Protein AF-A0A2U3L5K0-F1 (afdb_monomer)

Radius of gyration: 28.14 Å; Cα contacts (8 Å, |Δi|>4): 1855; chains: 1; bounding box: 77×83×99 Å

Mean predicted aligned error: 9.64 Å

Nearest PDB structures (foldseek):
  7seu-assembly1_A  TM=8.040E-01  e=1.348E-17  Escherichia coli
  7seu-assembly4_D  TM=8.124E-01  e=4.191E-17  Escherichia coli
  1l0q-assembly4_D  TM=7.519E-01  e=3.762E-17  Methanosarcina mazei S-6
  3bws-assembly1_A  TM=6.580E-01  e=1.130E-15  Leptospira interrogans
  8kbx-assembly1_A  TM=6.065E-01  e=3.906E-07  Homo sapiens

Foldseek 3Di:
DDPPPPVVVVVVPPDPPQPLPFDQLQHPPAFALDDLAWTQALQSFIFGAPFDKFWFAFFFQAWDAFPVNQWIWTFHFFDVWGWIWIWGQDPNDTDIDIDTFDADDPPDPDDDPDPQHHFFHAWDALHQQWIWTFSFQQQKIWIGGSVPRHTPDIAHPCDPPADRWGWAYWDAPSVQQWIWTQGQQQQKIWIARNVVSDTLAMDHAFHRWHEWDAAPVRQKIKIWHLALFLWDFFVPDDLVVLQARFALAFQAAPPDPCQAAFDWDAHNVGITTAGHRHASQDLSHRWMFIWGCNPSNDIDTPGTGHDDDGPDPQFLFHQGFAEWDDPNQWIWTHRQQQQKIFIAGNPPRHTPDIEHNDDPVQNVDHFQGWHYWYADNVQCWIWTQRQRLQWTWIARPVVSYTLATARHAHGWHYWDDDDQKIKIKHNQASHLGAQFDDPPDPDSQLSNSGIIIIRIDGNDDSVCRVVRRVVSCSSRSVDRDPDRDDDDPPPDWDDDDDDDFDDDPCCACVVVVVNVSNPCQAQWHWDDDDPDPDDPDDTDTRHHRPVVVVVVVVVDPDDDDDRDSDRHQQQRLCVVQVFGFHPCSSSLQRNLQNPSQAADPPGPRSSSQQSLRSFHAQFSSRAHRCGTNLSVCVVQVFDDAAQARRRRGRSWDQDPPSPDQSITHRMNGHHHNSHSVRYDSRAYYPRPNDDLVSNLVSVVVVCCCVVVVVVHPHGTDDDDDDDDDDDDDDDDDDDDDDDDDPPPPPPCVVSVVSNVNDDDDDDDDDDDDDDD

Solvent-accessible surface area (backbone atoms only — not comparable to full-atom values): 41748 Å² total; per-residue (Å²): 140,79,91,75,71,67,70,69,65,63,67,75,71,75,78,78,71,70,74,64,46,64,45,49,60,43,58,93,50,70,42,28,50,69,63,100,60,40,18,30,30,60,41,20,29,45,37,53,40,50,59,51,76,43,82,40,39,13,33,21,50,14,70,37,63,26,87,85,64,48,35,40,37,33,19,6,21,10,32,86,42,15,20,36,28,33,34,34,61,53,100,90,42,78,46,78,48,72,46,69,40,53,80,78,67,91,85,62,89,67,84,68,98,69,86,51,51,47,26,22,41,8,39,36,58,75,40,82,62,32,32,40,34,16,24,14,54,81,8,24,35,39,31,24,23,71,79,83,58,48,76,74,51,75,45,75,54,59,52,95,94,40,55,80,24,23,23,26,23,38,40,64,39,64,91,78,37,37,38,37,37,31,25,25,14,58,20,26,43,36,25,28,34,65,85,79,70,39,77,47,24,64,36,79,60,31,26,42,36,50,26,52,34,61,44,92,85,50,38,35,38,38,33,23,5,27,20,38,61,75,56,47,69,36,81,82,42,41,75,98,42,22,81,40,41,9,25,63,55,66,83,35,22,43,84,39,71,44,30,34,72,22,45,80,45,66,29,74,80,40,78,41,72,37,69,36,63,45,69,66,74,44,52,43,19,17,10,38,33,36,28,42,35,74,46,45,58,63,42,39,81,75,46,55,38,63,42,63,58,61,67,53,102,82,11,62,12,26,12,24,24,45,16,40,31,59,82,75,64,39,34,40,33,20,10,26,38,63,22,30,32,32,31,27,31,62,85,76,68,42,80,75,52,70,32,69,62,59,54,88,97,43,69,90,63,78,54,40,25,29,24,16,37,29,66,42,73,96,78,40,29,37,39,31,12,18,24,60,52,22,21,37,35,37,25,35,66,87,77,58,40,67,70,39,30,36,35,25,31,35,36,20,33,28,45,49,75,56,94,62,36,35,38,35,28,6,23,40,13,55,50,68,43,60,87,68,72,66,93,87,66,92,73,86,60,58,60,75,60,43,29,9,22,38,31,40,31,65,65,77,54,83,87,49,26,64,64,32,24,53,50,32,38,49,25,62,14,74,48,69,43,94,59,80,76,79,78,76,66,88,82,72,50,67,84,87,88,81,89,76,80,98,64,58,68,46,32,44,48,12,49,81,75,73,40,50,90,36,10,62,39,11,65,62,11,72,49,65,65,71,96,67,73,94,65,89,62,70,71,43,68,64,39,61,68,35,58,71,59,52,52,48,46,73,74,46,94,69,82,81,90,76,64,44,90,42,76,53,66,44,48,36,45,27,47,75,36,62,22,72,73,44,72,64,55,53,56,44,42,22,18,15,72,49,74,44,34,63,51,53,74,89,68,90,19,49,40,24,57,62,30,33,37,76,45,40,36,70,44,64,43,50,24,29,35,82,32,36,47,52,49,50,28,56,78,67,66,30,52,67,77,39,77,45,78,69,66,43,49,40,63,56,41,50,59,78,87,34,70,52,26,22,33,20,33,37,39,51,62,54,33,48,28,62,48,48,76,32,40,54,75,58,36,40,35,84,29,79,71,56,58,65,63,55,43,52,50,37,50,50,52,50,48,42,50,40,42,68,71,58,62,44,80,65,48,35,67,75,80,88,78,90,73,91,78,80,88,78,89,80,92,77,88,90,76,94,72,85,79,80,73,78,77,84,70,71,64,68,70,65,67,64,53,73,66,70,82,68,88,83,81,84,76,93,70,96,74,90,79,83,91,130

Structure (mmCIF, N/CA/C/O backbone):
data_AF-A0A2U3L5K0-F1
#
_entry.id   AF-A0A2U3L5K0-F1
#
loop_
_atom_site.group_PDB
_atom_site.id
_atom_site.type_symbol
_atom_site.label_atom_id
_atom_site.label_alt_id
_atom_site.label_comp_id
_atom_site.label_asym_id
_atom_site.label_entity_id
_atom_site.label_seq_id
_atom_site.pdbx_PDB_ins_code
_atom_site.Cartn_x
_atom_site.Cartn_y
_atom_site.Cartn_z
_atom_site.occupancy
_atom_site.B_iso_or_equiv
_atom_site.auth_seq_id
_atom_site.auth_comp_id
_atom_site.auth_asym_id
_atom_site.auth_atom_id
_atom_site.pdbx_PDB_model_num
ATOM 1 N N . MET A 1 1 ? -30.710 -46.732 -30.922 1.00 39.41 1 MET A N 1
ATOM 2 C CA . MET A 1 1 ? -29.610 -45.984 -31.571 1.00 39.41 1 MET A CA 1
ATOM 3 C C . MET A 1 1 ? -29.667 -44.565 -31.038 1.00 39.41 1 MET A C 1
ATOM 5 O O . MET A 1 1 ? -30.737 -43.975 -31.054 1.00 39.41 1 MET A O 1
ATOM 9 N N . SER A 1 2 ? -28.597 -44.149 -30.367 1.00 30.22 2 SER A N 1
ATOM 10 C CA . SER A 1 2 ? -28.625 -43.297 -29.176 1.00 30.22 2 SER A CA 1
ATOM 11 C C . SER A 1 2 ? -28.452 -41.799 -29.433 1.00 30.22 2 SER A C 1
ATOM 13 O O . SER A 1 2 ? -27.699 -41.348 -30.290 1.00 30.22 2 SER A O 1
ATOM 15 N N . THR A 1 3 ? -29.125 -41.051 -28.569 1.00 30.50 3 THR A N 1
ATOM 16 C CA . THR A 1 3 ? -29.189 -39.603 -28.328 1.00 30.50 3 THR A CA 1
ATOM 17 C C . THR A 1 3 ? -27.881 -38.972 -27.812 1.00 30.50 3 THR A C 1
ATOM 19 O O . THR A 1 3 ? -27.909 -37.996 -27.069 1.00 30.50 3 THR A O 1
ATOM 22 N N . SER A 1 4 ? -26.711 -39.478 -28.212 1.00 33.47 4 SER A N 1
ATOM 23 C CA . SER A 1 4 ? -25.411 -39.062 -27.644 1.00 33.47 4 SER A CA 1
ATOM 24 C C . SER A 1 4 ? -24.610 -38.063 -28.495 1.00 33.47 4 SER A C 1
ATOM 26 O O . SER A 1 4 ? -23.487 -37.735 -28.131 1.00 33.47 4 SER A O 1
ATOM 28 N N . ALA A 1 5 ? -25.157 -37.549 -29.602 1.00 33.00 5 ALA A N 1
ATOM 29 C CA . ALA A 1 5 ? -24.416 -36.669 -30.520 1.00 33.00 5 ALA A CA 1
ATOM 30 C C . ALA A 1 5 ? -24.792 -35.173 -30.443 1.00 33.00 5 ALA A C 1
ATOM 32 O O . ALA A 1 5 ? -24.083 -34.344 -31.004 1.00 33.00 5 ALA A O 1
ATOM 33 N N . ILE A 1 6 ? -25.869 -34.803 -29.737 1.00 31.88 6 ILE A N 1
ATOM 34 C CA . ILE A 1 6 ? -26.368 -33.410 -29.714 1.00 31.88 6 ILE A CA 1
ATOM 35 C C . ILE A 1 6 ? -25.856 -32.622 -28.491 1.00 31.88 6 ILE A C 1
ATOM 37 O O . ILE A 1 6 ? -25.701 -31.406 -28.567 1.00 31.88 6 ILE A O 1
ATOM 41 N N . SER A 1 7 ? -25.447 -33.290 -27.406 1.00 29.75 7 SER A N 1
ATOM 42 C CA . SER A 1 7 ? -24.838 -32.613 -26.246 1.00 29.75 7 SER A CA 1
ATOM 43 C C . SER A 1 7 ? -23.362 -32.236 -26.440 1.00 29.75 7 SER A C 1
ATOM 45 O O . SER A 1 7 ? -22.866 -31.380 -25.720 1.00 29.75 7 SER A O 1
ATOM 47 N N . ALA A 1 8 ? -22.662 -32.803 -27.428 1.00 28.89 8 ALA A N 1
ATOM 48 C CA . ALA A 1 8 ? -21.242 -32.511 -27.667 1.00 28.89 8 ALA A CA 1
ATOM 49 C C . ALA A 1 8 ? -20.995 -31.264 -28.542 1.00 28.89 8 ALA A C 1
ATOM 51 O O . ALA A 1 8 ? -19.879 -30.753 -28.576 1.00 28.89 8 ALA A O 1
ATOM 52 N N . VAL A 1 9 ? -22.023 -30.746 -29.224 1.00 30.98 9 VAL A N 1
ATOM 53 C CA . VAL A 1 9 ? -21.904 -29.561 -30.100 1.00 30.98 9 VAL A CA 1
ATOM 54 C C . VAL A 1 9 ? -22.360 -28.272 -29.397 1.00 30.98 9 VAL A C 1
ATOM 56 O O . VAL A 1 9 ? -21.944 -27.184 -29.781 1.00 30.98 9 VAL A O 1
ATOM 59 N N . ILE A 1 10 ? -23.119 -28.373 -28.300 1.00 31.16 10 ILE A N 1
ATOM 60 C CA . ILE A 1 10 ? -23.531 -27.209 -27.492 1.00 31.16 10 ILE A CA 1
ATOM 61 C C . ILE A 1 10 ? -22.460 -26.827 -26.448 1.00 31.16 10 ILE A C 1
ATOM 63 O O . ILE A 1 10 ? -22.378 -25.671 -26.044 1.00 31.16 10 ILE A O 1
ATOM 67 N N . SER A 1 11 ? -21.548 -27.737 -26.088 1.00 29.78 11 SER A N 1
ATOM 68 C CA . SER A 1 11 ? -20.437 -27.450 -25.161 1.00 29.78 11 SER A CA 1
ATOM 69 C C . SER A 1 11 ? -19.183 -26.849 -25.815 1.00 29.78 11 SER A C 1
ATOM 71 O O . SER A 1 11 ? -18.240 -26.528 -25.100 1.00 29.78 11 SER A O 1
ATOM 73 N N . LEU A 1 12 ? -19.159 -26.654 -27.142 1.00 30.23 12 LEU A N 1
ATOM 74 C CA . LEU A 1 12 ? -18.047 -25.988 -27.845 1.00 30.23 12 LEU A CA 1
ATOM 75 C C . LEU A 1 12 ? -18.344 -24.528 -28.246 1.00 30.23 12 LEU A C 1
ATOM 77 O O . LEU A 1 12 ? -17.508 -23.884 -28.871 1.00 30.23 12 LEU A O 1
ATOM 81 N N . LEU A 1 13 ? -19.518 -24.001 -27.878 1.00 31.05 13 LEU A N 1
ATOM 82 C CA . LEU A 1 13 ? -19.928 -22.607 -28.119 1.00 31.05 13 LEU A CA 1
ATOM 83 C C . LEU A 1 13 ? -19.890 -21.728 -26.856 1.00 31.05 13 LEU A C 1
ATOM 85 O O . LEU A 1 13 ? -20.224 -20.549 -26.917 1.00 31.05 13 LEU A O 1
ATOM 89 N N . ALA A 1 14 ? -19.433 -22.264 -25.724 1.00 36.34 14 ALA A N 1
ATOM 90 C CA . ALA A 1 14 ? -19.275 -21.532 -24.472 1.00 36.34 14 ALA A CA 1
ATOM 91 C C . ALA A 1 14 ? -17.785 -21.380 -24.126 1.00 36.34 14 ALA A C 1
ATOM 93 O O . ALA A 1 14 ? -17.246 -22.220 -23.417 1.00 36.34 14 ALA A O 1
ATOM 94 N N . ALA A 1 15 ? -17.129 -20.352 -24.684 1.00 33.59 15 ALA A N 1
ATOM 95 C CA . ALA A 1 15 ? -15.933 -19.675 -24.132 1.00 33.59 15 ALA A CA 1
ATOM 96 C C . ALA A 1 15 ? -15.285 -18.672 -25.114 1.00 33.59 15 ALA A C 1
ATOM 98 O O . ALA A 1 15 ? -14.100 -18.372 -25.005 1.00 33.59 15 ALA A O 1
ATOM 99 N N . VAL A 1 16 ? -16.039 -18.086 -26.048 1.00 35.50 16 VAL A N 1
ATOM 100 C CA . VAL A 1 16 ? -15.745 -16.697 -26.420 1.00 35.50 16 VAL A CA 1
ATOM 101 C C . VAL A 1 16 ? -16.709 -15.867 -25.594 1.00 35.50 16 VAL A C 1
ATOM 103 O O . VAL A 1 16 ? -17.734 -15.403 -26.083 1.00 35.50 16 VAL A O 1
ATOM 106 N N . ALA A 1 17 ? -16.424 -15.752 -24.295 1.00 35.72 17 ALA A N 1
ATOM 107 C CA . ALA A 1 17 ? -16.860 -14.560 -23.599 1.00 35.72 17 ALA A CA 1
ATOM 108 C C . ALA A 1 17 ? -16.158 -13.430 -24.350 1.00 35.72 17 ALA A C 1
ATOM 110 O O . ALA A 1 17 ? -14.959 -13.214 -24.181 1.00 35.72 17 ALA A O 1
ATOM 111 N N . LEU A 1 18 ? -16.878 -12.813 -25.291 1.00 38.94 18 LEU A N 1
ATOM 112 C CA . LEU A 1 18 ? -16.584 -11.458 -25.711 1.00 38.94 18 LEU A CA 1
ATOM 113 C C . LEU A 1 18 ? -16.379 -10.725 -24.391 1.00 38.94 18 LEU A C 1
ATOM 115 O O . LEU A 1 18 ? -17.314 -10.662 -23.590 1.00 38.94 18 LEU A O 1
ATOM 119 N N . ALA A 1 19 ? -15.148 -10.301 -24.102 1.00 40.53 19 ALA A N 1
ATOM 120 C CA . ALA A 1 19 ? -14.956 -9.285 -23.092 1.00 40.53 19 ALA A CA 1
ATOM 121 C C . ALA A 1 19 ? -15.949 -8.196 -23.492 1.00 40.53 19 ALA A C 1
ATOM 123 O O . ALA A 1 19 ? -15.857 -7.674 -24.601 1.00 40.53 19 ALA A O 1
ATOM 124 N N . ALA A 1 20 ? -16.992 -7.986 -22.689 1.00 48.22 20 ALA A N 1
ATOM 125 C CA . ALA A 1 20 ? -17.811 -6.812 -22.882 1.00 48.22 20 ALA A CA 1
ATOM 126 C C . ALA A 1 20 ? -16.814 -5.659 -22.820 1.00 48.22 20 ALA A C 1
ATOM 128 O O . ALA A 1 20 ? -16.116 -5.516 -21.817 1.00 48.22 20 ALA A O 1
ATOM 129 N N . ASP A 1 21 ? -16.640 -4.934 -23.918 1.00 68.31 21 ASP A N 1
ATOM 130 C CA . ASP A 1 21 ? -15.754 -3.785 -23.906 1.00 68.31 21 ASP A CA 1
ATOM 131 C C . ASP A 1 21 ? -16.383 -2.807 -22.917 1.00 68.31 21 ASP A C 1
ATOM 133 O O . ASP A 1 21 ? -17.529 -2.410 -23.075 1.00 68.31 21 ASP A O 1
ATOM 137 N N . TYR A 1 22 ? -15.725 -2.520 -21.801 1.00 78.75 22 TYR A N 1
ATOM 138 C CA . TYR A 1 22 ? -16.232 -1.546 -20.841 1.00 78.75 22 TYR A CA 1
ATOM 139 C C . TYR A 1 22 ? -15.726 -0.174 -21.266 1.00 78.75 22 TYR A C 1
ATOM 141 O O . TYR A 1 22 ? -14.561 -0.016 -21.630 1.00 78.75 22 TYR A O 1
ATOM 149 N N . THR A 1 23 ? -16.594 0.832 -21.232 1.00 79.94 23 THR A N 1
ATOM 150 C CA . THR A 1 23 ? -16.212 2.210 -21.563 1.00 79.94 23 THR A CA 1
ATOM 151 C C . THR A 1 23 ? -16.135 3.051 -20.307 1.00 79.94 23 THR A C 1
ATOM 153 O O . THR A 1 23 ? -17.023 2.980 -19.454 1.00 79.94 23 THR A O 1
ATOM 156 N N . ALA A 1 24 ? -15.123 3.913 -20.233 1.00 88.06 24 ALA A N 1
ATOM 157 C CA . ALA A 1 24 ? -15.047 4.911 -19.183 1.00 88.06 24 ALA A CA 1
ATOM 158 C C . ALA A 1 24 ? -16.321 5.787 -19.188 1.00 88.06 24 ALA A C 1
ATOM 160 O O . ALA A 1 24 ? -16.687 6.333 -20.235 1.00 88.06 24 ALA A O 1
ATOM 161 N N . PRO A 1 25 ? -17.005 5.958 -18.044 1.00 91.56 25 PRO A N 1
ATOM 162 C CA . PRO A 1 25 ? -18.286 6.668 -17.979 1.00 91.56 25 PRO A CA 1
ATOM 163 C C . PRO A 1 25 ? -18.169 8.175 -18.258 1.00 91.56 25 PRO A C 1
ATOM 165 O O . PRO A 1 25 ? -19.164 8.852 -18.534 1.00 91.56 25 PRO A O 1
ATOM 168 N N . ALA A 1 26 ? -16.957 8.730 -18.215 1.00 90.19 26 ALA A N 1
ATOM 169 C CA . ALA A 1 26 ? -16.690 10.083 -18.675 1.00 90.19 26 ALA A CA 1
ATOM 170 C C . ALA A 1 26 ? -16.844 10.252 -20.195 1.00 90.19 26 ALA A C 1
ATOM 172 O O . ALA A 1 26 ? -17.158 11.361 -20.634 1.00 90.19 26 ALA A O 1
ATOM 173 N N . GLY A 1 27 ? -16.663 9.191 -20.993 1.00 87.25 27 GLY A N 1
ATOM 174 C CA . GLY A 1 27 ? -16.441 9.328 -22.433 1.00 87.25 27 GLY A CA 1
ATOM 175 C C . GLY A 1 27 ? -15.284 10.297 -22.697 1.00 87.25 27 GLY A C 1
ATOM 176 O O . GLY A 1 27 ? -14.335 10.357 -21.926 1.00 87.25 27 GLY A O 1
ATOM 177 N N . SER A 1 28 ? -15.384 11.145 -23.716 1.00 84.31 28 SER A N 1
ATOM 178 C CA . SER A 1 28 ? -14.338 12.129 -24.044 1.00 84.31 28 SER A CA 1
ATOM 179 C C . SER A 1 28 ? -14.227 13.316 -23.070 1.00 84.31 28 SER A C 1
ATOM 181 O O . SER A 1 28 ? -13.552 14.297 -23.380 1.00 84.31 28 SER A O 1
ATOM 183 N N . ARG A 1 29 ? -14.934 13.303 -21.930 1.00 86.69 29 ARG A N 1
ATOM 184 C CA . ARG A 1 29 ? -14.818 14.373 -20.931 1.00 86.69 29 ARG A CA 1
ATOM 185 C C . ARG A 1 29 ? -13.475 14.240 -20.197 1.00 86.69 29 ARG A C 1
ATOM 187 O O . ARG A 1 29 ? -13.183 13.149 -19.706 1.00 86.69 29 ARG A O 1
ATOM 194 N N . PRO A 1 30 ? -12.684 15.321 -20.083 1.00 82.94 30 PRO A N 1
ATOM 195 C CA . PRO A 1 30 ? -11.404 15.274 -19.388 1.00 82.94 30 PRO A CA 1
ATOM 196 C C . PRO A 1 30 ? -11.597 15.091 -17.878 1.00 82.94 30 PRO A C 1
ATOM 198 O O . PRO A 1 30 ? -12.690 15.294 -17.342 1.00 82.94 30 PRO A O 1
ATOM 201 N N . ALA A 1 31 ? -10.505 14.759 -17.185 1.00 86.56 31 ALA A N 1
ATOM 202 C CA . ALA A 1 31 ? -10.474 14.789 -15.730 1.00 86.56 31 ALA A CA 1
ATOM 203 C C . ALA A 1 31 ? -10.898 16.174 -15.220 1.00 86.56 31 ALA A C 1
ATOM 205 O O . ALA A 1 31 ? -10.397 17.204 -15.675 1.00 86.56 31 ALA A O 1
ATOM 206 N N . ASP A 1 32 ? -11.811 16.194 -14.255 1.00 86.06 32 ASP A N 1
ATOM 207 C CA . ASP A 1 32 ? -12.402 17.419 -13.730 1.00 86.06 32 ASP A CA 1
ATOM 208 C C . ASP A 1 32 ? -12.777 17.229 -12.261 1.00 86.06 32 ASP A C 1
ATOM 210 O O . ASP A 1 32 ? -13.380 16.230 -11.866 1.00 86.06 32 ASP A O 1
ATOM 214 N N . ARG A 1 33 ? -12.450 18.217 -11.429 1.00 80.94 33 ARG A N 1
ATOM 215 C CA . ARG A 1 33 ? -12.886 18.215 -10.029 1.00 80.94 33 ARG A CA 1
ATOM 216 C C . ARG A 1 33 ? -14.326 18.702 -9.865 1.00 80.94 33 ARG A C 1
ATOM 218 O O . ARG A 1 33 ? -14.859 18.509 -8.775 1.00 80.94 33 ARG A O 1
ATOM 225 N N . GLY A 1 34 ? -14.964 19.209 -10.922 1.00 67.19 34 GLY A N 1
ATOM 226 C CA . GLY A 1 34 ? -16.409 19.406 -11.026 1.00 67.19 34 GLY A CA 1
ATOM 227 C C . GLY A 1 34 ? -17.023 20.273 -9.918 1.00 67.19 34 GLY A C 1
ATOM 228 O O . GLY A 1 34 ? -16.385 21.175 -9.374 1.00 67.19 34 GLY A O 1
ATOM 229 N N . SER A 1 35 ? -18.292 19.990 -9.589 1.00 66.50 35 SER A N 1
ATOM 230 C CA . SER A 1 35 ? -19.094 20.658 -8.543 1.00 66.50 35 SER A CA 1
ATOM 231 C C . SER A 1 35 ? -18.688 20.207 -7.127 1.00 66.50 35 SER A C 1
ATOM 233 O O . SER A 1 35 ? -17.612 19.662 -6.938 1.00 66.50 35 SER A O 1
ATOM 235 N N . ALA A 1 36 ? -19.491 20.400 -6.075 1.00 66.88 36 ALA A N 1
ATOM 236 C CA . ALA A 1 36 ? -19.181 19.836 -4.750 1.00 66.88 36 ALA A CA 1
ATOM 237 C C . ALA A 1 36 ? -19.405 18.306 -4.656 1.00 66.88 36 ALA A C 1
ATOM 239 O O . ALA A 1 36 ? -18.914 17.681 -3.717 1.00 66.88 36 ALA A O 1
ATOM 240 N N . THR A 1 37 ? -20.134 17.709 -5.607 1.00 75.75 37 THR A N 1
ATOM 241 C CA . THR A 1 37 ? -20.727 16.364 -5.467 1.00 75.75 37 THR A CA 1
ATOM 242 C C . THR A 1 37 ? -20.266 15.340 -6.503 1.00 75.75 37 THR A C 1
ATOM 244 O O . THR A 1 37 ? -20.511 14.155 -6.306 1.00 75.75 37 THR A O 1
ATOM 247 N N . GLU A 1 38 ? -19.618 15.763 -7.590 1.00 90.06 38 GLU A N 1
ATOM 248 C CA . GLU A 1 38 ? -19.175 14.880 -8.679 1.00 90.06 38 GLU A CA 1
ATOM 249 C C . GLU A 1 38 ? -17.786 15.282 -9.184 1.00 90.06 38 GLU A C 1
ATOM 251 O O . GLU A 1 38 ? -17.504 16.471 -9.345 1.00 90.06 38 GLU A O 1
ATOM 256 N N . SER A 1 39 ? -16.914 14.303 -9.426 1.00 92.81 39 SER A N 1
ATOM 257 C CA . SER A 1 39 ? -15.616 14.504 -10.084 1.00 92.81 39 SER A CA 1
ATOM 258 C C . SER A 1 39 ? -15.329 13.398 -11.094 1.00 92.81 39 SER A C 1
ATOM 260 O O . SER A 1 39 ? -15.742 12.257 -10.898 1.00 92.81 39 SER A O 1
ATOM 262 N N . ILE A 1 40 ? -14.589 13.741 -12.145 1.00 92.44 40 ILE A N 1
ATOM 263 C CA . ILE A 1 40 ? -14.077 12.824 -13.162 1.00 92.44 40 ILE A CA 1
ATOM 264 C C . ILE A 1 40 ? -12.597 12.575 -12.876 1.00 92.44 40 ILE A C 1
ATOM 266 O O . ILE A 1 40 ? -11.796 13.510 -12.815 1.00 92.44 40 ILE A O 1
ATOM 270 N N . LEU A 1 41 ? -12.245 11.307 -12.691 1.00 91.69 41 LEU A N 1
ATOM 271 C CA . LEU A 1 41 ? -10.877 10.868 -12.442 1.00 91.69 41 LEU A CA 1
ATOM 272 C C . LEU A 1 41 ? -10.065 10.786 -13.747 1.00 91.69 41 LEU A C 1
ATOM 274 O O . LEU A 1 41 ? -10.657 10.652 -14.818 1.00 91.69 41 LEU A O 1
ATOM 278 N N . PRO A 1 42 ? -8.719 10.783 -13.679 1.00 86.50 42 PRO A N 1
ATOM 279 C CA . PRO A 1 42 ? -7.856 10.570 -14.848 1.00 86.50 42 PRO A CA 1
ATOM 280 C C . PRO A 1 42 ? -8.133 9.264 -15.609 1.00 86.50 42 PRO A C 1
ATOM 282 O O . PRO A 1 42 ? -7.984 9.220 -16.826 1.00 86.50 42 PRO A O 1
ATOM 285 N N . GLY A 1 43 ? -8.622 8.224 -14.922 1.00 87.44 43 GLY A N 1
ATOM 286 C CA . GLY A 1 43 ? -9.089 6.980 -15.539 1.00 87.44 43 GLY A CA 1
ATOM 287 C C . GLY A 1 43 ? -10.465 7.066 -16.226 1.00 87.44 43 GLY A C 1
ATOM 288 O O . GLY A 1 43 ? -11.016 6.045 -16.624 1.00 87.44 43 GLY A O 1
ATOM 289 N N . GLY A 1 44 ? -11.087 8.250 -16.289 1.00 90.06 44 GLY A N 1
ATOM 290 C CA . GLY A 1 44 ? -12.426 8.467 -16.853 1.00 90.06 44 GLY A CA 1
ATOM 291 C C . GLY A 1 44 ? -13.582 7.926 -15.997 1.00 90.06 44 GLY A C 1
ATOM 292 O O . GLY A 1 44 ? -14.747 8.010 -16.392 1.00 90.06 44 GLY A O 1
ATOM 293 N N . ARG A 1 45 ? -13.281 7.387 -14.810 1.00 93.19 45 ARG A N 1
ATOM 294 C CA . ARG A 1 45 ? -14.262 7.004 -13.785 1.00 93.19 45 ARG A CA 1
ATOM 295 C C . ARG A 1 45 ? -14.864 8.237 -13.114 1.00 93.19 45 ARG A C 1
ATOM 297 O O . ARG A 1 45 ? -14.222 9.282 -13.023 1.00 93.19 45 ARG A O 1
ATOM 304 N N . ILE A 1 46 ? -16.086 8.101 -12.611 1.00 94.75 46 ILE A N 1
ATOM 305 C CA . ILE A 1 46 ? -16.813 9.166 -11.914 1.00 94.75 46 ILE A CA 1
ATOM 306 C C . ILE A 1 46 ? -16.824 8.871 -10.412 1.00 94.75 46 ILE A C 1
ATOM 308 O O . ILE A 1 46 ? -17.004 7.733 -9.992 1.00 94.75 46 ILE A O 1
ATOM 312 N N . VAL A 1 47 ? -16.652 9.899 -9.587 1.00 95.00 47 VAL A N 1
ATOM 313 C CA . VAL A 1 47 ? -16.702 9.804 -8.124 1.00 95.00 47 VAL A CA 1
ATOM 314 C C . VAL A 1 47 ? -17.829 10.687 -7.595 1.00 95.00 47 VAL A C 1
ATOM 316 O O . VAL A 1 47 ? -17.784 11.909 -7.744 1.00 95.00 47 VAL A O 1
ATOM 319 N N . THR A 1 48 ? -18.830 10.062 -6.963 1.00 95.69 48 THR A N 1
ATOM 320 C CA . THR A 1 48 ? -19.997 10.717 -6.334 1.00 95.69 48 THR A CA 1
ATOM 321 C C . THR A 1 48 ? -20.185 10.230 -4.889 1.00 95.69 48 THR A C 1
ATOM 323 O O . THR A 1 48 ? -21.118 9.485 -4.589 1.00 95.69 48 THR A O 1
ATOM 326 N N . PRO A 1 49 ? -19.271 10.594 -3.973 1.00 95.62 49 PRO A N 1
ATOM 327 C CA . PRO A 1 49 ? -19.225 10.025 -2.632 1.00 95.62 49 PRO A CA 1
ATOM 328 C C . PRO A 1 49 ? -20.480 10.381 -1.830 1.00 95.62 49 PRO A C 1
ATOM 330 O O . PRO A 1 49 ? -20.951 11.521 -1.865 1.00 95.62 49 PRO A O 1
ATOM 333 N N . LEU A 1 50 ? -21.009 9.418 -1.073 1.00 96.50 50 LEU A N 1
ATOM 334 C CA . LEU A 1 50 ? -22.199 9.635 -0.257 1.00 96.50 50 LEU A CA 1
ATOM 335 C C . LEU A 1 50 ? -21.900 10.543 0.950 1.00 96.50 50 LEU A C 1
ATOM 337 O O . LEU A 1 50 ? -20.882 10.407 1.632 1.00 96.50 50 LEU A O 1
ATOM 341 N N . GLY A 1 51 ? -22.837 11.445 1.243 1.00 94.75 51 GLY A N 1
ATOM 342 C CA . GLY A 1 51 ? -22.797 12.320 2.412 1.00 94.75 51 GLY A CA 1
ATOM 343 C C . GLY A 1 51 ? -21.791 13.462 2.315 1.00 94.75 51 GLY A C 1
ATOM 344 O O . GLY A 1 51 ? -21.335 13.845 1.236 1.00 94.75 51 GLY A O 1
ATOM 345 N N . GLN A 1 52 ? -21.471 14.047 3.466 1.00 94.25 52 GLN A N 1
ATOM 346 C CA . GLN A 1 52 ? -20.623 15.230 3.531 1.00 94.25 52 GLN A CA 1
ATOM 347 C C . GLN A 1 52 ? -19.149 14.854 3.379 1.00 94.25 52 GLN A C 1
ATOM 349 O O . GLN A 1 52 ? -18.681 13.888 3.975 1.00 94.25 52 GLN A O 1
ATOM 354 N N . GLN A 1 53 ? -18.416 15.639 2.591 1.00 93.81 53 GLN A N 1
ATOM 355 C CA . GLN A 1 53 ? -16.999 15.419 2.317 1.00 93.81 53 GLN A CA 1
ATOM 356 C C . GLN A 1 53 ? -16.154 16.495 2.998 1.00 93.81 53 GLN A C 1
ATOM 358 O O . GLN A 1 53 ? -16.394 17.687 2.804 1.00 93.81 53 GLN A O 1
ATOM 363 N N . TYR A 1 54 ? -15.130 16.083 3.741 1.00 94.69 54 TYR A N 1
ATOM 364 C CA . TYR A 1 54 ? -14.162 16.977 4.378 1.00 94.69 54 TYR A CA 1
ATOM 365 C C . TYR A 1 54 ? -12.776 16.734 3.802 1.00 94.69 54 TYR A C 1
ATOM 367 O O . TYR A 1 54 ? -12.301 15.603 3.785 1.00 94.69 54 TYR A O 1
ATOM 375 N N . VAL A 1 55 ? -12.115 17.788 3.332 1.00 93.12 55 VAL A N 1
ATOM 376 C CA . VAL A 1 55 ? -10.786 17.688 2.717 1.00 93.12 55 VAL A CA 1
ATOM 377 C C . VAL A 1 55 ? -9.718 17.418 3.779 1.00 93.12 55 VAL A C 1
ATOM 379 O O . VAL A 1 55 ? -9.643 18.116 4.792 1.00 93.12 55 VAL A O 1
ATOM 382 N N . THR A 1 56 ? -8.845 16.447 3.520 1.00 94.56 56 THR A N 1
ATOM 383 C CA . THR A 1 56 ? -7.714 16.099 4.393 1.00 94.56 56 THR A CA 1
ATOM 384 C C . THR A 1 56 ? -6.378 16.536 3.786 1.00 94.56 56 THR A C 1
ATOM 386 O O . THR A 1 56 ? -6.314 17.152 2.717 1.00 94.56 56 THR A O 1
ATOM 389 N N . GLY A 1 57 ? -5.273 16.242 4.476 1.00 92.38 57 GLY A N 1
ATOM 390 C CA . GLY A 1 57 ? -3.963 16.154 3.828 1.00 92.38 57 GLY A CA 1
ATOM 391 C C . GLY A 1 57 ? -3.919 15.014 2.794 1.00 92.38 57 GLY A C 1
ATOM 392 O O . GLY A 1 57 ? -4.900 14.276 2.648 1.00 92.38 57 GLY A O 1
ATOM 393 N N . PRO A 1 58 ? -2.824 14.883 2.037 1.00 90.81 58 PRO A N 1
ATOM 394 C CA . PRO A 1 58 ? -2.654 13.797 1.075 1.00 90.81 58 PRO A CA 1
ATOM 395 C C . PRO A 1 58 ? -2.457 12.439 1.775 1.00 90.81 58 PRO A C 1
ATOM 397 O O . PRO A 1 58 ? -1.935 12.377 2.891 1.00 90.81 58 PRO A O 1
ATOM 400 N N . GLY A 1 59 ? -2.931 11.367 1.134 1.00 91.81 59 GLY A N 1
ATOM 401 C CA . GLY A 1 59 ? -2.733 9.989 1.586 1.00 91.81 59 GLY A CA 1
ATOM 402 C C . GLY A 1 59 ? -3.301 9.637 2.972 1.00 91.81 59 GLY A C 1
ATOM 403 O O . GLY A 1 59 ? -2.564 9.049 3.766 1.00 91.81 59 GLY A O 1
ATOM 404 N N . PRO A 1 60 ? -4.556 9.980 3.341 1.00 95.75 60 PRO A N 1
ATOM 405 C CA . PRO A 1 60 ? -5.147 9.487 4.581 1.00 95.75 60 PRO A CA 1
ATOM 406 C C . PRO A 1 60 ? -5.330 7.960 4.559 1.00 95.75 60 PRO A C 1
ATOM 408 O O . PRO A 1 60 ? -6.089 7.425 3.751 1.00 95.75 60 PRO A O 1
ATOM 411 N N . PHE A 1 61 ? -4.666 7.267 5.484 1.00 96.00 61 PHE A N 1
ATOM 412 C CA . PHE A 1 61 ? -4.826 5.819 5.713 1.00 96.00 61 PHE A CA 1
ATOM 413 C C . PHE A 1 61 ? -5.339 5.494 7.120 1.00 96.00 61 PHE A C 1
ATOM 415 O O . PHE A 1 61 ? -6.009 4.482 7.325 1.00 96.00 61 PHE A O 1
ATOM 422 N N . GLY A 1 62 ? -5.035 6.355 8.094 1.00 96.69 62 GLY A N 1
ATOM 423 C CA . GLY A 1 62 ? -5.540 6.229 9.456 1.00 96.69 62 GLY A CA 1
ATOM 424 C C . GLY A 1 62 ? -6.883 6.914 9.636 1.00 96.69 62 GLY A C 1
ATOM 425 O O . GLY A 1 62 ? -7.121 7.974 9.058 1.00 96.69 62 GLY A O 1
ATOM 426 N N . LEU A 1 63 ? -7.730 6.337 10.485 1.00 98.31 63 LEU A N 1
ATOM 427 C CA . LEU A 1 63 ? -8.999 6.908 10.923 1.00 98.31 63 LEU A CA 1
ATOM 428 C C . LEU A 1 63 ? -9.284 6.445 12.352 1.00 98.31 63 LEU A C 1
ATOM 430 O O . LEU A 1 63 ? -9.249 5.246 12.625 1.00 98.31 63 LEU A O 1
ATOM 434 N N . ALA A 1 64 ? -9.587 7.382 13.245 1.00 98.19 64 ALA A N 1
ATOM 435 C CA . ALA A 1 64 ? -10.037 7.091 14.600 1.00 98.19 64 ALA A CA 1
ATOM 436 C C . ALA A 1 64 ? -11.138 8.065 15.029 1.00 98.19 64 ALA A C 1
ATOM 438 O O . ALA A 1 64 ? -11.150 9.227 14.623 1.00 98.19 64 ALA A O 1
ATOM 439 N N . ILE A 1 65 ? -12.045 7.589 15.879 1.00 98.12 65 ILE A N 1
ATOM 440 C CA . ILE A 1 65 ? -13.130 8.380 16.467 1.00 98.12 65 ILE A CA 1
ATOM 441 C C . ILE A 1 65 ? -12.898 8.433 17.975 1.00 98.12 65 ILE A C 1
ATOM 443 O O . ILE A 1 65 ? -12.528 7.422 18.581 1.00 98.12 65 ILE A O 1
ATOM 447 N N . SER A 1 66 ? -13.084 9.601 18.586 1.00 97.62 66 SER A N 1
ATOM 448 C CA . SER A 1 66 ? -12.931 9.732 20.032 1.00 97.62 66 SER A CA 1
ATOM 449 C C . SER A 1 66 ? -14.067 9.034 20.789 1.00 97.62 66 SER A C 1
ATOM 451 O O . SER A 1 66 ? -15.147 8.825 20.233 1.00 97.62 66 SER A O 1
ATOM 453 N N . PRO A 1 67 ? -13.878 8.671 22.071 1.00 95.69 67 PRO A N 1
ATOM 454 C CA . PRO A 1 67 ? -14.900 7.957 22.838 1.00 95.69 67 PRO A CA 1
ATOM 455 C C . PRO A 1 67 ? -16.254 8.680 22.921 1.00 95.69 67 PRO A C 1
ATOM 457 O O . PRO A 1 67 ? -17.292 8.021 22.974 1.00 95.69 67 PRO A O 1
ATOM 460 N N . SER A 1 68 ? -16.256 10.016 22.919 1.00 94.88 68 SER A N 1
ATOM 461 C CA . SER A 1 68 ? -17.486 10.821 22.912 1.00 94.88 68 SER A CA 1
ATOM 462 C C . SER A 1 68 ? -18.147 10.945 21.537 1.00 94.88 68 SER A C 1
ATOM 464 O O . SER A 1 68 ? -19.268 11.438 21.448 1.00 94.88 68 SER A O 1
ATOM 466 N N . GLY A 1 69 ? -17.452 10.562 20.462 1.00 94.81 69 GLY A N 1
ATOM 467 C CA . GLY A 1 69 ? -17.894 10.788 19.089 1.00 94.81 69 GLY A CA 1
ATOM 468 C C . GLY A 1 69 ? -17.818 12.245 18.625 1.00 94.81 69 GLY A C 1
ATOM 469 O O . GLY A 1 69 ? -18.299 12.549 17.535 1.00 94.81 69 GLY A O 1
ATOM 470 N N . ASN A 1 70 ? -17.232 13.152 19.417 1.00 94.50 70 ASN A N 1
ATOM 471 C CA . ASN A 1 70 ? -17.116 14.571 19.061 1.00 94.50 70 ASN A CA 1
ATOM 472 C C . ASN A 1 70 ? -15.884 14.890 18.208 1.00 94.50 70 ASN A C 1
ATOM 474 O O . ASN A 1 70 ? -15.828 15.971 17.617 1.00 94.50 70 ASN A O 1
ATOM 478 N N . LEU A 1 71 ? -14.910 13.978 18.143 1.00 97.62 71 LEU A N 1
ATOM 479 C CA . LEU A 1 71 ? -13.730 14.113 17.297 1.00 97.62 71 LEU A CA 1
ATOM 480 C C . LEU A 1 71 ? -13.589 12.915 16.360 1.00 97.62 71 LEU A C 1
ATOM 482 O O . LEU A 1 71 ? -13.727 11.764 16.776 1.00 97.62 71 LEU A O 1
ATOM 486 N N . VAL A 1 72 ? -13.234 13.199 15.110 1.00 98.25 72 VAL A N 1
ATOM 487 C CA . VAL A 1 72 ? -12.803 12.209 14.118 1.00 98.25 72 VAL A CA 1
ATOM 488 C C . VAL A 1 72 ? -11.463 12.662 13.571 1.00 98.25 72 VAL A C 1
ATOM 490 O O . VAL A 1 72 ? -11.325 13.813 13.165 1.00 98.25 72 VAL A O 1
ATOM 493 N N . VAL A 1 73 ? -10.462 11.787 13.579 1.00 98.62 73 VAL A N 1
ATOM 494 C CA . VAL A 1 73 ? -9.108 12.129 13.135 1.00 98.62 73 VAL A CA 1
ATOM 495 C C . VAL A 1 73 ? -8.661 11.197 12.026 1.00 98.62 73 VAL A C 1
ATOM 497 O O . VAL A 1 73 ? -8.772 9.982 12.174 1.00 98.62 73 VAL A O 1
ATOM 500 N N . SER A 1 74 ? -8.134 11.770 10.941 1.00 98.31 74 SER A N 1
ATOM 501 C CA . SER A 1 74 ? -7.422 11.032 9.896 1.00 98.31 74 SER A CA 1
ATOM 502 C C . SER A 1 74 ? -5.916 11.242 9.988 1.00 98.31 74 SER A C 1
ATOM 504 O O . SER A 1 74 ? -5.459 12.331 10.346 1.00 98.31 74 SER A O 1
ATOM 506 N N . ALA A 1 75 ? -5.152 10.216 9.617 1.00 98.00 75 ALA A N 1
ATOM 507 C CA . ALA A 1 75 ? -3.696 10.266 9.551 1.00 98.00 75 ALA A CA 1
ATOM 508 C C . ALA A 1 75 ? -3.228 10.309 8.098 1.00 98.00 75 ALA A C 1
ATOM 510 O O . ALA A 1 75 ? -3.439 9.345 7.360 1.00 98.00 75 ALA A O 1
ATOM 511 N N . ASN A 1 76 ? -2.637 11.436 7.701 1.00 96.12 76 ASN A N 1
ATOM 512 C CA . ASN A 1 76 ? -2.319 11.776 6.318 1.00 96.12 76 ASN A CA 1
ATOM 513 C C . ASN A 1 76 ? -0.824 11.534 6.066 1.00 96.12 76 ASN A C 1
ATOM 515 O O . ASN A 1 76 ? 0.017 12.284 6.571 1.00 96.12 76 ASN A O 1
ATOM 519 N N . GLY A 1 77 ? -0.515 10.486 5.302 1.00 92.31 77 GLY A N 1
ATOM 520 C CA . GLY A 1 77 ? 0.834 9.952 5.113 1.00 92.31 77 GLY A CA 1
ATOM 521 C C . GLY A 1 77 ? 1.682 10.632 4.040 1.00 92.31 77 GLY A C 1
ATOM 522 O O . GLY A 1 77 ? 2.699 10.067 3.665 1.00 92.31 77 GLY A O 1
ATOM 523 N N . GLY A 1 78 ? 1.286 11.803 3.530 1.00 86.50 78 GLY A N 1
ATOM 524 C CA . GLY A 1 78 ? 2.063 12.533 2.521 1.00 86.50 78 GLY A CA 1
ATOM 525 C C . GLY A 1 78 ? 1.591 12.297 1.076 1.00 86.50 78 GLY A C 1
ATOM 526 O O . GLY A 1 78 ? 0.501 11.757 0.872 1.00 86.50 78 GLY A O 1
ATOM 527 N N . PRO A 1 79 ? 2.349 12.771 0.068 1.00 83.38 79 PRO A N 1
ATOM 528 C CA . PRO A 1 79 ? 3.682 13.371 0.199 1.00 83.38 79 PRO A CA 1
ATOM 529 C C . PRO A 1 79 ? 3.660 14.834 0.679 1.00 83.38 79 PRO A C 1
ATOM 531 O O . PRO A 1 79 ? 2.626 15.504 0.645 1.00 83.38 79 PRO A O 1
ATOM 534 N N . ASP A 1 80 ? 4.811 15.325 1.153 1.00 75.00 80 ASP A N 1
ATOM 535 C CA . ASP A 1 80 ? 5.158 16.740 1.423 1.00 75.00 80 ASP A CA 1
ATOM 536 C C . ASP A 1 80 ? 4.314 17.534 2.438 1.00 75.00 80 ASP A C 1
ATOM 538 O O . ASP A 1 80 ? 4.619 18.705 2.726 1.00 75.00 80 ASP A O 1
ATOM 542 N N . ARG A 1 81 ? 3.245 16.929 2.965 1.00 86.62 81 ARG A N 1
ATOM 543 C CA . ARG A 1 81 ? 2.337 17.506 3.963 1.00 86.62 81 ARG A CA 1
ATOM 544 C C . ARG A 1 81 ? 1.775 16.437 4.907 1.00 86.62 81 ARG A C 1
ATOM 546 O O . ARG A 1 81 ? 0.557 16.242 5.002 1.00 86.62 81 ARG A O 1
ATOM 553 N N . TYR A 1 82 ? 2.670 15.773 5.630 1.00 92.75 82 TYR A N 1
ATOM 554 C CA . TYR A 1 82 ? 2.311 14.864 6.717 1.00 92.75 82 TYR A CA 1
ATOM 555 C C . TYR A 1 82 ? 1.502 15.600 7.776 1.00 92.75 82 TYR A C 1
ATOM 557 O O . TYR A 1 82 ? 1.853 16.704 8.201 1.00 92.75 82 TYR A O 1
ATOM 565 N N . SER A 1 83 ? 0.355 15.044 8.146 1.00 95.50 83 SER A N 1
ATOM 566 C CA . SER A 1 83 ? -0.574 15.758 9.016 1.00 95.50 83 SER A CA 1
ATOM 567 C C . SER A 1 83 ? -1.621 14.853 9.645 1.00 95.50 83 SER A C 1
ATOM 569 O O . SER A 1 83 ? -1.901 13.756 9.171 1.00 95.50 83 SER A O 1
ATOM 571 N N . LEU A 1 84 ? -2.258 15.368 10.690 1.00 98.00 84 LEU A N 1
ATOM 572 C CA . LEU A 1 84 ? -3.509 14.852 11.225 1.00 98.00 84 LEU A CA 1
ATOM 573 C C . LEU A 1 84 ? -4.639 15.795 10.822 1.00 98.00 84 LEU A C 1
ATOM 575 O O . LEU A 1 84 ? -4.574 16.985 11.137 1.00 98.00 84 LEU A O 1
ATOM 579 N N . THR A 1 85 ? -5.678 15.295 10.153 1.00 97.88 85 THR A N 1
ATOM 580 C CA . THR A 1 85 ? -6.915 16.077 9.972 1.00 97.88 85 THR A CA 1
ATOM 581 C C . THR A 1 85 ? -7.835 15.785 11.137 1.00 97.88 85 THR A C 1
ATOM 583 O O . THR A 1 85 ? -8.179 14.633 11.352 1.00 97.88 85 THR A O 1
ATOM 586 N N . VAL A 1 86 ? -8.254 16.812 11.866 1.00 98.06 86 VAL A N 1
ATOM 587 C CA . VAL A 1 86 ? -9.172 16.705 12.999 1.00 98.06 86 VAL A CA 1
ATOM 588 C C . VAL A 1 86 ? -10.503 17.319 12.593 1.00 98.06 86 VAL A C 1
ATOM 590 O O . VAL A 1 86 ? -10.580 18.527 12.361 1.00 98.06 86 VAL A O 1
ATOM 593 N N . LEU A 1 87 ? -11.544 16.495 12.518 1.00 97.62 87 LEU A N 1
ATOM 594 C CA . LEU A 1 87 ? -12.926 16.948 12.491 1.00 97.62 87 LEU A CA 1
ATOM 595 C C . LEU A 1 87 ? -13.422 17.058 13.925 1.00 97.62 87 LEU A C 1
ATOM 597 O O . LEU A 1 87 ? -13.330 16.099 14.691 1.00 97.62 87 LEU A O 1
ATOM 601 N N . ARG A 1 88 ? -13.968 18.215 14.277 1.00 95.00 88 ARG A N 1
ATOM 602 C CA . ARG A 1 88 ? -14.601 18.470 15.565 1.00 95.00 88 ARG A CA 1
ATOM 603 C C . ARG A 1 88 ? -16.057 18.828 15.361 1.00 95.00 88 ARG A C 1
ATOM 605 O O . ARG A 1 88 ? -16.377 19.639 14.496 1.00 95.00 88 ARG A O 1
ATOM 612 N N . LYS A 1 89 ? -16.925 18.256 16.185 1.00 91.19 89 LYS A N 1
ATOM 613 C CA . LYS A 1 89 ? -18.332 18.631 16.221 1.00 91.19 89 LYS A CA 1
ATOM 614 C C . LYS A 1 89 ? -18.517 19.904 17.051 1.00 91.19 89 LYS A C 1
ATOM 616 O O . LYS A 1 89 ? -18.276 19.905 18.254 1.00 91.19 89 LYS A O 1
ATOM 621 N N . GLU A 1 90 ? -18.960 20.979 16.412 1.00 88.31 90 GLU A N 1
ATOM 622 C CA . GLU A 1 90 ? -19.238 22.287 17.008 1.00 88.31 90 GLU A CA 1
ATOM 623 C C . GLU A 1 90 ? -20.674 22.693 16.660 1.00 88.31 90 GLU A C 1
ATOM 625 O O . GLU A 1 90 ? -21.042 22.747 15.490 1.00 88.31 90 GLU A O 1
ATOM 630 N N . GLN A 1 91 ? -21.520 22.930 17.671 1.00 84.88 91 GLN A N 1
ATOM 631 C CA . GLN A 1 91 ? -22.927 23.342 17.484 1.00 84.88 91 GLN A CA 1
ATOM 632 C C . GLN A 1 91 ? -23.728 22.452 16.502 1.00 84.88 91 GLN A C 1
ATOM 634 O O . GLN A 1 91 ? -24.636 22.910 15.819 1.00 84.88 91 GLN A O 1
ATOM 639 N N . GLY A 1 92 ? -23.394 21.159 16.425 1.00 80.62 92 GLY A N 1
ATOM 640 C CA . GLY A 1 92 ? -24.049 20.196 15.532 1.00 80.62 92 GLY A CA 1
ATOM 641 C C . GLY A 1 92 ? -23.441 20.081 14.128 1.00 80.62 92 GLY A C 1
ATOM 642 O O . GLY A 1 92 ? -23.787 19.136 13.422 1.00 80.62 92 GLY A O 1
ATOM 643 N N . ALA A 1 93 ? -22.503 20.953 13.752 1.00 86.50 93 ALA A N 1
ATOM 644 C CA . ALA A 1 93 ? -21.761 20.897 12.493 1.00 86.50 93 ALA A CA 1
ATOM 645 C C . ALA A 1 93 ? -20.324 20.393 12.701 1.00 86.50 93 ALA A C 1
ATOM 647 O O . ALA A 1 93 ? -19.784 20.449 13.803 1.00 86.50 93 ALA A O 1
ATOM 648 N N . TRP A 1 94 ? -19.693 19.895 11.640 1.00 92.06 94 TRP A N 1
ATOM 649 C CA . TRP A 1 94 ? -18.291 19.474 11.674 1.00 92.06 94 TRP A CA 1
ATOM 650 C C . TRP A 1 94 ? -17.373 20.587 11.172 1.00 92.06 94 TRP A C 1
ATOM 652 O O . TRP A 1 94 ? -17.517 21.051 10.041 1.00 92.06 94 TRP A O 1
ATOM 662 N N . ALA A 1 95 ? -16.393 20.959 11.991 1.00 92.19 95 ALA A N 1
ATOM 663 C CA . ALA A 1 95 ? -15.289 21.836 11.630 1.00 92.19 95 ALA A CA 1
ATOM 664 C C . ALA A 1 95 ? -14.016 21.007 11.416 1.00 92.19 95 ALA A C 1
ATOM 666 O O . ALA A 1 95 ? -13.672 20.168 12.248 1.00 92.19 95 ALA A O 1
ATOM 667 N N . ALA A 1 96 ? -13.306 21.239 10.310 1.00 92.56 96 ALA A N 1
ATOM 668 C CA . ALA A 1 96 ? -12.065 20.541 9.984 1.00 92.56 96 ALA A CA 1
ATOM 669 C C . ALA A 1 96 ? -10.848 21.445 10.220 1.00 92.56 96 ALA A C 1
ATOM 671 O O . ALA A 1 96 ? -10.797 22.562 9.708 1.00 92.56 96 ALA A O 1
ATOM 672 N N . ARG A 1 97 ? -9.828 20.941 10.920 1.00 94.38 97 ARG A N 1
ATOM 673 C CA . ARG A 1 97 ? -8.493 21.562 10.977 1.00 94.38 97 ARG A CA 1
ATOM 674 C C . ARG A 1 97 ? -7.406 20.533 10.715 1.00 94.38 97 ARG A C 1
ATOM 676 O O . ARG A 1 97 ? -7.633 19.339 10.880 1.00 94.38 97 ARG A O 1
ATOM 683 N N . GLN A 1 98 ? -6.207 20.988 10.370 1.00 94.50 98 GLN A N 1
ATOM 684 C CA . GLN A 1 98 ? -5.052 20.105 10.217 1.00 94.50 98 GLN A CA 1
ATOM 685 C C . GLN A 1 98 ? -3.938 20.476 11.193 1.00 94.50 98 GLN A C 1
ATOM 687 O O . GLN A 1 98 ? -3.605 21.650 11.335 1.00 94.50 98 GLN A O 1
ATOM 692 N N . ILE A 1 99 ? -3.360 19.465 11.838 1.00 95.31 99 ILE A N 1
ATOM 693 C CA . ILE A 1 99 ? -2.100 19.559 12.578 1.00 95.31 99 ILE A CA 1
ATOM 694 C C . ILE A 1 99 ? -1.022 19.045 11.626 1.00 95.31 99 ILE A C 1
ATOM 696 O O . ILE A 1 99 ? -1.047 17.872 11.262 1.00 95.31 99 ILE A O 1
ATOM 700 N N . VAL A 1 100 ? -0.129 19.917 11.169 1.00 93.75 100 VAL A N 1
ATOM 701 C CA . VAL A 1 100 ? 0.863 19.593 10.132 1.00 93.75 100 VAL A CA 1
ATOM 702 C C . VAL A 1 100 ? 2.218 19.348 10.784 1.00 93.75 100 VAL A C 1
ATOM 704 O O . VAL A 1 100 ? 2.649 20.163 11.599 1.00 93.75 100 VAL A O 1
ATOM 707 N N . ALA A 1 101 ? 2.875 18.248 10.420 1.00 91.50 101 ALA A N 1
ATOM 708 C CA . ALA A 1 101 ? 4.240 17.978 10.846 1.00 91.50 101 ALA A CA 1
ATOM 709 C C . ALA A 1 101 ? 5.206 18.949 10.133 1.00 91.50 101 ALA A C 1
ATOM 711 O O . ALA A 1 101 ? 5.078 19.155 8.917 1.00 91.50 101 ALA A O 1
ATOM 712 N N . PRO A 1 102 ? 6.141 19.585 10.857 1.00 86.75 102 PRO A N 1
ATOM 713 C CA . PRO A 1 102 ? 7.184 20.405 10.255 1.00 86.75 102 PRO A CA 1
ATOM 714 C C . PRO A 1 102 ? 7.970 19.665 9.167 1.00 86.75 102 PRO A C 1
ATOM 716 O O . PRO A 1 102 ? 8.334 18.500 9.313 1.00 86.75 102 PRO A O 1
ATOM 719 N N . ARG A 1 103 ? 8.290 20.364 8.073 1.00 79.00 103 ARG A N 1
ATOM 720 C CA . ARG A 1 103 ? 9.223 19.834 7.070 1.00 79.00 103 ARG A CA 1
ATOM 721 C C . ARG A 1 103 ? 10.632 19.814 7.646 1.00 79.00 103 ARG A C 1
ATOM 723 O O . ARG A 1 103 ? 11.067 20.816 8.211 1.00 79.00 103 ARG A O 1
ATOM 730 N N . ARG A 1 104 ? 11.352 18.720 7.403 1.00 72.50 104 ARG A N 1
ATOM 731 C CA . ARG A 1 104 ? 12.761 18.579 7.768 1.00 72.50 104 ARG A CA 1
ATOM 732 C C . ARG A 1 104 ? 13.600 19.678 7.115 1.00 72.50 104 ARG A C 1
ATOM 734 O O . ARG A 1 104 ? 13.539 19.877 5.893 1.00 72.50 104 ARG A O 1
ATOM 741 N N . ARG A 1 105 ? 14.383 20.411 7.908 1.00 67.12 105 ARG A N 1
ATOM 742 C CA . ARG A 1 105 ? 15.295 21.436 7.382 1.00 67.12 105 ARG A CA 1
ATOM 743 C C . ARG A 1 105 ? 16.546 20.755 6.814 1.00 67.12 105 ARG A C 1
ATOM 745 O O . ARG A 1 105 ? 17.410 20.310 7.556 1.00 67.12 105 ARG A O 1
ATOM 752 N N . ARG A 1 106 ? 16.653 20.672 5.481 1.00 57.78 106 ARG A N 1
ATOM 753 C CA . ARG A 1 106 ? 17.761 19.970 4.791 1.00 57.78 106 ARG A CA 1
ATOM 754 C C . ARG A 1 106 ? 19.157 20.575 5.022 1.00 57.78 106 ARG A C 1
ATOM 756 O O . ARG A 1 106 ? 20.130 19.843 4.914 1.00 57.78 106 ARG A O 1
ATOM 763 N N . ASP A 1 107 ? 19.241 21.859 5.377 1.00 53.59 107 ASP A N 1
ATOM 764 C CA . ASP A 1 107 ? 20.509 22.604 5.476 1.00 53.59 107 ASP A CA 1
ATOM 765 C C . ASP A 1 107 ? 20.790 23.174 6.885 1.00 53.59 107 ASP A C 1
ATOM 767 O O . ASP A 1 107 ? 21.723 23.961 7.057 1.00 53.59 107 ASP A O 1
ATOM 771 N N . SER A 1 108 ? 19.986 22.845 7.908 1.00 53.81 108 SER A N 1
ATOM 772 C CA . SER A 1 108 ? 20.207 23.384 9.258 1.00 53.81 108 SER A CA 1
ATOM 773 C C . SER A 1 108 ? 21.136 22.497 10.080 1.00 53.81 108 SER A C 1
ATOM 775 O O . SER A 1 108 ? 20.871 21.317 10.282 1.00 53.81 108 SER A O 1
ATOM 777 N N . ILE A 1 109 ? 22.195 23.108 10.607 1.00 58.00 109 ILE A N 1
ATOM 778 C CA . ILE A 1 109 ? 23.143 22.490 11.548 1.00 58.00 109 ILE A CA 1
ATOM 779 C C . ILE A 1 109 ? 22.606 22.584 12.993 1.00 58.00 109 ILE A C 1
ATOM 781 O O . ILE A 1 109 ? 23.079 21.893 13.892 1.00 58.00 109 ILE A O 1
ATOM 785 N N . GLU A 1 110 ? 21.607 23.441 13.225 1.00 60.31 110 GLU A N 1
ATOM 786 C CA . GLU A 1 110 ? 20.973 23.596 14.531 1.00 60.31 110 GLU A CA 1
ATOM 787 C C . GLU A 1 110 ? 20.037 22.415 14.838 1.00 60.31 110 GLU A C 1
ATOM 789 O O . GLU A 1 110 ? 19.226 22.051 13.980 1.00 60.31 110 GLU A O 1
ATOM 794 N N . PRO A 1 111 ? 20.113 21.825 16.047 1.00 57.72 111 PRO A N 1
ATOM 795 C CA . PRO A 1 111 ? 19.190 20.783 16.477 1.00 57.72 111 PRO A CA 1
ATOM 796 C C . PRO A 1 111 ? 17.750 21.302 16.486 1.00 57.72 111 PRO A C 1
ATOM 798 O O . PRO A 1 111 ? 17.471 22.363 17.045 1.00 57.72 111 PRO A O 1
ATOM 801 N N . GLU A 1 112 ? 16.824 20.551 15.896 1.00 66.75 112 GLU A N 1
ATOM 802 C CA . GLU A 1 112 ? 15.403 20.889 15.957 1.00 66.75 112 GLU A CA 1
ATOM 803 C C . GLU A 1 112 ? 14.826 20.582 17.355 1.00 66.75 112 GLU A C 1
ATOM 805 O O . GLU A 1 112 ? 15.132 19.549 17.950 1.00 66.75 112 GLU A O 1
ATOM 810 N N . GLU A 1 113 ? 13.971 21.466 17.890 1.00 63.22 113 GLU A N 1
ATOM 811 C CA . GLU A 1 113 ? 13.319 21.268 19.203 1.00 63.22 113 GLU A CA 1
ATOM 812 C C . GLU A 1 113 ? 12.330 20.081 19.215 1.00 63.22 113 GLU A C 1
ATOM 814 O O . GLU A 1 113 ? 12.064 19.478 20.260 1.00 63.22 113 GLU A O 1
ATOM 819 N N . ASP A 1 114 ? 11.757 19.752 18.055 1.00 75.25 114 ASP A N 1
ATOM 820 C CA . ASP A 1 114 ? 10.874 18.607 17.832 1.00 75.25 114 ASP A CA 1
ATOM 821 C C . ASP A 1 114 ? 11.072 18.082 16.406 1.00 75.25 114 ASP A C 1
ATOM 823 O O . ASP A 1 114 ? 10.610 18.688 15.446 1.00 75.25 114 ASP A O 1
ATOM 827 N N . ASP A 1 115 ? 11.719 16.929 16.283 1.00 78.00 115 ASP A N 1
ATOM 828 C CA . ASP A 1 115 ? 12.034 16.201 15.043 1.00 78.00 115 ASP A CA 1
ATOM 829 C C . ASP A 1 115 ? 10.815 15.443 14.472 1.00 78.00 115 ASP A C 1
ATOM 831 O O . ASP A 1 115 ? 10.908 14.309 13.996 1.00 78.00 115 ASP A O 1
ATOM 835 N N . TRP A 1 116 ? 9.618 16.024 14.592 1.00 90.44 116 TRP A N 1
ATOM 836 C CA . TRP A 1 116 ? 8.397 15.430 14.058 1.00 90.44 116 TRP A CA 1
ATOM 837 C C . TRP A 1 116 ? 8.228 15.773 12.586 1.00 90.44 116 TRP A C 1
ATOM 839 O O . TRP A 1 116 ? 7.864 16.898 12.250 1.00 90.44 116 TRP A O 1
ATOM 849 N N . HIS A 1 117 ? 8.420 14.786 11.718 1.00 90.38 117 HIS A N 1
ATOM 850 C CA . HIS A 1 117 ? 8.367 15.005 10.269 1.00 90.38 117 HIS A CA 1
ATOM 851 C C . HIS A 1 117 ? 7.288 14.205 9.554 1.00 90.38 117 HIS A C 1
ATOM 853 O O . HIS A 1 117 ? 6.837 14.608 8.483 1.00 90.38 117 HIS A O 1
ATOM 859 N N . SER A 1 118 ? 6.808 13.129 10.172 1.00 93.31 118 SER A N 1
ATOM 860 C CA . SER A 1 118 ? 5.909 12.182 9.530 1.00 93.31 118 SER A CA 1
ATOM 861 C C . SER A 1 118 ? 4.781 11.698 10.428 1.00 93.31 118 SER A C 1
ATOM 863 O O . SER A 1 118 ? 4.789 11.802 11.657 1.00 93.31 118 SER A O 1
ATOM 865 N N . VAL A 1 119 ? 3.746 11.209 9.758 1.00 95.06 119 VAL A N 1
ATOM 866 C CA . VAL A 1 119 ? 2.607 10.514 10.341 1.00 95.06 119 VAL A CA 1
ATOM 867 C C . VAL A 1 119 ? 2.319 9.322 9.438 1.00 95.06 119 VAL A C 1
ATOM 869 O O . VAL A 1 119 ? 2.360 9.462 8.216 1.00 95.06 119 VAL A O 1
ATOM 872 N N . PHE A 1 120 ? 1.985 8.175 10.021 1.00 95.81 120 PHE A N 1
ATOM 873 C CA . PHE A 1 120 ? 1.510 7.006 9.276 1.00 95.81 120 PHE A CA 1
ATOM 874 C C . PHE A 1 120 ? 0.093 6.601 9.715 1.00 95.81 120 PHE A C 1
ATOM 876 O O . PHE A 1 120 ? -0.591 7.364 10.384 1.00 95.81 120 PHE A O 1
ATOM 883 N N . MET A 1 121 ? -0.410 5.425 9.331 1.00 95.69 121 MET A N 1
ATOM 884 C CA . MET A 1 121 ? -1.836 5.084 9.480 1.00 95.69 121 MET A CA 1
ATOM 885 C C . MET A 1 121 ? -2.340 4.885 10.921 1.00 95.69 121 MET A C 1
ATOM 887 O O . MET A 1 121 ? -3.544 4.898 11.164 1.00 95.69 121 MET A O 1
ATOM 891 N N . GLY A 1 122 ? -1.445 4.677 11.880 1.00 98.06 122 GLY A N 1
ATOM 892 C CA . GLY A 1 122 ? -1.820 4.295 13.230 1.00 98.06 122 GLY A CA 1
ATOM 893 C C . GLY A 1 122 ? -2.390 5.431 14.082 1.00 98.06 122 GLY A C 1
ATOM 894 O O . GLY A 1 122 ? -1.689 6.405 14.350 1.00 98.06 122 GLY A O 1
ATOM 895 N N . LEU A 1 123 ? -3.629 5.279 14.568 1.00 98.62 123 LEU A N 1
ATOM 896 C CA . LEU A 1 123 ? -4.307 6.238 15.452 1.00 98.62 123 LE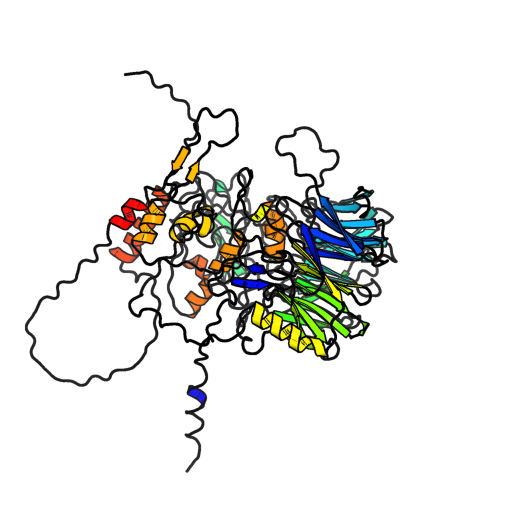U A CA 1
ATOM 897 C C . LEU A 1 123 ? -5.102 5.537 16.558 1.00 98.62 123 LEU A C 1
ATOM 899 O O . LEU A 1 123 ? -5.857 4.609 16.283 1.00 98.62 123 LEU A O 1
ATOM 903 N N . ALA A 1 124 ? -5.016 6.033 17.793 1.00 98.31 124 ALA A N 1
ATOM 904 C CA . ALA A 1 124 ? -5.873 5.573 18.886 1.00 98.31 124 ALA A CA 1
ATOM 905 C C . ALA A 1 124 ? -6.134 6.674 19.923 1.00 98.31 124 ALA A C 1
ATOM 907 O O . ALA A 1 124 ? -5.203 7.300 20.421 1.00 98.31 124 ALA A O 1
ATOM 908 N N . PHE A 1 125 ? -7.394 6.893 20.297 1.00 98.38 125 PHE A N 1
ATOM 909 C CA . PHE A 1 125 ? -7.753 7.833 21.364 1.00 98.38 125 PHE A CA 1
ATOM 910 C C . PHE A 1 125 ? -7.732 7.152 22.734 1.00 98.38 125 PHE A C 1
ATOM 912 O O . PHE A 1 125 ? -8.401 6.136 22.910 1.00 98.38 125 PHE A O 1
ATOM 919 N N . ALA A 1 126 ? -7.066 7.739 23.731 1.00 96.75 126 ALA A N 1
ATOM 920 C CA . ALA A 1 126 ? -7.311 7.388 25.136 1.00 96.75 126 ALA A CA 1
ATOM 921 C C . ALA A 1 126 ? -8.523 8.144 25.706 1.00 96.75 126 ALA A C 1
ATOM 923 O O . ALA A 1 126 ? -9.317 7.565 26.451 1.00 96.75 126 ALA A O 1
ATOM 924 N N . GLY A 1 127 ? -8.697 9.399 25.290 1.00 95.50 127 GLY A N 1
ATOM 925 C CA . GLY A 1 127 ? -9.797 10.300 25.637 1.00 95.50 127 GLY A CA 1
ATOM 926 C C . GLY A 1 127 ? -9.876 11.447 24.625 1.00 95.50 127 GLY A C 1
ATOM 927 O O . GLY A 1 127 ? -9.068 11.503 23.705 1.00 95.50 127 GLY A O 1
ATOM 928 N N . ASP A 1 128 ? -10.825 12.369 24.776 1.00 94.69 128 ASP A N 1
ATOM 929 C CA . ASP A 1 128 ? -11.020 13.483 23.825 1.00 94.69 128 ASP A CA 1
ATOM 930 C C . ASP A 1 128 ? -9.868 14.511 23.806 1.00 94.69 128 ASP A C 1
ATOM 932 O O . ASP A 1 128 ? -9.800 15.363 22.920 1.00 94.69 128 ASP A O 1
ATOM 936 N N . ASP A 1 129 ? -8.966 14.448 24.781 1.00 95.81 129 ASP A N 1
ATOM 937 C CA . ASP A 1 129 ? -7.783 15.296 24.927 1.00 95.81 129 ASP A CA 1
ATOM 938 C C . ASP A 1 129 ? -6.473 14.517 24.702 1.00 95.81 129 ASP A C 1
ATOM 940 O O . ASP A 1 129 ? -5.387 15.065 24.883 1.00 95.81 129 ASP A O 1
ATOM 944 N N . GLU A 1 130 ? -6.530 13.225 24.361 1.00 97.75 130 GLU A N 1
ATOM 945 C CA . GLU A 1 130 ? -5.340 12.385 24.214 1.00 97.75 130 GLU A CA 1
ATOM 946 C C . GLU A 1 130 ? -5.452 11.412 23.039 1.00 97.75 130 GLU A C 1
ATOM 948 O O . GLU A 1 130 ? -6.201 10.430 23.075 1.00 97.75 130 GLU A O 1
ATOM 953 N N . LEU A 1 131 ? -4.635 11.672 22.019 1.00 98.62 131 LEU A N 1
ATOM 954 C CA . LEU A 1 131 ? -4.494 10.871 20.812 1.00 98.62 131 LEU A CA 1
ATOM 955 C C . LEU A 1 131 ? -3.069 10.318 20.709 1.00 98.62 131 LEU A C 1
ATOM 957 O O . LEU A 1 131 ? -2.095 11.068 20.787 1.00 98.62 131 LEU A O 1
ATOM 961 N N . TYR A 1 132 ? -2.970 9.014 20.476 1.00 98.75 132 TYR A N 1
ATOM 962 C CA . TYR A 1 132 ? -1.758 8.319 20.058 1.00 98.75 132 TYR A CA 1
ATOM 963 C C . TYR A 1 132 ? -1.735 8.296 18.532 1.00 98.75 132 TYR A C 1
ATOM 965 O O . TYR A 1 132 ? -2.703 7.847 17.915 1.00 98.75 132 TYR A O 1
ATOM 973 N N . ALA A 1 133 ? -0.651 8.774 17.932 1.00 98.69 133 ALA A N 1
ATOM 974 C CA . ALA A 1 133 ? -0.459 8.824 16.492 1.00 98.69 133 ALA A CA 1
ATOM 975 C C . ALA A 1 133 ? 0.894 8.226 16.114 1.00 98.69 133 ALA A C 1
ATOM 977 O O . ALA A 1 133 ? 1.924 8.569 16.694 1.00 98.69 133 ALA A O 1
ATOM 978 N N . SER A 1 134 ? 0.884 7.320 15.145 1.00 98.50 134 SER A N 1
ATOM 979 C CA . SER A 1 134 ? 2.104 6.751 14.596 1.00 98.50 134 SER A CA 1
ATOM 980 C C . SER A 1 134 ? 2.887 7.814 13.831 1.00 98.50 134 SER A C 1
ATOM 982 O O . SER A 1 134 ? 2.321 8.480 12.963 1.00 98.50 134 SER A O 1
ATOM 984 N N . GLU A 1 135 ? 4.178 7.959 14.129 1.00 97.38 135 GLU A N 1
ATOM 985 C CA . GLU A 1 135 ? 5.066 8.838 13.366 1.00 97.38 135 GLU A CA 1
ATOM 986 C C . GLU A 1 135 ? 5.653 8.160 12.114 1.00 97.38 135 GLU A C 1
ATOM 988 O O . GLU A 1 135 ? 6.141 8.857 11.240 1.00 97.38 135 GLU A O 1
ATOM 993 N N . GLY A 1 136 ? 5.583 6.833 11.961 1.00 96.56 136 GLY A N 1
ATOM 994 C CA . GLY A 1 136 ? 6.173 6.145 10.810 1.00 96.56 136 GLY A CA 1
ATOM 995 C C . GLY A 1 136 ? 7.697 6.058 10.908 1.00 96.56 136 GLY A C 1
ATOM 996 O O . GLY A 1 136 ? 8.216 5.264 11.696 1.00 96.56 136 GLY A O 1
ATOM 997 N N . GLU A 1 137 ? 8.406 6.862 10.111 1.00 95.25 137 GLU A N 1
ATOM 998 C CA . GLU A 1 137 ? 9.846 6.742 9.822 1.00 95.25 137 GLU A CA 1
ATOM 999 C C . GLU A 1 137 ? 10.751 6.823 11.058 1.00 95.25 137 GLU A C 1
ATOM 1001 O O . GLU A 1 137 ? 11.764 6.122 11.134 1.00 95.25 137 GLU A O 1
ATOM 1006 N N . SER A 1 138 ? 10.365 7.635 12.048 1.00 95.56 138 SER A N 1
ATOM 1007 C CA . SER A 1 138 ? 11.107 7.793 13.306 1.00 95.56 138 SER A CA 1
ATOM 1008 C C . SER A 1 138 ? 11.021 6.559 14.215 1.00 95.56 138 SER A C 1
ATOM 1010 O O . SER A 1 138 ? 11.762 6.449 15.195 1.00 95.56 138 SER A O 1
ATOM 1012 N N . GLY A 1 139 ? 10.093 5.637 13.935 1.00 97.06 139 GLY A N 1
ATOM 1013 C CA . GLY A 1 139 ? 9.811 4.490 14.791 1.00 97.06 139 GLY A CA 1
ATOM 1014 C C . GLY A 1 139 ? 9.162 4.876 16.119 1.00 97.06 139 GLY A C 1
ATOM 1015 O O . GLY A 1 139 ? 9.265 4.125 17.088 1.00 97.06 139 GLY A O 1
ATOM 1016 N N . ARG A 1 140 ? 8.527 6.052 16.212 1.00 97.88 140 ARG A N 1
ATOM 1017 C CA . ARG A 1 140 ? 7.883 6.536 17.442 1.00 97.88 140 ARG A CA 1
ATOM 1018 C C . ARG A 1 140 ? 6.365 6.569 17.330 1.00 97.88 140 ARG A C 1
ATOM 1020 O O . ARG A 1 140 ? 5.788 6.612 16.245 1.00 97.88 140 ARG A O 1
ATOM 1027 N N . VAL A 1 141 ? 5.712 6.588 18.485 1.00 98.62 141 VAL A N 1
ATOM 1028 C CA . VAL A 1 141 ? 4.309 6.978 18.631 1.00 98.62 141 VAL A CA 1
ATOM 1029 C C . VAL A 1 141 ? 4.260 8.300 19.378 1.00 98.62 141 VAL A C 1
ATOM 1031 O O . VAL A 1 141 ? 4.762 8.414 20.499 1.00 98.62 141 VAL A O 1
ATOM 1034 N N . ARG A 1 142 ? 3.643 9.300 18.762 1.00 97.69 142 ARG A N 1
ATOM 1035 C CA . ARG A 1 142 ? 3.382 10.602 19.362 1.00 97.69 142 ARG A CA 1
ATOM 1036 C C . ARG A 1 142 ? 2.109 10.556 20.180 1.00 97.69 142 ARG A C 1
ATOM 1038 O O . ARG A 1 142 ? 1.089 10.064 19.711 1.00 97.69 142 ARG A O 1
ATOM 1045 N N . VAL A 1 143 ? 2.150 11.130 21.373 1.00 98.19 143 VAL A N 1
ATOM 1046 C CA . VAL A 1 143 ? 0.964 11.389 22.186 1.00 98.19 143 VAL A CA 1
ATOM 1047 C C . VAL A 1 143 ? 0.732 12.886 22.204 1.00 98.19 143 VAL A C 1
ATOM 1049 O O . VAL A 1 143 ? 1.625 13.650 22.577 1.00 98.19 143 VAL A O 1
ATOM 1052 N N . LEU A 1 144 ? -0.451 13.317 21.784 1.00 97.81 144 LEU A N 1
ATOM 1053 C CA . LEU A 1 144 ? -0.793 14.731 21.664 1.00 97.81 144 LEU A CA 1
ATOM 1054 C C . LEU A 1 144 ? -2.240 14.999 22.055 1.00 97.81 144 LEU A C 1
ATOM 1056 O O . LEU A 1 144 ? -3.070 14.090 22.087 1.00 97.81 144 LEU A O 1
ATOM 1060 N N . ASP A 1 145 ? -2.537 16.262 22.337 1.00 97.50 145 ASP A N 1
ATOM 1061 C CA . ASP A 1 145 ? -3.912 16.736 22.418 1.00 97.50 145 ASP A CA 1
ATOM 1062 C C . ASP A 1 145 ? -4.446 17.021 21.000 1.00 97.50 145 ASP A C 1
ATOM 1064 O O . ASP A 1 145 ? -3.952 17.931 20.328 1.00 97.50 145 ASP A O 1
ATOM 1068 N N . PRO A 1 146 ? -5.459 16.280 20.515 1.00 96.31 146 PRO A N 1
ATOM 1069 C CA . PRO A 1 146 ? -6.006 16.446 19.171 1.00 96.31 146 PRO A CA 1
ATOM 1070 C C . PRO A 1 146 ? -6.771 17.762 18.996 1.00 96.31 146 PRO A C 1
ATOM 1072 O O . PRO A 1 146 ? -7.153 18.097 17.877 1.00 96.31 146 PRO A O 1
ATOM 1075 N N . GLN A 1 147 ? -6.991 18.543 20.054 1.00 92.19 147 GLN A N 1
ATOM 1076 C CA . GLN A 1 147 ? -7.691 19.825 20.014 1.00 92.19 147 GLN A CA 1
ATOM 1077 C C . GLN A 1 147 ? -6.758 21.016 19.820 1.00 92.19 147 GLN A C 1
ATOM 1079 O O . GLN A 1 147 ? -7.058 21.881 18.996 1.00 92.19 147 GLN A O 1
ATOM 1084 N N . SER A 1 148 ? -5.630 21.038 20.527 1.00 93.56 148 SER A N 1
ATOM 1085 C CA . SER A 1 148 ? -4.587 22.061 20.380 1.00 93.56 148 SER A CA 1
ATOM 1086 C C . SER A 1 148 ? -3.504 21.653 19.374 1.00 93.56 148 SER A C 1
ATOM 1088 O O . SER A 1 148 ? -2.984 22.484 18.637 1.00 93.56 148 SER A O 1
ATOM 1090 N N . GLY A 1 149 ? -3.223 20.354 19.250 1.00 93.56 149 GLY A N 1
ATOM 1091 C CA . GLY A 1 149 ? -2.043 19.813 18.569 1.00 93.56 149 GLY A CA 1
ATOM 1092 C C . GLY A 1 149 ? -0.796 19.768 19.456 1.00 93.56 149 GLY A C 1
ATOM 1093 O O . GLY A 1 149 ? 0.268 19.387 18.976 1.00 93.56 149 GLY A O 1
ATOM 1094 N N . ALA A 1 150 ? -0.909 20.136 20.737 1.00 94.81 150 ALA A N 1
ATOM 1095 C CA . ALA A 1 150 ? 0.219 20.148 21.656 1.00 94.81 150 ALA A CA 1
ATOM 1096 C C . ALA A 1 150 ? 0.749 18.728 21.907 1.00 94.81 150 ALA A C 1
ATOM 1098 O O . ALA A 1 150 ? 0.001 17.824 22.293 1.00 94.81 150 ALA A O 1
ATOM 1099 N N . LYS A 1 151 ? 2.061 18.546 21.718 1.00 95.94 151 LYS A N 1
ATOM 1100 C CA . LYS A 1 151 ? 2.778 17.319 22.079 1.00 95.94 151 LYS A CA 1
ATOM 1101 C C . LYS A 1 151 ? 2.702 17.117 23.592 1.00 95.94 151 LYS A C 1
ATOM 1103 O O . LYS A 1 151 ? 3.142 17.974 24.351 1.00 95.94 151 LYS A O 1
ATOM 1108 N N . LYS A 1 152 ? 2.197 15.961 24.027 1.00 95.94 152 LYS A N 1
ATOM 1109 C CA . LYS A 1 152 ? 2.249 15.519 25.427 1.00 95.94 152 LYS A CA 1
ATOM 1110 C C . LYS A 1 152 ? 3.558 14.774 25.703 1.00 95.94 152 LYS A C 1
ATOM 1112 O O . LYS A 1 152 ? 4.247 15.089 26.666 1.00 95.94 152 LYS A O 1
ATOM 1117 N N . HIS A 1 153 ? 3.886 13.769 24.887 1.00 95.81 153 HIS A N 1
ATOM 1118 C CA . HIS A 1 153 ? 5.142 13.003 24.937 1.00 95.81 153 HIS A CA 1
ATOM 1119 C C . HIS A 1 153 ? 5.277 12.089 23.704 1.00 95.81 153 HIS A C 1
ATOM 1121 O O . HIS A 1 153 ? 4.375 12.036 22.869 1.00 95.81 153 HIS A O 1
ATOM 1127 N N . THR A 1 154 ? 6.385 11.353 23.594 1.00 96.62 154 THR A N 1
ATOM 1128 C CA . THR A 1 154 ? 6.613 10.332 22.559 1.00 96.62 154 THR A CA 1
ATOM 1129 C C . THR A 1 154 ? 6.987 8.988 23.189 1.00 96.62 154 THR A C 1
ATOM 1131 O O . THR A 1 154 ? 7.469 8.921 24.321 1.00 96.62 154 THR A O 1
ATOM 1134 N N . LEU A 1 155 ? 6.731 7.903 22.460 1.00 97.62 155 LEU A N 1
ATOM 1135 C CA . LEU A 1 155 ? 7.071 6.528 22.825 1.00 97.62 155 LEU A CA 1
ATOM 1136 C C . LEU A 1 155 ? 7.921 5.931 21.699 1.00 97.62 155 LEU A C 1
ATOM 1138 O O . LEU A 1 155 ? 7.429 5.780 20.584 1.00 97.62 155 LEU A O 1
ATOM 1142 N N . SER A 1 156 ? 9.186 5.608 21.969 1.00 97.38 156 SER A N 1
ATOM 1143 C CA . SER A 1 156 ? 10.094 5.034 20.965 1.00 97.38 156 SER A CA 1
ATOM 1144 C C . SER A 1 156 ? 9.963 3.514 20.880 1.00 97.38 156 SER A C 1
ATOM 1146 O O . SER A 1 156 ? 9.902 2.838 21.909 1.00 97.38 156 SER A O 1
ATOM 1148 N N . LEU A 1 157 ? 9.958 2.965 19.664 1.00 98.50 157 LEU A N 1
ATOM 1149 C CA . LEU A 1 157 ? 10.104 1.526 19.428 1.00 98.50 157 LEU A CA 1
ATOM 1150 C C . LEU A 1 157 ? 11.581 1.104 19.322 1.00 98.50 157 LEU A C 1
ATOM 1152 O O . LEU A 1 157 ? 11.887 -0.066 19.558 1.00 98.50 157 LEU A O 1
ATOM 1156 N N . ASN A 1 158 ? 12.487 2.047 19.034 1.00 97.19 158 ASN A N 1
ATOM 1157 C CA . ASN A 1 158 ? 13.932 1.821 18.911 1.00 97.19 158 ASN A CA 1
ATOM 1158 C C . ASN A 1 158 ? 14.582 1.673 20.292 1.00 97.19 158 ASN A C 1
ATOM 1160 O O . ASN A 1 158 ? 15.119 2.624 20.861 1.00 97.19 158 ASN A O 1
ATOM 1164 N N . GLN A 1 159 ? 14.390 0.507 20.900 1.00 95.19 159 GLN A N 1
ATOM 1165 C CA . GLN A 1 159 ? 14.913 0.140 22.210 1.00 95.19 159 GLN A CA 1
ATOM 1166 C C . GLN A 1 159 ? 14.833 -1.379 22.405 1.00 95.19 159 GLN A C 1
ATOM 1168 O O . GLN A 1 159 ? 14.064 -2.081 21.743 1.00 95.19 159 GLN A O 1
ATOM 1173 N N . GLY A 1 160 ? 15.631 -1.900 23.342 1.00 90.44 160 GLY A N 1
ATOM 1174 C CA . GLY A 1 160 ? 15.687 -3.337 23.625 1.00 90.44 160 GLY A CA 1
ATOM 1175 C C . GLY A 1 160 ? 16.374 -4.154 22.526 1.00 90.44 160 GLY A C 1
ATOM 1176 O O . GLY A 1 160 ? 15.968 -5.286 22.287 1.00 90.44 160 GLY A O 1
ATOM 1177 N N . GLY A 1 161 ? 17.382 -3.578 21.857 1.00 94.44 161 GLY A N 1
ATOM 1178 C CA . GLY A 1 161 ? 18.140 -4.228 20.777 1.00 94.44 161 GLY A CA 1
ATOM 1179 C C . GLY A 1 161 ? 17.481 -4.151 19.397 1.00 94.44 161 GLY A C 1
ATOM 1180 O O . GLY A 1 161 ? 17.909 -4.850 18.485 1.00 94.44 161 GLY A O 1
ATOM 1181 N N . PHE A 1 162 ? 16.439 -3.332 19.257 1.00 97.62 162 PHE A N 1
ATOM 1182 C CA . PHE A 1 162 ? 15.789 -3.047 17.984 1.00 97.62 162 PHE A CA 1
ATOM 1183 C C . PHE A 1 162 ? 16.024 -1.594 17.609 1.00 97.62 162 PHE A C 1
ATOM 1185 O O . PHE A 1 162 ? 15.796 -0.714 18.438 1.00 97.62 162 PHE A O 1
ATOM 1192 N N . ASP A 1 163 ? 16.390 -1.381 16.353 1.00 97.31 163 ASP A N 1
ATOM 1193 C CA . ASP A 1 163 ? 16.601 -0.081 15.727 1.00 97.31 163 ASP A CA 1
ATOM 1194 C C . ASP A 1 163 ? 15.824 -0.036 14.401 1.00 97.31 163 ASP A C 1
ATOM 1196 O O . ASP A 1 163 ? 15.096 -0.977 14.068 1.00 97.31 163 ASP A O 1
ATOM 1200 N N . ASP A 1 164 ? 15.923 1.073 13.664 1.00 97.38 164 ASP A N 1
ATOM 1201 C CA . ASP A 1 164 ? 15.279 1.271 12.356 1.00 97.38 164 ASP A CA 1
ATOM 1202 C C . ASP A 1 164 ? 13.769 0.976 12.312 1.00 97.38 164 ASP A C 1
ATOM 1204 O O . ASP A 1 164 ? 13.206 0.712 11.246 1.00 97.38 164 ASP A O 1
ATOM 1208 N N . SER A 1 165 ? 13.084 1.046 13.454 1.00 98.25 165 SER A N 1
ATOM 1209 C CA . SER A 1 165 ? 11.656 0.744 13.553 1.00 98.25 165 SER A CA 1
ATOM 1210 C C . SER A 1 165 ? 10.840 1.661 12.642 1.00 98.25 165 SER A C 1
ATOM 1212 O O . SER A 1 165 ? 11.196 2.820 12.429 1.00 98.25 165 SER A O 1
ATOM 1214 N N . TYR A 1 166 ? 9.718 1.148 12.141 1.00 98.38 166 TYR A N 1
ATOM 1215 C CA . TYR A 1 166 ? 8.727 1.936 11.409 1.00 98.38 166 TYR A CA 1
ATOM 1216 C C . TYR A 1 166 ? 7.374 1.722 12.074 1.00 98.38 166 TYR A C 1
ATOM 1218 O O . TYR A 1 166 ? 6.794 0.636 11.969 1.00 98.38 166 TYR A O 1
ATOM 1226 N N . SER A 1 167 ? 6.890 2.723 12.809 1.00 98.56 167 SER A N 1
ATOM 1227 C CA . SER A 1 167 ? 5.627 2.596 13.532 1.00 98.56 167 SER A CA 1
ATOM 1228 C C . SER A 1 167 ? 4.456 2.532 12.540 1.00 98.56 167 SER A C 1
ATOM 1230 O O . SER A 1 167 ? 4.248 3.395 11.690 1.00 98.56 167 SER A O 1
ATOM 1232 N N . GLY A 1 168 ? 3.699 1.444 12.614 1.00 98.12 168 GLY A N 1
ATOM 1233 C CA . GLY A 1 168 ? 2.593 1.102 11.729 1.00 98.12 168 GLY A CA 1
ATOM 1234 C C . GLY A 1 168 ? 1.238 1.508 12.302 1.00 98.12 168 GLY A C 1
ATOM 1235 O O . GLY A 1 168 ? 1.061 2.617 12.808 1.00 98.12 168 GLY A O 1
ATOM 1236 N N . ASP A 1 169 ? 0.276 0.592 12.215 1.00 98.56 169 ASP A N 1
ATOM 1237 C CA . ASP A 1 169 ? -1.037 0.732 12.842 1.00 98.56 169 ASP A CA 1
ATOM 1238 C C . ASP A 1 169 ? -0.983 0.497 14.367 1.00 98.56 169 ASP A C 1
ATOM 1240 O O . ASP A 1 169 ? -0.052 -0.132 14.889 1.00 98.56 169 ASP A O 1
ATOM 1244 N N . LEU A 1 170 ? -1.975 1.021 15.096 1.00 98.50 170 LEU A N 1
ATOM 1245 C CA . LEU A 1 170 ? -2.037 0.976 16.564 1.00 98.50 170 LEU A CA 1
ATOM 1246 C C . LEU A 1 170 ? -3.379 0.415 17.032 1.00 98.50 170 LEU A C 1
ATOM 1248 O O . LEU A 1 170 ? -4.416 0.723 16.452 1.00 98.50 170 LEU A O 1
ATOM 1252 N N . ALA A 1 171 ? -3.385 -0.281 18.167 1.00 98.44 171 ALA A N 1
ATOM 1253 C CA . ALA A 1 171 ? -4.613 -0.560 18.904 1.00 98.44 171 ALA A CA 1
ATOM 1254 C C . ALA A 1 171 ? -4.437 -0.296 20.402 1.00 98.44 171 ALA A C 1
ATOM 1256 O O . ALA A 1 171 ? -3.397 -0.605 20.985 1.00 98.44 171 ALA A O 1
ATOM 1257 N N . LEU A 1 172 ? -5.461 0.270 21.043 1.00 98.44 172 LEU A N 1
ATOM 1258 C CA . LEU A 1 172 ? -5.412 0.672 22.448 1.00 98.44 172 LEU A CA 1
ATOM 1259 C C . LEU A 1 172 ? -6.490 -0.040 23.264 1.00 98.44 172 LEU A C 1
ATOM 1261 O O . LEU A 1 172 ? -7.685 0.203 23.097 1.00 98.44 172 LEU A O 1
ATOM 1265 N N . ASP A 1 173 ? -6.056 -0.838 24.234 1.00 97.75 173 ASP A N 1
ATOM 1266 C CA . ASP A 1 173 ? -6.896 -1.258 25.349 1.00 97.75 173 ASP A CA 1
ATOM 1267 C C . ASP A 1 173 ? -6.907 -0.132 26.392 1.00 97.75 173 ASP A C 1
ATOM 1269 O O . ASP A 1 173 ? -6.033 -0.027 27.264 1.00 97.75 173 ASP A O 1
ATOM 1273 N N . ARG A 1 174 ? -7.905 0.748 26.268 1.00 94.94 174 ARG A N 1
ATOM 1274 C CA . ARG A 1 174 ? -8.082 1.917 27.144 1.00 94.94 174 ARG A CA 1
ATOM 1275 C C . ARG A 1 174 ? -8.314 1.517 28.598 1.00 94.94 174 ARG A C 1
ATOM 1277 O O . ARG A 1 174 ? -7.815 2.190 29.495 1.00 94.94 174 ARG A O 1
ATOM 1284 N N . ALA A 1 175 ? -9.038 0.422 28.835 1.00 94.19 175 ALA A N 1
ATOM 1285 C CA . ALA A 1 175 ? -9.396 -0.019 30.179 1.00 94.19 175 ALA A CA 1
ATOM 1286 C C . ALA A 1 175 ? -8.156 -0.446 30.976 1.00 94.19 175 ALA A C 1
ATOM 1288 O O . ALA A 1 175 ? -8.021 -0.107 32.152 1.00 94.19 175 ALA A O 1
ATOM 1289 N N . ARG A 1 176 ? -7.216 -1.147 30.328 1.00 95.31 176 ARG A N 1
ATOM 1290 C CA . ARG A 1 176 ? -5.961 -1.578 30.965 1.00 95.31 176 ARG A CA 1
ATOM 1291 C C . ARG A 1 176 ? -4.809 -0.591 30.790 1.00 95.31 176 ARG A C 1
ATOM 1293 O O . ARG A 1 176 ? -3.773 -0.774 31.428 1.00 95.31 176 ARG A O 1
ATOM 1300 N N . GLY A 1 177 ? -4.956 0.432 29.947 1.00 96.44 177 GLY A N 1
ATOM 1301 C CA . GLY A 1 177 ? -3.864 1.338 29.585 1.00 96.44 177 GLY A CA 1
ATOM 1302 C C . GLY A 1 177 ? -2.735 0.591 28.872 1.00 96.44 177 GLY A C 1
ATOM 1303 O O . GLY A 1 177 ? -1.582 0.621 29.318 1.00 96.44 177 GLY A O 1
ATOM 1304 N N . ARG A 1 178 ? -3.086 -0.173 27.829 1.00 98.19 178 ARG A N 1
ATOM 1305 C CA . ARG A 1 178 ? -2.142 -0.964 27.024 1.00 98.19 178 ARG A CA 1
ATOM 1306 C C . ARG A 1 178 ? -2.246 -0.566 25.564 1.00 98.19 178 ARG A C 1
ATOM 1308 O O . ARG A 1 178 ? -3.280 -0.784 24.940 1.00 98.19 178 ARG A O 1
ATOM 1315 N N . LEU A 1 179 ? -1.170 0.005 25.041 1.00 98.81 179 LEU A N 1
ATOM 1316 C CA . LEU A 1 179 ? -1.036 0.317 23.627 1.00 98.81 179 LEU A CA 1
ATOM 1317 C C . LEU A 1 179 ? -0.278 -0.816 22.939 1.00 98.81 179 LEU A C 1
ATOM 1319 O O . LEU A 1 179 ? 0.774 -1.237 23.419 1.00 98.81 179 LEU A O 1
ATOM 1323 N N . TYR A 1 180 ? -0.798 -1.275 21.811 1.00 98.88 180 TYR A N 1
ATOM 1324 C CA . TYR A 1 180 ? -0.156 -2.242 20.938 1.00 98.88 180 TYR A CA 1
ATOM 1325 C C . TYR A 1 180 ? 0.199 -1.556 19.628 1.00 98.88 180 TYR A C 1
ATOM 1327 O O . TYR A 1 180 ? -0.656 -0.938 18.996 1.00 98.88 180 TYR A O 1
ATOM 1335 N N . VAL A 1 181 ? 1.468 -1.647 19.252 1.00 98.88 181 VAL A N 1
ATOM 1336 C CA . VAL A 1 181 ? 2.028 -0.968 18.085 1.00 98.88 181 VAL A CA 1
ATOM 1337 C C . VAL A 1 181 ? 2.589 -2.011 17.139 1.00 98.88 181 VAL A C 1
ATOM 1339 O O . VAL A 1 181 ? 3.375 -2.867 17.554 1.00 98.88 181 VAL A O 1
ATOM 1342 N N . VAL A 1 182 ? 2.187 -1.940 15.874 1.00 98.75 182 VAL A N 1
ATOM 1343 C CA . VAL A 1 182 ? 2.809 -2.716 14.804 1.00 98.75 182 VAL A CA 1
ATOM 1344 C C . VAL A 1 182 ? 4.112 -2.031 14.405 1.00 98.75 182 VAL A C 1
ATOM 1346 O O . VAL A 1 182 ? 4.105 -0.862 14.037 1.00 98.75 182 VAL A O 1
ATOM 1349 N N . ASP A 1 183 ? 5.233 -2.739 14.471 1.00 98.69 183 ASP A N 1
ATOM 1350 C CA . ASP A 1 183 ? 6.512 -2.287 13.922 1.00 98.69 183 ASP A CA 1
ATOM 1351 C C . ASP A 1 183 ? 6.727 -2.973 12.569 1.00 98.69 183 ASP A C 1
ATOM 1353 O O . ASP A 1 183 ? 7.062 -4.163 12.505 1.00 98.69 183 ASP A O 1
ATOM 1357 N N . GLN A 1 184 ? 6.477 -2.230 11.485 1.00 97.75 184 GLN A N 1
ATOM 1358 C CA . GLN A 1 184 ? 6.502 -2.776 10.124 1.00 97.75 184 GLN A CA 1
ATOM 1359 C C . GLN A 1 184 ? 7.907 -3.175 9.683 1.00 97.75 184 GLN A C 1
ATOM 1361 O O . GLN A 1 184 ? 8.052 -4.105 8.896 1.00 97.75 184 GLN A O 1
ATOM 1366 N N . ALA A 1 185 ? 8.937 -2.478 10.169 1.00 98.25 185 ALA A N 1
ATOM 1367 C CA . ALA A 1 185 ? 10.315 -2.713 9.755 1.00 98.25 185 ALA A CA 1
ATOM 1368 C C . ALA A 1 185 ? 10.917 -3.935 10.465 1.00 98.25 185 ALA A C 1
ATOM 1370 O O . ALA A 1 185 ? 11.584 -4.750 9.830 1.00 98.25 185 ALA A O 1
ATOM 1371 N N . ASN A 1 186 ? 10.631 -4.110 11.760 1.00 98.56 186 ASN A N 1
ATOM 1372 C CA . ASN A 1 186 ? 11.157 -5.228 12.557 1.00 98.56 186 ASN A CA 1
ATOM 1373 C C . ASN A 1 186 ? 10.243 -6.466 12.612 1.00 98.56 186 ASN A C 1
ATOM 1375 O O . ASN A 1 186 ? 10.550 -7.421 13.327 1.00 98.56 186 ASN A O 1
ATOM 1379 N N . PHE A 1 187 ? 9.116 -6.461 11.891 1.00 98.50 187 PHE A N 1
ATOM 1380 C CA . PHE A 1 187 ? 8.143 -7.563 11.842 1.00 98.50 187 PHE A CA 1
ATOM 1381 C C . PHE A 1 187 ? 7.682 -8.007 13.234 1.00 98.50 187 PHE A C 1
ATOM 1383 O O . PHE A 1 187 ? 7.742 -9.188 13.586 1.00 98.50 187 PHE A O 1
ATOM 1390 N N . ARG A 1 188 ? 7.251 -7.055 14.069 1.00 98.69 188 ARG A N 1
ATOM 1391 C CA . ARG A 1 188 ? 6.873 -7.346 15.459 1.00 98.69 188 ARG A CA 1
ATOM 1392 C C . ARG A 1 188 ? 5.676 -6.544 15.953 1.00 98.69 188 ARG A C 1
ATOM 1394 O O . ARG A 1 188 ? 5.385 -5.452 15.475 1.00 98.69 188 ARG A O 1
ATOM 1401 N N . LEU A 1 189 ? 5.028 -7.092 16.974 1.00 98.88 189 LEU A N 1
ATOM 1402 C CA . LEU A 1 189 ? 4.095 -6.400 17.849 1.00 98.88 189 LEU A CA 1
ATOM 1403 C C . LEU A 1 189 ? 4.853 -5.876 19.068 1.00 98.88 189 LEU A C 1
ATOM 1405 O O . LEU A 1 189 ? 5.607 -6.626 19.691 1.00 98.88 189 LEU A O 1
ATOM 1409 N N . VAL A 1 190 ? 4.610 -4.626 19.453 1.00 98.88 190 VAL A N 1
ATOM 1410 C CA . VAL A 1 190 ? 5.171 -4.017 20.665 1.00 98.88 190 VAL A CA 1
ATOM 1411 C C . VAL A 1 190 ? 4.039 -3.630 21.611 1.00 98.88 190 VAL A C 1
ATOM 1413 O O . VAL A 1 190 ? 3.147 -2.874 21.238 1.00 98.88 190 VAL A O 1
ATOM 1416 N N . ALA A 1 191 ? 4.072 -4.141 22.842 1.00 98.69 191 ALA A N 1
ATOM 1417 C CA . ALA A 1 191 ? 3.107 -3.818 23.889 1.00 98.69 191 ALA A CA 1
ATOM 1418 C C . ALA A 1 191 ? 3.692 -2.773 24.848 1.00 98.69 191 ALA A C 1
ATOM 1420 O O . ALA A 1 191 ? 4.786 -2.957 25.384 1.00 98.69 191 ALA A O 1
ATOM 1421 N N . ILE A 1 192 ? 2.959 -1.690 25.099 1.00 98.75 192 ILE A N 1
ATOM 1422 C CA . ILE A 1 192 ? 3.410 -0.531 25.876 1.00 98.75 192 ILE A CA 1
ATOM 1423 C C . ILE A 1 192 ? 2.410 -0.233 26.997 1.00 98.75 192 ILE A C 1
ATOM 1425 O O . ILE A 1 192 ? 1.197 -0.204 26.787 1.00 98.75 192 ILE A O 1
ATOM 1429 N N . ASP A 1 193 ? 2.921 0.015 28.204 1.00 98.06 193 ASP A N 1
ATOM 1430 C CA . ASP A 1 193 ? 2.129 0.577 29.301 1.00 98.06 193 ASP A CA 1
ATOM 1431 C C . ASP A 1 193 ? 2.013 2.090 29.104 1.00 98.06 193 ASP A C 1
ATOM 1433 O O . ASP A 1 193 ? 3.021 2.795 29.158 1.00 98.06 193 ASP A O 1
ATOM 1437 N N . THR A 1 194 ? 0.800 2.598 28.888 1.00 96.94 194 THR A N 1
ATOM 1438 C CA . THR A 1 194 ? 0.599 4.022 28.581 1.00 96.94 194 THR A CA 1
ATOM 1439 C C . THR A 1 194 ? 0.834 4.934 29.784 1.00 96.94 194 THR A C 1
ATOM 1441 O O . THR A 1 194 ? 1.256 6.076 29.624 1.00 96.94 194 THR A O 1
ATOM 1444 N N . LYS A 1 195 ? 0.637 4.431 31.010 1.00 94.38 195 LYS A N 1
ATOM 1445 C CA . LYS A 1 195 ? 0.845 5.206 32.242 1.00 94.38 195 LYS A CA 1
ATOM 1446 C C . LYS A 1 195 ? 2.323 5.288 32.601 1.00 94.38 195 LYS A C 1
ATOM 1448 O O . LYS A 1 195 ? 2.826 6.356 32.930 1.00 94.38 195 LYS A O 1
ATOM 1453 N N . LYS A 1 196 ? 3.020 4.150 32.534 1.00 96.25 196 LYS A N 1
ATOM 1454 C CA . LYS A 1 196 ? 4.455 4.031 32.834 1.00 96.25 196 LYS A CA 1
ATOM 1455 C C . LYS A 1 196 ? 5.347 4.400 31.649 1.00 96.25 196 LYS A C 1
ATOM 1457 O O . LYS A 1 196 ? 6.553 4.502 31.840 1.00 96.25 196 LYS A O 1
ATOM 1462 N N . ARG A 1 197 ? 4.769 4.569 30.453 1.00 96.19 197 ARG A N 1
ATOM 1463 C CA . ARG A 1 197 ? 5.438 4.973 29.203 1.00 96.19 197 ARG A CA 1
ATOM 1464 C C . ARG A 1 197 ? 6.631 4.088 28.850 1.00 96.19 197 ARG A C 1
ATOM 1466 O O . ARG A 1 197 ? 7.683 4.567 28.443 1.00 96.19 197 ARG A O 1
ATOM 1473 N N . ARG A 1 198 ? 6.472 2.778 29.036 1.00 96.19 198 ARG A N 1
ATOM 1474 C CA . ARG A 1 198 ? 7.535 1.798 28.789 1.00 96.19 198 ARG A CA 1
ATOM 1475 C C . ARG A 1 198 ? 7.010 0.592 28.036 1.00 96.19 198 ARG A C 1
ATOM 1477 O O . ARG A 1 198 ? 5.876 0.162 28.266 1.00 96.19 198 ARG A O 1
ATOM 1484 N N . ILE A 1 199 ? 7.866 0.021 27.197 1.00 98.25 199 ILE A N 1
ATOM 1485 C CA . ILE A 1 199 ? 7.612 -1.282 26.589 1.00 98.25 199 ILE A CA 1
ATOM 1486 C C . ILE A 1 199 ? 7.489 -2.324 27.704 1.00 98.25 199 ILE A C 1
ATOM 1488 O O . ILE A 1 199 ? 8.297 -2.377 28.632 1.00 98.25 199 ILE A O 1
ATOM 1492 N N . LEU A 1 200 ? 6.432 -3.124 27.623 1.00 97.94 200 LEU A N 1
ATOM 1493 C CA . LEU A 1 200 ? 6.190 -4.277 28.481 1.00 97.94 200 LEU A CA 1
ATOM 1494 C C . LEU A 1 200 ? 6.776 -5.541 27.860 1.00 97.94 200 LEU A C 1
ATOM 1496 O O . LEU A 1 200 ? 7.384 -6.338 28.567 1.00 97.94 200 LEU A O 1
ATOM 1500 N N . GLY A 1 201 ? 6.589 -5.708 26.553 1.00 97.81 201 GLY A N 1
ATOM 1501 C CA . GLY A 1 201 ? 7.035 -6.870 25.805 1.00 97.81 201 GLY A CA 1
ATOM 1502 C C . GLY A 1 201 ? 6.957 -6.626 24.303 1.00 97.81 201 GLY A C 1
ATOM 1503 O O . GLY A 1 201 ? 6.325 -5.675 23.838 1.00 97.81 201 GLY A O 1
ATOM 1504 N N . SER A 1 202 ? 7.608 -7.499 23.546 1.00 98.06 202 SER A N 1
ATOM 1505 C CA . SER A 1 202 ? 7.530 -7.522 22.089 1.00 98.06 202 SER A CA 1
ATOM 1506 C C . SER A 1 202 ? 7.462 -8.962 21.592 1.00 98.06 202 SER A C 1
ATOM 1508 O O . SER A 1 202 ? 7.887 -9.879 22.296 1.00 98.06 202 SER A O 1
ATOM 1510 N N . LEU A 1 203 ? 6.892 -9.162 20.407 1.00 98.62 203 LEU A N 1
ATOM 1511 C CA . LEU A 1 203 ? 6.714 -10.477 19.796 1.00 98.62 203 LEU A CA 1
ATOM 1512 C C . LEU A 1 203 ? 6.893 -10.373 18.285 1.00 98.62 203 LEU A C 1
ATOM 1514 O O . LEU A 1 203 ? 6.238 -9.548 17.653 1.00 98.62 203 LEU A O 1
ATOM 1518 N N . ARG A 1 204 ? 7.729 -11.236 17.705 1.00 98.31 204 ARG A N 1
ATOM 1519 C CA . ARG A 1 204 ? 7.849 -11.371 16.248 1.00 98.31 204 ARG A CA 1
ATOM 1520 C C . ARG A 1 204 ? 6.537 -11.885 15.640 1.00 98.31 204 ARG A C 1
ATOM 1522 O O . ARG A 1 204 ? 5.917 -12.797 16.182 1.00 98.31 204 ARG A O 1
ATOM 1529 N N . LEU A 1 205 ? 6.135 -11.291 14.525 1.00 98.62 205 LEU A N 1
ATOM 1530 C CA . LEU A 1 205 ? 4.925 -11.608 13.767 1.00 98.62 205 LEU A CA 1
ATOM 1531 C C . LEU A 1 205 ? 5.281 -12.318 12.448 1.00 98.62 205 LEU A C 1
ATOM 1533 O O . LEU A 1 205 ? 6.376 -12.861 12.300 1.00 98.62 205 LEU A O 1
ATOM 1537 N N . GLY A 1 206 ? 4.341 -12.318 11.498 1.00 98.25 206 GLY A N 1
ATOM 1538 C CA . GLY A 1 206 ? 4.632 -12.614 10.100 1.00 98.25 206 GLY A CA 1
ATOM 1539 C C . GLY A 1 206 ? 5.309 -11.435 9.391 1.00 98.25 206 GLY A C 1
ATOM 1540 O O . GLY A 1 206 ? 5.770 -10.477 10.014 1.00 98.25 206 GLY A O 1
ATOM 1541 N N . ARG A 1 207 ? 5.391 -11.519 8.063 1.00 97.56 207 ARG A N 1
ATOM 1542 C CA . ARG A 1 207 ? 6.166 -10.588 7.228 1.00 97.56 207 ARG A CA 1
ATOM 1543 C C . ARG A 1 207 ? 5.360 -9.330 6.890 1.00 97.56 207 ARG A C 1
ATOM 1545 O O . ARG A 1 207 ? 4.201 -9.438 6.502 1.00 97.56 207 ARG A O 1
ATOM 1552 N N . LEU A 1 208 ? 5.980 -8.150 7.001 1.00 96.69 208 LEU A N 1
ATOM 1553 C CA . LEU A 1 208 ? 5.345 -6.832 6.793 1.00 96.69 208 LEU A CA 1
ATOM 1554 C C . LEU A 1 208 ? 3.973 -6.727 7.489 1.00 96.69 208 LEU A C 1
ATOM 1556 O O . LEU A 1 208 ? 2.934 -6.679 6.817 1.00 96.69 208 LEU A O 1
ATOM 1560 N N . PRO A 1 209 ? 3.941 -6.740 8.832 1.00 98.38 209 PRO A N 1
ATOM 1561 C CA . PRO A 1 209 ? 2.693 -6.573 9.557 1.00 98.38 209 PRO A CA 1
ATOM 1562 C C . PRO A 1 209 ? 2.080 -5.205 9.221 1.00 98.38 209 PRO A C 1
ATOM 1564 O O . PRO A 1 209 ? 2.796 -4.209 9.115 1.00 98.38 209 PRO A O 1
ATOM 1567 N N . PHE A 1 210 ? 0.765 -5.146 9.026 1.00 98.06 210 PHE A N 1
ATOM 1568 C CA . PHE A 1 210 ? 0.099 -3.988 8.430 1.00 98.06 210 PHE A CA 1
ATOM 1569 C C . PHE A 1 210 ? -0.993 -3.403 9.328 1.00 98.06 210 PHE A C 1
ATOM 1571 O O . PHE A 1 210 ? -0.794 -2.314 9.864 1.00 98.06 210 PHE A O 1
ATOM 1578 N N . ALA A 1 211 ? -2.100 -4.124 9.538 1.00 98.50 211 ALA A N 1
ATOM 1579 C CA . ALA A 1 211 ? -3.247 -3.663 10.327 1.00 98.50 211 ALA A CA 1
ATOM 1580 C C . ALA A 1 211 ? -3.427 -4.484 11.611 1.00 98.50 211 ALA A C 1
ATOM 1582 O O . ALA A 1 211 ? -3.095 -5.670 11.638 1.00 98.50 211 ALA A O 1
ATOM 1583 N N . ILE A 1 212 ? -3.985 -3.871 12.661 1.00 98.81 212 ILE A N 1
ATOM 1584 C CA . ILE A 1 212 ? -4.221 -4.518 13.961 1.00 98.81 212 ILE A CA 1
ATOM 1585 C C . ILE A 1 212 ? -5.643 -4.284 14.485 1.00 98.81 212 ILE A C 1
ATOM 1587 O O . ILE A 1 212 ? -6.160 -3.172 14.442 1.00 98.81 212 ILE A O 1
ATOM 1591 N N . ALA A 1 213 ? -6.246 -5.323 15.066 1.00 98.50 213 ALA A N 1
ATOM 1592 C CA . ALA A 1 213 ? -7.468 -5.234 15.865 1.00 98.50 213 ALA A CA 1
ATOM 1593 C C . ALA A 1 213 ? -7.319 -6.006 17.185 1.00 98.50 213 ALA A C 1
ATOM 1595 O O . ALA A 1 213 ? -6.571 -6.980 17.267 1.00 98.50 213 ALA A O 1
ATOM 1596 N N . LEU A 1 214 ? -8.049 -5.596 18.223 1.00 98.44 214 LEU A N 1
ATOM 1597 C CA . LEU A 1 214 ? -8.113 -6.315 19.501 1.00 98.44 214 LEU A CA 1
ATOM 1598 C C . LEU A 1 214 ? -9.433 -7.069 19.621 1.00 98.44 214 LEU A C 1
ATOM 1600 O O . LEU A 1 214 ? -10.460 -6.595 19.141 1.00 98.44 214 LEU A O 1
ATOM 1604 N N . SER A 1 215 ? -9.426 -8.206 20.319 1.00 97.50 215 SER A N 1
ATOM 1605 C CA . SER A 1 215 ? -10.669 -8.809 20.807 1.00 97.50 215 SER A CA 1
ATOM 1606 C C . SER A 1 215 ? -11.392 -7.855 21.763 1.00 97.50 215 SER A C 1
ATOM 1608 O O . SER A 1 215 ? -10.764 -7.025 22.422 1.00 97.50 215 SER A O 1
ATOM 1610 N N . ALA A 1 216 ? -12.715 -7.990 21.886 1.00 93.31 216 ALA A N 1
ATOM 1611 C CA . ALA A 1 216 ? -13.526 -7.119 22.744 1.00 93.31 216 ALA A CA 1
ATOM 1612 C C . ALA A 1 216 ? -13.080 -7.129 24.220 1.00 93.31 216 ALA A C 1
ATOM 1614 O O . ALA A 1 216 ? -13.151 -6.114 24.908 1.00 93.31 216 ALA A O 1
ATOM 1615 N N . ASP A 1 217 ? -12.572 -8.266 24.702 1.00 93.94 217 ASP A N 1
ATOM 1616 C CA . ASP A 1 217 ? -12.008 -8.405 26.045 1.00 93.94 217 ASP A CA 1
ATOM 1617 C C . ASP A 1 217 ? -10.550 -7.918 26.153 1.00 93.94 217 ASP A C 1
ATOM 1619 O O . ASP A 1 217 ? -9.966 -7.978 27.235 1.00 93.94 217 ASP A O 1
ATOM 1623 N N . GLY A 1 218 ? -9.931 -7.468 25.060 1.00 95.31 218 GLY A N 1
ATOM 1624 C CA . GLY A 1 218 ? -8.546 -7.004 24.974 1.00 95.31 218 GLY A CA 1
ATOM 1625 C C . GLY A 1 218 ? -7.487 -8.065 25.293 1.00 95.31 218 GLY A C 1
ATOM 1626 O O . GLY A 1 218 ? -6.358 -7.699 25.610 1.00 95.31 218 GLY A O 1
ATOM 1627 N N . ARG A 1 219 ? -7.839 -9.359 25.295 1.00 96.25 219 ARG A N 1
ATOM 1628 C CA . ARG A 1 219 ? -6.903 -10.461 25.589 1.00 96.25 219 ARG A CA 1
ATOM 1629 C C . ARG A 1 219 ? -6.221 -11.027 24.352 1.00 96.25 219 ARG A C 1
ATOM 1631 O O . ARG A 1 219 ? -5.205 -11.699 24.502 1.00 96.25 219 ARG A O 1
ATOM 1638 N N . LYS A 1 220 ? -6.741 -10.754 23.156 1.00 98.19 220 LYS A N 1
ATOM 1639 C CA . LYS A 1 220 ? -6.115 -11.114 21.885 1.00 98.19 220 LYS A CA 1
ATOM 1640 C C . LYS A 1 220 ? -5.876 -9.885 21.018 1.00 98.19 220 LYS A C 1
ATOM 1642 O O . LYS A 1 220 ? -6.686 -8.958 21.007 1.00 98.19 220 LYS A O 1
ATOM 1647 N N . ALA A 1 221 ? -4.785 -9.923 20.266 1.00 98.75 221 ALA A N 1
ATOM 1648 C CA . ALA A 1 221 ? -4.508 -9.030 19.155 1.00 98.75 221 ALA A CA 1
ATOM 1649 C C . ALA A 1 221 ? -4.455 -9.838 17.853 1.00 98.75 221 ALA A C 1
ATOM 1651 O O . ALA A 1 221 ? -3.911 -10.941 17.810 1.00 98.75 221 ALA A O 1
ATOM 1652 N N . TYR A 1 222 ? -5.025 -9.273 16.800 1.00 98.88 222 TYR A N 1
ATOM 1653 C CA . TYR A 1 222 ? -5.117 -9.841 15.464 1.00 98.88 222 TYR A CA 1
ATOM 1654 C C . TYR A 1 222 ? -4.367 -8.911 14.524 1.00 98.88 222 TYR A C 1
ATOM 1656 O O . TYR A 1 222 ? -4.753 -7.750 14.407 1.00 98.88 222 TYR A O 1
ATOM 1664 N N . VAL A 1 223 ? -3.286 -9.386 13.905 1.00 98.94 223 VAL A N 1
ATOM 1665 C CA . VAL A 1 223 ? -2.422 -8.556 13.050 1.00 98.94 223 VAL A CA 1
ATOM 1666 C C . VAL A 1 223 ? -2.319 -9.164 11.662 1.00 98.94 223 VAL A C 1
ATOM 1668 O O . VAL A 1 223 ? -1.948 -10.330 11.533 1.00 98.94 223 VAL A O 1
ATOM 1671 N N . THR A 1 224 ? -2.635 -8.395 10.623 1.00 98.88 224 THR A N 1
ATOM 1672 C CA . THR A 1 224 ? -2.451 -8.846 9.238 1.00 98.88 224 THR A CA 1
ATOM 1673 C C . THR A 1 224 ? -1.000 -8.676 8.805 1.00 98.88 224 THR A C 1
ATOM 1675 O O . THR A 1 224 ? -0.352 -7.701 9.173 1.00 98.88 224 THR A O 1
ATOM 1678 N N . ASN A 1 225 ? -0.489 -9.614 8.013 1.00 98.50 225 ASN A N 1
ATOM 1679 C CA . ASN A 1 225 ? 0.866 -9.630 7.472 1.00 98.50 225 ASN A CA 1
ATOM 1680 C C . ASN A 1 225 ? 0.771 -9.654 5.940 1.00 98.50 225 ASN A C 1
ATOM 1682 O O . ASN A 1 225 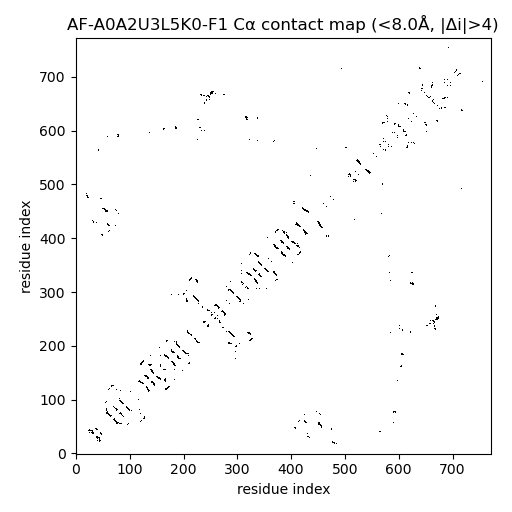? 0.282 -10.636 5.376 1.00 98.50 225 ASN A O 1
ATOM 1686 N N . ILE A 1 226 ? 1.201 -8.578 5.271 1.00 96.56 226 ILE A N 1
ATOM 1687 C CA . ILE A 1 226 ? 1.107 -8.446 3.804 1.00 96.56 226 ILE A CA 1
ATOM 1688 C C . ILE A 1 226 ? 2.261 -9.140 3.083 1.00 96.56 226 ILE A C 1
ATOM 1690 O O . ILE A 1 226 ? 2.095 -9.582 1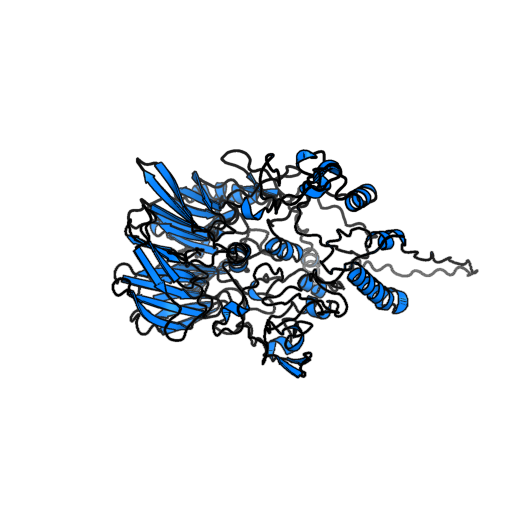.949 1.00 96.56 226 ILE A O 1
ATOM 1694 N N . GLY A 1 227 ? 3.420 -9.254 3.725 1.00 95.69 227 GLY A N 1
ATOM 1695 C CA . GLY A 1 227 ? 4.648 -9.667 3.061 1.00 95.69 227 GLY A CA 1
ATOM 1696 C C . GLY A 1 227 ? 4.611 -11.117 2.610 1.00 95.69 227 GLY A C 1
ATOM 1697 O O . GLY A 1 227 ? 4.165 -11.998 3.351 1.00 95.69 227 GLY A O 1
ATOM 1698 N N . MET A 1 228 ? 5.130 -11.357 1.404 1.00 95.62 228 MET A N 1
ATOM 1699 C CA . MET A 1 228 ? 5.375 -12.709 0.920 1.00 95.62 228 MET A CA 1
ATOM 1700 C C . MET A 1 228 ? 6.736 -13.204 1.402 1.00 95.62 228 MET A C 1
ATOM 1702 O O . MET A 1 228 ? 6.845 -14.328 1.891 1.00 95.62 228 MET A O 1
ATOM 1706 N N . PHE A 1 229 ? 7.765 -12.354 1.332 1.00 96.75 229 PHE A N 1
ATOM 1707 C CA . PHE A 1 229 ? 9.146 -12.710 1.657 1.00 96.75 229 PHE A CA 1
ATOM 1708 C C . PHE A 1 229 ? 9.769 -11.838 2.746 1.00 96.75 229 PHE A C 1
ATOM 1710 O O . PHE A 1 229 ? 9.287 -10.764 3.093 1.00 96.75 229 PHE A O 1
ATOM 1717 N N . GLU A 1 230 ? 10.848 -12.360 3.321 1.00 97.00 230 GLU A N 1
ATOM 1718 C CA . GLU A 1 230 ? 11.766 -11.618 4.176 1.00 97.00 230 GLU A CA 1
ATOM 1719 C C . GLU A 1 230 ? 13.091 -11.504 3.427 1.00 97.00 230 GLU A C 1
ATOM 1721 O O . GLU A 1 230 ? 13.890 -12.445 3.408 1.00 97.00 230 GLU A O 1
ATOM 1726 N N . TYR A 1 231 ? 13.272 -10.378 2.739 1.00 96.94 231 TYR A N 1
ATOM 1727 C CA . TYR A 1 231 ? 14.451 -10.126 1.919 1.00 96.94 231 TYR A CA 1
ATOM 1728 C C . TYR A 1 231 ? 15.711 -9.988 2.770 1.00 96.94 231 TYR A C 1
ATOM 1730 O O . TYR A 1 231 ? 15.666 -9.706 3.969 1.00 96.94 231 TYR A O 1
ATOM 1738 N N . ARG A 1 232 ? 16.857 -10.209 2.132 1.00 97.38 232 ARG A N 1
ATOM 1739 C CA . ARG A 1 232 ? 18.175 -10.180 2.759 1.00 97.38 232 ARG A CA 1
ATOM 1740 C C . ARG A 1 232 ? 19.131 -9.346 1.925 1.00 97.38 232 ARG A C 1
ATOM 1742 O O . ARG A 1 232 ? 19.078 -9.360 0.694 1.00 97.38 232 ARG A O 1
ATOM 1749 N N . ALA A 1 233 ? 20.034 -8.660 2.614 1.00 97.19 233 ALA A N 1
ATOM 1750 C CA . ALA A 1 233 ? 21.200 -8.068 1.985 1.00 97.19 233 ALA A CA 1
ATOM 1751 C C . ALA A 1 233 ? 22.084 -9.172 1.390 1.00 97.19 233 ALA A C 1
ATOM 1753 O O . ALA A 1 233 ? 22.120 -10.300 1.901 1.00 97.19 233 ALA A O 1
ATOM 1754 N N . LEU A 1 234 ? 22.812 -8.850 0.326 1.00 97.50 234 LEU A N 1
ATOM 1755 C CA . LEU A 1 234 ? 23.841 -9.753 -0.173 1.00 97.50 234 LEU A CA 1
ATOM 1756 C C . LEU A 1 234 ? 24.975 -9.854 0.857 1.00 97.50 234 LEU A C 1
ATOM 1758 O O . LEU A 1 234 ? 25.336 -8.843 1.471 1.00 97.50 234 LEU A O 1
ATOM 1762 N N . PRO A 1 235 ? 25.571 -11.042 1.053 1.00 97.12 235 PRO A N 1
ATOM 1763 C CA . PRO A 1 235 ? 26.746 -11.174 1.905 1.00 97.12 235 PRO A CA 1
ATOM 1764 C C . PRO A 1 235 ? 27.859 -10.206 1.477 1.00 97.12 235 PRO A C 1
ATOM 1766 O O . PRO A 1 235 ? 28.319 -10.247 0.340 1.00 97.12 235 PRO A O 1
ATOM 1769 N N . GLY A 1 236 ? 28.285 -9.330 2.393 1.00 95.69 236 GLY A N 1
ATOM 1770 C CA . GLY A 1 236 ? 29.338 -8.341 2.138 1.00 95.69 236 GLY A CA 1
ATOM 1771 C C . GLY A 1 236 ? 28.908 -7.098 1.347 1.00 95.69 236 GLY A C 1
ATOM 1772 O O . GLY A 1 236 ? 29.774 -6.298 0.998 1.00 95.69 236 GLY A O 1
ATOM 1773 N N . ALA A 1 237 ? 27.613 -6.911 1.069 1.00 96.56 237 ALA A N 1
ATOM 1774 C CA . ALA A 1 237 ? 27.132 -5.699 0.411 1.00 96.56 237 ALA A CA 1
ATOM 1775 C C . ALA A 1 237 ? 27.348 -4.443 1.264 1.00 96.56 237 ALA A C 1
ATOM 1777 O O . ALA A 1 237 ? 27.032 -4.417 2.455 1.00 96.56 237 ALA A O 1
ATOM 1778 N N . VAL A 1 238 ? 27.828 -3.387 0.610 1.00 95.75 238 VAL A N 1
ATOM 1779 C CA . VAL A 1 238 ? 27.988 -2.040 1.166 1.00 95.75 238 VAL A CA 1
ATOM 1780 C C . VAL A 1 238 ? 27.437 -1.062 0.136 1.00 95.75 238 VAL A C 1
ATOM 1782 O O . VAL A 1 238 ? 27.934 -1.025 -0.991 1.00 95.75 238 VAL A O 1
ATOM 1785 N N . GLN A 1 239 ? 26.412 -0.293 0.505 1.00 92.69 239 GLN A N 1
ATOM 1786 C CA . GLN A 1 239 ? 25.652 0.544 -0.430 1.00 92.69 239 GLN A CA 1
ATOM 1787 C C . GLN A 1 239 ? 26.541 1.603 -1.100 1.00 92.69 239 GLN A C 1
ATOM 1789 O O . GLN A 1 239 ? 26.574 1.709 -2.322 1.00 92.69 239 GLN A O 1
ATOM 1794 N N . GLU A 1 240 ? 27.399 2.274 -0.333 1.00 93.81 240 GLU A N 1
ATOM 1795 C CA . GLU A 1 240 ? 28.350 3.273 -0.840 1.00 93.81 240 GLU A CA 1
ATOM 1796 C C . GLU A 1 240 ? 29.430 2.670 -1.755 1.00 93.81 240 GLU A C 1
ATOM 1798 O O . GLU A 1 240 ? 30.142 3.388 -2.457 1.00 93.81 240 GLU A O 1
ATOM 1803 N N . GLN A 1 241 ? 29.574 1.342 -1.748 1.00 95.69 241 GLN A N 1
ATOM 1804 C CA . GLN A 1 241 ? 30.504 0.583 -2.581 1.00 95.69 241 GLN A CA 1
ATOM 1805 C C . GLN A 1 241 ? 29.754 -0.401 -3.488 1.00 95.69 241 GLN A C 1
ATOM 1807 O O . GLN A 1 241 ? 30.284 -1.465 -3.824 1.00 95.69 241 GLN A O 1
ATOM 1812 N N . ALA A 1 242 ? 28.521 -0.083 -3.896 1.00 95.50 242 ALA A N 1
ATOM 1813 C CA . ALA A 1 242 ? 27.690 -0.986 -4.691 1.00 95.50 242 ALA A CA 1
ATOM 1814 C C . ALA A 1 242 ? 28.322 -1.357 -6.045 1.00 95.50 242 ALA A C 1
ATOM 1816 O O . ALA A 1 242 ? 28.114 -2.465 -6.534 1.00 95.50 242 ALA A O 1
ATOM 1817 N N . LEU A 1 243 ? 29.180 -0.502 -6.616 1.00 95.75 243 LEU A N 1
ATOM 1818 C CA . LEU A 1 243 ? 30.000 -0.849 -7.785 1.00 95.75 243 LEU A CA 1
ATOM 1819 C C . LEU A 1 243 ? 30.875 -2.090 -7.563 1.00 95.75 243 LEU A C 1
ATOM 1821 O O . LEU A 1 243 ? 31.042 -2.886 -8.487 1.00 95.75 243 LEU A O 1
ATOM 1825 N N . ALA A 1 244 ? 31.439 -2.221 -6.361 1.00 96.56 244 ALA A N 1
ATOM 1826 C CA . ALA A 1 244 ? 32.346 -3.296 -5.980 1.00 96.56 244 ALA A CA 1
ATOM 1827 C C . ALA A 1 244 ? 31.590 -4.518 -5.433 1.00 96.56 244 ALA A C 1
ATOM 1829 O O . ALA A 1 244 ? 31.896 -5.657 -5.784 1.00 96.56 244 ALA A O 1
ATOM 1830 N N . THR A 1 245 ? 30.595 -4.269 -4.578 1.00 96.94 245 THR A N 1
ATOM 1831 C CA . THR A 1 245 ? 29.940 -5.291 -3.745 1.00 96.94 245 THR A CA 1
ATOM 1832 C C . THR A 1 245 ? 28.547 -5.701 -4.225 1.00 96.94 245 THR A C 1
ATOM 1834 O O . THR A 1 245 ? 28.052 -6.754 -3.832 1.00 96.94 245 THR A O 1
ATOM 1837 N N . GLY A 1 246 ? 27.901 -4.887 -5.061 1.00 97.12 246 GLY A N 1
ATOM 1838 C CA . GLY A 1 246 ? 26.567 -5.145 -5.590 1.00 97.12 246 GLY A CA 1
ATOM 1839 C C . GLY A 1 246 ? 26.590 -5.966 -6.878 1.00 97.12 246 GLY A C 1
ATOM 1840 O O . GLY A 1 246 ? 27.590 -6.034 -7.598 1.00 97.12 246 GLY A O 1
ATOM 1841 N N . LEU A 1 247 ? 25.453 -6.580 -7.196 1.00 97.12 247 LEU A N 1
ATOM 1842 C CA . LEU A 1 247 ? 25.274 -7.314 -8.446 1.00 97.12 247 LEU A CA 1
ATOM 1843 C C . LEU A 1 247 ? 24.937 -6.353 -9.589 1.00 97.12 247 LEU A C 1
ATOM 1845 O O . LEU A 1 247 ? 24.111 -5.465 -9.394 1.00 97.12 247 LEU A O 1
ATOM 1849 N N . PRO A 1 248 ? 25.477 -6.544 -10.804 1.00 94.62 248 PRO A N 1
ATOM 1850 C CA . PRO A 1 248 ? 25.101 -5.737 -11.968 1.00 94.62 248 PRO A CA 1
ATOM 1851 C C . PRO A 1 248 ? 23.689 -6.052 -12.493 1.00 94.62 248 PRO A C 1
ATOM 1853 O O . PRO A 1 248 ? 23.175 -5.339 -13.350 1.00 94.62 248 PRO A O 1
ATOM 1856 N N . PHE A 1 249 ? 23.078 -7.141 -12.027 1.00 95.38 249 PHE A N 1
ATOM 1857 C CA . PHE A 1 249 ? 21.742 -7.599 -12.398 1.00 95.38 249 PHE A CA 1
ATOM 1858 C C . PHE A 1 249 ? 21.133 -8.343 -11.193 1.00 95.38 249 PHE A C 1
ATOM 1860 O O . PHE A 1 249 ? 21.902 -8.987 -10.474 1.00 95.38 249 PHE A O 1
ATOM 1867 N N . PRO A 1 250 ? 19.806 -8.316 -10.954 1.00 95.31 250 PRO A N 1
ATOM 1868 C CA . PRO A 1 250 ? 19.166 -9.069 -9.884 1.00 95.31 250 PRO A CA 1
ATOM 1869 C C . PRO A 1 250 ? 19.582 -10.533 -9.917 1.00 95.31 250 PRO A C 1
ATOM 1871 O O . PRO A 1 250 ? 19.865 -11.101 -10.977 1.00 95.31 250 PRO A O 1
ATOM 1874 N N . ALA A 1 251 ? 19.643 -11.158 -8.747 1.00 96.94 251 ALA A N 1
ATOM 1875 C CA . ALA A 1 251 ? 20.186 -12.501 -8.656 1.00 96.94 251 ALA A CA 1
ATOM 1876 C C . ALA A 1 251 ? 19.352 -13.502 -9.463 1.00 96.94 251 ALA A C 1
ATOM 1878 O O . ALA A 1 251 ? 19.925 -14.322 -10.168 1.00 96.94 251 ALA A O 1
ATOM 1879 N N . PHE A 1 252 ? 18.025 -13.410 -9.435 1.00 97.56 252 PHE A N 1
ATOM 1880 C CA . PHE A 1 252 ? 17.138 -14.392 -10.058 1.00 97.56 252 PHE A CA 1
ATOM 1881 C C . PHE A 1 252 ? 15.774 -13.794 -10.420 1.00 97.56 252 PHE A C 1
ATOM 1883 O O . PHE A 1 252 ? 15.376 -12.738 -9.922 1.00 97.56 252 PHE A O 1
ATOM 1890 N N . GLY A 1 253 ? 15.054 -14.509 -11.284 1.00 96.38 253 GLY A N 1
ATOM 1891 C CA . GLY A 1 253 ? 13.634 -14.303 -11.541 1.00 96.38 253 GLY A CA 1
ATOM 1892 C C . GLY A 1 253 ? 12.764 -15.074 -10.546 1.00 96.38 253 GLY A C 1
ATOM 1893 O O . GLY A 1 253 ? 13.124 -16.180 -10.153 1.00 96.38 253 GLY A O 1
ATOM 1894 N N . PHE A 1 254 ? 11.627 -14.525 -10.132 1.00 95.88 254 PHE A N 1
ATOM 1895 C CA . PHE A 1 254 ? 10.633 -15.183 -9.288 1.00 95.88 254 PHE A CA 1
ATOM 1896 C C . PHE A 1 254 ? 9.348 -15.483 -10.085 1.00 95.88 254 PHE A C 1
ATOM 1898 O O . PHE A 1 254 ? 8.817 -14.577 -10.732 1.00 95.88 254 PHE A O 1
ATOM 1905 N N . PRO A 1 255 ? 8.813 -16.716 -10.024 1.00 95.75 255 PRO A N 1
ATOM 1906 C CA . PRO A 1 255 ? 9.381 -17.894 -9.367 1.00 95.75 255 PRO A CA 1
ATOM 1907 C C . PRO A 1 255 ? 10.459 -18.584 -10.222 1.00 95.75 255 PRO A C 1
ATOM 1909 O O . PRO A 1 255 ? 10.291 -18.787 -11.418 1.00 95.75 255 PRO A O 1
ATOM 1912 N N . SER A 1 256 ? 11.533 -19.035 -9.582 1.00 96.75 256 SER A N 1
ATOM 1913 C CA . SER A 1 256 ? 12.520 -19.972 -10.144 1.00 96.75 256 SER A CA 1
ATOM 1914 C C . SER A 1 256 ? 13.132 -20.850 -9.050 1.00 96.75 256 SER A C 1
ATOM 1916 O O . SER A 1 256 ? 13.033 -20.531 -7.860 1.00 96.75 256 SER A O 1
ATOM 1918 N N . GLU A 1 257 ? 13.793 -21.944 -9.432 1.00 97.62 257 GLU A N 1
ATOM 1919 C CA . GLU A 1 257 ? 14.549 -22.782 -8.490 1.00 97.62 257 GLU A CA 1
ATOM 1920 C C . GLU A 1 257 ? 15.621 -21.966 -7.752 1.00 97.62 257 GLU A C 1
ATOM 1922 O O . GLU A 1 257 ? 15.735 -22.050 -6.530 1.00 97.62 257 GLU A O 1
ATOM 1927 N N . GLU A 1 258 ? 16.327 -21.097 -8.478 1.00 98.31 258 GLU A N 1
ATOM 1928 C CA . GLU A 1 258 ? 17.320 -20.178 -7.920 1.00 98.31 258 GLU A CA 1
ATOM 1929 C C . GLU A 1 258 ? 16.696 -19.175 -6.942 1.00 98.31 258 GLU A C 1
ATOM 1931 O O . GLU A 1 258 ? 17.248 -18.940 -5.871 1.00 98.31 258 GLU A O 1
ATOM 1936 N N . SER A 1 259 ? 15.510 -18.632 -7.238 1.00 98.06 259 SER A N 1
ATOM 1937 C CA . SER A 1 259 ? 14.818 -17.752 -6.285 1.00 98.06 259 SER A CA 1
ATOM 1938 C C . SER A 1 259 ? 14.415 -18.476 -5.003 1.00 98.06 259 SER A C 1
ATOM 1940 O O . SER A 1 259 ? 14.392 -17.864 -3.942 1.00 98.06 259 SER A O 1
ATOM 1942 N N . ARG A 1 260 ? 14.125 -19.781 -5.065 1.00 98.00 260 ARG A N 1
ATOM 1943 C CA . ARG A 1 260 ? 13.750 -20.577 -3.891 1.00 98.00 260 ARG A CA 1
ATOM 1944 C C . ARG A 1 260 ? 14.978 -20.933 -3.057 1.00 98.00 260 ARG A C 1
ATOM 1946 O O . ARG A 1 260 ? 14.954 -20.755 -1.841 1.00 98.00 260 ARG A O 1
ATOM 1953 N N . ASN A 1 261 ? 16.028 -21.424 -3.708 1.00 98.31 261 ASN A N 1
ATOM 1954 C CA . ASN A 1 261 ? 17.168 -22.069 -3.052 1.00 98.31 261 ASN A CA 1
ATOM 1955 C C . ASN A 1 261 ? 18.381 -21.143 -2.868 1.00 98.31 261 ASN A C 1
ATOM 1957 O O . ASN A 1 261 ? 19.264 -21.446 -2.069 1.00 98.31 261 ASN A O 1
ATOM 1961 N N . GLY A 1 262 ? 18.411 -20.006 -3.558 1.00 98.25 262 GLY A N 1
ATOM 1962 C CA . GLY A 1 262 ? 19.578 -19.138 -3.659 1.00 98.25 262 GLY A CA 1
ATOM 1963 C C . GLY A 1 262 ? 20.391 -19.434 -4.911 1.00 98.25 262 GLY A C 1
ATOM 1964 O O . GLY A 1 262 ? 20.156 -20.415 -5.619 1.00 98.25 262 GLY A O 1
ATOM 1965 N N . ALA A 1 263 ? 21.339 -18.549 -5.204 1.00 98.25 263 ALA A N 1
ATOM 1966 C CA . ALA A 1 263 ? 22.116 -18.628 -6.429 1.00 98.25 263 ALA A CA 1
ATOM 1967 C C . ALA A 1 263 ? 23.511 -18.035 -6.246 1.00 98.25 263 ALA A C 1
ATOM 1969 O O . ALA A 1 263 ? 23.670 -16.976 -5.639 1.00 98.25 263 ALA A O 1
ATOM 1970 N N . ARG A 1 264 ? 24.528 -18.682 -6.818 1.00 98.25 264 ARG A N 1
ATOM 1971 C CA . ARG A 1 264 ? 25.881 -18.122 -6.864 1.00 98.25 264 ARG A CA 1
ATOM 1972 C C . ARG A 1 264 ? 25.977 -17.102 -7.993 1.00 98.25 264 ARG A C 1
ATOM 1974 O O . ARG A 1 264 ? 25.556 -17.384 -9.120 1.00 98.25 264 ARG A O 1
ATOM 1981 N N . ARG A 1 265 ? 26.496 -15.914 -7.692 1.00 97.75 265 ARG A N 1
ATOM 1982 C CA . ARG A 1 265 ? 26.638 -14.791 -8.630 1.00 97.75 265 ARG A CA 1
ATOM 1983 C C . ARG A 1 265 ? 28.007 -14.142 -8.503 1.00 97.75 265 ARG A C 1
ATOM 1985 O O . ARG A 1 265 ? 28.723 -14.398 -7.546 1.00 97.75 265 ARG A O 1
ATOM 1992 N N . GLU A 1 266 ? 28.349 -13.305 -9.473 1.00 96.81 266 GLU A N 1
ATOM 1993 C CA . GLU A 1 266 ? 29.604 -12.555 -9.493 1.00 96.81 266 GLU A CA 1
ATOM 1994 C C . GLU A 1 266 ? 29.341 -11.077 -9.194 1.00 96.81 266 GLU A C 1
ATOM 1996 O O . GLU A 1 266 ? 28.479 -10.445 -9.812 1.00 96.81 266 GLU A O 1
ATOM 2001 N N . THR A 1 267 ? 30.109 -10.538 -8.253 1.00 96.94 267 THR A N 1
ATOM 2002 C CA . THR A 1 267 ? 30.287 -9.097 -8.029 1.00 96.94 267 THR A CA 1
ATOM 2003 C C . THR A 1 267 ? 31.648 -8.682 -8.588 1.00 96.94 267 THR A C 1
ATOM 2005 O O . THR A 1 267 ? 32.455 -9.533 -8.968 1.00 96.94 267 THR A O 1
ATOM 2008 N N . ALA A 1 268 ? 31.965 -7.387 -8.608 1.00 95.25 268 ALA A N 1
ATOM 2009 C CA . ALA A 1 268 ? 33.320 -6.962 -8.969 1.00 95.25 268 ALA A CA 1
ATOM 2010 C C . ALA A 1 268 ? 34.377 -7.397 -7.928 1.00 95.25 268 ALA A C 1
ATOM 2012 O O . ALA A 1 268 ? 35.542 -7.564 -8.284 1.00 95.25 268 ALA A O 1
ATOM 2013 N N . ASN A 1 269 ? 33.971 -7.654 -6.679 1.00 95.75 269 ASN A N 1
ATOM 2014 C CA . ASN A 1 269 ? 34.819 -8.233 -5.631 1.00 95.75 269 ASN A CA 1
ATOM 2015 C C . ASN A 1 269 ? 34.926 -9.770 -5.693 1.00 95.75 269 ASN A C 1
ATOM 2017 O O . ASN A 1 269 ? 35.650 -10.361 -4.890 1.00 95.75 269 ASN A O 1
ATOM 2021 N N . GLY A 1 270 ? 34.238 -10.415 -6.639 1.00 96.81 270 GLY A N 1
ATOM 2022 C CA . GLY A 1 270 ? 34.256 -11.861 -6.846 1.00 96.81 270 GLY A CA 1
ATOM 2023 C C . GLY A 1 270 ? 32.931 -12.553 -6.506 1.00 96.81 270 GLY A C 1
ATOM 2024 O O . GLY A 1 270 ? 31.889 -11.892 -6.377 1.00 96.81 270 GLY A O 1
ATOM 2025 N N . PRO A 1 271 ? 32.951 -13.891 -6.376 1.00 97.62 271 PRO A N 1
ATOM 2026 C CA . PRO A 1 271 ? 31.741 -14.684 -6.239 1.00 97.62 271 PRO A CA 1
ATOM 2027 C C . PRO A 1 271 ? 31.051 -14.462 -4.893 1.00 97.62 271 PRO A C 1
ATOM 2029 O O . PRO A 1 271 ? 31.695 -14.427 -3.846 1.00 97.62 271 PRO A O 1
ATOM 2032 N N . VAL A 1 272 ? 29.722 -14.411 -4.922 1.00 98.19 272 VAL A N 1
ATOM 2033 C CA . VAL A 1 272 ? 28.846 -14.303 -3.754 1.00 98.19 272 VAL A CA 1
ATOM 2034 C C . VAL A 1 272 ? 27.724 -15.338 -3.834 1.00 98.19 272 VAL A C 1
ATOM 2036 O O . VAL A 1 272 ? 27.122 -15.546 -4.891 1.00 98.19 272 VAL A O 1
ATOM 2039 N N . ASP A 1 273 ? 27.426 -15.983 -2.708 1.00 98.31 273 ASP A N 1
ATOM 2040 C CA . ASP A 1 273 ? 26.283 -16.887 -2.578 1.00 98.31 273 ASP A CA 1
ATOM 2041 C C . ASP A 1 273 ? 25.055 -16.085 -2.133 1.00 98.31 273 ASP A C 1
ATOM 2043 O O . ASP A 1 273 ? 24.906 -15.712 -0.967 1.00 98.31 273 ASP A O 1
ATOM 2047 N N . VAL A 1 274 ? 24.175 -15.777 -3.086 1.00 98.50 274 VAL A N 1
ATOM 2048 C CA . VAL A 1 274 ? 22.962 -15.000 -2.827 1.00 98.50 274 VAL A CA 1
ATOM 2049 C C . VAL A 1 274 ? 21.929 -15.886 -2.130 1.00 98.50 274 VAL A C 1
ATOM 2051 O O . VAL A 1 274 ? 21.586 -16.946 -2.664 1.00 98.50 274 VAL A O 1
ATOM 2054 N N . PRO A 1 275 ? 21.374 -15.469 -0.978 1.00 98.31 275 PRO A N 1
ATOM 2055 C CA . PRO A 1 275 ? 20.361 -16.253 -0.286 1.00 98.31 275 PRO A CA 1
ATOM 2056 C C . PRO A 1 275 ? 19.057 -16.332 -1.089 1.00 98.31 275 PRO A C 1
ATOM 2058 O O . PRO A 1 275 ? 18.571 -15.328 -1.614 1.00 98.31 275 PRO A O 1
ATOM 2061 N N . GLY A 1 276 ? 18.456 -17.522 -1.120 1.00 98.25 276 GLY A N 1
ATOM 2062 C CA . GLY A 1 276 ? 17.116 -17.723 -1.667 1.00 98.25 276 GLY A CA 1
ATOM 2063 C C . GLY A 1 276 ? 16.029 -17.059 -0.822 1.00 98.25 276 GLY A C 1
ATOM 2064 O O . GLY A 1 276 ? 16.209 -16.787 0.366 1.00 98.25 276 GLY A O 1
ATOM 2065 N N . LEU A 1 277 ? 14.880 -16.832 -1.448 1.00 98.00 277 LEU A N 1
ATOM 2066 C CA . LEU A 1 277 ? 13.654 -16.320 -0.836 1.00 98.00 277 LEU A CA 1
ATOM 2067 C C . LEU A 1 277 ? 12.917 -17.396 -0.018 1.00 98.00 277 LEU A C 1
ATOM 2069 O O . LEU A 1 277 ? 12.159 -17.075 0.900 1.00 98.00 277 LEU A O 1
ATOM 2073 N N . GLY A 1 278 ? 13.147 -18.675 -0.333 1.00 97.88 278 GLY A N 1
ATOM 2074 C CA . GLY A 1 278 ? 12.462 -19.812 0.276 1.00 97.88 278 GLY A CA 1
ATOM 2075 C C . GLY A 1 278 ? 11.071 -20.072 -0.309 1.00 97.88 278 GLY A C 1
ATOM 2076 O O . GLY A 1 278 ? 10.765 -19.713 -1.446 1.00 97.88 278 GLY A O 1
ATOM 2077 N N . ASP A 1 279 ? 10.228 -20.758 0.461 1.00 97.25 279 ASP A N 1
ATOM 2078 C CA . ASP A 1 279 ? 8.854 -21.059 0.057 1.00 97.25 279 ASP A CA 1
ATOM 2079 C C . ASP A 1 279 ? 7.947 -19.815 0.226 1.00 97.25 279 ASP A C 1
ATOM 2081 O O . ASP A 1 279 ? 7.850 -19.293 1.343 1.00 97.25 279 ASP A O 1
ATOM 2085 N N . PRO A 1 280 ? 7.253 -19.332 -0.830 1.00 96.56 280 PRO A N 1
ATOM 2086 C CA . PRO A 1 280 ? 6.291 -18.227 -0.714 1.00 96.56 280 PRO A CA 1
ATOM 2087 C C . PRO A 1 280 ? 5.084 -18.561 0.173 1.00 96.56 280 PRO A C 1
ATOM 2089 O O . PRO A 1 280 ? 4.322 -17.670 0.541 1.00 96.56 280 PRO A O 1
ATOM 2092 N N . ASN A 1 281 ? 4.880 -19.840 0.498 1.00 96.62 281 ASN A N 1
ATOM 2093 C CA . ASN A 1 281 ? 3.676 -20.354 1.135 1.00 96.62 281 ASN A CA 1
ATOM 2094 C C . ASN A 1 281 ? 3.842 -20.735 2.622 1.00 96.62 281 ASN A C 1
ATOM 2096 O O . ASN A 1 281 ? 2.974 -21.420 3.174 1.00 96.62 281 ASN A O 1
ATOM 2100 N N . VAL A 1 282 ? 4.914 -20.276 3.278 1.00 97.62 282 VAL A N 1
ATOM 2101 C CA . VAL A 1 282 ? 5.126 -20.459 4.728 1.00 97.62 282 VAL A CA 1
ATOM 2102 C C . VAL A 1 282 ? 4.042 -19.761 5.572 1.00 97.62 282 VAL A C 1
ATOM 2104 O O . VAL A 1 282 ? 3.436 -18.800 5.094 1.00 97.62 282 VAL A O 1
ATOM 2107 N N . PRO A 1 283 ? 3.782 -20.191 6.824 1.00 97.69 283 PRO A N 1
ATOM 2108 C CA . PRO A 1 283 ? 2.750 -19.591 7.678 1.00 97.69 283 PRO A CA 1
ATOM 2109 C C . PRO A 1 283 ? 2.882 -18.074 7.885 1.00 97.69 283 PRO A C 1
ATOM 2111 O O . PRO A 1 283 ? 1.877 -17.382 8.009 1.00 97.69 283 PRO A O 1
ATOM 2114 N N . GLU A 1 284 ? 4.102 -17.539 7.901 1.00 98.00 284 GLU A N 1
ATOM 2115 C CA . GLU A 1 284 ? 4.399 -16.114 8.079 1.00 98.00 284 GLU A CA 1
ATOM 2116 C C . GLU A 1 284 ? 3.983 -15.254 6.877 1.00 98.00 284 GLU A C 1
ATOM 2118 O O . GLU A 1 284 ? 3.837 -14.039 7.025 1.00 98.00 284 GLU A O 1
ATOM 2123 N N . SER A 1 285 ? 3.809 -15.876 5.708 1.00 97.62 285 SER A N 1
ATOM 2124 C CA . SER A 1 285 ? 3.499 -15.223 4.436 1.00 97.62 285 SER A CA 1
ATOM 2125 C C . SER A 1 285 ? 1.996 -15.031 4.269 1.00 97.62 285 SER A C 1
ATOM 2127 O O . SER A 1 285 ? 1.231 -15.993 4.410 1.00 97.62 285 SER A O 1
ATOM 2129 N N . ASN A 1 286 ? 1.588 -13.800 3.939 1.00 97.81 286 ASN A N 1
ATOM 2130 C CA . ASN A 1 286 ? 0.197 -13.434 3.657 1.00 97.81 286 ASN A CA 1
ATOM 2131 C C . ASN A 1 286 ? -0.789 -14.034 4.679 1.00 97.81 286 ASN A C 1
ATOM 2133 O O . ASN A 1 286 ? -1.592 -14.921 4.370 1.00 97.81 286 ASN A O 1
ATOM 2137 N N . SER A 1 287 ? -0.676 -13.595 5.931 1.00 98.50 287 SER A N 1
ATOM 2138 C CA . SER A 1 287 ? -1.317 -14.260 7.065 1.00 98.50 287 SER A CA 1
ATOM 2139 C C . SER A 1 287 ? -1.956 -13.303 8.059 1.00 98.50 287 SER A C 1
ATOM 2141 O O . SER A 1 287 ? -1.686 -12.105 8.088 1.00 98.50 287 SER A O 1
ATOM 2143 N N . LEU A 1 288 ? -2.779 -13.871 8.930 1.00 98.88 288 LEU A N 1
ATOM 2144 C CA . LEU A 1 288 ? -3.245 -13.284 10.169 1.00 98.88 288 LEU A CA 1
ATOM 2145 C C . LEU A 1 288 ? -2.454 -13.884 11.338 1.00 98.88 288 LEU A C 1
ATOM 2147 O O . LEU A 1 288 ? -2.561 -15.080 11.619 1.00 98.88 288 LEU A O 1
ATOM 2151 N N . ALA A 1 289 ? -1.712 -13.051 12.062 1.00 98.94 289 ALA A N 1
ATOM 2152 C CA . ALA A 1 289 ? -1.157 -13.404 13.360 1.00 98.94 289 ALA A CA 1
ATOM 2153 C C . ALA A 1 289 ? -2.222 -13.241 14.450 1.00 98.94 289 ALA A C 1
ATOM 2155 O O . ALA A 1 289 ? -2.755 -12.150 14.655 1.00 98.94 289 ALA A O 1
ATOM 2156 N N . VAL A 1 290 ? -2.500 -14.325 15.172 1.00 98.81 290 VAL A N 1
ATOM 2157 C CA . VAL A 1 290 ? -3.329 -14.324 16.380 1.00 98.81 290 VAL A CA 1
ATOM 2158 C C . VAL A 1 290 ? -2.402 -14.329 17.585 1.00 98.81 290 VAL A C 1
ATOM 2160 O O . VAL A 1 290 ? -1.629 -15.269 17.769 1.00 98.81 290 VAL A O 1
ATOM 2163 N N . VAL A 1 291 ? -2.465 -13.283 18.401 1.00 98.88 291 VAL A N 1
ATOM 2164 C CA . VAL A 1 291 ? -1.556 -13.066 19.527 1.00 98.88 291 VAL A CA 1
ATOM 2165 C C . VAL A 1 291 ? -2.340 -13.002 20.827 1.00 98.88 291 VAL A C 1
ATOM 2167 O O . VAL A 1 291 ? -3.235 -12.178 20.978 1.00 98.88 291 VAL A O 1
ATOM 2170 N N . ASP A 1 292 ? -1.960 -13.828 21.793 1.00 98.69 292 ASP A N 1
ATOM 2171 C CA . ASP A 1 292 ? -2.401 -13.724 23.179 1.00 98.69 292 ASP A CA 1
ATOM 2172 C C . ASP A 1 292 ? -1.640 -12.584 23.864 1.00 98.69 292 ASP A C 1
ATOM 2174 O O . ASP A 1 292 ? -0.413 -12.610 23.999 1.00 98.69 292 ASP A O 1
ATOM 2178 N N . VAL A 1 293 ? -2.392 -11.572 24.283 1.00 98.50 293 VAL A N 1
ATOM 2179 C CA . VAL A 1 293 ? -1.910 -10.383 24.991 1.00 98.50 293 VAL A CA 1
ATOM 2180 C C . VAL A 1 293 ? -2.526 -10.266 26.387 1.00 98.50 293 VAL A C 1
ATOM 2182 O O . VAL A 1 293 ? -2.469 -9.208 27.012 1.00 98.50 293 VAL A O 1
ATOM 2185 N N . SER A 1 294 ? -3.077 -11.360 26.927 1.00 97.75 294 SER A N 1
ATOM 2186 C CA . SER A 1 294 ? -3.579 -11.408 28.307 1.00 97.75 294 SER A CA 1
ATOM 2187 C C . SER A 1 294 ? -2.492 -11.061 29.335 1.00 97.75 294 SER A C 1
ATOM 2189 O O . SER A 1 294 ? -2.778 -10.429 30.355 1.00 97.75 294 SER A O 1
ATOM 2191 N N . ASN A 1 295 ? -1.235 -11.398 29.024 1.00 97.62 295 ASN A N 1
ATOM 2192 C CA . ASN A 1 295 ? -0.041 -10.877 29.679 1.00 97.62 295 ASN A CA 1
ATOM 2193 C C . ASN A 1 295 ? 0.790 -10.033 28.691 1.00 97.62 295 ASN A C 1
ATOM 2195 O O . ASN A 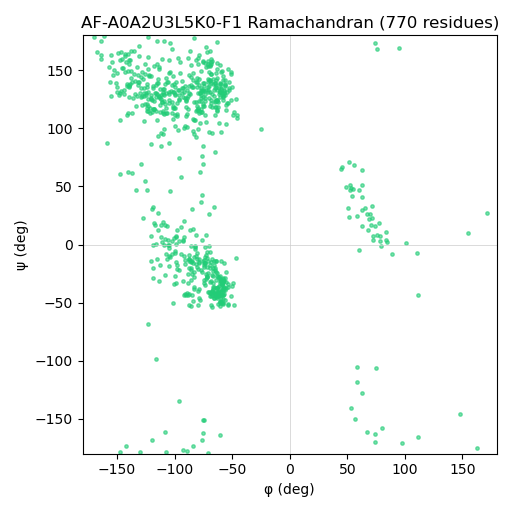1 295 ? 1.667 -10.571 28.014 1.00 97.62 295 ASN A O 1
ATOM 2199 N N . PRO A 1 296 ? 0.597 -8.702 28.646 1.00 96.62 296 PRO A N 1
ATOM 2200 C CA . PRO A 1 296 ? 1.300 -7.833 27.700 1.00 96.62 296 PRO A CA 1
ATOM 2201 C C . PRO A 1 296 ? 2.824 -7.775 27.895 1.00 96.62 296 PRO A C 1
ATOM 2203 O O . PRO A 1 296 ? 3.528 -7.280 27.024 1.00 96.62 296 PRO A O 1
ATOM 2206 N N . ALA A 1 297 ? 3.352 -8.253 29.029 1.00 97.62 297 ALA A N 1
ATOM 2207 C CA . ALA A 1 297 ? 4.797 -8.355 29.243 1.00 97.62 297 ALA A CA 1
ATOM 2208 C C . ALA A 1 297 ? 5.417 -9.604 28.594 1.00 97.62 297 ALA A C 1
ATOM 2210 O O . ALA A 1 297 ? 6.632 -9.688 28.437 1.00 97.62 297 ALA A O 1
ATOM 2211 N N . LYS A 1 298 ? 4.589 -10.589 28.236 1.00 97.75 298 LYS A N 1
ATOM 2212 C CA . LYS A 1 298 ? 4.983 -11.827 27.555 1.00 97.75 298 LYS A CA 1
ATOM 2213 C C . LYS A 1 298 ? 3.929 -12.188 26.498 1.00 97.75 298 LYS A C 1
ATOM 2215 O O . LYS A 1 298 ? 3.271 -13.220 26.645 1.00 97.75 298 LYS A O 1
ATOM 2220 N N . PRO A 1 299 ? 3.722 -11.331 25.479 1.00 98.19 299 PRO A N 1
ATOM 2221 C CA . PRO A 1 299 ? 2.809 -11.642 24.385 1.00 98.19 299 PRO A CA 1
ATOM 2222 C C . PRO A 1 299 ? 3.215 -12.962 23.723 1.00 98.19 299 PRO A C 1
ATOM 2224 O O . PRO A 1 299 ? 4.406 -13.242 23.571 1.00 98.19 299 PRO A O 1
ATOM 2227 N N . ARG A 1 300 ? 2.236 -13.781 23.337 1.00 98.62 300 ARG A N 1
ATOM 2228 C CA . ARG A 1 300 ? 2.473 -15.120 22.784 1.00 98.62 300 ARG A CA 1
ATOM 2229 C C . ARG A 1 300 ? 1.735 -15.292 21.465 1.00 98.62 300 ARG A C 1
ATOM 2231 O O . ARG A 1 300 ? 0.528 -15.084 21.399 1.00 98.62 300 ARG A O 1
ATOM 2238 N N . LEU A 1 301 ? 2.451 -15.717 20.430 1.00 98.69 301 LEU A N 1
ATOM 2239 C CA . LEU A 1 301 ? 1.849 -16.079 19.150 1.00 98.69 301 LEU A CA 1
ATOM 2240 C C . LEU A 1 301 ? 1.037 -17.371 19.327 1.00 98.69 301 LEU A C 1
ATOM 2242 O O . LEU A 1 301 ? 1.583 -18.397 19.730 1.00 98.69 301 LEU A O 1
ATOM 2246 N N . GLU A 1 302 ? -0.268 -17.316 19.070 1.00 98.44 302 GLU A N 1
ATOM 2247 C CA . GLU A 1 302 ? -1.149 -18.486 19.109 1.00 98.44 302 GLU A CA 1
ATOM 2248 C C . GLU A 1 302 ? -1.221 -19.192 17.760 1.00 98.44 302 GLU A C 1
ATOM 2250 O O . GLU A 1 302 ? -1.235 -20.420 17.712 1.00 98.44 302 GLU A O 1
ATOM 2255 N N . ALA A 1 303 ? -1.308 -18.420 16.677 1.00 98.50 303 ALA A N 1
ATOM 2256 C CA . ALA A 1 303 ? -1.429 -18.945 15.327 1.00 98.50 303 ALA A CA 1
ATOM 2257 C C . ALA A 1 303 ? -0.956 -17.928 14.285 1.00 98.50 303 ALA A C 1
ATOM 2259 O O . ALA A 1 303 ? -1.079 -16.717 14.476 1.00 98.50 303 ALA A O 1
ATOM 2260 N N . LEU A 1 304 ? -0.490 -18.454 13.155 1.00 98.69 304 LEU A N 1
ATOM 2261 C CA . LEU A 1 304 ? -0.378 -17.743 11.889 1.00 98.69 304 LEU A CA 1
ATOM 2262 C C . LEU A 1 304 ? -1.333 -18.420 10.910 1.00 98.69 304 LEU A C 1
ATOM 2264 O O . LEU A 1 304 ? -1.107 -19.555 10.488 1.00 98.69 304 LEU A O 1
ATOM 2268 N N . VAL A 1 305 ? -2.441 -17.751 10.612 1.00 98.62 305 VAL A N 1
ATOM 2269 C CA . VAL A 1 305 ? -3.489 -18.266 9.730 1.00 98.62 305 VAL A CA 1
ATOM 2270 C C . VAL A 1 305 ? -3.287 -17.638 8.366 1.00 98.62 305 VAL A C 1
ATOM 2272 O O . VAL A 1 305 ? -3.477 -16.438 8.218 1.00 98.62 305 VAL A O 1
ATOM 2275 N N . ARG A 1 306 ? -2.888 -18.415 7.361 1.00 97.62 306 ARG A N 1
ATOM 2276 C CA . ARG A 1 306 ? -2.771 -17.892 5.994 1.00 97.62 306 ARG A CA 1
ATOM 2277 C C . ARG A 1 306 ? -4.140 -17.492 5.455 1.00 97.62 306 ARG A C 1
ATOM 2279 O O . ARG A 1 306 ? -5.113 -18.209 5.677 1.00 97.62 306 ARG A O 1
ATOM 2286 N N . THR A 1 307 ? -4.214 -16.365 4.761 1.00 97.50 307 THR A N 1
ATOM 2287 C CA . THR A 1 307 ? -5.477 -15.798 4.272 1.00 97.50 307 THR A CA 1
ATOM 2288 C C . THR A 1 307 ? -5.441 -15.616 2.760 1.00 97.50 307 THR A C 1
ATOM 2290 O O . THR A 1 307 ? -4.379 -15.403 2.175 1.00 97.50 307 THR A O 1
ATOM 2293 N N . GLY A 1 308 ? -6.607 -15.699 2.119 1.00 95.56 308 GLY A N 1
ATOM 2294 C CA . GLY A 1 308 ? -6.722 -15.623 0.661 1.00 95.56 308 GLY A CA 1
ATOM 2295 C C . GLY A 1 308 ? -6.091 -16.812 -0.068 1.00 95.56 308 GLY A C 1
ATOM 2296 O O . GLY A 1 308 ? -5.892 -17.885 0.509 1.00 95.56 308 GLY A O 1
ATOM 2297 N N . LEU A 1 309 ? -5.820 -16.636 -1.362 1.00 95.00 309 LEU A N 1
ATOM 2298 C CA . LEU A 1 309 ? -5.276 -17.698 -2.204 1.00 95.00 309 LEU A CA 1
ATOM 2299 C C . LEU A 1 309 ? -3.757 -17.833 -2.010 1.00 95.00 309 LEU A C 1
ATOM 2301 O O . LEU A 1 309 ? -3.046 -16.825 -2.007 1.00 95.00 309 LEU A O 1
ATOM 2305 N N . PRO A 1 310 ? -3.228 -19.062 -1.882 1.00 94.19 310 PRO A N 1
ATOM 2306 C CA . PRO A 1 310 ? -1.790 -19.281 -1.861 1.00 94.19 310 PRO A CA 1
ATOM 2307 C C . PRO A 1 310 ? -1.176 -19.037 -3.245 1.00 94.19 310 PRO A C 1
ATOM 2309 O O . PRO A 1 310 ? -1.820 -19.254 -4.273 1.00 94.19 310 PRO A O 1
ATOM 2312 N N . PHE A 1 311 ? 0.104 -18.665 -3.269 1.00 95.50 311 PHE A N 1
ATOM 2313 C CA . PHE A 1 311 ? 0.880 -18.585 -4.504 1.00 95.50 311 PHE A CA 1
ATOM 2314 C C . PHE A 1 311 ? 0.961 -19.967 -5.181 1.00 95.50 311 PHE A C 1
ATOM 2316 O O . PHE A 1 311 ? 1.253 -20.965 -4.514 1.00 95.50 311 PHE A O 1
ATOM 2323 N N . GLY A 1 312 ? 0.742 -20.039 -6.495 1.00 92.75 312 GLY A N 1
ATOM 2324 C CA . GLY A 1 312 ? 0.766 -21.280 -7.272 1.00 92.75 312 GLY A CA 1
ATOM 2325 C C . GLY A 1 312 ? -0.201 -21.269 -8.458 1.00 92.75 312 GLY A C 1
ATOM 2326 O O . GLY A 1 312 ? -0.439 -20.234 -9.070 1.00 92.75 312 GLY A O 1
ATOM 2327 N N . SER A 1 313 ? -0.783 -22.428 -8.784 1.00 79.88 313 SER A N 1
ATOM 2328 C CA . SER A 1 313 ? -1.618 -22.639 -9.984 1.00 79.88 313 SER A CA 1
ATOM 2329 C C . SER A 1 313 ? -2.836 -21.713 -10.118 1.00 79.88 313 SER A C 1
ATOM 2331 O O . SER A 1 313 ? -3.386 -21.616 -11.212 1.00 79.88 313 SER A O 1
ATOM 2333 N N . GLY A 1 314 ? -3.249 -21.037 -9.040 1.00 83.50 314 GLY A N 1
ATOM 2334 C CA . GLY A 1 314 ? -4.350 -20.069 -9.033 1.00 83.50 314 GLY A CA 1
ATOM 2335 C C . GLY A 1 314 ? -3.968 -18.641 -8.632 1.00 83.50 314 GLY A C 1
ATOM 2336 O O . GLY A 1 314 ? -4.853 -17.799 -8.598 1.00 83.50 314 GLY A O 1
ATOM 2337 N N . SER A 1 315 ? -2.700 -18.355 -8.308 1.00 92.44 315 SER A N 1
ATOM 2338 C CA . SER A 1 315 ? -2.249 -16.997 -7.967 1.00 92.44 315 SER A CA 1
ATOM 2339 C C . SER A 1 315 ? -0.755 -16.819 -8.230 1.00 92.44 315 SER A C 1
ATOM 2341 O O . SER A 1 315 ? 0.066 -17.577 -7.713 1.00 92.44 315 SER A O 1
ATOM 2343 N N . PHE A 1 316 ? -0.390 -15.782 -8.979 1.00 91.88 316 PHE A N 1
ATOM 2344 C CA . PHE A 1 316 ? 1.000 -15.397 -9.236 1.00 91.88 316 PHE A CA 1
ATOM 2345 C C . PHE A 1 316 ? 1.544 -14.361 -8.242 1.00 91.88 316 PHE A C 1
ATOM 2347 O O . PHE A 1 316 ? 2.680 -13.919 -8.388 1.00 91.88 316 PHE A O 1
ATOM 2354 N N . GLY A 1 317 ? 0.766 -13.970 -7.237 1.00 91.06 317 GLY A N 1
ATOM 2355 C CA . GLY A 1 317 ? 1.196 -13.024 -6.214 1.00 91.06 317 GLY A CA 1
ATOM 2356 C C . GLY A 1 317 ? 0.573 -13.302 -4.853 1.00 91.06 317 GLY A C 1
ATOM 2357 O O . GLY A 1 317 ? -0.140 -14.295 -4.665 1.00 91.06 317 GLY A O 1
ATOM 2358 N N . GLY A 1 318 ? 0.900 -12.449 -3.884 1.00 92.38 318 GLY A N 1
ATOM 2359 C CA . GLY A 1 318 ? 0.392 -12.563 -2.517 1.00 92.38 318 GLY A CA 1
ATOM 2360 C C . GLY A 1 318 ? -1.077 -12.160 -2.427 1.00 92.38 318 GLY A C 1
ATOM 2361 O O . GLY A 1 318 ? -1.559 -11.387 -3.249 1.00 92.38 318 GLY A O 1
ATOM 2362 N N . SER A 1 319 ? -1.801 -12.639 -1.414 1.00 95.25 319 SER A N 1
ATOM 2363 C CA . SER A 1 319 ? -3.225 -12.305 -1.234 1.00 95.25 319 SER A CA 1
ATOM 2364 C C . SER A 1 319 ? -3.481 -10.877 -0.723 1.00 95.25 319 SER A C 1
ATOM 2366 O O . SER A 1 319 ? -4.617 -10.404 -0.753 1.00 95.25 319 SER A O 1
ATOM 2368 N N . SER A 1 320 ? -2.431 -10.172 -0.281 1.00 96.25 320 SER A N 1
ATOM 2369 C CA . SER A 1 320 ? -2.468 -8.831 0.324 1.00 96.25 320 SER A CA 1
ATOM 2370 C C . SER A 1 320 ? -3.466 -8.678 1.494 1.00 96.25 320 SER A C 1
ATOM 2372 O O . SER A 1 320 ? -4.473 -7.981 1.352 1.00 96.25 320 SER A O 1
ATOM 2374 N N . PRO A 1 321 ? -3.207 -9.285 2.671 1.00 97.94 321 PRO A N 1
ATOM 2375 C CA . PRO A 1 321 ? -4.034 -9.101 3.870 1.00 97.94 321 PRO A CA 1
ATOM 2376 C C . PRO A 1 321 ? -3.961 -7.675 4.446 1.00 97.94 321 PRO A C 1
ATOM 2378 O O . PRO A 1 321 ? -3.050 -7.343 5.206 1.00 97.94 321 PRO A O 1
ATOM 2381 N N . SER A 1 322 ? -4.908 -6.805 4.092 1.00 96.06 322 SER A N 1
ATOM 2382 C CA . SER A 1 322 ? -4.761 -5.349 4.283 1.00 96.06 322 SER A CA 1
ATOM 2383 C C . SER A 1 322 ? -5.602 -4.739 5.407 1.00 96.06 322 SER A C 1
ATOM 2385 O O . SER A 1 322 ? -5.347 -3.606 5.812 1.00 96.06 322 SER A O 1
ATOM 2387 N N . GLY A 1 323 ? -6.567 -5.470 5.954 1.00 97.88 323 GLY A N 1
ATOM 2388 C CA . GLY A 1 323 ? -7.399 -4.998 7.055 1.00 97.88 323 GLY A CA 1
ATOM 2389 C C . GLY A 1 323 ? -7.958 -6.138 7.884 1.00 97.88 323 GLY A C 1
ATOM 2390 O O . GLY A 1 323 ? -8.061 -7.277 7.428 1.00 97.88 323 GLY A O 1
ATOM 2391 N N . VAL A 1 324 ? -8.305 -5.815 9.127 1.00 98.75 324 VAL A N 1
ATOM 2392 C CA . VAL A 1 324 ? -8.834 -6.772 10.095 1.00 98.75 324 VAL A CA 1
ATOM 2393 C C . VAL A 1 324 ? -9.931 -6.138 10.941 1.00 98.75 324 VAL A C 1
ATOM 2395 O O . VAL A 1 324 ? -9.796 -5.007 11.400 1.00 98.75 324 VAL A O 1
ATOM 2398 N N . ALA A 1 325 ? -11.014 -6.879 11.157 1.00 98.44 325 ALA A N 1
ATOM 2399 C CA . ALA A 1 325 ? -12.091 -6.517 12.073 1.00 98.44 325 ALA A CA 1
ATOM 2400 C C . ALA A 1 325 ? -12.571 -7.749 12.844 1.00 98.44 325 ALA A C 1
ATOM 2402 O O . ALA A 1 325 ? -12.382 -8.883 12.405 1.00 98.44 325 ALA A O 1
ATOM 2403 N N . VAL A 1 326 ? -13.205 -7.527 13.993 1.00 97.62 326 VAL A N 1
ATOM 2404 C CA . VAL A 1 326 ? -13.746 -8.596 14.840 1.00 97.62 326 VAL A CA 1
ATOM 2405 C C . VAL A 1 326 ? -15.189 -8.298 15.224 1.00 97.62 326 VAL A C 1
ATOM 2407 O O . VAL A 1 326 ? -15.514 -7.156 15.544 1.00 97.62 326 VAL A O 1
ATOM 2410 N N . ASP A 1 327 ? -16.039 -9.324 15.225 1.00 94.25 327 ASP A N 1
ATOM 2411 C CA . ASP A 1 327 ? -17.422 -9.241 15.732 1.00 94.25 327 ASP A CA 1
ATOM 2412 C C . ASP A 1 327 ? -17.607 -9.926 17.101 1.00 94.25 327 ASP A C 1
ATOM 2414 O O . ASP A 1 327 ? -18.685 -9.873 17.689 1.00 94.25 327 ASP A O 1
ATOM 2418 N N . GLY A 1 328 ? -16.542 -10.547 17.621 1.00 90.56 328 GLY A N 1
ATOM 2419 C CA . GLY A 1 328 ? -16.523 -11.315 18.866 1.00 90.56 328 GLY A CA 1
ATOM 2420 C C . GLY A 1 328 ? -16.332 -12.815 18.640 1.00 90.56 328 GLY A C 1
ATOM 2421 O O . GLY A 1 328 ? -15.506 -13.426 19.318 1.00 90.56 328 GLY A O 1
ATOM 2422 N N . GLU A 1 329 ? -17.020 -13.399 17.659 1.00 94.00 329 GLU A N 1
ATOM 2423 C CA . GLU A 1 329 ? -16.909 -14.828 17.322 1.00 94.00 329 GLU A CA 1
ATOM 2424 C C . GLU A 1 329 ? -16.002 -15.087 16.118 1.00 94.00 329 GLU A C 1
ATOM 2426 O O . GLU A 1 329 ? -15.404 -16.162 15.996 1.00 94.00 329 GLU A O 1
ATOM 2431 N N . SER A 1 330 ? -15.906 -14.099 15.237 1.00 98.12 330 SER A N 1
ATOM 2432 C CA . SER A 1 330 ? -15.204 -14.149 13.969 1.00 98.12 330 SER A CA 1
ATOM 2433 C C . SER A 1 330 ? -14.195 -13.007 13.866 1.00 98.12 330 SER A C 1
ATOM 2435 O O . SER A 1 330 ? -14.405 -11.893 14.355 1.00 98.12 330 SER A O 1
ATOM 2437 N N . VAL A 1 331 ? -13.092 -13.301 13.188 1.00 98.75 331 VAL A N 1
ATOM 2438 C CA . VAL A 1 331 ? -12.097 -12.337 12.726 1.00 98.75 331 VAL A CA 1
ATOM 2439 C C . VAL A 1 331 ? -12.190 -12.289 11.208 1.00 98.75 331 VAL A C 1
ATOM 2441 O O . VAL A 1 331 ? -12.045 -13.313 10.543 1.00 98.75 331 VAL A O 1
ATOM 2444 N N . PHE A 1 332 ? -12.441 -11.108 10.665 1.00 98.88 332 PHE A N 1
ATOM 2445 C CA . PHE A 1 332 ? -12.546 -10.861 9.232 1.00 98.88 332 PHE A CA 1
ATOM 2446 C C . PHE A 1 332 ? -11.240 -10.260 8.737 1.00 98.88 332 PHE A C 1
ATOM 2448 O O . PHE A 1 332 ? -10.751 -9.306 9.340 1.00 98.88 332 PHE A O 1
ATOM 2455 N N . VAL A 1 333 ? -10.694 -10.802 7.650 1.00 98.94 333 VAL A N 1
ATOM 2456 C CA . VAL A 1 333 ? -9.449 -10.327 7.033 1.00 98.94 333 VAL A CA 1
ATOM 2457 C C . VAL A 1 333 ? -9.676 -10.082 5.551 1.00 98.94 333 VAL A C 1
ATOM 2459 O O . VAL A 1 333 ? -10.022 -11.012 4.826 1.00 98.94 333 VAL A O 1
ATOM 2462 N N . SER A 1 334 ? -9.480 -8.848 5.096 1.00 98.69 334 SER A N 1
ATOM 2463 C CA . SER A 1 334 ? -9.583 -8.484 3.680 1.00 98.69 334 SER A CA 1
ATOM 2464 C C . SER A 1 334 ? -8.344 -8.935 2.909 1.00 98.69 334 SER A C 1
ATOM 2466 O O . SER A 1 334 ? -7.221 -8.693 3.344 1.00 98.69 334 SER A O 1
ATOM 2468 N N . ASN A 1 335 ? -8.547 -9.564 1.751 1.00 98.06 335 ASN A N 1
ATOM 2469 C CA . ASN A 1 335 ? -7.487 -9.983 0.837 1.00 98.06 335 ASN A CA 1
ATOM 2470 C C . ASN A 1 335 ? -7.544 -9.110 -0.425 1.00 98.06 335 ASN A C 1
ATOM 2472 O O . ASN A 1 335 ? -8.317 -9.390 -1.348 1.00 98.06 335 ASN A O 1
ATOM 2476 N N . GLY A 1 336 ? -6.740 -8.047 -0.457 1.00 95.69 336 GLY A N 1
ATOM 2477 C CA . GLY A 1 336 ? -6.790 -7.014 -1.492 1.00 95.69 336 GLY A CA 1
ATOM 2478 C C . GLY A 1 336 ? -6.639 -7.548 -2.920 1.00 95.69 336 GLY A C 1
ATOM 2479 O O . GLY A 1 336 ? -7.323 -7.088 -3.824 1.00 95.69 336 GLY A O 1
ATOM 2480 N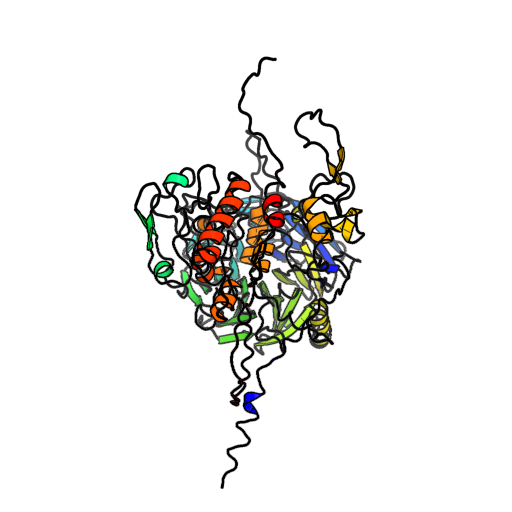 N . HIS A 1 337 ? -5.789 -8.552 -3.137 1.00 93.75 337 HIS A N 1
ATOM 2481 C CA . HIS A 1 337 ? -5.518 -9.073 -4.484 1.00 93.75 337 HIS A CA 1
ATOM 2482 C C . HIS A 1 337 ? -6.477 -10.173 -4.945 1.00 93.75 337 HIS A C 1
ATOM 2484 O O . HIS A 1 337 ? -6.467 -10.532 -6.122 1.00 93.75 337 HIS A O 1
ATOM 2490 N N . ASN A 1 338 ? -7.283 -10.727 -4.035 1.00 94.25 338 ASN A N 1
ATOM 2491 C CA . ASN A 1 338 ? -8.210 -11.818 -4.347 1.00 94.25 338 ASN A CA 1
ATOM 2492 C C . ASN A 1 338 ? -9.683 -11.384 -4.330 1.00 94.25 338 ASN A C 1
ATOM 2494 O O . ASN A 1 338 ? -10.548 -12.230 -4.562 1.00 94.25 338 ASN A O 1
ATOM 2498 N N . ASP A 1 339 ? -9.969 -10.108 -4.034 1.00 96.69 339 ASP A N 1
ATOM 2499 C CA . ASP A 1 339 ? -11.322 -9.550 -3.894 1.00 96.69 339 ASP A CA 1
ATOM 2500 C C . ASP A 1 339 ? -12.213 -10.402 -2.978 1.00 96.69 339 ASP A C 1
ATOM 2502 O O . ASP A 1 339 ? -13.327 -10.804 -3.325 1.00 96.69 339 ASP A O 1
ATOM 2506 N N . SER A 1 340 ? -11.680 -10.725 -1.796 1.00 97.75 340 SER A N 1
ATOM 2507 C CA . SER A 1 340 ? -12.340 -11.598 -0.826 1.00 97.75 340 SER A CA 1
ATOM 2508 C C . SER A 1 340 ? -12.043 -11.218 0.622 1.00 97.75 340 SER A C 1
ATOM 2510 O O . SER A 1 340 ? -11.109 -10.468 0.916 1.00 97.75 340 SER A O 1
ATOM 2512 N N . ILE A 1 341 ? -12.831 -11.776 1.541 1.00 98.88 341 ILE A N 1
ATOM 2513 C CA . ILE A 1 341 ? -12.670 -11.642 2.989 1.00 98.88 341 ILE A CA 1
ATOM 2514 C C . ILE A 1 341 ? -12.564 -13.040 3.597 1.00 98.88 341 ILE A C 1
ATOM 2516 O O . ILE A 1 341 ? -13.508 -13.826 3.533 1.00 98.88 341 ILE A O 1
ATOM 2520 N N . THR A 1 342 ? -11.427 -13.353 4.213 1.00 98.88 342 THR A N 1
ATOM 2521 C CA . THR A 1 342 ? -11.256 -14.590 4.988 1.00 98.88 342 THR A CA 1
ATOM 2522 C C . THR A 1 342 ? -11.933 -14.432 6.345 1.00 98.88 342 THR A C 1
ATOM 2524 O O . THR A 1 342 ? -11.673 -13.457 7.051 1.00 98.88 342 THR A O 1
ATOM 2527 N N . VAL A 1 343 ? -12.762 -15.398 6.739 1.00 98.81 343 VAL A N 1
ATOM 2528 C CA . VAL A 1 343 ? -13.436 -15.423 8.043 1.00 98.81 343 VAL A CA 1
ATOM 2529 C C . VAL A 1 343 ? -12.789 -16.490 8.917 1.00 98.81 343 VAL A C 1
ATOM 2531 O O . VAL A 1 343 ? -12.841 -17.678 8.600 1.00 98.81 343 VAL A O 1
ATOM 2534 N N . VAL A 1 344 ? -12.191 -16.083 10.032 1.00 98.81 344 VAL A N 1
ATOM 2535 C CA . VAL A 1 344 ? -11.510 -16.964 10.989 1.00 98.81 344 VAL A CA 1
ATOM 2536 C C . VAL A 1 344 ? -12.324 -17.053 12.275 1.00 98.81 344 VAL A C 1
ATOM 2538 O O . VAL A 1 344 ? -12.765 -16.045 12.811 1.00 98.81 344 VAL A O 1
ATOM 2541 N N . ASP A 1 345 ? -12.513 -18.259 12.797 1.00 98.31 345 ASP A N 1
ATOM 2542 C CA . ASP A 1 345 ? -13.119 -18.499 14.105 1.00 98.31 345 ASP A CA 1
ATOM 2543 C C . ASP A 1 345 ? -12.191 -17.991 15.221 1.00 98.31 345 ASP A C 1
ATOM 2545 O O . ASP A 1 345 ? -11.080 -18.498 15.386 1.00 98.31 345 ASP A O 1
ATOM 2549 N N . ALA A 1 346 ? -12.643 -17.022 16.020 1.00 97.00 346 ALA A N 1
ATOM 2550 C CA . ALA A 1 346 ? -11.820 -16.371 17.045 1.00 97.00 346 ALA A CA 1
ATOM 2551 C C . ALA A 1 346 ? -11.404 -17.306 18.203 1.00 97.00 346 ALA A C 1
ATOM 2553 O O . ALA A 1 346 ? -10.439 -17.037 18.931 1.00 97.00 346 ALA A O 1
ATOM 2554 N N . ARG A 1 347 ? -12.131 -18.416 18.397 1.00 95.81 347 ARG A N 1
ATOM 2555 C CA . ARG A 1 347 ? -11.888 -19.390 19.470 1.00 95.81 347 ARG A CA 1
ATOM 2556 C C . ARG A 1 347 ? -10.880 -20.457 19.053 1.00 95.81 347 ARG A C 1
ATOM 2558 O O . ARG A 1 347 ? -10.037 -20.845 19.855 1.00 95.81 347 ARG A O 1
ATOM 2565 N N . THR A 1 348 ? -10.991 -20.955 17.827 1.00 97.62 348 THR A N 1
ATOM 2566 C CA . THR A 1 348 ? -10.221 -22.095 17.307 1.00 97.62 348 THR A CA 1
ATOM 2567 C C . THR A 1 348 ? -9.097 -21.684 16.362 1.00 97.62 348 THR A C 1
ATOM 2569 O O . THR A 1 348 ? -8.265 -22.526 16.030 1.00 97.62 348 THR A O 1
ATOM 2572 N N . ASN A 1 349 ? -9.059 -20.416 15.938 1.00 97.69 349 ASN A N 1
ATOM 2573 C CA . ASN A 1 349 ? -8.114 -19.862 14.967 1.00 97.69 349 ASN A CA 1
ATOM 2574 C C . ASN A 1 349 ? -8.157 -20.580 13.601 1.00 97.69 349 ASN A C 1
ATOM 2576 O O . ASN A 1 349 ? -7.176 -20.576 12.860 1.00 97.69 349 ASN A O 1
ATOM 2580 N N . LYS A 1 350 ? -9.284 -21.219 13.258 1.00 98.19 350 LYS A N 1
ATOM 2581 C CA . LYS A 1 350 ? -9.484 -21.908 11.975 1.00 98.19 350 LYS A CA 1
ATOM 2582 C C . LYS A 1 350 ? -10.312 -21.056 11.025 1.00 98.19 350 LYS A C 1
ATOM 2584 O O . LYS A 1 350 ? -11.247 -20.385 11.452 1.00 98.19 350 LYS A O 1
ATOM 2589 N N . ILE A 1 351 ? -10.005 -21.129 9.733 1.00 98.56 351 ILE A N 1
ATOM 2590 C CA . ILE A 1 351 ? -10.833 -20.516 8.690 1.00 98.56 351 ILE A CA 1
ATOM 2591 C C . ILE A 1 351 ? -12.207 -21.200 8.701 1.00 98.56 351 ILE A C 1
ATOM 2593 O O . ILE A 1 351 ? -12.290 -22.423 8.593 1.00 98.56 351 ILE A O 1
ATOM 2597 N N . ARG A 1 352 ? -13.271 -20.406 8.858 1.00 97.44 352 ARG A N 1
ATOM 2598 C CA . ARG A 1 352 ? -14.672 -20.839 8.757 1.00 97.44 352 ARG A CA 1
ATOM 2599 C C . ARG A 1 352 ? -15.132 -20.837 7.304 1.00 97.44 352 ARG A C 1
ATOM 2601 O O . ARG A 1 352 ? -15.741 -21.799 6.854 1.00 97.44 352 ARG A O 1
ATOM 2608 N N . THR A 1 353 ? -14.868 -19.738 6.600 1.00 98.38 353 THR A N 1
ATOM 2609 C CA . THR A 1 353 ? -15.286 -19.518 5.213 1.00 98.38 353 THR A CA 1
ATOM 2610 C C . THR A 1 353 ? -14.502 -18.358 4.591 1.00 98.38 353 THR A C 1
ATOM 2612 O O . THR A 1 353 ? -13.757 -17.660 5.284 1.00 98.38 353 THR A O 1
ATOM 2615 N N . THR A 1 354 ? -14.719 -18.136 3.299 1.00 98.19 354 THR A N 1
ATOM 2616 C CA . THR A 1 354 ? -14.285 -16.952 2.560 1.00 98.19 354 THR A CA 1
ATOM 2617 C C . THR A 1 354 ? -15.503 -16.311 1.903 1.00 98.19 354 THR A C 1
ATOM 2619 O O . THR A 1 354 ? -16.336 -17.010 1.330 1.00 98.19 354 THR A O 1
ATOM 2622 N N . ILE A 1 355 ? -15.610 -14.988 1.999 1.00 98.50 355 ILE A N 1
ATOM 2623 C CA . ILE A 1 355 ? -16.654 -14.192 1.350 1.00 98.50 355 ILE A CA 1
ATOM 2624 C C . ILE A 1 355 ? -16.036 -13.543 0.117 1.00 98.50 355 ILE A C 1
ATOM 2626 O O . ILE A 1 355 ? -15.171 -12.679 0.255 1.00 98.50 355 ILE A O 1
ATOM 2630 N N . ASP A 1 356 ? -16.470 -13.943 -1.073 1.00 96.81 356 ASP A N 1
ATOM 2631 C CA . ASP A 1 356 ? -16.101 -13.250 -2.306 1.00 96.81 356 ASP A CA 1
ATOM 2632 C C . ASP A 1 356 ? -16.918 -11.956 -2.424 1.00 96.81 356 ASP A C 1
ATOM 2634 O O . ASP A 1 356 ? -18.139 -11.963 -2.254 1.00 96.81 356 ASP A O 1
ATOM 2638 N N . ILE A 1 357 ? -16.247 -10.845 -2.728 1.00 96.88 357 ILE A N 1
ATOM 2639 C CA . ILE A 1 357 ? -16.876 -9.525 -2.920 1.00 96.88 357 ILE A CA 1
ATOM 2640 C C . ILE A 1 357 ? -16.739 -9.044 -4.371 1.00 96.88 357 ILE A C 1
ATOM 2642 O O . ILE A 1 357 ? -16.688 -7.852 -4.652 1.00 96.88 357 ILE A O 1
ATOM 2646 N N . ARG A 1 358 ? -16.636 -9.999 -5.299 1.00 93.88 358 ARG A N 1
ATOM 2647 C CA . ARG A 1 358 ? -16.445 -9.760 -6.733 1.00 93.88 358 ARG A CA 1
ATOM 2648 C C . ARG A 1 358 ? -17.686 -9.137 -7.368 1.00 93.88 358 ARG A C 1
ATOM 2650 O O . ARG A 1 358 ? -18.810 -9.344 -6.913 1.00 93.88 358 ARG A O 1
ATOM 2657 N N . ILE A 1 359 ? -17.473 -8.434 -8.476 1.00 93.38 359 ILE A N 1
ATOM 2658 C CA . ILE A 1 359 ? -18.558 -7.862 -9.274 1.00 93.38 359 ILE A CA 1
ATOM 2659 C C . ILE A 1 359 ? -19.225 -8.962 -10.101 1.00 93.38 359 ILE A C 1
ATOM 2661 O O . ILE A 1 359 ? -18.553 -9.711 -10.811 1.00 93.38 359 ILE A O 1
ATOM 2665 N N . ALA A 1 360 ? -20.553 -9.040 -10.010 1.00 88.94 360 ALA A N 1
ATOM 2666 C CA . ALA A 1 360 ? -21.348 -10.021 -10.736 1.00 88.94 360 ALA A CA 1
ATOM 2667 C C . ALA A 1 360 ? -21.150 -9.890 -12.258 1.00 88.94 360 ALA A C 1
ATOM 2669 O O . ALA A 1 360 ? -21.256 -8.794 -12.811 1.00 88.94 360 ALA A O 1
ATOM 2670 N N . GLY A 1 361 ? -20.869 -11.006 -12.933 1.00 87.62 361 GLY A N 1
ATOM 2671 C CA . GLY A 1 361 ? -20.536 -11.060 -14.361 1.00 87.62 361 GLY A CA 1
ATOM 2672 C C . GLY A 1 361 ? -19.089 -10.678 -14.701 1.00 87.62 361 GLY A C 1
ATOM 2673 O O . GLY A 1 361 ? -18.712 -10.725 -15.871 1.00 87.62 361 GLY A O 1
ATOM 2674 N N . LEU A 1 362 ? -18.283 -10.304 -13.703 1.00 89.69 362 LEU A N 1
ATOM 2675 C CA . LEU A 1 362 ? -16.876 -9.914 -13.824 1.00 89.69 362 LEU A CA 1
ATOM 2676 C C . LEU A 1 362 ? -15.967 -10.701 -12.870 1.00 89.69 362 LEU A C 1
ATOM 2678 O O . LEU A 1 362 ? -14.864 -10.271 -12.542 1.00 89.69 362 LEU A O 1
ATOM 2682 N N . GLU A 1 363 ? -16.395 -11.882 -12.431 1.00 89.81 363 GLU A N 1
ATOM 2683 C CA . GLU A 1 363 ? -15.730 -12.664 -11.385 1.00 89.81 363 GLU A CA 1
ATOM 2684 C C . GLU A 1 363 ? -14.337 -13.173 -11.790 1.00 89.81 363 GLU A C 1
ATOM 2686 O O . GLU A 1 363 ? -13.534 -13.548 -10.930 1.00 89.81 363 GLU A O 1
ATOM 2691 N N . SER A 1 364 ? -14.029 -13.192 -13.090 1.00 86.94 364 SER A N 1
ATOM 2692 C CA . SER A 1 364 ? -12.696 -13.513 -13.612 1.00 86.94 364 SER A CA 1
ATOM 2693 C C . SER A 1 364 ? -11.708 -12.349 -13.522 1.00 86.94 364 SER A C 1
ATOM 2695 O O . SER A 1 364 ? -10.511 -12.565 -13.701 1.00 86.94 364 SER A O 1
ATOM 2697 N N . LEU A 1 365 ? -12.186 -11.126 -13.285 1.00 87.94 365 LEU A N 1
ATOM 2698 C CA . LEU A 1 365 ? -11.354 -9.937 -13.121 1.00 87.94 365 LEU A CA 1
ATOM 2699 C C . LEU A 1 365 ? -11.082 -9.674 -11.636 1.00 87.94 365 LEU A C 1
ATOM 2701 O O . LEU A 1 365 ? -11.810 -10.133 -10.752 1.00 87.94 365 LEU A O 1
ATOM 2705 N N . ARG A 1 366 ? -9.997 -8.949 -11.363 1.00 89.94 366 ARG A N 1
ATOM 2706 C CA . ARG A 1 366 ? -9.651 -8.449 -10.029 1.00 89.94 366 ARG A CA 1
ATOM 2707 C C . ARG A 1 366 ? -9.570 -6.935 -10.069 1.00 89.94 366 ARG A C 1
ATOM 2709 O O . ARG A 1 366 ? -9.149 -6.376 -11.080 1.00 89.94 366 ARG A O 1
ATOM 2716 N N . GLY A 1 367 ? -9.967 -6.292 -8.980 1.00 91.06 367 GLY A N 1
ATOM 2717 C CA . GLY A 1 367 ? -9.941 -4.837 -8.874 1.00 91.06 367 GLY A CA 1
ATOM 2718 C C . GLY A 1 367 ? -10.937 -4.236 -7.889 1.00 91.06 367 GLY A C 1
ATOM 2719 O O . GLY A 1 367 ? -11.088 -3.021 -7.892 1.00 91.06 367 GLY A O 1
ATOM 2720 N N . VAL A 1 368 ? -11.619 -5.027 -7.051 1.00 96.00 368 VAL A N 1
ATOM 2721 C CA . VAL A 1 368 ? -12.421 -4.475 -5.940 1.00 96.00 368 VAL A CA 1
ATOM 2722 C C . VAL A 1 368 ? -11.494 -3.919 -4.858 1.00 96.00 368 VAL A C 1
ATOM 2724 O O . VAL A 1 368 ? -11.713 -2.810 -4.365 1.00 96.00 368 VAL A O 1
ATOM 2727 N N . LEU A 1 369 ? -10.406 -4.643 -4.568 1.00 96.81 369 LEU A N 1
ATOM 2728 C CA . LEU A 1 369 ? -9.309 -4.235 -3.692 1.00 96.81 369 LEU A CA 1
ATOM 2729 C C . LEU A 1 369 ? -9.790 -3.841 -2.280 1.00 96.81 369 LEU A C 1
ATOM 2731 O O . LEU A 1 369 ? -9.734 -2.663 -1.911 1.00 96.81 369 LEU A O 1
ATOM 2735 N N . PRO A 1 370 ? -10.284 -4.798 -1.469 1.00 98.25 370 PRO A N 1
ATOM 2736 C CA . PRO A 1 370 ? -10.694 -4.511 -0.098 1.00 98.25 370 PRO A CA 1
ATOM 2737 C C . PRO A 1 370 ? -9.491 -4.183 0.800 1.00 98.25 370 PRO A C 1
ATOM 2739 O O . PRO A 1 370 ? -8.519 -4.936 0.848 1.00 98.25 370 PRO A O 1
ATOM 2742 N N . ILE A 1 371 ? -9.577 -3.082 1.554 1.00 97.69 371 ILE A N 1
ATOM 2743 C CA . ILE A 1 371 ? -8.530 -2.611 2.475 1.00 97.69 371 ILE A CA 1
ATOM 2744 C C . ILE A 1 371 ? -9.044 -2.644 3.916 1.00 97.69 371 ILE A C 1
ATOM 2746 O O . ILE A 1 371 ? -9.012 -3.695 4.548 1.00 97.69 371 ILE A O 1
ATOM 2750 N N . GLY A 1 372 ? -9.502 -1.517 4.463 1.00 97.94 372 GLY A N 1
ATOM 2751 C CA . GLY A 1 372 ? -9.946 -1.412 5.848 1.00 97.94 372 GLY A CA 1
ATOM 2752 C C . GLY A 1 372 ? -11.334 -2.004 6.070 1.00 97.94 372 GLY A C 1
ATOM 2753 O O . GLY A 1 372 ? -12.192 -1.968 5.190 1.00 97.94 372 GLY A O 1
ATOM 2754 N N . LEU A 1 373 ? -11.547 -2.521 7.279 1.00 98.38 373 LEU A N 1
ATOM 2755 C CA . LEU A 1 373 ? -12.781 -3.169 7.705 1.00 98.38 373 LEU A CA 1
ATOM 2756 C C . LEU A 1 373 ? -13.284 -2.535 9.006 1.00 98.38 373 LEU A C 1
ATOM 2758 O O . LEU A 1 373 ? -12.489 -2.250 9.901 1.00 98.38 373 LEU A O 1
ATOM 2762 N N . SER A 1 374 ? -14.598 -2.377 9.156 1.00 98.00 374 SER A N 1
ATOM 2763 C CA . SER A 1 374 ? -15.210 -2.007 10.439 1.00 98.00 374 SER A CA 1
ATOM 2764 C C . SER A 1 374 ? -16.528 -2.736 10.662 1.00 98.00 374 SER A C 1
ATOM 2766 O O . SER A 1 374 ? -17.341 -2.822 9.747 1.00 98.00 374 SER A O 1
ATOM 2768 N N . TYR A 1 375 ? -16.762 -3.217 11.881 1.00 97.94 375 TYR A N 1
ATOM 2769 C CA . TYR A 1 375 ? -17.992 -3.919 12.240 1.00 97.94 375 TYR A CA 1
ATOM 2770 C C . TYR A 1 375 ? -19.034 -2.966 12.840 1.00 97.94 375 TYR A C 1
ATOM 2772 O O . TYR A 1 375 ? -18.745 -2.206 13.765 1.00 97.94 375 TYR A O 1
ATOM 2780 N N . TYR A 1 376 ? -20.257 -3.035 12.325 1.00 97.75 376 TYR A N 1
ATOM 2781 C CA . TYR A 1 376 ? -21.433 -2.337 12.817 1.00 97.75 376 TYR A CA 1
ATOM 2782 C C . TYR A 1 376 ? -22.391 -3.337 13.469 1.00 97.75 376 TYR A C 1
ATOM 2784 O O . TYR A 1 376 ? -23.149 -4.045 12.804 1.00 97.75 376 TYR A O 1
ATOM 2792 N N . ALA A 1 377 ? -22.332 -3.393 14.800 1.00 96.62 377 ALA A N 1
ATOM 2793 C CA . ALA A 1 377 ? -23.035 -4.390 15.601 1.00 96.62 377 ALA A CA 1
ATOM 2794 C C . ALA A 1 377 ? -24.573 -4.378 15.483 1.00 96.62 377 ALA A C 1
ATOM 2796 O O . ALA A 1 377 ? -25.128 -5.472 15.430 1.00 96.62 377 ALA A O 1
ATOM 2797 N N . PRO A 1 378 ? -25.274 -3.222 15.424 1.00 97.12 378 PRO A N 1
ATOM 2798 C CA . PRO A 1 378 ? -26.740 -3.206 15.407 1.00 97.12 378 PRO A CA 1
ATOM 2799 C C . PRO A 1 378 ? -27.377 -4.012 14.267 1.00 97.12 378 PRO A C 1
ATOM 2801 O O . PRO A 1 378 ? -28.384 -4.672 14.493 1.00 97.12 378 PRO A O 1
ATOM 2804 N N . GLU A 1 379 ? -26.769 -4.006 13.078 1.00 97.19 379 GLU A N 1
ATOM 2805 C CA . GLU A 1 379 ? -27.269 -4.748 11.906 1.00 97.19 379 GLU A CA 1
ATOM 2806 C C . GLU A 1 379 ? -26.451 -6.011 11.591 1.00 97.19 379 GLU A C 1
ATOM 2808 O O . GLU A 1 379 ? -26.772 -6.743 10.656 1.00 97.19 379 GLU A O 1
ATOM 2813 N N . HIS A 1 380 ? -25.409 -6.299 12.381 1.00 97.69 380 HIS A N 1
ATOM 2814 C CA . HIS A 1 380 ? -24.417 -7.341 12.095 1.00 97.69 380 HIS A CA 1
ATOM 2815 C C . HIS A 1 380 ? -23.766 -7.166 10.716 1.00 97.69 380 HIS A C 1
ATOM 2817 O O . HIS A 1 380 ? -23.677 -8.102 9.917 1.00 97.69 380 HIS A O 1
ATOM 2823 N N . TRP A 1 381 ? -23.338 -5.939 10.419 1.00 98.44 381 TRP A N 1
ATOM 2824 C CA . TRP A 1 381 ? -22.729 -5.603 9.137 1.00 98.44 381 TRP A CA 1
ATOM 2825 C C . TRP A 1 381 ? -21.238 -5.357 9.264 1.00 98.44 381 TRP A C 1
ATOM 2827 O O . TRP A 1 381 ? -20.773 -4.664 10.165 1.00 98.44 381 TRP A O 1
ATOM 2837 N N . LEU A 1 382 ? -20.486 -5.878 8.308 1.00 98.62 382 LEU A N 1
ATOM 2838 C CA . LEU A 1 382 ? -19.105 -5.506 8.072 1.00 98.62 382 LEU A CA 1
ATOM 2839 C C . LEU A 1 382 ? -19.073 -4.479 6.936 1.00 98.62 382 LEU A C 1
ATOM 2841 O O . LEU A 1 382 ? -19.549 -4.751 5.835 1.00 98.62 382 LEU A O 1
ATOM 2845 N N . LEU A 1 383 ? -18.526 -3.300 7.218 1.00 98.75 383 LEU A N 1
ATOM 2846 C CA . LEU A 1 383 ? -18.261 -2.263 6.229 1.00 98.75 383 LEU A CA 1
ATOM 2847 C C . LEU A 1 383 ? -16.837 -2.447 5.710 1.00 98.75 383 LEU A C 1
ATOM 2849 O O . LEU A 1 383 ? -15.904 -2.593 6.506 1.00 98.75 383 LEU A O 1
ATOM 2853 N N . VAL A 1 384 ? -16.687 -2.440 4.391 1.00 98.88 384 VAL A N 1
ATOM 2854 C CA . VAL A 1 384 ? -15.458 -2.800 3.682 1.00 98.88 384 VAL A CA 1
ATOM 2855 C C . VAL A 1 384 ? -15.044 -1.627 2.807 1.00 98.88 384 VAL A C 1
ATOM 2857 O O . VAL A 1 384 ? -15.794 -1.246 1.921 1.00 98.88 384 VAL A O 1
ATOM 2860 N N . ALA A 1 385 ? -13.869 -1.044 3.023 1.00 98.75 385 ALA A N 1
ATOM 2861 C CA . ALA A 1 385 ? -13.324 -0.057 2.094 1.00 98.75 385 ALA A CA 1
ATOM 2862 C C . ALA A 1 385 ? -12.834 -0.763 0.817 1.00 98.75 385 ALA A C 1
ATOM 2864 O O . ALA A 1 385 ? -11.864 -1.516 0.873 1.00 98.75 385 ALA A O 1
ATOM 2865 N N . GLU A 1 386 ? -13.504 -0.537 -0.312 1.00 98.62 386 GLU A N 1
ATOM 2866 C CA . GLU A 1 386 ? -13.232 -1.171 -1.610 1.00 98.62 386 GLU A CA 1
ATOM 2867 C C . GLU A 1 386 ? -12.526 -0.163 -2.523 1.00 98.62 386 GLU A C 1
ATOM 2869 O O . GLU A 1 386 ? -13.147 0.627 -3.246 1.00 98.62 386 GLU A O 1
ATOM 2874 N N . ALA A 1 387 ? -11.197 -0.134 -2.418 1.00 97.19 387 ALA A N 1
ATOM 2875 C CA . ALA A 1 387 ? -10.370 0.935 -2.963 1.00 97.19 387 ALA A CA 1
ATOM 2876 C C . ALA A 1 387 ? -10.397 1.006 -4.490 1.00 97.19 387 ALA A C 1
ATOM 2878 O O . ALA A 1 387 ? -10.372 2.097 -5.063 1.00 97.19 387 ALA A O 1
ATOM 2879 N N . GLY A 1 388 ? -10.453 -0.149 -5.150 1.00 95.19 388 GLY A N 1
ATOM 2880 C CA . GLY A 1 388 ? -10.346 -0.232 -6.600 1.00 95.19 388 GLY A CA 1
ATOM 2881 C C . GLY A 1 388 ? -11.630 0.177 -7.319 1.00 95.19 388 GLY A C 1
ATOM 2882 O O . GLY A 1 388 ? -11.555 0.659 -8.446 1.00 95.19 388 GLY A O 1
ATOM 2883 N N . ILE A 1 389 ? -12.784 0.124 -6.643 1.00 96.38 389 ILE A N 1
ATOM 2884 C CA . ILE A 1 389 ? -14.095 0.517 -7.194 1.00 96.38 389 ILE A CA 1
ATOM 2885 C C . ILE A 1 389 ? -14.718 1.741 -6.507 1.00 96.38 389 ILE A C 1
ATOM 2887 O O . ILE A 1 389 ? -15.887 2.050 -6.735 1.00 96.38 389 ILE A O 1
ATOM 2891 N N . ASN A 1 390 ? -13.950 2.468 -5.690 1.00 97.62 390 ASN A N 1
ATOM 2892 C CA . ASN A 1 390 ? -14.388 3.703 -5.026 1.00 97.62 390 ASN A CA 1
ATOM 2893 C C . ASN A 1 390 ? -15.693 3.529 -4.236 1.00 97.62 390 ASN A C 1
ATOM 2895 O O . ASN A 1 390 ? -16.633 4.319 -4.379 1.00 97.62 390 ASN A O 1
ATOM 2899 N N . ALA A 1 391 ? -15.766 2.476 -3.422 1.00 98.62 391 ALA A N 1
ATOM 2900 C CA . ALA A 1 391 ? -16.981 2.127 -2.701 1.00 98.62 391 ALA A CA 1
ATOM 2901 C C . ALA A 1 391 ? -16.726 1.641 -1.272 1.00 98.62 391 ALA A C 1
ATOM 2903 O O . ALA A 1 391 ? -15.606 1.300 -0.892 1.00 98.62 391 ALA A O 1
ATOM 2904 N N . ILE A 1 392 ? -17.797 1.624 -0.478 1.00 98.88 392 ILE A N 1
ATOM 2905 C CA . ILE A 1 392 ? -17.880 0.882 0.775 1.00 98.88 392 ILE A CA 1
ATOM 2906 C C . ILE A 1 392 ? -18.806 -0.320 0.568 1.00 98.88 392 ILE A C 1
ATOM 2908 O O . ILE A 1 392 ? -20.013 -0.142 0.385 1.00 98.88 392 ILE A O 1
ATOM 2912 N N . GLY A 1 393 ? -18.256 -1.528 0.619 1.00 98.75 393 GLY A N 1
ATOM 2913 C CA . GLY A 1 393 ? -19.011 -2.776 0.577 1.00 98.75 393 GLY A CA 1
ATOM 2914 C C . GLY A 1 393 ? -19.704 -3.042 1.910 1.00 98.75 393 GLY A C 1
ATOM 2915 O O . GLY A 1 393 ? -19.125 -2.815 2.975 1.00 98.75 393 GLY A O 1
ATOM 2916 N N . ILE A 1 394 ? -20.945 -3.522 1.865 1.00 98.75 394 ILE A N 1
ATOM 2917 C CA . ILE A 1 394 ? -21.735 -3.884 3.047 1.00 98.75 394 ILE A CA 1
ATOM 2918 C C . ILE A 1 394 ? -21.945 -5.393 3.048 1.00 98.75 394 ILE A C 1
ATOM 2920 O O . ILE A 1 394 ? -22.632 -5.923 2.179 1.00 98.75 394 ILE A O 1
ATOM 2924 N N . VAL A 1 395 ? -21.368 -6.093 4.020 1.00 98.69 395 VAL A N 1
ATOM 2925 C CA . VAL A 1 395 ? -21.449 -7.555 4.159 1.00 98.69 395 VAL A CA 1
ATOM 2926 C C . VAL A 1 395 ? -22.279 -7.907 5.392 1.00 98.69 395 VAL A C 1
ATOM 2928 O O . VAL A 1 395 ? -21.991 -7.419 6.481 1.00 98.69 395 VAL A O 1
ATOM 2931 N N . ASP A 1 396 ? -23.278 -8.780 5.252 1.00 98.12 396 ASP A N 1
ATOM 2932 C CA . ASP A 1 396 ? -24.007 -9.335 6.401 1.00 98.12 396 ASP A CA 1
ATOM 2933 C C . ASP A 1 396 ? -23.184 -10.475 7.013 1.00 98.12 396 ASP A C 1
ATOM 2935 O O . ASP A 1 396 ? -22.904 -11.477 6.346 1.00 98.12 396 ASP A O 1
ATOM 2939 N N . THR A 1 397 ? -22.789 -10.334 8.280 1.00 97.56 397 THR A N 1
ATOM 2940 C CA . THR A 1 397 ? -21.921 -11.307 8.959 1.00 97.56 397 THR A CA 1
ATOM 2941 C C . THR A 1 397 ? -22.672 -12.521 9.498 1.00 97.56 397 THR A C 1
ATOM 2943 O O . THR A 1 397 ? -22.045 -13.499 9.884 1.00 97.56 397 THR A O 1
ATOM 2946 N N . ARG A 1 398 ? -24.008 -12.524 9.496 1.00 96.19 398 ARG A N 1
ATOM 2947 C CA . ARG A 1 398 ? -24.807 -13.718 9.827 1.00 96.19 398 ARG A CA 1
ATOM 2948 C C . ARG A 1 398 ? -24.958 -14.611 8.603 1.00 96.19 398 ARG A C 1
ATOM 2950 O O . ARG A 1 398 ? -24.927 -15.832 8.717 1.00 96.19 398 ARG A O 1
ATOM 2957 N N . GLN A 1 399 ? -25.121 -13.995 7.434 1.00 96.75 399 GLN A N 1
ATOM 2958 C CA . GLN A 1 399 ? -25.285 -14.683 6.152 1.00 96.75 399 GLN A CA 1
ATOM 2959 C C . GLN A 1 399 ? -23.954 -14.923 5.428 1.00 96.75 399 GLN A C 1
ATOM 2961 O O . GLN A 1 399 ? -23.924 -15.695 4.474 1.00 96.75 399 GLN A O 1
ATOM 2966 N N . MET A 1 400 ? -22.871 -14.277 5.874 1.00 97.31 400 MET A N 1
ATOM 2967 C CA . MET A 1 400 ? -21.536 -14.328 5.268 1.00 97.31 400 MET A CA 1
ATOM 2968 C C . MET A 1 400 ? -21.563 -13.996 3.770 1.00 97.31 400 MET A C 1
ATOM 2970 O O . MET A 1 400 ? -20.976 -14.703 2.952 1.00 97.31 400 MET A O 1
ATOM 2974 N N . ARG A 1 401 ? -22.266 -12.917 3.404 1.00 97.25 401 ARG A N 1
ATOM 2975 C CA . ARG A 1 401 ? -22.381 -12.472 2.008 1.00 97.25 401 ARG A CA 1
ATOM 2976 C C . ARG A 1 401 ? -22.426 -10.957 1.874 1.00 97.25 401 ARG A C 1
ATOM 2978 O O . ARG A 1 401 ? -22.942 -10.255 2.744 1.00 97.25 401 ARG A O 1
ATOM 2985 N N . LEU A 1 402 ? -21.957 -10.479 0.730 1.00 98.19 402 LEU A N 1
ATOM 2986 C CA . LEU A 1 402 ? -22.118 -9.100 0.296 1.00 98.19 402 LEU A CA 1
ATOM 2987 C C . LEU A 1 402 ? -23.606 -8.776 0.049 1.00 98.19 402 LEU A C 1
ATOM 2989 O O . LEU A 1 402 ? -24.346 -9.564 -0.547 1.00 98.19 402 LEU A O 1
ATOM 2993 N N . LEU A 1 403 ? -24.044 -7.618 0.540 1.00 98.00 403 LEU A N 1
ATOM 2994 C CA . LEU A 1 403 ? -25.382 -7.058 0.337 1.00 98.00 403 LEU A CA 1
ATOM 2995 C C . LEU A 1 403 ? -25.406 -5.997 -0.768 1.00 98.00 403 LEU A C 1
ATOM 2997 O O . LEU A 1 403 ? -26.414 -5.869 -1.459 1.00 98.00 403 LEU A O 1
ATOM 3001 N N . GLY A 1 404 ? -24.323 -5.233 -0.921 1.00 98.12 404 GLY A N 1
ATOM 3002 C CA . GLY A 1 404 ? -24.203 -4.179 -1.923 1.00 98.12 404 GLY A CA 1
ATOM 3003 C C . GLY A 1 404 ? -23.065 -3.206 -1.624 1.00 98.12 404 GLY A C 1
ATOM 3004 O O . GLY A 1 404 ? -22.321 -3.383 -0.659 1.00 98.12 404 GLY A O 1
ATOM 3005 N N . HIS A 1 405 ? -22.971 -2.164 -2.445 1.00 98.62 405 HIS A N 1
ATOM 3006 C CA . HIS A 1 405 ? -21.903 -1.170 -2.429 1.00 98.62 405 HIS A CA 1
ATOM 3007 C C . HIS A 1 405 ? -22.458 0.245 -2.228 1.00 98.62 405 HIS A C 1
ATOM 3009 O 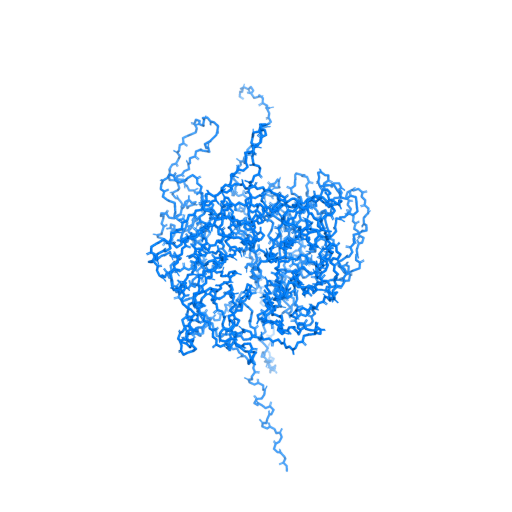O . HIS A 1 405 ? -23.526 0.594 -2.735 1.00 98.62 405 HIS A O 1
ATOM 3015 N N . VAL A 1 406 ? -21.710 1.083 -1.515 1.00 98.75 406 VAL A N 1
ATOM 3016 C CA . VAL A 1 406 ? -22.039 2.491 -1.252 1.00 98.75 406 VAL A CA 1
ATOM 3017 C C . VAL A 1 406 ? -20.981 3.393 -1.895 1.00 98.75 406 VAL A C 1
ATOM 3019 O O . VAL A 1 406 ? -19.801 3.165 -1.649 1.00 98.75 406 VAL A O 1
ATOM 3022 N N . PRO A 1 407 ? -21.344 4.432 -2.670 1.00 98.31 407 PRO A N 1
ATOM 3023 C CA . PRO A 1 407 ? -20.368 5.332 -3.286 1.00 98.31 407 PRO A CA 1
ATOM 3024 C C . PRO A 1 407 ? -19.435 6.015 -2.277 1.00 98.31 407 PRO A C 1
ATOM 3026 O O . PRO A 1 407 ? -19.895 6.636 -1.314 1.00 98.31 407 PRO A O 1
ATOM 3029 N N . ALA A 1 408 ? -18.130 5.959 -2.540 1.00 97.94 408 ALA A N 1
ATOM 3030 C CA . ALA A 1 408 ? -17.079 6.602 -1.756 1.00 97.94 408 ALA A CA 1
ATOM 3031 C C . ALA A 1 408 ? -16.226 7.542 -2.627 1.00 97.94 408 ALA A C 1
ATOM 3033 O O . ALA A 1 408 ? -16.469 7.711 -3.824 1.00 97.94 408 ALA A O 1
ATOM 3034 N N . GLY A 1 409 ? -15.254 8.214 -2.003 1.00 96.12 409 GLY A N 1
ATOM 3035 C CA . GLY A 1 409 ? -14.252 8.993 -2.731 1.00 96.12 409 GLY A CA 1
ATOM 3036 C C . GLY A 1 409 ? -13.276 8.077 -3.472 1.00 96.12 409 GLY A C 1
ATOM 3037 O O . GLY A 1 409 ? -13.377 6.856 -3.405 1.00 96.12 409 GLY A O 1
ATOM 3038 N N . TRP A 1 410 ? -12.296 8.653 -4.165 1.00 95.56 410 TRP A N 1
ATOM 3039 C CA . TRP A 1 410 ? -11.257 7.869 -4.823 1.00 95.56 410 TRP A CA 1
ATOM 3040 C C . TRP A 1 410 ? -10.342 7.198 -3.796 1.00 95.56 410 TRP A C 1
ATOM 3042 O O . TRP A 1 410 ? -9.729 7.872 -2.957 1.00 95.56 410 TRP A O 1
ATOM 3052 N N . PHE A 1 411 ? -10.230 5.874 -3.915 1.00 96.31 411 PHE A N 1
ATOM 3053 C CA . PHE A 1 411 ? -9.345 5.023 -3.125 1.00 96.31 411 PHE A CA 1
ATOM 3054 C C . PHE A 1 411 ? -9.686 5.050 -1.617 1.00 96.31 411 PHE A C 1
ATOM 3056 O O . PHE A 1 411 ? -8.893 5.548 -0.810 1.00 96.31 411 PHE A O 1
ATOM 3063 N N . PRO A 1 412 ? -10.880 4.581 -1.195 1.00 98.12 412 PRO A N 1
ATOM 3064 C CA . PRO A 1 412 ? -11.209 4.422 0.220 1.00 98.12 412 PRO A CA 1
ATOM 3065 C C . PRO A 1 412 ? -10.248 3.438 0.900 1.00 98.12 412 PRO A C 1
ATOM 3067 O O . PRO A 1 412 ? -10.025 2.339 0.402 1.00 98.12 412 PRO A O 1
ATOM 3070 N N . THR A 1 413 ? -9.688 3.809 2.053 1.00 97.69 413 THR A N 1
ATOM 3071 C CA . THR A 1 413 ? -8.669 2.997 2.752 1.00 97.69 413 THR A CA 1
ATOM 3072 C C . THR A 1 413 ? -9.142 2.446 4.091 1.00 97.69 413 THR A C 1
ATOM 3074 O O . THR A 1 413 ? -8.726 1.356 4.483 1.00 97.69 413 THR A O 1
ATOM 3077 N N . ARG A 1 414 ? -10.020 3.158 4.806 1.00 97.81 414 ARG A N 1
ATOM 3078 C CA . ARG A 1 414 ? -10.524 2.745 6.124 1.00 97.81 414 ARG A CA 1
ATOM 3079 C C . ARG A 1 414 ? -11.907 3.323 6.400 1.00 97.81 414 ARG A C 1
ATOM 3081 O O . ARG A 1 414 ? -12.198 4.459 6.028 1.00 97.81 414 ARG A O 1
ATOM 3088 N N . THR A 1 415 ? -12.729 2.552 7.105 1.00 98.25 415 THR A N 1
ATOM 3089 C CA . THR A 1 415 ? -14.026 2.981 7.634 1.00 98.25 415 THR A CA 1
ATOM 3090 C C . THR A 1 415 ? -14.047 2.909 9.155 1.00 98.25 415 THR A C 1
ATOM 3092 O O . THR A 1 415 ? -13.329 2.120 9.766 1.00 98.25 415 THR A O 1
ATOM 3095 N N . ALA A 1 416 ? -14.877 3.737 9.778 1.00 97.94 416 ALA A N 1
ATOM 3096 C CA . ALA A 1 416 ? -15.214 3.657 11.192 1.00 97.94 416 ALA A CA 1
ATOM 3097 C C . ALA A 1 416 ? -16.668 4.096 11.389 1.00 97.94 416 ALA A C 1
ATOM 3099 O O . ALA A 1 416 ? -17.185 4.906 10.620 1.00 97.94 416 ALA A O 1
ATOM 3100 N N . VAL A 1 417 ? -17.332 3.577 12.420 1.00 97.56 417 VAL A N 1
ATOM 3101 C CA . VAL A 1 417 ? -18.747 3.870 12.685 1.00 97.56 417 VAL A CA 1
ATOM 3102 C C . VAL A 1 417 ? -18.920 4.310 14.134 1.00 97.56 417 VAL A C 1
ATOM 3104 O O . VAL A 1 417 ? -18.365 3.694 15.042 1.00 97.56 417 VAL A O 1
ATOM 3107 N N . TYR A 1 418 ? -19.691 5.376 14.355 1.00 96.38 418 TYR A N 1
ATOM 3108 C CA . TYR A 1 418 ? -20.098 5.826 15.688 1.00 96.38 418 TYR A CA 1
ATOM 3109 C C . TYR A 1 418 ? -21.576 6.205 15.686 1.00 96.38 418 TYR A C 1
ATOM 3111 O O . TYR A 1 418 ? -22.020 7.019 14.872 1.00 96.38 418 TYR A O 1
ATOM 3119 N N . GLY A 1 419 ? -22.348 5.620 16.605 1.00 95.12 419 GLY A N 1
ATOM 3120 C CA . GLY A 1 419 ? -23.804 5.740 16.586 1.00 95.12 419 GLY A CA 1
ATOM 3121 C C . GLY A 1 419 ? -24.360 5.207 15.265 1.00 95.12 419 GLY A C 1
ATOM 3122 O O . GLY A 1 419 ? -24.161 4.040 14.947 1.00 95.12 419 GLY A O 1
ATOM 3123 N N . ASN A 1 420 ? -25.016 6.071 14.488 1.00 95.44 420 ASN A N 1
ATOM 3124 C CA . ASN A 1 420 ? -25.534 5.743 13.157 1.00 95.44 420 ASN A CA 1
ATOM 3125 C C . ASN A 1 420 ? -24.773 6.448 12.020 1.00 95.44 420 ASN A C 1
ATOM 3127 O O . ASN A 1 420 ? -25.314 6.595 10.927 1.00 95.44 420 ASN A O 1
ATOM 3131 N N . THR A 1 421 ? -23.552 6.929 12.268 1.00 97.31 421 THR A N 1
ATOM 3132 C CA . THR A 1 421 ? -22.747 7.645 11.270 1.00 97.31 421 THR A CA 1
ATOM 3133 C C . THR A 1 421 ? -21.516 6.835 10.892 1.00 97.31 421 THR A C 1
ATOM 3135 O O . THR A 1 421 ? -20.726 6.455 11.758 1.00 97.31 421 THR A O 1
ATOM 3138 N N . VAL A 1 422 ? -21.343 6.622 9.592 1.00 98.38 422 VAL A N 1
ATOM 3139 C CA . VAL A 1 422 ? -20.145 6.060 8.972 1.00 98.38 422 VAL A CA 1
ATOM 3140 C C . VAL A 1 422 ? -19.200 7.194 8.602 1.00 98.38 422 VAL A C 1
ATOM 3142 O O . VAL A 1 422 ? -19.616 8.202 8.029 1.00 98.38 422 VAL A O 1
ATOM 3145 N N . TYR A 1 423 ? -17.921 6.991 8.893 1.00 98.50 423 TYR A N 1
ATOM 3146 C CA . TYR A 1 423 ? -16.817 7.795 8.398 1.00 98.50 423 TYR A CA 1
ATOM 3147 C C . TYR A 1 423 ? -15.938 6.918 7.518 1.00 98.50 423 TYR A C 1
ATOM 3149 O O . TYR A 1 423 ? -15.537 5.835 7.940 1.00 98.50 423 TYR A O 1
ATOM 3157 N N . ALA A 1 424 ? -15.627 7.382 6.314 1.00 98.38 424 ALA A N 1
ATOM 3158 C CA . ALA A 1 424 ? -14.720 6.707 5.395 1.00 98.38 424 ALA A CA 1
ATOM 3159 C C . ALA A 1 424 ? -13.602 7.662 4.986 1.00 98.38 424 ALA A C 1
ATOM 3161 O O . ALA A 1 424 ? -13.881 8.792 4.590 1.00 98.38 424 ALA A O 1
ATOM 3162 N N . VAL A 1 425 ? -12.346 7.228 5.077 1.00 98.06 425 VAL A N 1
ATOM 3163 C CA . VAL A 1 425 ? -11.213 7.994 4.543 1.00 98.06 425 VAL A CA 1
ATOM 3164 C C . VAL A 1 425 ? -10.890 7.538 3.129 1.00 98.06 425 VAL A C 1
ATOM 3166 O O . VAL A 1 425 ? -10.826 6.341 2.862 1.00 98.06 425 VAL A O 1
ATOM 3169 N N . ASN A 1 426 ? -10.671 8.503 2.239 1.00 97.31 426 ASN A N 1
ATOM 3170 C CA . ASN A 1 426 ? -10.359 8.290 0.830 1.00 97.31 426 ASN A CA 1
ATOM 3171 C C . ASN A 1 426 ? -8.985 8.895 0.532 1.00 97.31 426 ASN A C 1
ATOM 3173 O O . ASN A 1 426 ? -8.823 10.117 0.618 1.00 97.31 426 ASN A O 1
ATOM 3177 N N . ALA A 1 427 ? -8.000 8.059 0.194 1.00 95.12 427 ALA A N 1
ATOM 3178 C CA . ALA A 1 427 ? -6.599 8.464 0.066 1.00 95.12 427 ALA A CA 1
ATOM 3179 C C . ALA A 1 427 ? -6.375 9.498 -1.049 1.00 95.12 427 ALA A C 1
ATOM 3181 O O . ALA A 1 427 ? -5.593 10.439 -0.879 1.00 95.12 427 ALA A O 1
ATOM 3182 N N . LYS A 1 428 ? -7.112 9.350 -2.156 1.00 93.00 428 LYS A N 1
ATOM 3183 C CA . LYS A 1 428 ? -7.040 10.216 -3.344 1.00 93.00 428 LYS A CA 1
ATOM 3184 C C . LYS A 1 428 ? -8.235 11.181 -3.448 1.00 93.00 428 LYS A C 1
ATOM 3186 O O . LYS A 1 428 ? -8.306 12.012 -4.354 1.00 93.00 428 LYS A O 1
ATOM 3191 N N . GLY A 1 429 ? -9.171 11.121 -2.495 1.00 92.75 429 GLY A N 1
ATOM 3192 C CA . GLY A 1 429 ? -10.251 12.095 -2.323 1.00 92.75 429 GLY A CA 1
ATOM 3193 C C . GLY A 1 429 ? -11.145 12.230 -3.557 1.00 92.75 429 GLY A C 1
ATOM 3194 O O . GLY A 1 429 ? -11.984 11.379 -3.819 1.00 92.75 429 GLY A O 1
ATOM 3195 N N . ARG A 1 430 ? -10.996 13.327 -4.302 1.00 90.69 430 ARG A N 1
ATOM 3196 C CA . ARG A 1 430 ? -11.755 13.617 -5.537 1.00 90.69 430 ARG A CA 1
ATOM 3197 C C . ARG A 1 430 ? -10.854 13.705 -6.781 1.00 90.69 430 ARG A C 1
ATOM 3199 O O . ARG A 1 430 ? -11.249 14.295 -7.780 1.00 90.69 430 ARG A O 1
ATOM 3206 N N . GLY A 1 431 ? -9.627 13.188 -6.682 1.00 88.31 431 GLY A N 1
ATOM 3207 C CA . GLY A 1 431 ? -8.567 13.352 -7.679 1.00 88.31 431 GLY A CA 1
ATOM 3208 C C . GLY A 1 431 ? -7.920 14.734 -7.660 1.00 88.31 431 GLY A C 1
ATOM 3209 O O . GLY A 1 431 ? -8.402 15.662 -7.005 1.00 88.31 431 GLY A O 1
ATOM 3210 N N . THR A 1 432 ? -6.796 14.869 -8.360 1.00 81.62 432 THR A N 1
ATOM 3211 C CA . THR A 1 432 ? -6.029 16.121 -8.502 1.00 81.62 432 THR A CA 1
ATOM 3212 C C . THR A 1 432 ? -6.607 17.081 -9.542 1.00 81.62 432 THR A C 1
ATOM 3214 O O . THR A 1 432 ? -6.388 18.290 -9.418 1.00 81.62 432 THR A O 1
ATOM 3217 N N . GLY A 1 433 ? -7.410 16.583 -10.488 1.00 81.62 433 GLY A N 1
ATOM 3218 C CA . GLY A 1 433 ? -7.869 17.345 -11.654 1.00 81.62 433 GLY A CA 1
ATOM 3219 C C . GLY A 1 433 ? -6.754 17.546 -12.692 1.00 81.62 433 GLY A C 1
ATOM 3220 O O . GLY A 1 433 ? -5.691 16.940 -12.565 1.00 81.62 433 GLY A O 1
ATOM 3221 N N . PRO A 1 434 ? -6.965 18.395 -13.712 1.00 77.50 434 PRO A N 1
ATOM 3222 C CA . PRO A 1 434 ? -5.970 18.631 -14.754 1.00 77.50 434 PRO A CA 1
ATOM 3223 C C . PRO A 1 434 ? -4.734 19.366 -14.215 1.00 77.50 434 PRO A C 1
ATOM 3225 O O . PRO A 1 434 ? -4.802 20.129 -13.243 1.00 77.50 434 PRO A O 1
ATOM 3228 N N . ASN A 1 435 ? -3.603 19.225 -14.913 1.00 72.81 435 ASN A N 1
ATOM 3229 C CA . ASN A 1 435 ? -2.306 19.818 -14.550 1.00 72.81 435 ASN A CA 1
ATOM 3230 C C . ASN A 1 435 ? -2.231 21.355 -14.701 1.00 72.81 435 ASN A C 1
ATOM 3232 O O . ASN A 1 435 ? -1.150 21.929 -14.819 1.00 72.81 435 ASN A O 1
ATOM 3236 N N . HIS A 1 436 ? -3.351 22.074 -14.607 1.00 64.88 436 HIS A N 1
ATOM 3237 C CA . HIS A 1 436 ? -3.406 23.532 -14.702 1.00 64.88 436 HIS A CA 1
ATOM 3238 C C . HIS A 1 436 ? -2.659 24.196 -13.532 1.00 64.88 436 HIS A C 1
ATOM 3240 O O . HIS A 1 436 ? -2.962 23.917 -12.371 1.00 64.88 436 HIS A O 1
ATOM 3246 N N . GLN A 1 437 ? -1.671 25.053 -13.798 1.00 59.47 437 GLN A N 1
ATOM 3247 C CA . GLN A 1 437 ? -1.097 25.936 -12.776 1.00 59.47 437 GLN A CA 1
ATOM 3248 C C . GLN A 1 437 ? -1.694 27.339 -12.914 1.00 59.47 437 GLN A C 1
ATOM 3250 O O . GLN A 1 437 ? -1.614 27.914 -13.998 1.00 59.47 437 GLN A O 1
ATOM 3255 N N . PRO A 1 438 ? -2.205 27.948 -11.830 1.00 49.72 438 PRO A N 1
ATOM 3256 C CA . PRO A 1 438 ? -2.345 29.397 -11.785 1.00 49.72 438 PRO A CA 1
ATOM 3257 C C . PRO A 1 438 ? -0.972 30.047 -12.008 1.00 49.72 438 PRO A C 1
ATOM 3259 O O . PRO A 1 438 ? 0.039 29.546 -11.502 1.00 49.72 438 PRO A O 1
ATOM 3262 N N . GLN A 1 439 ? -0.923 31.159 -12.746 1.00 41.50 439 GLN A N 1
ATOM 3263 C CA . GLN A 1 439 ? 0.309 31.934 -12.921 1.00 41.50 439 GLN A CA 1
ATOM 3264 C C . GLN A 1 439 ? 0.941 32.239 -11.549 1.00 41.50 439 GLN A C 1
ATOM 3266 O O . GLN A 1 439 ? 0.284 32.800 -10.675 1.00 41.50 439 GLN A O 1
ATOM 3271 N N . GLY A 1 440 ? 2.209 31.853 -11.360 1.00 42.06 440 GLY A N 1
ATOM 3272 C CA . GLY A 1 440 ? 2.976 32.109 -10.132 1.00 42.06 440 GLY A CA 1
ATOM 3273 C C . GLY A 1 440 ? 3.108 30.940 -9.143 1.00 42.06 440 GLY A C 1
ATOM 3274 O O . GLY A 1 440 ? 3.746 31.120 -8.110 1.00 42.06 440 GLY A O 1
ATOM 3275 N N . ALA A 1 441 ? 2.559 29.753 -9.428 1.00 48.50 441 ALA A N 1
ATOM 3276 C CA . ALA A 1 441 ? 2.731 28.580 -8.564 1.00 48.50 441 ALA A CA 1
ATOM 3277 C C . ALA A 1 441 ? 4.149 27.968 -8.669 1.00 48.50 441 ALA A C 1
ATOM 3279 O O . ALA A 1 441 ? 4.594 27.580 -9.748 1.00 48.50 441 ALA A O 1
ATOM 3280 N N . GLU A 1 442 ? 4.846 27.850 -7.533 1.00 45.69 442 GLU A N 1
ATOM 3281 C CA . GLU A 1 442 ? 6.262 27.441 -7.463 1.00 45.69 442 GLU A CA 1
ATOM 3282 C C . GLU A 1 442 ? 6.521 25.953 -7.772 1.00 45.69 442 GLU A C 1
ATOM 3284 O O . GLU A 1 442 ? 7.640 25.613 -8.146 1.00 45.69 442 GLU A O 1
ATOM 3289 N N . ASP A 1 443 ? 5.509 25.075 -7.681 1.00 54.56 443 ASP A N 1
ATOM 3290 C CA . ASP A 1 443 ? 5.680 23.622 -7.851 1.00 54.56 443 ASP A CA 1
ATOM 3291 C C . ASP A 1 443 ? 4.638 22.984 -8.791 1.00 54.56 443 ASP A C 1
ATOM 3293 O O . ASP A 1 443 ? 3.424 23.182 -8.663 1.00 54.56 443 ASP A O 1
ATOM 3297 N N . SER A 1 444 ? 5.137 22.240 -9.782 1.00 52.09 444 SER A N 1
ATOM 3298 C CA . SER A 1 444 ? 4.362 21.579 -10.844 1.00 52.09 444 SER A CA 1
ATOM 3299 C C . SER A 1 444 ? 4.127 20.088 -10.599 1.00 52.09 444 SER A C 1
ATOM 3301 O O . SER A 1 444 ? 3.367 19.478 -11.348 1.00 52.09 444 SER A O 1
ATOM 3303 N N . PHE A 1 445 ? 4.740 19.505 -9.564 1.00 62.44 445 PHE A N 1
ATOM 3304 C CA . PHE A 1 445 ? 4.638 18.078 -9.288 1.00 62.44 445 PHE A CA 1
ATOM 3305 C C . PHE A 1 445 ? 3.234 17.695 -8.798 1.00 62.44 445 PHE A C 1
ATOM 3307 O O . PHE A 1 445 ? 2.737 18.259 -7.818 1.00 62.44 445 PHE A O 1
ATOM 3314 N N . GLN A 1 446 ? 2.592 16.719 -9.454 1.00 59.88 446 GLN A N 1
ATOM 3315 C CA . GLN A 1 446 ? 1.205 16.330 -9.154 1.00 59.88 446 GLN A CA 1
ATOM 3316 C C . GLN A 1 446 ? 1.004 15.826 -7.728 1.00 59.88 446 GLN A C 1
ATOM 3318 O O . GLN A 1 446 ? -0.022 16.132 -7.111 1.00 59.88 446 GLN A O 1
ATOM 3323 N N . GLY A 1 447 ? 2.014 15.160 -7.160 1.00 56.31 447 GLY A N 1
ATOM 3324 C CA . GLY A 1 447 ? 1.985 14.701 -5.773 1.00 56.31 447 GLY A CA 1
ATOM 3325 C C . GLY A 1 447 ? 1.662 15.816 -4.770 1.00 56.31 447 GLY A C 1
ATOM 3326 O O . GLY A 1 447 ? 0.918 15.582 -3.822 1.00 56.31 447 GLY A O 1
ATOM 3327 N N . THR A 1 448 ? 2.099 17.056 -5.017 1.00 64.75 448 THR A N 1
ATOM 3328 C CA . THR A 1 448 ? 1.866 18.188 -4.096 1.00 64.75 448 THR A CA 1
ATOM 3329 C C . THR A 1 448 ? 0.426 18.720 -4.113 1.00 64.75 448 THR A C 1
ATOM 3331 O O . THR A 1 448 ? -0.041 19.358 -3.155 1.00 64.75 448 THR A O 1
ATOM 3334 N N . ARG A 1 449 ? -0.326 18.424 -5.182 1.00 72.88 449 ARG A N 1
ATOM 3335 C CA . ARG A 1 449 ? -1.738 18.808 -5.350 1.00 72.88 449 ARG A CA 1
ATOM 3336 C C . ARG A 1 449 ? -2.707 17.794 -4.754 1.00 72.88 449 ARG A C 1
ATOM 3338 O O . ARG A 1 449 ? -3.884 18.124 -4.570 1.00 72.88 449 ARG A O 1
ATOM 3345 N N . ARG A 1 450 ? -2.227 16.588 -4.433 1.00 81.44 450 ARG A N 1
ATOM 3346 C CA . ARG A 1 450 ? -3.035 15.507 -3.860 1.00 81.44 450 ARG A CA 1
ATOM 3347 C C . ARG A 1 450 ? -3.721 15.950 -2.580 1.00 81.44 450 ARG A C 1
ATOM 3349 O O . ARG A 1 450 ? -3.137 16.628 -1.731 1.00 81.44 450 ARG A O 1
ATOM 3356 N N . ARG A 1 451 ? -4.979 15.558 -2.431 1.00 87.69 451 ARG A N 1
ATOM 3357 C CA . ARG A 1 451 ? -5.763 15.741 -1.208 1.00 87.69 451 ARG A CA 1
ATOM 3358 C C . ARG A 1 451 ? -6.651 14.520 -1.041 1.00 87.69 451 ARG A C 1
ATOM 3360 O O . ARG A 1 451 ? -7.320 14.135 -1.996 1.00 87.69 451 ARG A O 1
ATOM 3367 N N . GLY A 1 452 ? -6.682 13.963 0.161 1.00 93.88 452 GLY A N 1
ATOM 3368 C CA . GLY A 1 452 ? -7.691 12.977 0.514 1.00 93.88 452 GLY A CA 1
ATOM 3369 C C . GLY A 1 452 ? -8.996 13.623 0.976 1.00 93.88 452 GLY A C 1
ATOM 3370 O O . GLY A 1 452 ? -9.166 14.852 0.944 1.00 93.88 452 GLY A O 1
ATOM 3371 N N . SER A 1 453 ? -9.916 12.788 1.442 1.00 95.75 453 SER A N 1
ATOM 3372 C CA . SER A 1 453 ? -11.125 13.242 2.125 1.00 95.75 453 SER A CA 1
ATOM 3373 C C . SER A 1 453 ? -11.572 12.292 3.235 1.00 95.75 453 SER A C 1
ATOM 3375 O O . SER A 1 453 ? -11.225 11.114 3.233 1.00 95.75 453 SER A O 1
ATOM 3377 N N . ILE A 1 454 ? -12.383 12.809 4.159 1.00 97.94 454 ILE A N 1
ATOM 3378 C CA . ILE A 1 454 ? -13.264 12.025 5.029 1.00 97.94 454 ILE A CA 1
ATOM 3379 C C . ILE A 1 454 ? -14.690 12.199 4.500 1.00 97.94 454 ILE A C 1
ATOM 3381 O O . ILE A 1 454 ? -15.179 13.327 4.426 1.00 97.94 454 ILE A O 1
ATOM 3385 N N . SER A 1 455 ? -15.359 11.107 4.148 1.00 96.81 455 SER A N 1
ATOM 3386 C CA . SER A 1 455 ? -16.800 11.067 3.888 1.00 96.81 455 SER A CA 1
ATOM 3387 C C . SER A 1 455 ? -17.538 10.775 5.192 1.00 96.81 455 SER A C 1
ATOM 3389 O O . SER A 1 455 ? -17.145 9.852 5.901 1.00 96.81 455 SER A O 1
ATOM 3391 N N . ALA A 1 456 ? -18.600 11.520 5.502 1.00 96.81 456 ALA A N 1
ATOM 3392 C CA . ALA A 1 456 ? -19.484 11.263 6.638 1.00 96.81 456 ALA A CA 1
ATOM 3393 C C . ALA A 1 456 ? -20.940 11.125 6.173 1.00 96.81 456 ALA A C 1
ATOM 3395 O O . ALA A 1 456 ? -21.508 12.053 5.590 1.00 96.81 456 ALA A O 1
ATOM 3396 N N . PHE A 1 457 ? -21.552 9.976 6.448 1.00 97.12 457 PHE A N 1
ATOM 3397 C CA . PHE A 1 457 ? -22.925 9.660 6.047 1.00 97.12 457 PHE A CA 1
ATOM 3398 C C . PHE A 1 457 ? -23.610 8.762 7.078 1.00 97.12 457 PHE A C 1
ATOM 3400 O O . PHE A 1 457 ? -22.952 8.108 7.883 1.00 97.12 457 PHE A O 1
ATOM 3407 N N . ALA A 1 458 ? -24.942 8.747 7.090 1.00 97.69 458 ALA A N 1
ATOM 3408 C CA . ALA A 1 458 ? -25.686 7.817 7.935 1.00 97.69 458 ALA A CA 1
ATOM 3409 C C . ALA A 1 458 ? -25.508 6.378 7.430 1.00 97.69 458 ALA A C 1
ATOM 3411 O O . ALA A 1 458 ? -25.419 6.175 6.221 1.00 97.69 458 ALA A O 1
ATOM 3412 N N . VAL A 1 459 ? -25.496 5.387 8.327 1.00 97.88 459 VAL A N 1
ATOM 3413 C CA . VAL A 1 459 ? -25.546 3.973 7.921 1.00 97.88 459 VAL A CA 1
ATOM 3414 C C . VAL A 1 459 ? -26.775 3.783 7.014 1.00 97.88 459 VAL A C 1
ATOM 3416 O O . VAL A 1 459 ? -27.880 4.138 7.439 1.00 97.88 459 VAL A O 1
ATOM 3419 N N . PRO A 1 460 ? -26.601 3.303 5.766 1.00 97.38 460 PRO A N 1
ATOM 3420 C CA . PRO A 1 460 ? -27.707 3.155 4.827 1.00 97.38 460 PRO A CA 1
ATOM 3421 C C . PRO A 1 460 ? -28.651 2.045 5.283 1.00 97.38 460 PRO A C 1
ATOM 3423 O O . PRO A 1 460 ? -28.239 1.098 5.949 1.00 97.38 460 PRO A O 1
ATOM 3426 N N . LYS A 1 461 ? -29.915 2.119 4.886 1.00 96.38 461 LYS A N 1
ATOM 3427 C CA . LYS A 1 461 ? -30.857 1.014 5.071 1.00 96.38 461 LYS A CA 1
ATOM 3428 C C . LYS A 1 461 ? -30.653 -0.054 3.998 1.00 96.38 461 LYS A C 1
ATOM 3430 O O . LYS A 1 461 ? -30.189 0.229 2.893 1.00 96.38 461 LYS A O 1
ATOM 3435 N N . ALA A 1 462 ? -31.038 -1.291 4.307 1.00 95.94 462 ALA A N 1
ATOM 3436 C CA . ALA A 1 462 ? -30.874 -2.426 3.396 1.00 95.94 462 ALA A CA 1
ATOM 3437 C C . ALA A 1 462 ? -31.597 -2.234 2.046 1.00 95.94 462 ALA A C 1
ATOM 3439 O O . ALA A 1 462 ? -31.100 -2.679 1.014 1.00 95.94 462 ALA A O 1
ATOM 3440 N N . ASP A 1 463 ? -32.742 -1.547 2.039 1.00 97.44 463 ASP A N 1
ATOM 3441 C CA . ASP A 1 463 ? -33.532 -1.236 0.841 1.00 97.44 463 ASP A CA 1
ATOM 3442 C C . ASP A 1 463 ? -32.917 -0.124 -0.031 1.00 97.44 463 ASP A C 1
ATOM 3444 O O . ASP A 1 463 ? -33.250 -0.012 -1.211 1.00 97.44 463 ASP A O 1
ATOM 3448 N N . GLU A 1 464 ? -31.971 0.659 0.498 1.00 98.19 464 GLU A N 1
ATOM 3449 C CA . GLU A 1 464 ? -31.224 1.668 -0.263 1.00 98.19 464 GLU A CA 1
ATOM 3450 C C . GLU A 1 464 ? -30.035 1.069 -1.033 1.00 98.19 464 GLU A C 1
ATOM 3452 O O . GLU A 1 464 ? -29.601 1.638 -2.043 1.00 98.19 464 GLU A O 1
ATOM 3457 N N . LEU A 1 465 ? -29.513 -0.081 -0.584 1.00 98.38 465 LEU A N 1
ATOM 3458 C CA . LEU A 1 465 ? -28.301 -0.704 -1.129 1.00 98.38 465 LEU A CA 1
ATOM 3459 C C . LEU A 1 465 ? -28.375 -1.023 -2.629 1.00 98.38 465 LEU A C 1
ATOM 3461 O O . LEU A 1 465 ? -27.377 -0.767 -3.304 1.00 98.38 465 LEU A O 1
ATOM 3465 N N . PRO A 1 466 ? -29.495 -1.507 -3.208 1.00 98.00 466 PRO A N 1
ATOM 3466 C CA . PRO A 1 466 ? -29.568 -1.747 -4.649 1.00 98.00 466 PRO A CA 1
ATOM 3467 C C . PRO A 1 466 ? -29.331 -0.478 -5.477 1.00 98.00 466 PRO A C 1
ATOM 3469 O O . PRO A 1 466 ? -28.553 -0.494 -6.429 1.00 98.00 466 PRO A O 1
ATOM 3472 N N . ARG A 1 467 ? -29.936 0.650 -5.079 1.00 98.19 467 ARG A N 1
ATOM 3473 C CA . ARG A 1 467 ? -29.778 1.942 -5.770 1.00 98.19 467 ARG A CA 1
ATOM 3474 C C . ARG A 1 467 ? -28.357 2.493 -5.624 1.00 98.19 467 ARG A C 1
ATOM 3476 O O . ARG A 1 467 ? -27.816 3.063 -6.569 1.00 98.19 467 ARG A O 1
ATOM 3483 N N . LEU A 1 468 ? -27.767 2.359 -4.437 1.00 98.50 468 LEU A N 1
ATOM 3484 C CA . LEU A 1 468 ? -26.394 2.797 -4.172 1.00 98.50 468 LEU A CA 1
ATOM 3485 C C . LEU A 1 468 ? -25.375 1.939 -4.938 1.00 98.50 468 LEU A C 1
ATOM 3487 O O . LEU A 1 468 ? -24.455 2.487 -5.541 1.00 98.50 468 LEU A O 1
ATOM 3491 N N . THR A 1 469 ? -25.605 0.627 -5.004 1.00 98.25 469 THR A N 1
ATOM 3492 C CA . THR A 1 469 ? -24.787 -0.323 -5.770 1.00 98.25 469 THR A CA 1
ATOM 3493 C C . THR A 1 469 ? -24.793 0.030 -7.248 1.00 98.25 469 THR A C 1
ATOM 3495 O O . THR A 1 469 ? -23.746 0.173 -7.866 1.00 98.25 469 THR A O 1
ATOM 3498 N N . ASP A 1 470 ? -25.976 0.247 -7.808 1.00 96.88 470 ASP A N 1
ATOM 3499 C CA . ASP A 1 470 ? -26.156 0.646 -9.199 1.00 96.88 470 ASP A CA 1
ATOM 3500 C C . ASP A 1 470 ? -25.443 1.980 -9.531 1.00 96.88 470 ASP A C 1
ATOM 3502 O O . ASP A 1 470 ? -24.856 2.131 -10.605 1.00 96.88 470 ASP A O 1
ATOM 3506 N N . ALA A 1 471 ? -25.380 2.925 -8.584 1.00 97.06 471 ALA A N 1
ATOM 3507 C CA . ALA A 1 471 ? -24.553 4.123 -8.734 1.00 97.06 471 ALA A CA 1
ATOM 3508 C C . ALA A 1 471 ? -23.047 3.803 -8.782 1.00 97.06 471 ALA A C 1
ATOM 3510 O O . ALA A 1 471 ? -22.355 4.327 -9.653 1.00 97.06 471 ALA A O 1
ATOM 3511 N N . VAL A 1 472 ? -22.545 2.919 -7.911 1.00 97.56 472 VAL A N 1
ATOM 3512 C CA . VAL A 1 472 ? -21.138 2.466 -7.926 1.00 97.56 472 VAL A CA 1
ATOM 3513 C C . VAL A 1 472 ? -20.783 1.793 -9.254 1.00 97.56 472 VAL A C 1
ATOM 3515 O O . VAL A 1 472 ? -19.758 2.125 -9.852 1.00 97.56 472 VAL A O 1
ATOM 3518 N N . LEU A 1 473 ? -21.631 0.888 -9.750 1.00 95.50 473 LEU A N 1
ATOM 3519 C CA . LEU A 1 473 ? -21.377 0.175 -11.004 1.00 95.50 473 LEU A CA 1
ATOM 3520 C C . LEU A 1 473 ? -21.307 1.141 -12.196 1.00 95.50 473 LEU A C 1
ATOM 3522 O O . LEU A 1 473 ? -20.371 1.070 -12.992 1.00 95.50 473 LEU A O 1
ATOM 3526 N N . ARG A 1 474 ? -22.235 2.106 -12.287 1.00 94.50 474 ARG A N 1
ATOM 3527 C CA . ARG A 1 474 ? -22.192 3.149 -13.327 1.00 94.50 474 ARG A CA 1
ATOM 3528 C C . ARG A 1 474 ? -20.960 4.041 -13.226 1.00 94.50 474 ARG A C 1
ATOM 3530 O O . ARG A 1 474 ? -20.329 4.321 -14.241 1.00 94.50 474 ARG A O 1
ATOM 3537 N N . ASN A 1 475 ? -20.617 4.475 -12.018 1.00 95.44 475 ASN A N 1
ATOM 3538 C CA . ASN A 1 475 ? -19.469 5.341 -11.754 1.00 95.44 475 ASN A CA 1
ATOM 3539 C C . ASN A 1 475 ? -18.133 4.724 -12.182 1.00 95.44 475 ASN A C 1
ATOM 3541 O O . ASN A 1 475 ? -17.213 5.446 -12.567 1.00 95.44 475 ASN A O 1
ATOM 3545 N N . ASN A 1 476 ? -18.032 3.395 -12.132 1.00 94.00 476 ASN A N 1
ATOM 3546 C CA . ASN A 1 476 ? -16.849 2.650 -12.560 1.00 94.00 476 ASN A CA 1
ATOM 3547 C C . ASN A 1 476 ? -16.949 2.130 -14.002 1.00 94.00 476 ASN A C 1
ATOM 3549 O O . ASN A 1 476 ? -16.032 1.462 -14.465 1.00 94.00 476 ASN A O 1
ATOM 3553 N N . GLY A 1 477 ? -18.029 2.439 -14.728 1.00 91.25 477 GLY A N 1
ATOM 3554 C CA . GLY A 1 477 ? -18.195 1.999 -16.110 1.00 91.25 477 GLY A CA 1
ATOM 3555 C C . GLY A 1 477 ? -18.465 0.504 -16.256 1.00 91.25 477 GLY A C 1
ATOM 3556 O O . GLY A 1 477 ? -18.253 -0.026 -17.337 1.00 91.25 477 GLY A O 1
ATOM 3557 N N . PHE A 1 478 ? -18.970 -0.182 -15.223 1.00 90.12 478 PHE A N 1
ATOM 3558 C CA . PHE A 1 478 ? -19.362 -1.600 -15.281 1.00 90.12 478 PHE A CA 1
ATOM 3559 C C . PHE A 1 478 ? -20.702 -1.812 -16.003 1.00 90.12 478 PHE A C 1
ATOM 3561 O O . PHE A 1 478 ? -21.556 -2.589 -15.581 1.00 90.12 478 PHE A O 1
ATOM 3568 N N . ALA A 1 479 ? -20.881 -1.100 -17.112 1.00 77.62 479 ALA A N 1
ATOM 3569 C CA . ALA A 1 479 ? -21.939 -1.298 -18.081 1.00 77.62 479 ALA A CA 1
ATOM 3570 C C . ALA A 1 479 ? -21.281 -1.766 -19.390 1.00 77.62 479 ALA A C 1
ATOM 3572 O O . ALA A 1 479 ? -20.356 -1.096 -19.853 1.00 77.62 479 ALA A O 1
ATOM 3573 N N . PRO A 1 480 ? -21.724 -2.887 -19.988 1.00 71.56 480 PRO A N 1
ATOM 3574 C CA . PRO A 1 480 ? -21.217 -3.326 -21.285 1.00 71.56 480 PRO A CA 1
ATOM 3575 C C . PRO A 1 480 ? -21.307 -2.202 -22.323 1.00 71.56 480 PRO A C 1
ATOM 3577 O O . PRO A 1 480 ? -22.353 -1.547 -22.425 1.00 71.56 480 PRO A O 1
ATOM 3580 N N . ALA A 1 481 ? -20.247 -1.984 -23.107 1.00 67.31 481 ALA A N 1
ATOM 3581 C CA . ALA A 1 481 ? -20.334 -1.116 -24.272 1.00 67.31 481 ALA A CA 1
ATOM 3582 C C . ALA A 1 481 ? -21.414 -1.637 -25.212 1.00 67.31 481 ALA A C 1
ATOM 3584 O O . ALA A 1 481 ? -21.640 -2.840 -25.362 1.00 67.31 481 ALA A O 1
ATOM 3585 N N . ARG A 1 482 ? -22.093 -0.690 -25.857 1.00 63.88 482 ARG A N 1
ATOM 3586 C CA . ARG A 1 482 ? -23.114 -1.000 -26.859 1.00 63.88 482 ARG A CA 1
ATOM 3587 C C . ARG A 1 482 ? -22.502 -1.513 -28.161 1.00 63.88 482 ARG A C 1
ATOM 3589 O O . ARG A 1 482 ? -23.163 -2.269 -28.865 1.00 63.88 482 ARG A O 1
ATOM 3596 N N . ASP A 1 483 ? -21.256 -1.135 -28.432 1.00 66.81 483 ASP A N 1
ATOM 3597 C CA . ASP A 1 483 ? -20.538 -1.450 -29.660 1.00 66.81 483 ASP A CA 1
ATOM 3598 C C . ASP A 1 483 ? -19.352 -2.369 -29.355 1.00 66.81 483 ASP A C 1
ATOM 3600 O O . ASP A 1 483 ? -18.644 -2.174 -28.368 1.00 66.81 483 ASP A O 1
ATOM 3604 N N . ALA A 1 484 ? -19.131 -3.367 -30.212 1.00 66.94 484 ALA A N 1
ATOM 3605 C CA . ALA A 1 484 ? -17.946 -4.214 -30.129 1.00 66.94 484 ALA A CA 1
ATOM 3606 C C . ALA A 1 484 ? -16.692 -3.413 -30.505 1.00 66.94 484 ALA A C 1
ATOM 3608 O O . ALA A 1 484 ? -16.722 -2.630 -31.463 1.00 66.94 484 ALA A O 1
ATOM 3609 N N . ALA A 1 485 ? -15.580 -3.649 -29.808 1.00 65.25 485 ALA A N 1
ATOM 3610 C CA . ALA A 1 485 ? -14.306 -3.056 -30.168 1.00 65.25 485 ALA A CA 1
ATOM 3611 C C . ALA A 1 485 ? -13.943 -3.410 -31.620 1.00 65.25 485 ALA A C 1
ATOM 3613 O O . ALA A 1 485 ? -14.084 -4.564 -32.050 1.00 65.25 485 ALA A O 1
ATOM 3614 N N . PRO A 1 486 ? -13.452 -2.434 -32.401 1.00 71.38 486 PRO A N 1
ATOM 3615 C CA . PRO A 1 486 ? -12.960 -2.711 -33.737 1.00 71.38 486 PRO A CA 1
ATOM 3616 C C . PRO A 1 486 ? -11.799 -3.708 -33.664 1.00 71.38 486 PRO A C 1
ATOM 3618 O O . PRO A 1 486 ? -10.930 -3.627 -32.795 1.00 71.38 486 PRO A O 1
ATOM 3621 N N . ALA A 1 487 ? -11.773 -4.657 -34.601 1.00 75.19 487 ALA A N 1
ATOM 3622 C CA . ALA A 1 487 ? -10.698 -5.637 -34.668 1.00 75.19 487 ALA A CA 1
ATOM 3623 C C . ALA A 1 487 ? -9.342 -4.939 -34.853 1.00 75.19 487 ALA A C 1
ATOM 3625 O O . ALA A 1 487 ? -9.207 -4.024 -35.672 1.00 75.19 487 ALA A O 1
ATOM 3626 N N . LEU A 1 488 ? -8.322 -5.411 -34.131 1.00 74.00 488 LEU A N 1
ATOM 3627 C CA . LEU A 1 488 ? -6.957 -4.930 -34.326 1.00 74.00 488 LEU A CA 1
ATOM 3628 C C . LEU A 1 488 ? -6.541 -5.120 -35.796 1.00 74.00 488 LEU A C 1
ATOM 3630 O O . LEU A 1 488 ? -6.802 -6.185 -36.370 1.00 74.00 488 LEU A O 1
ATOM 3634 N N . PRO A 1 489 ? -5.863 -4.137 -36.419 1.00 79.44 489 PRO A N 1
ATOM 3635 C CA . PRO A 1 489 ? -5.415 -4.266 -37.798 1.00 79.44 489 PRO A CA 1
ATOM 3636 C C . PRO A 1 489 ? -4.553 -5.522 -37.992 1.00 79.44 489 PRO A C 1
ATOM 3638 O O . PRO A 1 489 ? -3.481 -5.652 -37.399 1.00 79.44 489 PRO A O 1
ATOM 3641 N N . ALA A 1 490 ? -4.986 -6.430 -38.874 1.00 79.00 490 ALA A N 1
ATOM 3642 C CA . ALA A 1 490 ? -4.343 -7.735 -39.093 1.00 79.00 490 ALA A CA 1
ATOM 3643 C C . ALA A 1 490 ? -2.867 -7.653 -39.550 1.00 79.00 490 ALA A C 1
ATOM 3645 O O . ALA A 1 490 ? -2.147 -8.651 -39.527 1.00 79.00 490 ALA A O 1
ATOM 3646 N N . GLY A 1 491 ? -2.412 -6.471 -39.980 1.00 84.62 491 GLY A N 1
ATOM 3647 C CA . GLY A 1 491 ? -1.034 -6.206 -40.388 1.00 84.62 491 GLY A CA 1
ATOM 3648 C C . GLY A 1 491 ? -0.046 -5.952 -39.242 1.00 84.62 491 GLY A C 1
ATOM 3649 O O . GLY A 1 491 ? 1.159 -5.971 -39.494 1.00 84.62 491 GLY A O 1
ATOM 3650 N N . ILE A 1 492 ? -0.505 -5.728 -38.003 1.00 82.75 492 ILE A N 1
ATOM 3651 C CA . ILE A 1 492 ? 0.388 -5.446 -36.866 1.00 82.75 492 ILE A CA 1
ATOM 3652 C C . ILE A 1 492 ? 1.045 -6.747 -36.396 1.00 82.75 492 ILE A C 1
ATOM 3654 O O . ILE A 1 492 ? 0.386 -7.649 -35.887 1.00 82.75 492 ILE A O 1
ATOM 3658 N N . ARG A 1 493 ? 2.369 -6.838 -36.564 1.00 80.81 493 ARG A N 1
ATOM 3659 C CA . ARG A 1 493 ? 3.176 -8.011 -36.166 1.00 80.81 493 ARG A CA 1
ATOM 3660 C C . ARG A 1 493 ? 4.069 -7.761 -34.954 1.00 80.81 493 ARG A C 1
ATOM 3662 O O . ARG A 1 493 ? 4.429 -8.709 -34.261 1.00 80.81 493 ARG A O 1
ATOM 3669 N N . HIS A 1 494 ? 4.438 -6.501 -34.743 1.00 83.62 494 HIS A N 1
ATOM 3670 C CA . HIS A 1 494 ? 5.380 -6.054 -33.726 1.00 83.62 494 HIS A CA 1
ATOM 3671 C C . HIS A 1 494 ? 4.851 -4.779 -33.082 1.00 83.62 494 HIS A C 1
ATOM 3673 O O . HIS A 1 494 ? 4.282 -3.929 -33.768 1.00 83.62 494 HIS A O 1
ATOM 3679 N N . VAL A 1 495 ? 5.079 -4.649 -31.779 1.00 87.25 495 VAL A N 1
ATOM 3680 C CA . VAL A 1 495 ? 4.783 -3.445 -31.005 1.00 87.25 495 VAL A CA 1
ATOM 3681 C C . VAL A 1 495 ? 6.072 -3.029 -30.312 1.00 87.25 495 VAL A C 1
ATOM 3683 O O . VAL A 1 495 ? 6.720 -3.852 -29.667 1.00 87.25 495 VAL A O 1
ATOM 3686 N N . VAL A 1 496 ? 6.450 -1.764 -30.473 1.00 88.50 496 VAL A N 1
ATOM 3687 C CA . VAL A 1 496 ? 7.542 -1.143 -29.721 1.00 88.50 496 VAL A CA 1
ATOM 3688 C C . VAL A 1 496 ? 6.903 -0.143 -28.774 1.00 88.50 496 VAL A C 1
ATOM 3690 O O . VAL A 1 496 ? 6.314 0.839 -29.221 1.00 88.50 496 VAL A O 1
ATOM 3693 N N . LEU A 1 497 ? 6.996 -0.422 -27.478 1.00 89.44 497 LEU A N 1
ATOM 3694 C CA . LEU A 1 497 ? 6.532 0.470 -26.427 1.00 89.44 497 LEU A CA 1
ATOM 3695 C C . LEU A 1 497 ? 7.719 1.293 -25.927 1.00 89.44 497 LEU A C 1
ATOM 3697 O O . LEU A 1 497 ? 8.734 0.730 -25.521 1.00 89.44 497 LEU A O 1
ATOM 3701 N N . ILE A 1 498 ? 7.581 2.615 -25.965 1.00 87.31 498 ILE A N 1
ATOM 3702 C CA . ILE A 1 498 ? 8.541 3.552 -25.380 1.00 87.31 498 ILE A CA 1
ATOM 3703 C C . ILE A 1 498 ? 7.807 4.288 -24.271 1.00 87.31 498 ILE A C 1
ATOM 3705 O O . ILE A 1 498 ? 6.855 5.022 -24.534 1.00 87.31 498 ILE A O 1
ATOM 3709 N N . VAL A 1 499 ? 8.249 4.073 -23.039 1.00 86.00 499 VAL A N 1
ATOM 3710 C CA . VAL A 1 499 ? 7.667 4.702 -21.856 1.00 86.00 499 VAL A CA 1
ATOM 3711 C C . VAL A 1 499 ? 8.406 6.007 -21.606 1.00 86.00 499 VAL A C 1
ATOM 3713 O O . VAL A 1 499 ? 9.632 6.031 -21.503 1.00 86.00 499 VAL A O 1
ATOM 3716 N N . LYS A 1 500 ? 7.659 7.108 -21.534 1.00 83.25 500 LYS A N 1
ATOM 3717 C CA . LYS A 1 500 ? 8.174 8.404 -21.098 1.00 83.25 500 LYS A CA 1
ATOM 3718 C C . LYS A 1 500 ? 7.377 8.846 -19.886 1.00 83.25 500 LYS A C 1
ATOM 3720 O O . LYS A 1 500 ? 6.158 8.948 -19.952 1.00 83.25 500 LYS A O 1
ATOM 3725 N N . GLU A 1 501 ? 8.087 9.138 -18.811 1.00 78.50 501 GLU A N 1
ATOM 3726 C CA . GLU A 1 501 ? 7.494 9.440 -17.516 1.00 78.50 501 GLU A CA 1
ATOM 3727 C C . GLU A 1 501 ? 7.639 10.927 -17.125 1.00 78.50 501 GLU A C 1
ATOM 3729 O O . GLU A 1 501 ? 8.302 11.720 -17.801 1.00 78.50 501 GLU A O 1
ATOM 3734 N N . ASN A 1 502 ? 7.027 11.289 -15.994 1.00 77.00 502 ASN A N 1
ATOM 3735 C CA . ASN A 1 502 ? 7.190 12.503 -15.191 1.00 77.00 502 ASN A CA 1
ATOM 3736 C C . ASN A 1 502 ? 6.482 13.742 -15.738 1.00 77.00 502 ASN A C 1
ATOM 3738 O O . ASN A 1 502 ? 6.578 14.815 -15.139 1.00 77.00 502 ASN A O 1
ATOM 3742 N N . ARG A 1 503 ? 5.739 13.601 -16.843 1.00 83.62 503 ARG A N 1
ATOM 3743 C CA . ARG A 1 503 ? 4.869 14.636 -17.419 1.00 83.62 503 ARG A CA 1
ATOM 3744 C C . ARG A 1 503 ? 3.559 14.020 -17.890 1.00 83.62 503 ARG A C 1
ATOM 3746 O O . ARG A 1 503 ? 3.571 12.957 -18.502 1.00 83.62 503 ARG A O 1
ATOM 3753 N N . THR A 1 504 ? 2.441 14.697 -17.633 1.00 81.75 504 THR A N 1
ATOM 3754 C CA . THR A 1 504 ? 1.139 14.267 -18.167 1.00 81.75 504 THR A CA 1
ATOM 3755 C C . THR A 1 504 ? 1.025 14.587 -19.650 1.00 81.75 504 THR A C 1
ATOM 3757 O O . THR A 1 504 ? 1.652 15.531 -20.132 1.00 81.75 504 THR A O 1
ATOM 3760 N N . PHE A 1 505 ? 0.147 13.867 -20.345 1.00 84.31 505 PHE A N 1
ATOM 3761 C CA . PHE A 1 505 ? -0.175 14.107 -21.749 1.00 84.31 505 PHE A CA 1
ATOM 3762 C C . PHE A 1 505 ? -0.468 15.586 -22.051 1.00 84.31 505 PHE A C 1
ATOM 3764 O O . PHE A 1 505 ? 0.201 16.173 -22.899 1.00 84.31 505 PHE A O 1
ATOM 3771 N N . ASP A 1 506 ? -1.370 16.218 -21.294 1.00 83.88 506 ASP A N 1
ATOM 3772 C CA . ASP A 1 506 ? -1.800 17.606 -21.532 1.00 83.88 506 ASP A CA 1
ATOM 3773 C C . ASP A 1 506 ? -0.673 18.632 -21.371 1.00 83.88 506 ASP A C 1
ATOM 3775 O O . ASP A 1 506 ? -0.690 19.690 -21.997 1.00 83.88 506 ASP A O 1
ATOM 3779 N N . GLU A 1 507 ? 0.335 18.318 -20.553 1.00 85.69 507 GLU A N 1
ATOM 3780 C CA . GLU A 1 507 ? 1.495 19.186 -20.347 1.00 85.69 507 GLU A CA 1
ATOM 3781 C C . GLU A 1 507 ? 2.416 19.229 -21.568 1.00 85.69 507 GLU A C 1
ATOM 3783 O O . GLU A 1 507 ? 3.139 20.211 -21.745 1.00 85.69 507 GLU A O 1
ATOM 3788 N N . VAL A 1 508 ? 2.392 18.184 -22.400 1.00 88.12 508 VAL A N 1
ATOM 3789 C CA . VAL A 1 508 ? 3.198 18.085 -23.620 1.00 88.12 508 VAL A CA 1
ATOM 3790 C C . VAL A 1 508 ? 2.359 18.396 -24.853 1.00 88.12 508 VAL A C 1
ATOM 3792 O O . VAL A 1 508 ? 2.782 19.226 -25.639 1.00 88.12 508 VAL A O 1
ATOM 3795 N N . PHE A 1 509 ? 1.193 17.765 -25.006 1.00 89.06 509 PHE A N 1
ATOM 3796 C CA . PHE A 1 509 ? 0.390 17.773 -26.236 1.00 89.06 509 PHE A CA 1
ATOM 3797 C C . PHE A 1 509 ? -0.934 18.539 -26.127 1.00 89.06 509 PHE A C 1
ATOM 3799 O O . PHE A 1 509 ? -1.751 18.492 -27.049 1.00 89.06 509 PHE A O 1
ATOM 3806 N N . GLY A 1 510 ? -1.184 19.236 -25.013 1.00 86.94 510 GLY A N 1
ATOM 3807 C CA . GLY A 1 510 ? -2.433 19.974 -24.822 1.00 86.94 510 GLY A CA 1
ATOM 3808 C C . GLY A 1 510 ? -2.692 21.020 -25.914 1.00 86.94 510 GLY A C 1
ATOM 3809 O O . GLY A 1 510 ? -3.838 21.288 -26.239 1.00 86.94 510 GLY A O 1
ATOM 3810 N N . ASP A 1 511 ? -1.658 21.582 -26.538 1.00 88.19 511 ASP A N 1
ATOM 3811 C CA . ASP A 1 511 ? -1.754 22.545 -27.637 1.00 88.19 511 ASP A CA 1
ATOM 3812 C C . ASP A 1 511 ? -2.193 21.914 -28.966 1.00 88.19 511 ASP A C 1
ATOM 3814 O O . ASP A 1 511 ? -2.901 22.579 -29.721 1.00 88.19 511 ASP A O 1
ATOM 3818 N N . ILE A 1 512 ? -1.878 20.637 -29.217 1.00 88.25 512 ILE A N 1
ATOM 3819 C CA . ILE A 1 512 ? -2.458 19.862 -30.330 1.00 88.25 512 ILE A CA 1
ATOM 3820 C C . ILE A 1 512 ? -3.963 19.657 -30.104 1.00 88.25 512 ILE A C 1
ATOM 3822 O O . ILE A 1 512 ? -4.757 19.809 -31.030 1.00 88.25 512 ILE A O 1
ATOM 3826 N N . ALA A 1 513 ? -4.364 19.364 -28.864 1.00 77.88 513 ALA A N 1
ATOM 3827 C CA . ALA A 1 513 ? -5.754 19.103 -28.479 1.00 77.88 513 ALA A CA 1
ATOM 3828 C C . ALA A 1 513 ? -6.601 20.380 -28.256 1.00 77.88 513 ALA A C 1
ATOM 3830 O O . ALA A 1 513 ? -7.725 20.308 -27.762 1.00 77.88 513 ALA A O 1
ATOM 3831 N N . GLY A 1 514 ? -6.078 21.571 -28.581 1.00 78.94 514 GLY A N 1
ATOM 3832 C CA . GLY A 1 514 ? -6.780 22.851 -28.393 1.00 78.94 514 GLY A CA 1
ATOM 3833 C C . GLY A 1 514 ? -6.839 23.355 -26.941 1.00 78.94 514 GLY A C 1
ATOM 3834 O O . GLY A 1 514 ? -7.494 24.354 -26.653 1.00 78.94 514 GLY A O 1
ATOM 3835 N N . MET A 1 515 ? -6.123 22.706 -26.024 1.00 77.62 515 MET A N 1
ATOM 3836 C CA . MET A 1 515 ? -5.956 23.052 -24.609 1.00 77.62 515 MET A CA 1
ATOM 3837 C C . MET A 1 515 ? -4.579 23.686 -24.338 1.00 77.62 515 MET A C 1
ATOM 3839 O O . MET A 1 515 ? -3.897 23.334 -23.374 1.00 77.62 515 MET A O 1
ATOM 3843 N N . SER A 1 516 ? -4.145 24.645 -25.164 1.00 79.88 516 SER A N 1
ATOM 3844 C CA . SER A 1 516 ? -2.785 25.219 -25.113 1.00 79.88 516 SER A CA 1
ATOM 3845 C C . SER A 1 516 ? -2.386 25.800 -23.747 1.00 79.88 516 SER A C 1
ATOM 3847 O O . SER A 1 516 ? -1.202 25.857 -23.430 1.00 79.88 516 SER A O 1
ATOM 3849 N N . ALA A 1 517 ? -3.352 26.189 -22.908 1.00 78.31 517 ALA A N 1
ATOM 3850 C CA . ALA A 1 517 ? -3.097 26.651 -21.541 1.00 78.31 517 ALA A CA 1
ATOM 3851 C C . ALA A 1 517 ? -2.512 25.562 -20.614 1.00 78.31 517 ALA A C 1
ATOM 3853 O O . ALA A 1 517 ? -1.884 25.891 -19.608 1.00 78.31 517 ALA A O 1
ATOM 3854 N N . LEU A 1 518 ? -2.709 24.277 -20.935 1.00 80.19 518 LEU A N 1
ATOM 3855 C CA . LEU A 1 518 ? -2.132 23.148 -20.199 1.00 80.19 518 LEU A CA 1
ATOM 3856 C C . LEU A 1 518 ? -0.744 22.746 -20.723 1.00 80.19 518 LEU A C 1
ATOM 3858 O O . LEU A 1 518 ? 0.062 22.243 -19.941 1.00 80.19 518 LEU A O 1
ATOM 3862 N N . ALA A 1 519 ? -0.436 23.024 -21.996 1.00 87.06 519 ALA A N 1
ATOM 3863 C CA . ALA A 1 519 ? 0.755 22.555 -22.714 1.00 87.06 519 ALA A CA 1
ATOM 3864 C C . ALA A 1 519 ? 2.041 23.322 -22.366 1.00 87.06 519 ALA A C 1
ATOM 3866 O O . ALA A 1 519 ? 2.681 23.966 -23.199 1.00 87.06 519 ALA A O 1
ATOM 3867 N N . ARG A 1 520 ? 2.454 23.242 -21.101 1.00 82.56 520 ARG A N 1
ATOM 3868 C CA . ARG A 1 520 ? 3.646 23.920 -20.566 1.00 82.56 520 ARG A CA 1
ATOM 3869 C C . ARG A 1 520 ? 4.956 23.520 -21.238 1.00 82.56 520 ARG A C 1
ATOM 3871 O O . ARG A 1 520 ? 5.887 24.318 -21.258 1.00 82.56 520 ARG A O 1
ATOM 3878 N N . PHE A 1 521 ? 5.038 22.291 -21.732 1.00 87.50 521 PHE A N 1
ATOM 3879 C CA . PHE A 1 521 ? 6.181 21.751 -22.466 1.00 87.50 521 PHE A CA 1
ATOM 3880 C C . PHE A 1 521 ? 5.855 21.584 -23.955 1.00 87.50 521 PHE A C 1
ATOM 3882 O O . PHE A 1 521 ? 6.566 20.858 -24.648 1.00 87.50 521 PHE A O 1
ATOM 3889 N N . GLY A 1 522 ? 4.793 22.236 -24.436 1.00 89.69 522 GLY A N 1
ATOM 3890 C CA . GLY A 1 522 ? 4.371 22.235 -25.832 1.00 89.69 522 GLY A CA 1
ATOM 3891 C C . GLY A 1 522 ? 5.252 23.104 -26.731 1.00 89.69 522 GLY A C 1
ATOM 3892 O O . GLY A 1 522 ? 6.449 23.308 -26.486 1.00 89.69 522 GLY A O 1
ATOM 3893 N N . MET A 1 523 ? 4.651 23.635 -27.789 1.00 92.00 523 MET A N 1
ATOM 3894 C CA . MET A 1 523 ? 5.342 24.416 -28.819 1.00 92.00 523 MET A CA 1
ATOM 3895 C C . MET A 1 523 ? 5.453 25.908 -28.504 1.00 92.00 523 MET A C 1
ATOM 3897 O O . MET A 1 523 ? 6.176 26.616 -29.190 1.00 92.00 523 MET A O 1
ATOM 3901 N N . SER A 1 524 ? 4.780 26.407 -27.468 1.00 89.25 524 SER A N 1
ATOM 3902 C CA . SER A 1 524 ? 4.818 27.828 -27.102 1.00 89.25 524 SER A CA 1
ATOM 3903 C C . SER A 1 524 ? 4.959 28.018 -25.593 1.00 89.25 524 SER A C 1
ATOM 3905 O O . SER A 1 524 ? 4.099 28.605 -24.933 1.00 89.25 524 SER A O 1
ATOM 3907 N N . ALA A 1 525 ? 6.060 27.519 -25.035 1.00 85.44 525 ALA A N 1
ATOM 3908 C CA . ALA A 1 525 ? 6.335 27.601 -23.607 1.00 85.44 525 ALA A CA 1
ATOM 3909 C C . ALA A 1 525 ? 7.013 28.918 -23.200 1.00 85.44 525 ALA A C 1
ATOM 3911 O O . ALA A 1 525 ? 7.759 29.535 -23.968 1.00 85.44 525 ALA A O 1
ATOM 3912 N N . THR A 1 526 ? 6.821 29.292 -21.936 1.00 83.44 526 THR A N 1
ATOM 3913 C CA . THR A 1 526 ? 7.646 30.293 -21.251 1.00 83.44 526 THR A CA 1
ATOM 3914 C C . THR A 1 526 ? 8.658 29.573 -20.366 1.00 83.44 526 THR A C 1
ATOM 3916 O O . THR A 1 526 ? 8.275 28.870 -19.431 1.00 83.44 526 THR A O 1
ATOM 3919 N N . VAL A 1 527 ? 9.947 29.750 -20.650 1.00 82.75 527 VAL A N 1
ATOM 3920 C CA . VAL A 1 527 ? 11.060 29.154 -19.905 1.00 82.75 527 VAL A CA 1
ATOM 3921 C C . VAL A 1 527 ? 11.761 30.250 -19.119 1.00 82.75 527 VAL A C 1
ATOM 3923 O O . VAL A 1 527 ? 12.259 31.220 -19.688 1.00 82.75 527 VAL A O 1
ATOM 3926 N N . ALA A 1 528 ? 11.808 30.087 -17.802 1.00 77.06 528 ALA A N 1
ATOM 3927 C CA . ALA A 1 528 ? 12.510 30.989 -16.903 1.00 77.06 528 ALA A CA 1
ATOM 3928 C C . ALA A 1 528 ? 13.708 30.270 -16.260 1.00 77.06 528 ALA A C 1
ATOM 3930 O O . ALA A 1 528 ? 13.670 29.047 -16.099 1.00 77.06 528 ALA A O 1
ATOM 3931 N N . PRO A 1 529 ? 14.762 31.000 -15.869 1.00 73.19 529 PRO A N 1
ATOM 3932 C CA . PRO A 1 529 ? 15.881 30.409 -15.148 1.00 73.19 529 PRO A CA 1
ATOM 3933 C C . PRO A 1 529 ? 15.452 29.875 -13.775 1.00 73.19 529 PRO A C 1
ATOM 3935 O O . PRO A 1 529 ? 14.591 30.463 -13.117 1.00 73.19 529 PRO A O 1
ATOM 3938 N N . GLU A 1 530 ? 16.084 28.791 -13.311 1.00 66.75 530 GLU A N 1
ATOM 3939 C CA . GLU A 1 530 ? 15.890 28.289 -11.944 1.00 66.75 530 GLU A CA 1
ATOM 3940 C C . GLU A 1 530 ? 16.232 29.382 -10.916 1.00 66.75 530 GLU A C 1
ATOM 3942 O O . GLU A 1 530 ? 17.276 30.033 -10.994 1.00 66.75 530 GLU A O 1
ATOM 3947 N N . ARG A 1 531 ? 15.357 29.589 -9.924 1.00 60.44 531 ARG A N 1
ATOM 3948 C CA . ARG A 1 531 ? 15.549 30.586 -8.859 1.00 60.44 531 ARG A CA 1
ATOM 3949 C C . ARG A 1 531 ? 16.589 30.120 -7.822 1.00 60.44 531 ARG A C 1
ATOM 3951 O O . ARG A 1 531 ? 16.225 29.831 -6.688 1.00 60.44 531 ARG A O 1
ATOM 3958 N N . ARG A 1 532 ? 17.878 30.050 -8.183 1.00 48.09 532 ARG A N 1
ATOM 3959 C CA . ARG A 1 532 ? 19.034 29.949 -7.253 1.00 48.09 532 ARG A CA 1
ATOM 3960 C C . ARG A 1 532 ? 20.331 30.466 -7.916 1.00 48.09 532 ARG A C 1
ATOM 3962 O O . ARG A 1 532 ? 20.632 29.983 -9.004 1.00 48.09 532 ARG A O 1
ATOM 3969 N N . PRO A 1 533 ? 21.220 31.215 -7.210 1.00 52.09 533 PRO A N 1
ATOM 3970 C CA . PRO A 1 533 ? 21.150 32.667 -6.903 1.00 52.09 533 PRO A CA 1
ATOM 3971 C C . PRO A 1 533 ? 21.135 33.516 -8.219 1.00 52.09 533 PRO A C 1
ATOM 3973 O O . PRO A 1 533 ? 20.762 32.929 -9.227 1.00 52.09 533 PRO A O 1
ATOM 3976 N N . PRO A 1 534 ? 21.380 34.855 -8.298 1.00 54.03 534 PRO A N 1
ATOM 3977 C CA . PRO A 1 534 ? 20.821 35.674 -9.382 1.00 54.03 534 PRO A CA 1
ATOM 3978 C C . PRO A 1 534 ? 21.312 35.211 -10.755 1.00 54.03 534 PRO A C 1
ATOM 3980 O O . PRO A 1 534 ? 22.452 35.435 -11.159 1.00 54.03 534 PRO A O 1
ATOM 3983 N N . SER A 1 535 ? 20.411 34.542 -11.465 1.00 57.34 535 SER A N 1
ATOM 3984 C CA . SER A 1 535 ? 20.593 34.175 -12.851 1.00 57.34 535 SER A CA 1
ATOM 3985 C C . SER A 1 535 ? 20.412 35.439 -13.685 1.00 57.34 535 SER A C 1
ATOM 3987 O O . SER A 1 535 ? 19.333 36.027 -13.698 1.00 57.34 535 SER A O 1
ATOM 3989 N N . THR A 1 536 ? 21.449 35.826 -14.419 1.00 66.62 536 THR A N 1
ATOM 3990 C CA . THR A 1 536 ? 21.394 36.865 -15.457 1.00 66.62 536 THR A CA 1
ATOM 3991 C C . THR A 1 536 ? 20.682 36.396 -16.730 1.00 66.62 536 THR A C 1
ATOM 3993 O O . THR A 1 536 ? 20.556 37.169 -17.679 1.00 66.62 536 THR A O 1
ATOM 3996 N N . LEU A 1 537 ? 20.236 35.134 -16.786 1.00 74.88 537 LEU A N 1
ATOM 3997 C CA . LEU A 1 537 ? 19.564 34.584 -17.957 1.00 74.88 537 LEU A CA 1
ATOM 3998 C C . LEU A 1 537 ? 18.154 35.189 -18.106 1.00 74.88 537 LEU A C 1
ATOM 4000 O O . LEU A 1 537 ? 17.426 35.296 -17.115 1.00 74.88 537 LEU A O 1
ATOM 4004 N N . PRO A 1 538 ? 17.747 35.580 -19.325 1.00 80.12 538 PRO A N 1
ATOM 4005 C CA . PRO A 1 538 ? 16.417 36.118 -19.576 1.00 80.12 538 PRO A CA 1
ATOM 4006 C C . PRO A 1 538 ? 15.340 35.031 -19.462 1.00 80.12 538 PRO A C 1
ATOM 4008 O O . PRO A 1 538 ? 15.595 33.849 -19.688 1.00 80.12 538 PRO A O 1
ATOM 4011 N N . THR A 1 539 ? 14.108 35.447 -19.159 1.00 84.06 539 THR A N 1
ATOM 4012 C CA . THR A 1 539 ? 12.931 34.603 -19.406 1.00 84.06 539 THR A CA 1
ATOM 4013 C C . THR A 1 539 ? 12.664 34.582 -20.907 1.00 84.06 539 THR A C 1
ATOM 4015 O O . THR A 1 539 ? 12.555 35.639 -21.527 1.00 84.06 539 THR A O 1
ATOM 4018 N N . LEU A 1 540 ? 12.570 33.390 -21.486 1.00 87.25 540 LEU A N 1
ATOM 4019 C CA . LEU A 1 540 ? 12.267 33.178 -22.896 1.00 87.25 540 LEU A CA 1
ATOM 4020 C C . LEU A 1 540 ? 10.788 32.819 -23.041 1.00 87.25 540 LEU A C 1
ATOM 4022 O O . LEU A 1 540 ? 10.276 31.996 -22.285 1.00 87.25 540 LEU A O 1
ATOM 4026 N N . THR A 1 541 ? 10.102 33.410 -24.011 1.00 87.94 541 THR A N 1
ATOM 4027 C CA . THR A 1 541 ? 8.704 33.105 -24.349 1.00 87.94 541 THR A CA 1
ATOM 4028 C C . THR A 1 541 ? 8.623 32.518 -25.756 1.00 87.94 541 THR A C 1
ATOM 4030 O O . THR A 1 541 ? 9.514 32.742 -26.574 1.00 87.94 541 THR A O 1
ATOM 4033 N N . GLY A 1 542 ? 7.573 31.740 -26.040 1.00 87.75 542 GLY A N 1
ATOM 4034 C CA . GLY A 1 542 ? 7.396 31.098 -27.350 1.00 87.75 542 GLY A CA 1
ATOM 4035 C C . GLY A 1 542 ? 8.442 30.018 -27.649 1.00 87.75 542 GLY A C 1
ATOM 4036 O O . GLY A 1 542 ? 8.769 29.775 -28.806 1.00 87.75 542 GLY A O 1
ATOM 4037 N N . VAL A 1 543 ? 9.012 29.394 -26.615 1.00 91.19 543 VAL A N 1
ATOM 4038 C CA . VAL A 1 543 ? 10.028 28.350 -26.779 1.00 91.19 543 VAL A CA 1
ATOM 4039 C C . VAL A 1 543 ? 9.358 27.039 -27.175 1.00 91.19 543 VAL A C 1
ATOM 4041 O O . VAL A 1 543 ? 8.439 26.573 -26.501 1.00 91.19 543 VAL A O 1
ATOM 4044 N N . HIS A 1 544 ? 9.872 26.410 -28.230 1.00 93.56 544 HIS A N 1
ATOM 4045 C CA . HIS A 1 544 ? 9.464 25.071 -28.642 1.00 93.56 544 HIS A CA 1
ATOM 4046 C C . HIS A 1 544 ? 10.182 24.043 -27.756 1.00 93.56 544 HIS A C 1
ATOM 4048 O O . HIS A 1 544 ? 11.356 23.745 -27.980 1.00 93.56 544 HIS A O 1
ATOM 4054 N N . VAL A 1 545 ? 9.507 23.511 -26.734 1.00 91.25 545 VAL A N 1
ATOM 4055 C CA . VAL A 1 545 ? 10.147 22.619 -25.747 1.00 91.25 545 VAL A CA 1
ATOM 4056 C C . VAL A 1 545 ? 10.111 21.155 -26.182 1.00 91.25 545 VAL A C 1
ATOM 4058 O O . VAL A 1 545 ? 11.060 20.413 -25.927 1.00 91.25 545 VAL A O 1
ATOM 4061 N N . SER A 1 546 ? 9.063 20.733 -26.889 1.00 92.44 546 SER A N 1
ATOM 4062 C CA . SER A 1 546 ? 8.914 19.349 -27.360 1.00 92.44 546 SER A CA 1
ATOM 4063 C C . SER A 1 546 ? 8.717 19.213 -28.884 1.00 92.44 546 SER A C 1
ATOM 4065 O O . SER A 1 546 ? 7.880 18.416 -29.322 1.00 92.44 546 SER A O 1
ATOM 4067 N N . PRO A 1 547 ? 9.520 19.896 -29.731 1.00 94.19 547 PRO A N 1
ATOM 4068 C CA . PRO A 1 547 ? 9.324 19.906 -31.185 1.00 94.19 547 PRO A CA 1
ATOM 4069 C C . PRO A 1 547 ? 9.381 18.510 -31.812 1.00 94.19 547 PRO A C 1
ATOM 4071 O O . PRO A 1 547 ? 8.577 18.191 -32.679 1.00 94.19 547 PRO A O 1
ATOM 4074 N N . ASN A 1 548 ? 10.267 17.635 -31.327 1.00 91.88 548 ASN A N 1
ATOM 4075 C CA . ASN A 1 548 ? 10.363 16.262 -31.832 1.00 91.88 548 ASN A CA 1
ATOM 4076 C C . ASN A 1 548 ? 9.110 15.434 -31.510 1.00 91.88 548 ASN A C 1
ATOM 4078 O O . ASN A 1 548 ? 8.700 14.608 -32.319 1.00 91.88 548 ASN A O 1
ATOM 4082 N N . HIS A 1 549 ? 8.502 15.645 -30.338 1.00 90.50 549 HIS A N 1
ATOM 4083 C CA . HIS A 1 549 ? 7.289 14.924 -29.946 1.00 90.50 549 HIS A CA 1
ATOM 4084 C C . HIS A 1 549 ? 6.106 15.374 -30.807 1.00 90.50 549 HIS A C 1
ATOM 4086 O O . HIS A 1 549 ? 5.350 14.536 -31.291 1.00 90.50 549 HIS A O 1
ATOM 4092 N N . HIS A 1 550 ? 5.995 16.680 -31.055 1.00 93.25 550 HIS A N 1
ATOM 4093 C CA . HIS A 1 550 ? 4.975 17.252 -31.932 1.00 93.25 550 HIS A CA 1
ATOM 4094 C C . HIS A 1 550 ? 5.120 16.772 -33.370 1.00 93.25 550 HIS A C 1
ATOM 4096 O O . HIS A 1 550 ? 4.136 16.399 -33.999 1.00 93.25 550 HIS A O 1
ATOM 4102 N N . GLU A 1 551 ? 6.349 16.703 -33.874 1.00 93.69 551 GLU A N 1
ATOM 4103 C CA . GLU A 1 551 ? 6.607 16.190 -35.215 1.00 93.69 551 GLU A CA 1
ATOM 4104 C C . GLU A 1 551 ? 6.232 14.704 -35.344 1.00 93.69 551 GLU A C 1
ATOM 4106 O O . GLU A 1 551 ? 5.703 14.283 -36.372 1.00 93.69 551 GLU A O 1
ATOM 4111 N N . LEU A 1 552 ? 6.459 13.893 -34.304 1.00 90.88 552 LEU A N 1
ATOM 4112 C CA . LEU A 1 552 ? 5.990 12.504 -34.279 1.00 90.88 552 LEU A CA 1
ATOM 4113 C C . LEU A 1 552 ? 4.459 12.428 -34.265 1.00 90.88 552 LEU A C 1
ATOM 4115 O O . LEU A 1 552 ? 3.893 11.677 -35.058 1.00 90.88 552 LEU A O 1
ATOM 4119 N N . ALA A 1 553 ? 3.800 13.221 -33.419 1.00 90.56 553 ALA A N 1
ATOM 4120 C CA . ALA A 1 553 ? 2.342 13.284 -33.350 1.00 90.56 553 ALA A CA 1
ATOM 4121 C C . ALA A 1 553 ? 1.709 13.748 -34.675 1.00 90.56 553 ALA A C 1
ATOM 4123 O O . ALA A 1 553 ? 0.668 13.235 -35.062 1.00 90.56 553 ALA A O 1
ATOM 4124 N N . ALA A 1 554 ? 2.354 14.665 -35.402 1.00 90.38 554 ALA A N 1
ATOM 4125 C CA . ALA A 1 554 ? 1.881 15.147 -36.699 1.00 90.38 554 ALA A CA 1
ATOM 4126 C C . ALA A 1 554 ? 2.081 14.131 -37.840 1.00 90.38 554 ALA A C 1
ATOM 4128 O O . ALA A 1 554 ? 1.318 14.123 -38.805 1.00 90.38 554 ALA A O 1
ATOM 4129 N N . ARG A 1 555 ? 3.120 13.286 -37.762 1.00 93.69 555 ARG A N 1
ATOM 4130 C CA . ARG A 1 555 ? 3.449 12.290 -38.802 1.00 93.69 555 ARG A CA 1
ATOM 4131 C C . ARG A 1 555 ? 2.699 10.971 -38.655 1.00 93.69 555 ARG A C 1
ATOM 4133 O O . ARG A 1 555 ? 2.498 10.282 -39.655 1.00 93.69 555 ARG A O 1
ATOM 4140 N N . TYR A 1 556 ? 2.374 10.581 -37.429 1.00 88.81 556 TYR A N 1
ATOM 4141 C CA . TYR A 1 556 ? 1.766 9.291 -37.114 1.00 88.81 556 TYR A CA 1
ATOM 4142 C C . TYR A 1 556 ? 0.354 9.461 -36.560 1.00 88.81 556 TYR A C 1
ATOM 4144 O O . TYR A 1 556 ? -0.122 10.570 -36.347 1.00 88.81 556 TYR A O 1
ATOM 4152 N N . ALA A 1 557 ? -0.334 8.340 -36.335 1.00 85.00 557 ALA A N 1
ATOM 4153 C CA . ALA A 1 557 ? -1.586 8.372 -35.598 1.00 85.00 557 ALA A CA 1
ATOM 4154 C C . ALA A 1 557 ? -1.329 8.893 -34.176 1.00 85.00 557 ALA A C 1
ATOM 4156 O O . ALA A 1 557 ? -0.443 8.404 -33.473 1.00 85.00 557 ALA A O 1
ATOM 4157 N N . PHE A 1 558 ? -2.129 9.872 -33.777 1.00 83.00 558 PHE A N 1
ATOM 4158 C CA . PHE A 1 558 ? -2.148 10.451 -32.445 1.00 83.00 558 PHE A CA 1
ATOM 4159 C C . PHE A 1 558 ? -3.444 10.028 -31.756 1.00 83.00 558 PHE A C 1
ATOM 4161 O O . PHE A 1 558 ? -4.511 10.088 -32.364 1.00 83.00 558 PHE A O 1
ATOM 4168 N N . SER A 1 559 ? -3.340 9.581 -30.506 1.00 79.12 559 SER A N 1
ATOM 4169 C CA . SER A 1 559 ? -4.492 9.275 -29.661 1.00 79.12 559 SER A CA 1
ATOM 4170 C C . SER A 1 559 ? -4.425 10.164 -28.433 1.00 79.12 559 SER A C 1
ATOM 4172 O O . SER A 1 559 ? -3.431 10.140 -27.707 1.00 79.12 559 SER A O 1
ATOM 4174 N N . ASP A 1 560 ? -5.489 10.918 -28.204 1.00 75.06 560 ASP A N 1
ATOM 4175 C CA . ASP A 1 560 ? -5.815 11.497 -26.911 1.00 75.06 560 ASP A CA 1
ATOM 4176 C C . ASP A 1 560 ? -6.760 10.546 -26.149 1.00 75.06 560 ASP A C 1
ATOM 4178 O O . ASP A 1 560 ? -7.023 9.422 -26.593 1.00 75.06 560 ASP A O 1
ATOM 4182 N N . ASN A 1 561 ? -7.212 10.956 -24.960 1.00 73.00 561 ASN A N 1
ATOM 4183 C CA . ASN A 1 561 ? -8.164 10.201 -24.136 1.00 73.00 561 ASN A CA 1
ATOM 4184 C C . ASN A 1 561 ? -7.662 8.816 -23.657 1.00 73.00 561 ASN A C 1
ATOM 4186 O O . ASN A 1 561 ? -8.400 7.830 -23.638 1.00 73.00 561 ASN A O 1
ATOM 4190 N N . PHE A 1 562 ? -6.387 8.745 -23.264 1.00 74.44 562 PHE A N 1
ATOM 4191 C CA . PHE A 1 562 ? -5.788 7.556 -22.659 1.00 74.44 562 PHE A CA 1
ATOM 4192 C C . PHE A 1 562 ? -5.986 7.567 -21.137 1.00 74.44 562 PHE A C 1
ATOM 4194 O O . PHE A 1 562 ? -5.493 8.458 -20.445 1.00 74.44 562 PHE A O 1
ATOM 4201 N N . TYR A 1 563 ? -6.717 6.582 -20.621 1.00 78.50 563 TYR A N 1
ATOM 4202 C CA . TYR A 1 563 ? -7.098 6.507 -19.212 1.00 78.50 563 TYR A CA 1
ATOM 4203 C C . TYR A 1 563 ? -6.058 5.754 -18.388 1.00 78.50 563 TYR A C 1
ATOM 4205 O O . TYR A 1 563 ? -5.852 4.559 -18.592 1.00 78.50 563 TYR A O 1
ATOM 4213 N N . ALA A 1 564 ? -5.462 6.439 -17.416 1.00 79.88 564 ALA A N 1
ATOM 4214 C CA . ALA A 1 564 ? -4.580 5.836 -16.425 1.00 79.88 564 ALA A CA 1
ATOM 4215 C C . ALA A 1 564 ? -5.063 6.202 -15.019 1.00 79.88 564 ALA A C 1
ATOM 4217 O O . ALA A 1 564 ? -5.284 7.372 -14.712 1.00 79.88 564 ALA A O 1
ATOM 4218 N N . ASP A 1 565 ? -5.199 5.205 -14.146 1.00 81.19 565 ASP A N 1
ATOM 4219 C CA . ASP A 1 565 ? -5.567 5.393 -12.733 1.00 81.19 565 ASP A CA 1
ATOM 4220 C C . ASP A 1 565 ? -4.342 5.714 -11.846 1.00 81.19 565 ASP A C 1
ATOM 4222 O O . ASP A 1 565 ? -4.297 5.382 -10.661 1.00 81.19 565 ASP A O 1
ATOM 4226 N N . SER A 1 566 ? -3.340 6.379 -12.426 1.00 83.31 566 SER A N 1
ATOM 4227 C CA . SER A 1 566 ? -2.073 6.739 -11.789 1.00 83.31 566 SER A CA 1
ATOM 4228 C C . SER A 1 566 ? -1.918 8.248 -11.653 1.00 83.31 566 SER A C 1
ATOM 4230 O O . SER A 1 566 ? -2.258 9.001 -12.567 1.00 83.31 566 SER A O 1
ATOM 4232 N N . GLU A 1 567 ? -1.335 8.695 -10.544 1.00 80.56 567 GLU A N 1
ATOM 4233 C CA . GLU A 1 567 ? -1.028 10.113 -10.318 1.00 80.56 567 GLU A CA 1
ATOM 4234 C C . GLU A 1 567 ? 0.488 10.405 -10.294 1.00 80.56 567 GLU A C 1
ATOM 4236 O O . GLU A 1 567 ? 0.872 11.569 -10.426 1.00 80.56 567 GLU A O 1
ATOM 4241 N N . VAL A 1 568 ? 1.348 9.389 -10.112 1.00 82.88 568 VAL A N 1
ATOM 4242 C CA . VAL A 1 568 ? 2.824 9.490 -10.126 1.00 82.88 568 VAL A CA 1
ATOM 4243 C C . VAL A 1 568 ? 3.472 8.264 -10.795 1.00 82.88 568 VAL A C 1
ATOM 4245 O O . VAL A 1 568 ? 2.794 7.423 -11.379 1.00 82.88 568 VAL A O 1
ATOM 4248 N N . SER A 1 569 ? 4.804 8.185 -10.740 1.00 86.69 569 SER A N 1
ATOM 4249 C CA . SER A 1 569 ? 5.599 7.133 -11.369 1.00 86.69 569 SER A CA 1
ATOM 4250 C C . SER A 1 569 ? 5.277 5.735 -10.863 1.00 86.69 569 SER A C 1
ATOM 4252 O O . SER A 1 569 ? 4.942 4.846 -11.640 1.00 86.69 569 SER A O 1
ATOM 4254 N N . VAL A 1 570 ? 5.319 5.551 -9.540 1.00 88.62 570 VAL A N 1
ATOM 4255 C CA . VAL A 1 570 ? 5.190 4.223 -8.927 1.00 88.62 570 VAL A CA 1
ATOM 4256 C C . VAL A 1 570 ? 3.861 3.564 -9.306 1.00 88.62 570 VAL A C 1
ATOM 4258 O O . VAL A 1 570 ? 3.865 2.437 -9.796 1.00 88.62 570 VAL A O 1
ATOM 4261 N N . ASP A 1 571 ? 2.724 4.257 -9.153 1.00 87.38 571 ASP A N 1
ATOM 4262 C CA . ASP A 1 571 ? 1.417 3.715 -9.554 1.00 87.38 571 ASP A CA 1
ATOM 4263 C C . ASP A 1 571 ? 1.241 3.650 -11.085 1.00 87.38 571 ASP A C 1
ATOM 4265 O O . ASP A 1 571 ? 0.566 2.746 -11.581 1.00 87.38 571 ASP A O 1
ATOM 4269 N N . GLY A 1 572 ? 1.900 4.532 -11.845 1.00 89.25 572 GLY A N 1
ATOM 4270 C CA . GLY A 1 572 ? 1.927 4.510 -13.313 1.00 89.25 572 GLY A CA 1
ATOM 4271 C C . GLY A 1 572 ? 2.633 3.290 -13.907 1.00 89.25 572 GLY A C 1
ATOM 4272 O O . GLY A 1 572 ? 2.085 2.635 -14.794 1.00 89.25 572 GLY A O 1
ATOM 4273 N N . HIS A 1 573 ? 3.809 2.933 -13.395 1.00 89.81 573 HIS A N 1
ATOM 4274 C CA . HIS A 1 573 ? 4.550 1.741 -13.818 1.00 89.81 573 HIS A CA 1
ATOM 4275 C C . HIS A 1 573 ? 3.823 0.447 -13.446 1.00 89.81 573 HIS A C 1
ATOM 4277 O O . HIS A 1 573 ? 3.766 -0.482 -14.252 1.00 89.81 573 HIS A O 1
ATOM 4283 N N . HIS A 1 574 ? 3.190 0.399 -12.270 1.00 90.94 574 HIS A N 1
ATOM 4284 C CA . HIS A 1 574 ? 2.314 -0.713 -11.899 1.00 90.94 574 HIS A CA 1
ATOM 4285 C C . HIS A 1 574 ? 1.175 -0.864 -12.915 1.00 90.94 574 HIS A C 1
ATOM 4287 O O . HIS A 1 574 ? 0.988 -1.949 -13.478 1.00 90.94 574 HIS A O 1
ATOM 4293 N N . TRP A 1 575 ? 0.473 0.234 -13.217 1.00 88.69 575 TRP A N 1
ATOM 4294 C CA . TRP A 1 575 ? -0.610 0.251 -14.199 1.00 88.69 575 TRP A CA 1
ATOM 4295 C C . TRP A 1 575 ? -0.137 -0.210 -15.584 1.00 88.69 575 TRP A C 1
ATOM 4297 O O . TRP A 1 575 ? -0.790 -1.046 -16.212 1.00 88.69 575 TRP A O 1
ATOM 4307 N N . LEU A 1 576 ? 1.033 0.261 -16.032 1.00 89.00 576 LEU A N 1
ATOM 4308 C CA . LEU A 1 576 ? 1.616 -0.078 -17.332 1.00 89.00 576 LEU A CA 1
ATOM 4309 C C . LEU A 1 576 ? 1.800 -1.587 -17.512 1.00 89.00 576 LEU A C 1
ATOM 4311 O O . LEU A 1 576 ? 1.592 -2.125 -18.602 1.00 89.00 576 LEU A O 1
ATOM 4315 N N . VAL A 1 577 ? 2.180 -2.277 -16.438 1.00 89.62 577 VAL A N 1
ATOM 4316 C CA . VAL A 1 577 ? 2.391 -3.726 -16.449 1.00 89.62 577 VAL A CA 1
ATOM 4317 C C . VAL A 1 577 ? 1.156 -4.507 -16.005 1.00 89.62 577 VAL A C 1
ATOM 4319 O O . VAL A 1 577 ? 1.256 -5.703 -15.736 1.00 89.62 577 VAL A O 1
ATOM 4322 N N . GLY A 1 578 ? -0.016 -3.871 -15.955 1.00 87.81 578 GLY A N 1
ATOM 4323 C CA . GLY A 1 578 ? -1.281 -4.517 -15.609 1.00 87.81 578 GLY A CA 1
ATOM 4324 C C . GLY A 1 578 ? -1.382 -4.941 -14.142 1.00 87.81 578 GLY A C 1
ATOM 4325 O O . GLY A 1 578 ? -2.097 -5.892 -13.839 1.00 87.81 578 GLY A O 1
ATOM 4326 N N . SER A 1 579 ? -0.657 -4.272 -13.242 1.00 88.19 579 SER A N 1
ATOM 4327 C CA . SER A 1 579 ? -0.779 -4.448 -11.793 1.00 88.19 579 SER A CA 1
ATOM 4328 C C . SER A 1 579 ? -1.439 -3.215 -11.186 1.00 88.19 579 SER A C 1
ATOM 4330 O O . SER A 1 579 ? -1.008 -2.094 -11.426 1.00 88.19 579 SER A O 1
ATOM 4332 N N . TYR A 1 580 ? -2.488 -3.390 -10.390 1.00 88.44 580 TYR A N 1
ATOM 4333 C CA . TYR A 1 580 ? -3.100 -2.270 -9.675 1.00 88.44 580 TYR A CA 1
ATOM 4334 C C . TYR A 1 580 ? -2.465 -2.167 -8.277 1.00 88.44 580 TYR A C 1
ATOM 4336 O O . TYR A 1 580 ? -2.447 -3.180 -7.573 1.00 88.44 580 TYR A O 1
ATOM 4344 N N . PRO A 1 581 ? -1.942 -0.998 -7.857 1.00 89.44 581 PRO A N 1
ATOM 4345 C CA . PRO A 1 581 ? -1.288 -0.835 -6.559 1.00 89.44 581 PRO A CA 1
ATOM 4346 C C . PRO A 1 581 ? -2.189 -1.218 -5.386 1.00 89.44 581 PRO A C 1
ATOM 4348 O O . PRO A 1 581 ? -3.342 -0.788 -5.299 1.00 89.44 581 PRO A O 1
ATOM 4351 N N . ASN A 1 582 ? -1.654 -2.000 -4.451 1.00 91.06 582 ASN A N 1
ATOM 4352 C CA . ASN A 1 582 ? -2.386 -2.384 -3.250 1.00 91.06 582 ASN A CA 1
ATOM 4353 C C . ASN A 1 582 ? -2.197 -1.384 -2.103 1.00 91.06 582 ASN A C 1
ATOM 4355 O O . ASN A 1 582 ? -1.516 -0.366 -2.228 1.00 91.06 582 ASN A O 1
ATOM 4359 N N . ALA A 1 583 ? -2.800 -1.683 -0.950 1.00 93.06 583 ALA A N 1
ATOM 4360 C CA . ALA A 1 583 ? -2.715 -0.832 0.234 1.00 93.06 583 ALA A CA 1
ATOM 4361 C C . ALA A 1 583 ? -1.271 -0.602 0.713 1.00 93.06 583 ALA A C 1
ATOM 4363 O O . ALA A 1 583 ? -0.956 0.473 1.231 1.00 93.06 583 ALA A O 1
ATOM 4364 N N . TRP A 1 584 ? -0.397 -1.601 0.556 1.00 92.88 584 TRP A N 1
ATOM 4365 C CA . TRP A 1 584 ? 1.015 -1.475 0.894 1.00 92.88 584 TRP A CA 1
ATOM 4366 C C . TRP A 1 584 ? 1.715 -0.501 -0.049 1.00 92.88 584 TRP A C 1
ATOM 4368 O O . TRP A 1 584 ? 2.298 0.467 0.435 1.00 92.88 584 TRP A O 1
ATOM 4378 N N . THR A 1 585 ? 1.605 -0.701 -1.362 1.00 92.31 585 THR A N 1
ATOM 4379 C CA . THR A 1 585 ? 2.226 0.168 -2.370 1.00 92.31 585 THR A CA 1
ATOM 4380 C C . THR A 1 585 ? 1.748 1.612 -2.221 1.00 92.31 585 THR A C 1
ATOM 4382 O O . THR A 1 585 ? 2.559 2.531 -2.157 1.00 92.31 585 THR A O 1
ATOM 4385 N N . GLU A 1 586 ? 0.440 1.829 -2.068 1.00 92.06 586 GLU A N 1
ATOM 4386 C CA . GLU A 1 586 ? -0.144 3.173 -1.970 1.00 92.06 586 GLU A CA 1
ATOM 4387 C C . GLU A 1 586 ? 0.212 3.878 -0.659 1.00 92.06 586 GLU A C 1
ATOM 4389 O O . GLU A 1 586 ? 0.565 5.053 -0.669 1.00 92.06 586 GLU A O 1
ATOM 4394 N N . SER A 1 587 ? 0.215 3.181 0.482 1.00 92.31 587 SER A N 1
ATOM 4395 C CA . SER A 1 587 ? 0.689 3.798 1.733 1.00 92.31 587 SER A CA 1
ATOM 4396 C C . SER A 1 587 ? 2.201 4.046 1.725 1.00 92.31 587 SER A C 1
ATOM 4398 O O . SER A 1 587 ? 2.665 5.035 2.294 1.00 92.31 587 SER A O 1
ATOM 4400 N N . THR A 1 588 ? 2.965 3.181 1.054 1.00 91.38 588 THR A N 1
ATOM 4401 C CA . THR A 1 588 ? 4.421 3.287 0.925 1.00 91.38 588 THR A CA 1
ATOM 4402 C C . THR A 1 588 ? 4.807 4.471 0.064 1.00 91.38 588 THR A C 1
ATOM 4404 O O . THR A 1 588 ? 5.585 5.307 0.517 1.00 91.38 588 THR A O 1
ATOM 4407 N N . LEU A 1 589 ? 4.240 4.583 -1.140 1.00 89.19 589 LEU A N 1
ATOM 4408 C CA . LEU A 1 589 ? 4.610 5.633 -2.082 1.00 89.19 589 LEU A CA 1
ATOM 4409 C C . LEU A 1 589 ? 4.282 7.021 -1.514 1.00 89.19 589 LEU A C 1
ATOM 4411 O O . LEU A 1 589 ? 5.084 7.941 -1.652 1.00 89.19 589 LEU A O 1
ATOM 4415 N N . MET A 1 590 ? 3.161 7.179 -0.797 1.00 88.31 590 MET A N 1
ATOM 4416 C CA . MET A 1 590 ? 2.797 8.475 -0.203 1.00 88.31 590 MET A CA 1
ATOM 4417 C C . MET A 1 590 ? 3.846 8.972 0.796 1.00 88.31 590 MET A C 1
ATOM 4419 O O . MET A 1 590 ? 4.197 10.153 0.766 1.00 88.31 590 MET A O 1
ATOM 4423 N N . ALA A 1 591 ? 4.382 8.072 1.621 1.00 91.25 591 ALA A N 1
ATOM 4424 C CA . ALA A 1 591 ? 5.425 8.400 2.585 1.00 91.25 591 ALA A CA 1
ATOM 4425 C C . ALA A 1 591 ? 6.818 8.498 1.935 1.00 91.25 591 ALA A C 1
ATOM 4427 O O . ALA A 1 591 ? 7.604 9.386 2.252 1.00 91.25 591 ALA A O 1
ATOM 4428 N N . ALA A 1 592 ? 7.127 7.627 0.977 1.00 90.88 592 ALA A N 1
ATOM 4429 C CA . ALA A 1 592 ? 8.421 7.598 0.304 1.00 90.88 592 ALA A CA 1
ATOM 4430 C C . ALA A 1 592 ? 8.698 8.866 -0.516 1.00 90.88 592 ALA A C 1
ATOM 4432 O O . ALA A 1 592 ? 9.793 9.419 -0.434 1.00 90.88 592 ALA A O 1
ATOM 4433 N N . TYR A 1 593 ? 7.708 9.380 -1.256 1.00 86.88 593 TYR A N 1
ATOM 4434 C CA . TYR A 1 593 ? 7.884 10.595 -2.063 1.00 86.88 593 TYR A CA 1
ATOM 4435 C C . TYR A 1 593 ? 8.198 11.842 -1.227 1.00 86.88 593 TYR A C 1
ATOM 4437 O O . TYR A 1 593 ? 8.799 12.780 -1.744 1.00 86.88 593 TYR A O 1
ATOM 4445 N N . GLY A 1 594 ? 7.814 11.864 0.053 1.00 84.44 594 GLY A N 1
ATOM 4446 C CA . GLY A 1 594 ? 8.209 12.927 0.975 1.00 84.44 594 GLY A CA 1
ATOM 4447 C C . GLY A 1 594 ? 9.408 12.574 1.861 1.00 84.44 594 GLY A C 1
ATOM 4448 O O . GLY A 1 594 ? 9.622 13.293 2.830 1.00 84.44 594 GLY A O 1
ATOM 4449 N N . GLY A 1 595 ? 10.142 11.490 1.577 1.00 88.31 595 GLY A N 1
ATOM 4450 C CA . GLY A 1 595 ? 11.351 11.083 2.308 1.00 88.31 595 GLY A CA 1
ATOM 4451 C C . GLY A 1 595 ? 11.110 10.405 3.660 1.00 88.31 595 GLY A C 1
ATOM 4452 O O . GLY A 1 595 ? 12.011 10.361 4.484 1.00 88.31 595 GLY A O 1
ATOM 4453 N N . GLU A 1 596 ? 9.906 9.891 3.924 1.00 92.56 596 GLU A N 1
ATOM 4454 C CA . GLU A 1 596 ? 9.525 9.352 5.243 1.00 92.56 596 GLU A CA 1
ATOM 4455 C C . GLU A 1 596 ? 9.160 7.859 5.175 1.00 92.56 596 GLU A C 1
ATOM 4457 O O . GLU A 1 596 ? 8.279 7.366 5.890 1.00 92.56 596 GLU A O 1
ATOM 4462 N N . LYS A 1 597 ? 9.819 7.138 4.260 1.00 92.94 597 LYS A N 1
ATOM 4463 C CA . LYS A 1 597 ? 9.840 5.672 4.195 1.00 92.94 597 LYS A CA 1
ATOM 4464 C C . LYS A 1 597 ? 11.052 5.195 3.399 1.00 92.94 597 LYS A C 1
ATOM 4466 O O . LYS A 1 597 ? 10.974 5.007 2.186 1.00 92.94 597 LYS A O 1
ATOM 4471 N N . GLU A 1 598 ? 12.173 5.027 4.088 1.00 91.75 598 GLU A N 1
ATOM 4472 C CA . GLU A 1 598 ? 13.481 4.850 3.444 1.00 91.75 598 GLU A CA 1
ATOM 4473 C C . GLU A 1 598 ? 14.026 3.418 3.544 1.00 91.75 598 GLU A C 1
ATOM 4475 O O . GLU A 1 598 ? 13.892 2.749 4.582 1.00 91.75 598 GLU A O 1
ATOM 4480 N N . PHE A 1 599 ? 14.693 2.990 2.466 1.00 95.06 599 PHE A N 1
ATOM 4481 C CA . PHE A 1 599 ? 15.615 1.857 2.463 1.00 95.06 599 PHE A CA 1
ATOM 4482 C C . PHE A 1 599 ? 16.810 2.146 3.378 1.00 95.06 599 PHE A C 1
ATOM 4484 O O . PHE A 1 599 ? 17.298 3.274 3.418 1.00 95.06 599 PHE A O 1
ATOM 4491 N N . ARG A 1 600 ? 17.309 1.130 4.092 1.00 95.56 600 ARG A N 1
ATOM 4492 C CA . ARG A 1 600 ? 18.514 1.250 4.928 1.00 95.56 600 ARG A CA 1
ATOM 4493 C C . ARG A 1 600 ? 19.391 0.009 4.812 1.00 95.56 600 ARG A C 1
ATOM 4495 O O . ARG A 1 600 ? 18.891 -1.112 4.908 1.00 95.56 600 ARG A O 1
ATOM 4502 N N . LEU A 1 601 ? 20.697 0.219 4.666 1.00 94.94 601 LEU A N 1
ATOM 4503 C CA . LEU A 1 601 ? 21.724 -0.817 4.731 1.00 94.94 601 LEU A CA 1
ATOM 4504 C C . LEU A 1 601 ? 23.013 -0.221 5.342 1.00 94.94 601 LEU A C 1
ATOM 4506 O O . LEU A 1 601 ? 23.439 0.833 4.884 1.00 94.94 601 LEU A O 1
ATOM 4510 N N . PRO A 1 602 ? 23.661 -0.870 6.333 1.00 93.94 602 PRO A N 1
ATOM 4511 C CA . PRO A 1 602 ? 23.235 -2.084 7.029 1.00 93.94 602 PRO A CA 1
ATOM 4512 C C . PRO A 1 602 ? 22.013 -1.837 7.923 1.00 93.94 602 PRO A C 1
ATOM 4514 O O . PRO A 1 602 ? 21.793 -0.733 8.407 1.00 93.94 602 PRO A O 1
ATOM 4517 N N . THR A 1 603 ? 21.224 -2.881 8.167 1.00 95.50 603 THR A N 1
ATOM 4518 C CA . THR A 1 603 ? 20.077 -2.831 9.082 1.00 95.50 603 THR A CA 1
ATOM 4519 C C . THR A 1 603 ? 19.795 -4.215 9.662 1.00 95.50 603 THR A C 1
ATOM 4521 O O . THR A 1 603 ? 20.051 -5.233 9.014 1.00 95.50 603 THR A O 1
ATOM 4524 N N . SER A 1 604 ? 19.263 -4.262 10.884 1.00 94.88 604 SER A N 1
ATOM 4525 C CA . SER A 1 604 ? 18.704 -5.478 11.492 1.00 94.88 604 SER A CA 1
ATOM 4526 C C . SER A 1 604 ? 17.189 -5.602 11.283 1.00 94.88 604 SER A C 1
ATOM 4528 O O . SER A 1 604 ? 16.620 -6.653 11.581 1.00 94.88 604 SER A O 1
ATOM 4530 N N . ALA A 1 605 ? 16.543 -4.559 10.752 1.00 97.88 605 ALA A N 1
ATOM 4531 C CA . ALA A 1 605 ? 15.110 -4.502 10.514 1.00 97.88 605 ALA A CA 1
ATOM 4532 C C . ALA A 1 605 ? 14.793 -4.981 9.082 1.00 97.88 605 ALA A C 1
ATOM 4534 O O . ALA A 1 605 ? 14.948 -4.213 8.129 1.00 97.88 605 ALA A O 1
ATOM 4535 N N . PRO A 1 606 ? 14.338 -6.233 8.877 1.00 96.81 606 PRO A N 1
ATOM 4536 C CA . PRO A 1 606 ? 14.220 -6.821 7.539 1.00 96.81 606 PRO A CA 1
ATOM 4537 C C . PRO A 1 606 ? 13.291 -6.047 6.596 1.00 96.81 606 PRO A C 1
ATOM 4539 O O . PRO A 1 606 ? 13.532 -6.005 5.392 1.00 96.81 606 PRO A O 1
ATOM 4542 N N . GLY A 1 607 ? 12.249 -5.398 7.122 1.00 96.56 607 GLY A N 1
ATOM 4543 C CA . GLY A 1 607 ? 11.323 -4.605 6.315 1.00 96.56 607 GLY A CA 1
ATOM 4544 C C . GLY A 1 607 ? 11.988 -3.416 5.618 1.00 96.56 607 GLY A C 1
ATOM 4545 O O . GLY A 1 607 ? 11.554 -3.049 4.529 1.00 96.56 607 GLY A O 1
ATOM 4546 N N . ARG A 1 608 ? 13.079 -2.861 6.172 1.00 96.88 608 ARG A N 1
ATOM 4547 C CA . ARG A 1 608 ? 13.830 -1.755 5.548 1.00 96.88 608 ARG A CA 1
ATOM 4548 C C . ARG A 1 608 ? 14.412 -2.131 4.191 1.00 96.88 608 ARG A C 1
ATOM 4550 O O . ARG A 1 608 ? 14.532 -1.267 3.333 1.00 96.88 608 ARG A O 1
ATOM 4557 N N . LEU A 1 609 ? 14.704 -3.410 3.966 1.00 96.00 609 LEU A N 1
ATOM 4558 C CA . LEU A 1 609 ? 15.257 -3.884 2.698 1.00 96.00 609 LEU A CA 1
ATOM 4559 C C . LEU A 1 609 ? 14.236 -3.897 1.549 1.00 96.00 609 LEU A C 1
ATOM 4561 O O . LEU A 1 609 ? 14.627 -4.099 0.404 1.00 96.00 609 LEU A O 1
ATOM 4565 N N . LEU A 1 610 ? 12.950 -3.674 1.844 1.00 92.69 610 LEU A N 1
ATOM 4566 C CA . LEU A 1 610 ? 11.866 -3.602 0.860 1.00 92.69 610 LEU A CA 1
ATOM 4567 C C . LEU A 1 610 ? 11.346 -2.175 0.632 1.00 92.69 610 LEU A C 1
ATOM 4569 O O . LEU A 1 610 ? 10.522 -1.951 -0.249 1.00 92.69 610 LEU A O 1
ATOM 4573 N N . PHE A 1 611 ? 11.768 -1.189 1.424 1.00 93.12 611 PHE A N 1
ATOM 4574 C CA . PHE A 1 611 ? 11.240 0.172 1.302 1.00 93.12 611 PHE A CA 1
ATOM 4575 C C . PHE A 1 611 ? 11.851 0.842 0.069 1.00 93.12 611 PHE A C 1
ATOM 4577 O O . PHE A 1 611 ? 12.853 1.539 0.156 1.00 93.12 611 PHE A O 1
ATOM 4584 N N . ALA A 1 612 ? 11.247 0.596 -1.093 1.00 86.50 612 ALA A N 1
ATOM 4585 C CA . ALA A 1 612 ? 11.809 0.911 -2.402 1.00 86.50 612 ALA A CA 1
ATOM 4586 C C . ALA A 1 612 ? 11.873 2.413 -2.733 1.00 86.50 612 ALA A C 1
ATOM 4588 O O . ALA A 1 612 ? 12.355 2.787 -3.798 1.00 86.50 612 ALA A O 1
ATOM 4589 N N . GLY A 1 613 ? 11.406 3.289 -1.843 1.00 86.31 613 GLY A N 1
ATOM 4590 C CA . GLY A 1 613 ? 11.375 4.719 -2.113 1.00 86.31 613 GLY A CA 1
ATOM 4591 C C . GLY A 1 613 ? 10.452 5.033 -3.295 1.00 86.31 613 GLY A C 1
ATOM 4592 O O . GLY A 1 613 ? 9.293 4.621 -3.317 1.00 86.31 613 GLY A O 1
ATOM 4593 N N . SER A 1 614 ? 10.980 5.765 -4.276 1.00 80.50 614 SER A N 1
ATOM 4594 C CA . SER A 1 614 ? 10.307 6.070 -5.544 1.00 80.50 614 SER A CA 1
ATOM 4595 C C . SER A 1 614 ? 10.601 5.064 -6.663 1.00 80.50 614 SER A C 1
ATOM 4597 O O . SER A 1 614 ? 10.208 5.317 -7.798 1.00 80.50 614 SER A O 1
ATOM 4599 N N . ASN A 1 615 ? 11.305 3.965 -6.379 1.00 83.94 615 ASN A N 1
ATOM 4600 C CA . ASN A 1 615 ? 11.603 2.942 -7.381 1.00 83.94 615 ASN A CA 1
ATOM 4601 C C . ASN A 1 615 ? 10.320 2.184 -7.752 1.00 83.94 615 ASN A C 1
ATOM 4603 O O . ASN A 1 615 ? 9.489 1.894 -6.888 1.00 83.94 615 ASN A O 1
ATOM 4607 N N . SER A 1 616 ? 10.161 1.853 -9.035 1.00 72.06 616 SER A N 1
ATOM 4608 C CA . SER A 1 616 ? 8.837 1.591 -9.620 1.00 72.06 616 SER A CA 1
ATOM 4609 C C . SER A 1 616 ? 8.561 0.135 -10.039 1.00 72.06 616 SER A C 1
ATOM 4611 O O . SER A 1 616 ? 7.624 -0.123 -10.795 1.00 72.06 616 SER A O 1
ATOM 4613 N N . SER A 1 617 ? 9.342 -0.845 -9.573 1.00 84.12 617 SER A N 1
ATOM 4614 C CA . SER A 1 617 ? 9.127 -2.258 -9.943 1.00 84.12 617 SER A CA 1
ATOM 4615 C C . SER A 1 617 ? 8.080 -2.967 -9.084 1.00 84.12 617 SER A C 1
ATOM 4617 O O . SER A 1 617 ? 7.989 -2.732 -7.884 1.00 84.12 617 SER A O 1
ATOM 4619 N N . VAL A 1 618 ? 7.357 -3.910 -9.699 1.00 87.81 618 VAL A N 1
ATOM 4620 C CA . VAL A 1 618 ? 6.374 -4.768 -9.018 1.00 87.81 618 VAL A CA 1
ATOM 4621 C C . VAL A 1 618 ? 7.085 -5.871 -8.235 1.00 87.81 618 VAL A C 1
ATOM 4623 O O . VAL A 1 618 ? 7.682 -6.776 -8.829 1.00 87.81 618 VAL A O 1
ATOM 4626 N N . HIS A 1 619 ? 6.975 -5.828 -6.909 1.00 89.94 619 HIS A N 1
ATOM 4627 C CA . HIS A 1 619 ? 7.474 -6.881 -6.026 1.00 89.94 619 HIS A CA 1
ATOM 4628 C C . HIS A 1 619 ? 6.485 -8.065 -5.944 1.00 89.94 619 HIS A C 1
ATOM 4630 O O . HIS A 1 619 ? 5.289 -7.898 -6.196 1.00 89.94 619 HIS A O 1
ATOM 4636 N N . PRO A 1 620 ? 6.928 -9.274 -5.544 1.00 91.25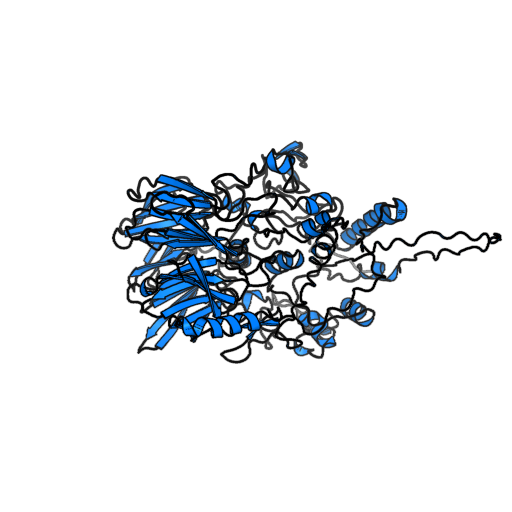 620 PRO A N 1
ATOM 4637 C CA . PRO A 1 620 ? 6.049 -10.437 -5.357 1.00 91.25 620 PRO A CA 1
ATOM 4638 C C . PRO A 1 620 ? 4.798 -10.193 -4.491 1.00 91.25 620 PRO A C 1
ATOM 4640 O O . PRO A 1 620 ? 3.733 -10.750 -4.767 1.00 91.25 620 PRO A O 1
ATOM 4643 N N . GLU A 1 621 ? 4.896 -9.357 -3.452 1.00 90.12 621 GLU A N 1
ATOM 4644 C CA . GLU A 1 621 ? 3.749 -8.977 -2.604 1.00 90.12 621 GLU A CA 1
ATOM 4645 C C . GLU A 1 621 ? 2.785 -7.968 -3.250 1.00 90.12 621 GLU A C 1
ATOM 4647 O O . GLU A 1 621 ? 1.665 -7.813 -2.769 1.00 90.12 621 GLU A O 1
ATOM 4652 N N . GLU A 1 622 ? 3.187 -7.310 -4.336 1.00 88.12 622 GLU A N 1
ATOM 4653 C CA . GLU A 1 622 ? 2.411 -6.305 -5.084 1.00 88.12 622 GLU A CA 1
ATOM 4654 C C . GLU A 1 622 ? 1.812 -6.885 -6.372 1.00 88.12 622 GLU A C 1
ATOM 4656 O O . GLU A 1 622 ? 1.008 -6.252 -7.055 1.00 88.12 622 GLU A O 1
ATOM 4661 N N . GLN A 1 623 ? 2.197 -8.116 -6.705 1.00 89.94 623 GLN A N 1
ATOM 4662 C CA . GLN A 1 623 ? 1.718 -8.817 -7.877 1.00 89.94 623 GLN A CA 1
ATOM 4663 C C . GLN A 1 623 ? 0.276 -9.312 -7.677 1.00 89.94 623 GLN A C 1
ATOM 4665 O O . GLN A 1 623 ? -0.051 -9.947 -6.673 1.00 89.94 623 GLN A O 1
ATOM 4670 N N . LEU A 1 624 ? -0.586 -9.053 -8.664 1.00 91.00 624 LEU A N 1
ATOM 4671 C CA . LEU A 1 624 ? -1.974 -9.521 -8.666 1.00 91.00 624 LEU A CA 1
ATOM 4672 C C . LEU A 1 624 ? -2.089 -11.034 -8.908 1.00 91.00 624 LEU A C 1
ATOM 4674 O O . LEU A 1 624 ? -1.171 -11.685 -9.410 1.00 91.00 624 LEU A O 1
ATOM 4678 N N . GLU A 1 625 ? -3.275 -11.581 -8.631 1.00 92.31 625 GLU A N 1
ATOM 4679 C CA . GLU A 1 625 ? -3.603 -13.004 -8.791 1.00 92.31 625 GLU A CA 1
ATOM 4680 C C . GLU A 1 625 ? -3.249 -13.557 -10.186 1.00 92.31 625 GLU A C 1
ATOM 4682 O O . GLU A 1 625 ? -2.621 -14.608 -10.298 1.00 92.31 625 GLU A O 1
ATOM 4687 N N . ALA A 1 626 ? -3.559 -12.826 -11.262 1.00 90.81 626 ALA A N 1
ATOM 4688 C CA . ALA A 1 626 ? -3.231 -13.230 -12.635 1.00 90.81 626 ALA A CA 1
ATOM 4689 C C . ALA A 1 626 ? -1.786 -12.889 -13.064 1.00 90.81 626 ALA A C 1
ATOM 4691 O O . ALA A 1 626 ? -1.345 -13.277 -14.151 1.00 90.81 626 ALA A O 1
ATOM 4692 N N . GLY A 1 627 ? -1.027 -12.208 -12.207 1.00 91.88 627 GLY A N 1
ATOM 4693 C CA . GLY A 1 627 ? 0.301 -11.677 -12.491 1.00 91.88 627 GLY A CA 1
ATOM 4694 C C . GLY A 1 627 ? 0.301 -10.443 -13.394 1.00 91.88 627 GLY A C 1
ATOM 4695 O O . GLY A 1 627 ? -0.722 -10.042 -13.933 1.00 91.88 627 GLY A O 1
ATOM 4696 N N . ALA A 1 628 ? 1.482 -9.848 -13.563 1.00 91.69 628 ALA A N 1
ATOM 4697 C CA . ALA A 1 628 ? 1.698 -8.723 -14.477 1.00 91.69 628 ALA A CA 1
ATOM 4698 C C . ALA A 1 628 ? 1.664 -9.154 -15.960 1.00 91.69 628 ALA A C 1
ATOM 4700 O O . ALA A 1 628 ? 1.761 -10.347 -16.273 1.00 91.69 628 ALA A O 1
ATOM 4701 N N . ILE A 1 629 ? 1.644 -8.186 -16.881 1.00 91.62 629 ILE A N 1
ATOM 4702 C CA . ILE A 1 629 ? 1.620 -8.366 -18.343 1.00 91.62 629 ILE A CA 1
ATOM 4703 C C . ILE A 1 629 ? 2.684 -9.352 -18.849 1.00 91.62 629 ILE A C 1
ATOM 4705 O O . ILE A 1 629 ? 2.428 -10.131 -19.764 1.00 91.62 629 ILE A O 1
ATOM 4709 N N . TRP A 1 630 ? 3.845 -9.409 -18.193 1.00 93.06 630 TRP A N 1
ATOM 4710 C CA . TRP A 1 630 ? 4.934 -10.340 -18.505 1.00 93.06 630 TRP A CA 1
ATOM 4711 C C . TRP A 1 630 ? 4.503 -11.810 -18.421 1.00 93.06 630 TRP A C 1
ATOM 4713 O O . TRP A 1 630 ? 4.869 -12.620 -19.272 1.00 93.06 630 TRP A O 1
ATOM 4723 N N . HIS A 1 631 ? 3.676 -12.149 -17.430 1.00 93.06 631 HIS A N 1
ATOM 4724 C CA . HIS A 1 631 ? 3.126 -13.494 -17.255 1.00 93.06 631 HIS A CA 1
ATOM 4725 C C . HIS A 1 631 ? 2.056 -13.787 -18.300 1.00 93.06 631 HIS A C 1
ATOM 4727 O O . HIS A 1 631 ? 1.959 -14.912 -18.780 1.00 93.06 631 HIS A O 1
ATOM 4733 N N . HIS A 1 632 ? 1.269 -12.781 -18.691 1.00 92.56 632 HIS A N 1
ATOM 4734 C CA . HIS A 1 632 ? 0.318 -12.926 -19.790 1.00 92.56 632 HIS A CA 1
ATOM 4735 C C . HIS A 1 632 ? 1.046 -13.195 -21.111 1.00 92.56 632 HIS A C 1
ATOM 4737 O O . HIS A 1 632 ? 0.675 -14.126 -21.824 1.00 92.56 632 HIS A O 1
ATOM 4743 N N . PHE A 1 633 ? 2.116 -12.455 -21.418 1.00 93.69 633 PHE A N 1
ATOM 4744 C CA . PHE A 1 633 ? 2.919 -12.712 -22.612 1.00 93.69 633 PHE A CA 1
ATOM 4745 C C . PHE A 1 633 ? 3.447 -14.142 -22.648 1.00 93.69 633 PHE A C 1
ATOM 4747 O O . PHE A 1 633 ? 3.248 -14.837 -23.644 1.00 93.69 633 PHE A O 1
ATOM 4754 N N . GLU A 1 634 ? 4.022 -14.623 -21.547 1.00 92.44 634 GLU A N 1
ATOM 4755 C CA . GLU A 1 634 ? 4.485 -16.006 -21.466 1.00 92.44 634 GLU A CA 1
ATOM 4756 C C . GLU A 1 634 ? 3.346 -17.024 -21.625 1.00 92.44 634 GLU A C 1
ATOM 4758 O O . GLU A 1 634 ? 3.434 -17.904 -22.485 1.00 92.44 634 GLU A O 1
ATOM 4763 N N . ARG A 1 635 ? 2.252 -16.886 -20.863 1.00 92.69 635 ARG A N 1
ATOM 4764 C CA . ARG A 1 635 ? 1.103 -17.809 -20.930 1.00 92.69 635 ARG A CA 1
ATOM 4765 C C . ARG A 1 635 ? 0.480 -17.888 -22.322 1.00 92.69 635 ARG A C 1
ATOM 4767 O O . ARG A 1 635 ? -0.060 -18.930 -22.685 1.00 92.69 635 ARG A O 1
ATOM 4774 N N . HIS A 1 636 ? 0.560 -16.813 -23.103 1.00 92.94 636 HIS A N 1
ATOM 4775 C CA . HIS A 1 636 ? 0.024 -16.750 -24.463 1.00 92.94 636 HIS A CA 1
ATOM 4776 C C . HIS A 1 636 ? 1.083 -16.965 -25.558 1.00 92.94 636 HIS A C 1
ATOM 4778 O O . HIS A 1 636 ? 0.772 -16.845 -26.745 1.00 92.94 636 HIS A O 1
ATOM 4784 N N . GLY A 1 637 ? 2.325 -17.310 -25.198 1.00 92.75 637 GLY A N 1
ATOM 4785 C CA . GLY A 1 637 ? 3.405 -17.552 -26.158 1.00 92.75 637 GLY A CA 1
ATOM 4786 C C . GLY A 1 637 ? 3.774 -16.319 -26.992 1.00 92.75 637 GLY A C 1
ATOM 4787 O O . GLY A 1 637 ? 4.182 -16.456 -28.148 1.00 92.75 637 GLY A O 1
ATOM 4788 N N . ILE A 1 638 ? 3.590 -15.124 -26.426 1.00 91.12 638 ILE A N 1
ATOM 4789 C CA . ILE A 1 638 ? 3.994 -13.843 -27.002 1.00 91.12 638 ILE A CA 1
ATOM 4790 C C . ILE A 1 638 ? 5.419 -13.564 -26.532 1.00 91.12 638 ILE A C 1
ATOM 4792 O O . ILE A 1 638 ? 5.687 -13.341 -25.355 1.00 91.12 638 ILE A O 1
ATOM 4796 N N . SER A 1 639 ? 6.358 -13.586 -27.467 1.00 91.12 639 SER A N 1
ATOM 4797 C CA . SER A 1 639 ? 7.747 -13.205 -27.198 1.00 91.12 639 SER A CA 1
ATOM 4798 C C . SER A 1 639 ? 7.856 -11.697 -26.980 1.00 91.12 639 SER A C 1
ATOM 4800 O O . SER A 1 639 ? 7.231 -10.939 -27.723 1.00 91.12 639 SER A O 1
ATOM 4802 N N . PHE A 1 640 ? 8.704 -11.261 -26.051 1.00 93.81 640 PHE A N 1
ATOM 4803 C CA . PHE A 1 640 ? 9.007 -9.849 -25.815 1.00 93.81 640 PHE A CA 1
ATOM 4804 C C . PHE A 1 640 ? 10.481 -9.661 -25.445 1.00 93.81 640 PHE A C 1
ATOM 4806 O O . PHE A 1 640 ? 11.172 -10.614 -25.091 1.00 93.81 640 PHE A O 1
ATOM 4813 N N . ARG A 1 641 ? 10.962 -8.419 -25.526 1.00 93.69 641 ARG A N 1
ATOM 4814 C CA . ARG A 1 641 ? 12.292 -8.026 -25.061 1.00 93.69 641 ARG A CA 1
ATOM 4815 C C . ARG A 1 641 ? 12.171 -6.738 -24.265 1.00 93.69 641 ARG A C 1
ATOM 4817 O O . ARG A 1 641 ? 11.567 -5.787 -24.750 1.00 93.69 641 ARG A O 1
ATOM 4824 N N . ASN A 1 642 ? 12.742 -6.727 -23.067 1.00 93.75 642 ASN A N 1
ATOM 4825 C CA . ASN A 1 642 ? 12.740 -5.577 -22.176 1.00 93.75 642 ASN A CA 1
ATOM 4826 C C . ASN A 1 642 ? 14.091 -4.843 -22.191 1.00 93.75 642 ASN A C 1
ATOM 4828 O O . ASN A 1 642 ? 15.154 -5.470 -22.137 1.00 93.75 642 ASN A O 1
ATOM 4832 N N . TYR A 1 643 ? 14.015 -3.514 -22.216 1.00 92.94 643 TYR A N 1
ATOM 4833 C CA . TYR A 1 643 ? 15.136 -2.577 -22.204 1.00 92.94 643 TYR A CA 1
ATOM 4834 C C . TYR A 1 643 ? 14.960 -1.570 -21.051 1.00 92.94 643 TYR A C 1
ATOM 4836 O O . TYR A 1 643 ? 14.939 -0.365 -21.274 1.00 92.94 643 TYR A O 1
ATOM 4844 N N . GLY A 1 644 ? 14.798 -2.072 -19.822 1.00 87.00 644 GLY A N 1
ATOM 4845 C CA . GLY A 1 644 ? 14.845 -1.262 -18.594 1.00 87.00 644 GLY A CA 1
ATOM 4846 C C . GLY A 1 644 ? 13.524 -1.079 -17.837 1.00 87.00 644 GLY A C 1
ATOM 4847 O O . GLY A 1 644 ? 13.566 -0.579 -16.721 1.00 87.00 644 GLY A O 1
ATOM 4848 N N . GLU A 1 645 ? 12.379 -1.515 -18.371 1.00 88.88 645 GLU A N 1
ATOM 4849 C CA . GLU A 1 645 ? 11.088 -1.441 -17.665 1.00 88.88 645 GLU A CA 1
ATOM 4850 C C . GLU A 1 645 ? 10.999 -2.505 -16.556 1.00 88.88 645 GLU A C 1
ATOM 4852 O O . GLU A 1 645 ? 11.381 -3.659 -16.774 1.00 88.88 645 GLU A O 1
ATOM 4857 N N . GLY A 1 646 ? 10.491 -2.134 -15.373 1.00 79.94 646 GLY A N 1
ATOM 4858 C CA . GLY A 1 646 ? 10.367 -3.033 -14.215 1.00 79.94 646 GLY A CA 1
ATOM 4859 C C . GLY A 1 646 ? 11.709 -3.503 -13.638 1.00 79.94 646 GLY A C 1
ATOM 4860 O O . GLY A 1 646 ? 11.817 -4.648 -13.190 1.00 79.94 646 GLY A O 1
ATOM 4861 N N . PHE A 1 647 ? 12.738 -2.651 -13.729 1.00 81.31 647 PHE A N 1
ATOM 4862 C CA . PHE A 1 647 ? 14.121 -2.980 -13.373 1.00 81.31 647 PHE A CA 1
ATOM 4863 C C . PHE A 1 647 ? 14.691 -2.169 -12.181 1.00 81.31 647 PHE A C 1
ATOM 4865 O O . PHE A 1 647 ? 15.798 -2.425 -11.712 1.00 81.31 647 PHE A O 1
ATOM 4872 N N . GLU A 1 648 ? 13.899 -1.273 -11.588 1.00 87.00 648 GLU A N 1
ATOM 4873 C CA . GLU A 1 648 ? 14.241 -0.478 -10.398 1.00 87.00 648 GLU A CA 1
ATOM 4874 C C . GLU A 1 648 ? 13.689 -1.122 -9.112 1.00 87.00 648 GLU A C 1
ATOM 4876 O O . GLU A 1 648 ? 12.501 -0.993 -8.809 1.00 87.00 648 GLU A O 1
ATOM 4881 N N . LEU A 1 649 ? 14.527 -1.854 -8.371 1.00 90.31 649 LEU A N 1
ATOM 4882 C CA . LEU A 1 649 ? 14.150 -2.592 -7.152 1.00 90.31 649 LEU A CA 1
ATOM 4883 C C . LEU A 1 649 ? 14.589 -1.848 -5.879 1.00 90.31 649 LEU A C 1
ATOM 4885 O O . LEU A 1 649 ? 15.372 -0.898 -5.935 1.00 90.31 649 LEU A O 1
ATOM 4889 N N . ALA A 1 650 ? 14.105 -2.280 -4.711 1.00 90.75 650 ALA A N 1
ATOM 4890 C CA . ALA A 1 650 ? 14.505 -1.689 -3.434 1.00 90.75 650 ALA A CA 1
ATOM 4891 C C . ALA A 1 650 ? 16.030 -1.755 -3.204 1.00 90.75 650 ALA A C 1
ATOM 4893 O O . ALA A 1 650 ? 16.644 -2.822 -3.302 1.00 90.75 650 ALA A O 1
ATOM 4894 N N . GLY A 1 651 ? 16.628 -0.601 -2.886 1.00 91.12 651 GLY A N 1
ATOM 4895 C CA . GLY A 1 651 ? 18.068 -0.461 -2.647 1.00 91.12 651 GLY A CA 1
ATOM 4896 C C . GLY A 1 651 ? 18.942 -0.523 -3.904 1.00 91.12 651 GLY A C 1
ATOM 4897 O O . GLY A 1 651 ? 20.138 -0.771 -3.783 1.00 91.12 651 GLY A O 1
ATOM 4898 N N . VAL A 1 652 ? 18.372 -0.370 -5.106 1.00 93.69 652 VAL A N 1
ATOM 4899 C CA . VAL A 1 652 ? 19.181 -0.254 -6.327 1.00 93.69 652 VAL A CA 1
ATOM 4900 C C . VAL A 1 652 ? 20.003 1.035 -6.298 1.00 93.69 652 VAL A C 1
ATOM 4902 O O . VAL A 1 652 ? 19.481 2.105 -5.996 1.00 93.69 652 VAL A O 1
ATOM 4905 N N . GLU A 1 653 ? 21.284 0.916 -6.628 1.00 94.06 653 GLU A N 1
ATOM 4906 C CA . GLU A 1 653 ? 22.187 2.045 -6.834 1.00 94.06 653 GLU A CA 1
ATOM 4907 C C . GLU A 1 653 ? 22.334 2.342 -8.324 1.00 94.06 653 GLU A C 1
ATOM 4909 O O . GLU A 1 653 ? 22.399 1.415 -9.137 1.00 94.06 653 GLU A O 1
ATOM 4914 N N . GLU A 1 654 ? 22.360 3.636 -8.649 1.00 92.81 654 GLU A N 1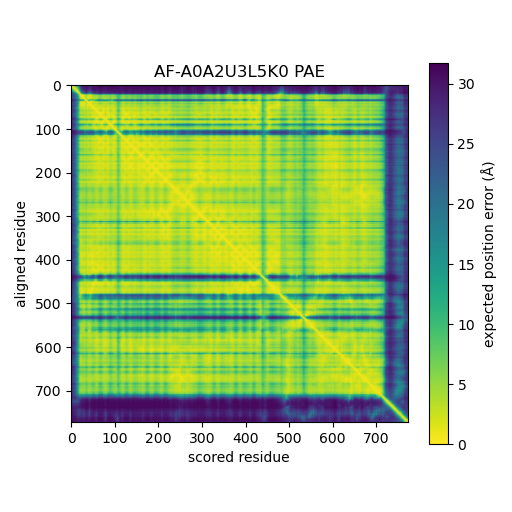
ATOM 4915 C CA . GLU A 1 654 ? 22.358 4.174 -10.015 1.00 92.81 654 GLU A CA 1
ATOM 4916 C C . GLU A 1 654 ? 23.410 5.283 -10.206 1.00 92.81 654 GLU A C 1
ATOM 4918 O O . GLU A 1 654 ? 23.155 6.378 -10.727 1.00 92.81 654 GLU A O 1
ATOM 4923 N N . GLY A 1 655 ? 24.624 5.022 -9.737 1.00 92.12 655 GLY A N 1
ATOM 4924 C CA . GLY A 1 655 ? 25.755 5.935 -9.789 1.00 92.12 655 GLY A CA 1
ATOM 4925 C C . GLY A 1 655 ? 26.540 5.937 -11.113 1.00 92.12 655 GLY A C 1
ATOM 4926 O O . GLY A 1 655 ? 26.281 5.178 -12.056 1.00 92.12 655 GLY A O 1
ATOM 4927 N N . PRO A 1 656 ? 27.562 6.805 -11.219 1.00 91.38 656 PRO A N 1
ATOM 4928 C CA . PRO A 1 656 ? 28.524 6.774 -12.317 1.00 91.38 656 PRO A CA 1
ATOM 4929 C C . PRO A 1 656 ? 29.281 5.438 -12.392 1.00 91.38 656 PRO A C 1
ATOM 4931 O O . PRO A 1 656 ? 29.598 4.833 -11.378 1.00 91.38 656 PRO A O 1
ATOM 4934 N N . GLY A 1 657 ? 29.662 5.005 -13.599 1.00 91.62 657 GLY A N 1
ATOM 4935 C CA . GLY A 1 657 ? 30.522 3.822 -13.789 1.00 91.62 657 GLY A CA 1
ATOM 4936 C C . GLY A 1 657 ? 29.798 2.470 -13.802 1.00 91.62 657 GLY A C 1
ATOM 4937 O O . GLY A 1 657 ? 30.435 1.439 -13.987 1.00 91.62 657 GLY A O 1
ATOM 4938 N N . GLU A 1 658 ? 28.472 2.452 -13.697 1.00 92.38 658 GLU A N 1
ATOM 4939 C CA . GLU A 1 658 ? 27.686 1.217 -13.539 1.00 92.38 658 GLU A CA 1
ATOM 4940 C C . GLU A 1 658 ? 27.288 0.516 -14.842 1.00 92.38 658 GLU A C 1
ATOM 4942 O O . GLU A 1 658 ? 26.486 -0.423 -14.846 1.00 92.38 658 GLU A O 1
ATOM 4947 N N . LYS A 1 659 ? 27.879 0.925 -15.966 1.00 93.12 659 LYS A N 1
ATOM 4948 C CA . LYS A 1 659 ? 27.716 0.234 -17.251 1.00 93.12 659 LYS A CA 1
ATOM 4949 C C . LYS A 1 659 ? 28.068 -1.264 -17.120 1.00 93.12 659 LYS A C 1
ATOM 4951 O O . LYS A 1 659 ? 28.913 -1.620 -16.294 1.00 93.12 659 LYS A O 1
ATOM 4956 N N . PRO A 1 660 ? 27.460 -2.140 -17.941 1.00 91.94 660 PRO A N 1
ATOM 4957 C CA . PRO A 1 660 ? 26.514 -1.822 -19.018 1.00 91.94 660 PRO A CA 1
ATOM 4958 C C . PRO A 1 660 ? 25.046 -1.684 -18.574 1.00 91.94 660 PRO A C 1
ATOM 4960 O O . PRO A 1 660 ? 24.289 -1.001 -19.251 1.00 91.94 660 PRO A O 1
ATOM 4963 N N . THR A 1 661 ? 24.653 -2.268 -17.439 1.00 92.88 661 THR A N 1
ATOM 4964 C CA . THR A 1 661 ? 23.256 -2.291 -16.952 1.00 92.88 661 THR A CA 1
ATOM 4965 C C . THR A 1 661 ? 22.821 -1.004 -16.254 1.00 92.88 661 THR A C 1
ATOM 4967 O O . THR A 1 661 ? 21.627 -0.739 -16.140 1.00 92.88 661 THR A O 1
ATOM 4970 N N . GLY A 1 662 ? 23.774 -0.183 -15.809 1.00 93.62 662 GLY A N 1
ATOM 4971 C CA . GLY A 1 662 ? 23.495 1.079 -15.128 1.00 93.62 662 GLY A CA 1
ATOM 4972 C C . GLY A 1 662 ? 22.912 0.925 -13.727 1.00 93.62 662 GLY A C 1
ATOM 4973 O O . GLY A 1 662 ? 22.351 1.893 -13.241 1.00 93.62 662 GLY A O 1
ATOM 4974 N N . ALA A 1 663 ? 23.013 -0.258 -13.117 1.00 94.38 663 ALA A N 1
ATOM 4975 C CA . ALA A 1 663 ? 22.426 -0.539 -11.813 1.00 94.38 663 ALA A CA 1
ATOM 4976 C C . ALA A 1 663 ? 23.311 -1.456 -10.971 1.00 94.38 663 ALA A C 1
ATOM 4978 O O . ALA A 1 663 ? 23.979 -2.349 -11.515 1.00 94.38 663 ALA A O 1
ATOM 4979 N N . ARG A 1 664 ? 23.284 -1.292 -9.646 1.00 95.94 664 ARG A N 1
ATOM 4980 C CA . ARG A 1 664 ? 23.880 -2.237 -8.691 1.00 95.94 664 ARG A CA 1
ATOM 4981 C C . ARG A 1 664 ? 22.889 -2.617 -7.597 1.00 95.94 664 ARG A C 1
ATOM 4983 O O . ARG A 1 664 ? 22.325 -1.758 -6.934 1.00 95.94 664 ARG A O 1
ATOM 4990 N N . TYR A 1 665 ? 22.694 -3.919 -7.397 1.00 95.44 665 TYR A N 1
ATOM 4991 C CA . TYR A 1 665 ? 21.745 -4.458 -6.420 1.00 95.44 665 TYR A CA 1
ATOM 4992 C C . TYR A 1 665 ? 22.483 -4.998 -5.201 1.00 95.44 665 TYR A C 1
ATOM 4994 O O . TYR A 1 665 ? 23.400 -5.809 -5.337 1.00 95.44 665 TYR A O 1
ATOM 5002 N N . VAL A 1 666 ? 22.053 -4.573 -4.014 1.00 96.75 666 VAL A N 1
ATOM 5003 C CA . VAL A 1 666 ? 22.646 -4.954 -2.718 1.00 96.75 666 VAL A CA 1
ATOM 5004 C C . VAL A 1 666 ? 21.760 -5.899 -1.900 1.00 96.75 666 VAL A C 1
ATOM 5006 O O . VAL A 1 666 ? 22.101 -6.263 -0.774 1.00 96.75 666 VAL A O 1
ATOM 5009 N N . THR A 1 667 ? 20.641 -6.344 -2.471 1.00 96.31 667 THR A N 1
ATOM 5010 C CA . THR A 1 667 ? 19.677 -7.261 -1.850 1.00 96.31 667 THR A CA 1
ATOM 5011 C C . THR A 1 667 ? 19.326 -8.424 -2.778 1.00 96.31 667 THR A C 1
ATOM 5013 O O . THR A 1 667 ? 19.686 -8.443 -3.956 1.00 96.31 667 THR A O 1
ATOM 5016 N N . ASN A 1 668 ? 18.611 -9.413 -2.242 1.00 96.81 668 ASN A N 1
ATOM 5017 C CA . ASN A 1 668 ? 18.076 -10.541 -3.002 1.00 96.81 668 ASN A CA 1
ATOM 5018 C C . ASN A 1 668 ? 16.643 -10.314 -3.531 1.00 96.81 668 ASN A C 1
ATOM 5020 O O . ASN A 1 668 ? 15.951 -11.287 -3.833 1.00 96.81 668 ASN A O 1
ATOM 5024 N N . VAL A 1 669 ? 16.183 -9.060 -3.626 1.00 95.75 669 VAL A N 1
ATOM 5025 C CA . VAL A 1 669 ? 14.864 -8.738 -4.191 1.00 95.75 669 VAL A CA 1
ATOM 5026 C C . VAL A 1 669 ? 14.808 -9.219 -5.655 1.00 95.75 669 VAL A C 1
ATOM 5028 O O . VAL A 1 669 ? 15.716 -8.907 -6.432 1.00 95.75 669 VAL A O 1
ATOM 5031 N N . PRO A 1 670 ? 13.799 -10.021 -6.048 1.00 95.31 670 PRO A N 1
ATOM 5032 C CA . PRO A 1 670 ? 13.732 -10.613 -7.379 1.00 95.31 670 PRO A CA 1
ATOM 5033 C C . PRO A 1 670 ? 13.054 -9.689 -8.393 1.00 95.31 670 PRO A C 1
ATOM 5035 O O . PRO A 1 670 ? 12.320 -8.770 -8.044 1.00 95.31 670 PRO A O 1
ATOM 5038 N N . MET A 1 671 ? 13.200 -10.041 -9.668 1.00 94.00 671 MET A N 1
ATOM 5039 C CA . MET A 1 671 ? 12.274 -9.614 -10.723 1.00 94.00 671 MET A CA 1
ATOM 5040 C C . MET A 1 671 ? 11.243 -10.713 -10.999 1.00 94.00 671 MET A C 1
ATOM 5042 O O . MET A 1 671 ? 11.553 -11.878 -10.759 1.00 94.00 671 MET A O 1
ATOM 5046 N N . PRO A 1 672 ? 10.087 -10.422 -11.620 1.00 94.56 672 PRO A N 1
ATOM 5047 C CA . PRO A 1 672 ? 9.262 -11.458 -12.234 1.00 94.56 672 PRO A CA 1
ATOM 5048 C C . PRO A 1 672 ? 10.067 -12.325 -13.210 1.00 94.56 672 PRO A C 1
ATOM 5050 O O . PRO A 1 672 ? 10.785 -11.794 -14.057 1.00 94.56 672 PRO A O 1
ATOM 5053 N N . ASP A 1 673 ? 9.946 -13.648 -13.136 1.00 95.12 673 ASP A N 1
ATOM 5054 C CA . ASP A 1 673 ? 10.769 -14.571 -13.930 1.00 95.12 673 ASP A CA 1
ATOM 5055 C C . ASP A 1 673 ? 10.666 -14.364 -15.457 1.00 95.12 673 ASP A C 1
ATOM 5057 O O . ASP A 1 673 ? 11.710 -14.279 -16.120 1.00 95.12 673 ASP A O 1
ATOM 5061 N N . PRO A 1 674 ? 9.467 -14.156 -16.041 1.00 95.12 674 PRO A N 1
ATOM 5062 C CA . PRO A 1 674 ? 9.367 -13.827 -17.458 1.00 95.12 674 PRO A CA 1
ATOM 5063 C C . PRO A 1 674 ? 10.118 -12.537 -17.805 1.00 95.12 674 PRO A C 1
ATOM 5065 O O . PRO A 1 674 ? 10.789 -12.470 -18.834 1.00 95.12 674 PRO A O 1
ATOM 5068 N N . LEU A 1 675 ? 10.057 -11.515 -16.947 1.00 95.31 675 LEU A N 1
ATOM 5069 C CA . LEU A 1 675 ? 10.771 -10.256 -17.160 1.00 95.31 675 LEU A CA 1
ATOM 5070 C C . LEU A 1 675 ? 12.287 -10.457 -17.029 1.00 95.31 675 LEU A C 1
ATOM 5072 O O . LEU A 1 675 ? 13.048 -10.001 -17.884 1.00 95.31 675 LEU A O 1
ATOM 5076 N N . TYR A 1 676 ? 12.729 -11.199 -16.012 1.00 95.56 676 TYR A N 1
ATOM 5077 C CA . TYR A 1 676 ? 14.131 -11.521 -15.752 1.00 95.56 676 TYR A CA 1
ATOM 5078 C C . TYR A 1 676 ? 14.821 -12.139 -16.973 1.00 95.56 676 TYR A C 1
ATOM 5080 O O . TYR A 1 676 ? 15.880 -11.659 -17.399 1.00 95.56 676 TYR A O 1
ATOM 5088 N N . ARG A 1 677 ? 14.215 -13.179 -17.566 1.00 95.56 677 ARG A N 1
ATOM 5089 C CA . ARG A 1 677 ? 14.750 -13.883 -18.746 1.00 95.56 677 ARG A CA 1
ATOM 5090 C C . ARG A 1 677 ? 14.765 -13.008 -19.996 1.00 95.56 677 ARG A C 1
ATOM 5092 O O . AR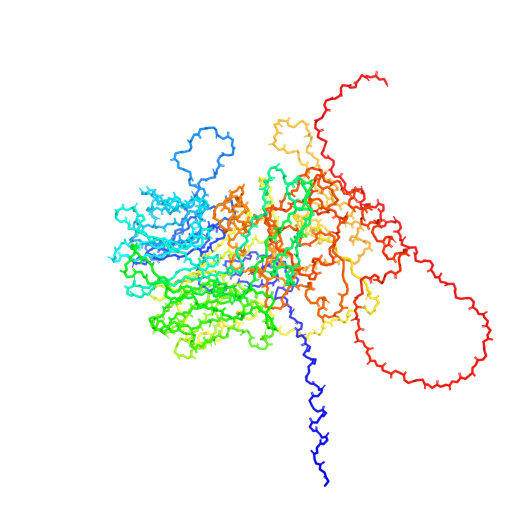G A 1 677 ? 15.669 -13.124 -20.821 1.00 95.56 677 ARG A O 1
ATOM 5099 N N . ASN A 1 678 ? 13.794 -12.106 -20.121 1.00 95.56 678 ASN A N 1
ATOM 5100 C CA . ASN A 1 678 ? 13.607 -11.288 -21.315 1.00 95.56 678 ASN A CA 1
ATOM 5101 C C . ASN A 1 678 ? 14.185 -9.866 -21.201 1.00 95.56 678 ASN A C 1
ATOM 5103 O O . ASN A 1 678 ? 14.052 -9.094 -22.149 1.00 95.56 678 ASN A O 1
ATOM 5107 N N . THR A 1 679 ? 14.926 -9.522 -20.141 1.00 95.00 679 THR A N 1
ATOM 5108 C CA . THR A 1 679 ? 15.566 -8.195 -19.966 1.00 95.00 679 THR A CA 1
ATOM 5109 C C . THR A 1 679 ? 17.008 -8.139 -20.474 1.00 95.00 679 THR A C 1
ATOM 5111 O O . THR A 1 679 ? 17.766 -9.108 -20.349 1.00 95.00 679 THR A O 1
ATOM 5114 N N . SER A 1 680 ? 17.395 -7.032 -21.110 1.00 94.62 680 SER A N 1
ATOM 5115 C CA . SER A 1 680 ? 18.769 -6.834 -21.579 1.00 94.62 680 SER A CA 1
ATOM 5116 C C . SER A 1 680 ? 19.788 -6.773 -20.453 1.00 94.62 680 SER A C 1
ATOM 5118 O O . SER A 1 680 ? 19.525 -6.259 -19.375 1.00 94.62 680 SER A O 1
ATOM 5120 N N . ARG A 1 681 ? 20.953 -7.374 -20.711 1.00 92.94 681 ARG A N 1
ATOM 5121 C CA . ARG A 1 681 ? 22.130 -7.323 -19.835 1.00 92.94 681 ARG A CA 1
ATOM 5122 C C . ARG A 1 681 ? 23.154 -6.294 -20.328 1.00 92.94 681 ARG A C 1
ATOM 5124 O O . ARG A 1 681 ? 24.162 -6.077 -19.670 1.00 92.94 681 ARG A O 1
ATOM 5131 N N . GLU A 1 682 ? 22.901 -5.693 -21.490 1.00 92.94 682 GLU A N 1
ATOM 5132 C CA . GLU A 1 682 ? 23.793 -4.747 -22.170 1.00 92.94 682 GLU A CA 1
ATOM 5133 C C . GLU A 1 682 ? 23.172 -3.341 -22.263 1.00 92.94 682 GLU A C 1
ATOM 5135 O O . GLU A 1 682 ? 23.866 -2.376 -22.568 1.00 92.94 682 GLU A O 1
ATOM 5140 N N . TYR A 1 683 ? 21.872 -3.209 -21.984 1.00 93.44 683 TYR A N 1
ATOM 5141 C CA . TYR A 1 683 ? 21.164 -1.934 -21.991 1.00 93.44 683 TYR A CA 1
ATOM 5142 C C . TYR A 1 683 ? 21.066 -1.350 -20.576 1.00 93.44 683 TYR A C 1
ATOM 5144 O O . TYR A 1 683 ? 20.654 -2.074 -19.663 1.00 93.44 683 TYR A O 1
ATOM 5152 N N . PRO A 1 684 ? 21.381 -0.058 -20.385 1.00 91.75 684 PRO A N 1
ATOM 5153 C CA . PRO A 1 684 ? 21.276 0.568 -19.082 1.00 91.75 684 PRO A CA 1
ATOM 5154 C C . PRO A 1 684 ? 19.868 1.067 -18.774 1.00 91.75 684 PRO A C 1
ATOM 5156 O O . PRO A 1 684 ? 19.211 1.643 -19.641 1.00 91.75 684 PRO A O 1
ATOM 5159 N N . GLN A 1 685 ? 19.445 0.912 -17.522 1.00 87.25 685 GLN A N 1
ATOM 5160 C CA . GLN A 1 685 ? 18.147 1.392 -17.033 1.00 87.25 685 GLN A CA 1
ATOM 5161 C C . GLN A 1 685 ? 18.088 2.918 -16.808 1.00 87.25 685 GLN A C 1
ATOM 5163 O O . GLN A 1 685 ? 18.761 3.679 -17.517 1.00 87.25 685 GLN A O 1
ATOM 5168 N N . PHE A 1 686 ? 17.257 3.372 -15.860 1.00 86.31 686 PHE A N 1
ATOM 5169 C CA . PHE A 1 686 ? 16.963 4.778 -15.576 1.00 86.31 686 PHE A CA 1
ATOM 5170 C C . PHE A 1 686 ? 18.207 5.648 -15.317 1.00 86.31 686 PHE A C 1
ATOM 5172 O O . PHE A 1 686 ? 18.256 6.767 -15.828 1.00 86.31 686 PHE A O 1
ATOM 5179 N N . ASN A 1 687 ? 19.247 5.125 -14.655 1.00 91.12 687 ASN A N 1
ATOM 5180 C CA . ASN A 1 687 ? 20.509 5.809 -14.316 1.00 91.12 687 ASN A CA 1
ATOM 5181 C C . ASN A 1 687 ? 20.914 6.996 -15.220 1.00 91.12 687 ASN A C 1
ATOM 5183 O O . ASN A 1 687 ? 21.529 6.861 -16.289 1.00 91.12 687 ASN A O 1
ATOM 5187 N N . THR A 1 688 ? 20.626 8.203 -14.741 1.00 90.31 688 THR A N 1
ATOM 5188 C CA . THR A 1 688 ? 20.813 9.455 -15.491 1.00 90.31 688 THR A CA 1
ATOM 5189 C C . THR A 1 688 ? 22.281 9.865 -15.680 1.00 90.31 688 THR A C 1
ATOM 5191 O O . THR A 1 688 ? 22.564 10.778 -16.456 1.00 90.31 688 THR A O 1
ATOM 5194 N N . ASN A 1 689 ? 23.240 9.163 -15.058 1.00 93.38 689 ASN A N 1
ATOM 5195 C CA . ASN A 1 689 ? 24.675 9.354 -15.307 1.00 93.38 689 ASN A CA 1
ATOM 5196 C C . ASN A 1 689 ? 25.131 8.752 -16.646 1.00 93.38 689 ASN A C 1
ATOM 5198 O O . ASN A 1 689 ? 26.249 9.004 -17.108 1.00 93.38 689 ASN A O 1
ATOM 5202 N N . ILE A 1 690 ? 24.291 7.929 -17.275 1.00 93.62 690 ILE A N 1
ATOM 5203 C CA . ILE A 1 690 ? 24.576 7.320 -18.570 1.00 93.62 690 ILE A CA 1
ATOM 5204 C C . ILE A 1 690 ? 23.924 8.167 -19.675 1.00 93.62 690 ILE A C 1
ATOM 5206 O O . ILE A 1 690 ? 22.734 8.450 -19.584 1.00 93.62 690 ILE A O 1
ATOM 5210 N N . PRO A 1 691 ? 24.655 8.569 -20.734 1.00 93.50 691 PRO A N 1
ATOM 5211 C CA . PRO A 1 691 ? 24.072 9.350 -21.824 1.00 93.50 691 PRO A CA 1
ATOM 5212 C C . PRO A 1 691 ? 23.073 8.552 -22.667 1.00 93.50 691 PRO A C 1
ATOM 5214 O O . PRO A 1 691 ? 23.312 7.382 -22.977 1.00 93.50 691 PRO A O 1
ATOM 5217 N N . ASP A 1 692 ? 22.040 9.220 -23.176 1.00 89.44 692 ASP A N 1
ATOM 5218 C CA . ASP A 1 692 ? 21.063 8.609 -24.091 1.00 89.44 692 ASP A CA 1
ATOM 5219 C C . ASP A 1 692 ? 21.703 8.088 -25.380 1.00 89.44 692 ASP A C 1
ATOM 5221 O O . ASP A 1 692 ? 21.305 7.048 -25.900 1.00 89.44 692 ASP A O 1
ATOM 5225 N N . GLN A 1 693 ? 22.777 8.730 -25.850 1.00 93.94 693 GLN A N 1
ATOM 5226 C CA . GLN A 1 693 ? 23.549 8.226 -26.985 1.00 93.94 693 GLN A CA 1
ATOM 5227 C C . GLN A 1 693 ? 24.096 6.814 -26.725 1.00 93.94 693 GLN A C 1
ATOM 5229 O O . GLN A 1 693 ? 24.102 5.986 -27.633 1.00 93.94 693 GLN A O 1
ATOM 5234 N N . TYR A 1 694 ? 24.527 6.515 -25.495 1.00 94.31 694 TYR A N 1
ATOM 5235 C CA . TYR A 1 694 ? 24.983 5.173 -25.139 1.00 94.31 694 TYR A CA 1
ATOM 5236 C C . TYR A 1 694 ? 23.812 4.182 -25.131 1.00 94.31 694 TYR A C 1
ATOM 5238 O O . TYR A 1 694 ? 23.946 3.114 -25.722 1.00 94.31 694 TYR A O 1
ATOM 5246 N N . ARG A 1 695 ? 22.656 4.549 -24.549 1.00 92.94 695 ARG A N 1
ATOM 5247 C CA . ARG A 1 695 ? 21.425 3.728 -24.576 1.00 92.94 695 ARG A CA 1
ATOM 5248 C C . ARG A 1 695 ? 21.032 3.345 -25.996 1.00 92.94 695 ARG A C 1
ATOM 5250 O O . ARG A 1 695 ? 20.875 2.165 -26.297 1.00 92.94 695 ARG A O 1
ATOM 5257 N N . VAL A 1 696 ? 20.937 4.338 -26.878 1.00 92.38 696 VAL A N 1
ATOM 5258 C CA . VAL A 1 696 ? 20.573 4.136 -28.285 1.00 92.38 696 VAL A CA 1
ATOM 5259 C C . VAL A 1 696 ? 21.596 3.242 -28.983 1.00 92.38 696 VAL A C 1
ATOM 5261 O O . VAL A 1 696 ? 21.205 2.318 -29.691 1.00 92.38 696 VAL A O 1
ATOM 5264 N N . SER A 1 697 ? 22.895 3.453 -28.754 1.00 95.50 697 SER A N 1
ATOM 5265 C CA . SER A 1 697 ? 23.936 2.595 -29.327 1.00 95.50 697 SER A CA 1
ATOM 5266 C C . SER A 1 697 ? 23.839 1.140 -28.851 1.00 95.50 697 SER A C 1
ATOM 5268 O O . SER A 1 697 ? 23.977 0.245 -29.680 1.00 95.50 697 SER A O 1
ATOM 5270 N N . GLN A 1 698 ? 23.564 0.885 -27.565 1.00 95.12 698 GLN A N 1
ATOM 5271 C CA . GLN A 1 698 ? 23.374 -0.482 -27.052 1.00 95.12 698 GLN A CA 1
ATOM 5272 C C . GLN A 1 698 ? 22.105 -1.132 -27.615 1.00 95.12 698 GLN A C 1
ATOM 5274 O O . GLN A 1 698 ? 22.142 -2.281 -28.051 1.00 95.12 698 GLN A O 1
ATOM 5279 N N . PHE A 1 699 ? 20.996 -0.388 -27.672 1.00 93.62 699 PHE A N 1
ATOM 5280 C CA . PHE A 1 699 ? 19.751 -0.866 -28.274 1.00 93.62 699 PHE A CA 1
ATOM 5281 C C . PHE A 1 699 ? 19.948 -1.262 -29.742 1.00 93.62 699 PHE A C 1
ATOM 5283 O O . PHE A 1 699 ? 19.604 -2.381 -30.121 1.00 93.62 699 PHE A O 1
ATOM 5290 N N . ILE A 1 700 ? 20.539 -0.375 -30.554 1.00 94.12 700 ILE A N 1
ATOM 5291 C CA . ILE A 1 700 ? 20.804 -0.634 -31.976 1.00 94.12 700 ILE A CA 1
ATOM 5292 C C . ILE A 1 700 ? 21.712 -1.854 -32.129 1.00 94.12 700 ILE A C 1
ATOM 5294 O O . ILE A 1 700 ? 21.359 -2.769 -32.868 1.00 94.12 700 ILE A O 1
ATOM 5298 N N . ALA A 1 701 ? 22.827 -1.908 -31.396 1.00 94.81 701 ALA A N 1
ATOM 5299 C CA . ALA A 1 701 ? 23.771 -3.018 -31.488 1.00 94.81 701 ALA A CA 1
ATOM 5300 C C . ALA A 1 701 ? 23.118 -4.367 -31.138 1.00 94.81 701 ALA A C 1
ATOM 5302 O O . ALA A 1 701 ? 23.319 -5.357 -31.845 1.00 94.81 701 ALA A O 1
ATOM 5303 N N . GLU A 1 702 ? 22.299 -4.426 -30.081 1.00 93.62 702 GLU A N 1
ATOM 5304 C CA . GLU A 1 702 ? 21.604 -5.661 -29.715 1.00 93.62 702 GLU A CA 1
ATOM 5305 C C . GLU A 1 702 ? 20.546 -6.052 -30.759 1.00 93.62 702 GLU A C 1
ATOM 5307 O O . GLU A 1 702 ? 20.452 -7.230 -31.113 1.00 93.62 702 GLU A O 1
ATOM 5312 N N . VAL A 1 703 ? 19.778 -5.085 -31.273 1.00 91.12 703 VAL A N 1
ATOM 5313 C CA . VAL A 1 703 ? 18.758 -5.318 -32.309 1.00 91.12 703 VAL A CA 1
ATOM 5314 C C . VAL A 1 703 ? 19.388 -5.816 -33.608 1.00 91.12 703 VAL A C 1
ATOM 5316 O O . VAL A 1 703 ? 18.907 -6.793 -34.188 1.00 91.12 703 VAL A O 1
ATOM 5319 N N . GLU A 1 704 ? 20.473 -5.183 -34.051 1.00 92.81 704 GLU A N 1
ATOM 5320 C CA . GLU A 1 704 ? 21.228 -5.596 -35.232 1.00 92.81 704 GLU A CA 1
ATOM 5321 C C . GLU A 1 704 ? 21.775 -7.012 -35.056 1.00 92.81 704 GLU A C 1
ATOM 5323 O O . GLU A 1 704 ? 21.561 -7.865 -35.918 1.00 92.81 704 GLU A O 1
ATOM 5328 N N . ARG A 1 705 ? 22.410 -7.295 -33.913 1.00 93.06 705 ARG A N 1
ATOM 5329 C CA . ARG A 1 705 ? 22.975 -8.614 -33.614 1.00 93.06 705 ARG A CA 1
ATOM 5330 C C . ARG A 1 705 ? 21.908 -9.708 -33.600 1.00 93.06 705 ARG A C 1
ATOM 5332 O O . ARG A 1 705 ? 22.106 -10.733 -34.243 1.00 93.06 705 ARG A O 1
ATOM 5339 N N . LYS A 1 706 ? 20.800 -9.519 -32.879 1.00 86.31 706 LYS A N 1
ATOM 5340 C CA . LYS A 1 706 ? 19.791 -10.572 -32.672 1.00 86.31 706 LYS A CA 1
ATOM 5341 C C . LYS A 1 706 ? 18.855 -10.745 -33.857 1.00 86.31 706 LYS A C 1
ATOM 5343 O O . LYS A 1 706 ? 18.680 -11.853 -34.359 1.00 86.31 706 LYS A O 1
ATOM 5348 N N . TYR A 1 707 ? 18.256 -9.650 -34.314 1.00 87.06 707 TYR A N 1
ATOM 5349 C CA . TYR A 1 707 ? 17.110 -9.717 -35.220 1.00 87.06 707 TYR A CA 1
ATOM 5350 C C . TYR A 1 707 ? 17.490 -9.479 -36.682 1.00 87.06 707 TYR A C 1
ATOM 5352 O O . TYR A 1 707 ? 16.889 -10.082 -37.568 1.00 87.06 707 TYR A O 1
ATOM 5360 N N . VAL A 1 708 ? 18.478 -8.618 -36.955 1.00 85.75 708 VAL A N 1
ATOM 5361 C CA . VAL A 1 708 ? 18.890 -8.309 -38.337 1.00 85.75 708 VAL A CA 1
ATOM 5362 C C . VAL A 1 708 ? 19.909 -9.328 -38.848 1.00 85.75 708 VAL A C 1
ATOM 5364 O O . VAL A 1 708 ? 19.699 -9.924 -39.900 1.00 85.75 708 VAL A O 1
ATOM 5367 N N . ALA A 1 709 ? 20.997 -9.543 -38.105 1.00 85.44 709 ALA A N 1
ATOM 5368 C CA . ALA A 1 709 ? 22.080 -10.450 -38.477 1.00 85.44 709 ALA A CA 1
ATOM 5369 C C . ALA A 1 709 ? 21.858 -11.882 -37.964 1.00 85.44 709 ALA A C 1
ATOM 5371 O O . ALA A 1 709 ? 22.071 -12.837 -38.706 1.00 85.44 709 ALA A O 1
ATOM 5372 N N . GLY A 1 710 ? 21.418 -12.035 -36.711 1.00 76.25 710 GLY A N 1
ATOM 5373 C CA . GLY A 1 710 ? 21.219 -13.337 -36.062 1.00 76.25 710 GLY A CA 1
ATOM 5374 C C . GLY A 1 710 ? 19.989 -14.108 -36.544 1.00 76.25 710 GLY A C 1
ATOM 5375 O O . GLY A 1 710 ? 19.908 -15.317 -36.344 1.00 76.25 710 GLY A O 1
ATOM 5376 N N . GLY A 1 711 ? 19.040 -13.434 -37.203 1.00 73.12 711 GLY A N 1
ATOM 5377 C CA . GLY A 1 711 ? 17.826 -14.056 -37.735 1.00 73.12 711 GLY A CA 1
ATOM 5378 C C . GLY A 1 711 ? 16.845 -14.550 -36.667 1.00 73.12 711 GLY A C 1
ATOM 5379 O O . GLY A 1 711 ? 15.909 -15.283 -37.002 1.00 73.12 711 GLY A O 1
ATOM 5380 N N . GLU A 1 712 ? 17.023 -14.160 -35.398 1.00 78.75 712 GLU A N 1
ATOM 5381 C CA . GLU A 1 712 ? 16.034 -14.430 -34.359 1.00 78.75 712 GLU A CA 1
ATOM 5382 C C . GLU A 1 712 ? 14.707 -13.762 -34.755 1.00 78.75 712 GLU A C 1
ATOM 5384 O O . GLU A 1 712 ? 14.696 -12.609 -35.203 1.00 78.75 712 GLU A O 1
ATOM 5389 N N . PRO A 1 713 ? 13.559 -14.449 -34.625 1.00 65.12 713 PRO A N 1
ATOM 5390 C CA . PRO A 1 713 ? 12.285 -13.809 -34.891 1.00 65.12 713 PRO A CA 1
ATOM 5391 C C . PRO A 1 713 ? 12.098 -12.655 -33.902 1.00 65.12 713 PRO A C 1
ATOM 5393 O O . PRO A 1 713 ? 12.022 -12.876 -32.696 1.00 65.12 713 PRO A O 1
ATOM 5396 N N . ALA A 1 714 ? 11.993 -11.426 -34.419 1.00 61.66 714 ALA A N 1
ATOM 5397 C CA . ALA A 1 714 ? 11.594 -10.270 -33.619 1.00 61.66 714 ALA A CA 1
ATOM 5398 C C . ALA A 1 714 ? 10.297 -10.580 -32.858 1.00 61.66 714 ALA A C 1
ATOM 5400 O O . ALA A 1 714 ? 9.454 -11.317 -33.373 1.00 61.66 714 ALA A O 1
ATOM 5401 N N . SER A 1 715 ? 10.135 -10.019 -31.658 1.00 60.03 715 SER A N 1
ATOM 5402 C CA . SER A 1 715 ? 9.017 -10.294 -30.749 1.00 60.03 715 SER A CA 1
ATOM 5403 C C . SER A 1 715 ? 7.659 -10.291 -31.469 1.00 60.03 715 SER A C 1
ATOM 5405 O O . SER A 1 715 ? 7.200 -9.245 -31.924 1.00 60.03 715 SER A O 1
ATOM 5407 N N . ARG A 1 716 ? 7.024 -11.461 -31.636 1.00 49.91 716 ARG A N 1
ATOM 5408 C CA . ARG A 1 716 ? 5.749 -11.618 -32.360 1.00 49.91 716 ARG A CA 1
ATOM 5409 C C . ARG A 1 716 ? 4.567 -11.729 -31.406 1.00 49.91 716 ARG A C 1
ATOM 5411 O O . ARG A 1 716 ? 4.605 -12.526 -30.470 1.00 49.91 716 ARG A O 1
ATOM 5418 N N . SER A 1 717 ? 3.471 -11.052 -31.741 1.00 40.12 717 SER A N 1
ATOM 5419 C CA . SER A 1 717 ? 2.135 -11.479 -31.323 1.00 40.12 717 SER A CA 1
ATOM 5420 C C . SER A 1 717 ? 1.695 -12.651 -32.213 1.00 40.12 717 SER A C 1
ATOM 5422 O O . SER A 1 717 ? 1.749 -12.583 -33.443 1.00 40.12 717 SER A O 1
ATOM 5424 N N . ARG A 1 718 ? 1.299 -13.783 -31.620 1.00 34.19 718 ARG A N 1
ATOM 5425 C CA . ARG A 1 718 ? 0.636 -14.857 -32.375 1.00 34.19 718 ARG A CA 1
ATOM 5426 C C . ARG A 1 718 ? -0.848 -14.516 -32.479 1.00 34.19 718 ARG A C 1
ATOM 5428 O O . ARG A 1 718 ? -1.572 -14.672 -31.503 1.00 34.19 718 ARG A O 1
ATOM 5435 N N . SER A 1 719 ? -1.323 -14.105 -33.654 1.00 31.52 719 SER A N 1
ATOM 5436 C CA . SER A 1 719 ? -2.756 -14.165 -33.952 1.00 31.52 719 SER A CA 1
ATOM 5437 C C . SER A 1 719 ? -3.110 -15.608 -34.325 1.00 31.52 719 SER A C 1
ATOM 5439 O O . SER A 1 719 ? -2.638 -16.157 -35.321 1.00 31.52 719 SER A O 1
ATOM 5441 N N . SER A 1 720 ? -3.898 -16.275 -33.484 1.00 25.42 720 SER A N 1
ATOM 5442 C CA . SER A 1 720 ? -4.434 -17.596 -33.809 1.00 25.42 720 SER A CA 1
ATOM 5443 C C . SER A 1 720 ? -5.698 -17.422 -34.655 1.00 25.42 720 SER A C 1
ATOM 5445 O O . SER A 1 720 ? -6.786 -17.181 -34.153 1.00 25.42 720 SER A O 1
ATOM 5447 N N . SER A 1 721 ? -5.554 -17.534 -35.975 1.00 24.91 721 SER A N 1
ATOM 5448 C CA . SER A 1 721 ? -6.670 -17.900 -36.854 1.00 24.91 721 SER A CA 1
ATOM 5449 C C . SER A 1 721 ? -6.296 -19.186 -37.587 1.00 24.91 721 SER A C 1
ATOM 5451 O O . SER A 1 721 ? -5.718 -19.195 -38.670 1.00 24.91 721 SER A O 1
ATOM 5453 N N . SER A 1 722 ? -6.567 -20.321 -36.946 1.00 24.50 722 SER A N 1
ATOM 5454 C CA . SER A 1 722 ? -6.510 -21.626 -37.598 1.00 24.50 722 SER A CA 1
ATOM 5455 C C . SER A 1 722 ? -7.826 -21.867 -38.333 1.00 24.50 722 SER A C 1
ATOM 5457 O O . SER A 1 722 ? -8.783 -22.363 -37.746 1.00 24.50 722 SER A O 1
ATOM 5459 N N . SER A 1 723 ? -7.876 -21.549 -39.626 1.00 24.88 723 SER A N 1
ATOM 5460 C CA . SER A 1 723 ? -8.830 -22.196 -40.528 1.00 24.88 723 SER A CA 1
ATOM 5461 C C . SER A 1 723 ? -8.044 -22.948 -41.596 1.00 24.88 723 SER A C 1
ATOM 5463 O O . SER A 1 723 ? -7.220 -22.410 -42.334 1.00 24.88 723 SER A O 1
ATOM 5465 N N . THR A 1 724 ? -8.214 -24.263 -41.578 1.00 24.83 724 THR A N 1
ATOM 5466 C CA . THR A 1 724 ? -7.522 -25.222 -42.428 1.00 24.83 724 THR A CA 1
ATOM 5467 C C . THR A 1 724 ? -8.071 -25.114 -43.850 1.00 24.83 724 THR A C 1
ATOM 5469 O O . THR A 1 724 ? -9.166 -25.598 -44.120 1.00 24.83 724 THR A O 1
ATOM 5472 N N . CYS A 1 725 ? -7.326 -24.515 -44.783 1.00 21.36 725 CYS A N 1
ATOM 5473 C CA . CYS A 1 725 ? -7.683 -24.589 -46.200 1.00 21.36 725 CYS A CA 1
ATOM 5474 C C . CYS A 1 725 ? -7.014 -25.819 -46.836 1.00 21.36 725 CYS A C 1
ATOM 5476 O O . CYS A 1 725 ? -5.787 -25.905 -46.942 1.00 21.36 725 CYS A O 1
ATOM 5478 N N . ARG A 1 726 ? -7.838 -26.811 -47.199 1.00 23.48 726 ARG A N 1
ATOM 5479 C CA . ARG A 1 726 ? -7.442 -28.028 -47.923 1.00 23.48 726 ARG A CA 1
ATOM 5480 C C . ARG A 1 726 ? -6.834 -27.664 -49.280 1.00 23.48 726 ARG A C 1
ATOM 5482 O O . ARG A 1 726 ? -7.415 -26.906 -50.046 1.00 23.48 726 ARG A O 1
ATOM 5489 N N . ARG A 1 727 ? -5.696 -28.289 -49.597 1.00 23.39 727 ARG A N 1
ATOM 5490 C CA . ARG A 1 727 ? -5.112 -28.328 -50.944 1.00 23.39 727 ARG A CA 1
ATOM 5491 C C . ARG A 1 727 ? -6.064 -29.037 -51.910 1.00 23.39 727 ARG A C 1
ATOM 5493 O O . ARG A 1 727 ? -6.324 -30.225 -51.734 1.00 23.39 727 ARG A O 1
ATOM 5500 N N . THR A 1 728 ? -6.457 -28.352 -52.975 1.00 24.91 728 THR A N 1
ATOM 5501 C CA . THR A 1 728 ? -6.826 -28.975 -54.251 1.00 24.91 728 THR A CA 1
ATOM 5502 C C . THR A 1 728 ? -5.776 -28.612 -55.292 1.00 24.91 728 THR A C 1
ATOM 5504 O O . THR A 1 728 ? -5.393 -27.459 -55.467 1.00 24.91 728 THR A O 1
ATOM 5507 N N . THR A 1 729 ? -5.241 -29.660 -55.899 1.00 26.09 729 THR A N 1
ATOM 5508 C CA . THR A 1 729 ? -4.204 -29.699 -56.925 1.00 26.09 729 THR A CA 1
ATOM 5509 C C . THR A 1 729 ? -4.711 -29.193 -58.267 1.00 26.09 729 THR A C 1
ATOM 5511 O O . THR A 1 729 ? -5.674 -29.754 -58.774 1.00 26.09 729 THR A O 1
ATOM 5514 N N . GLU A 1 730 ? -3.974 -28.288 -58.911 1.00 24.19 730 GLU A N 1
ATOM 5515 C CA . GLU A 1 730 ? -3.941 -28.210 -60.373 1.00 24.19 730 GLU A CA 1
ATOM 5516 C C . GLU A 1 730 ? -2.563 -27.741 -60.862 1.00 24.19 730 GLU A C 1
ATOM 5518 O O . GLU A 1 730 ? -1.957 -26.811 -60.330 1.00 24.19 730 GLU A O 1
ATOM 5523 N N . ARG A 1 731 ? -2.018 -28.489 -61.829 1.00 24.73 731 ARG A N 1
ATOM 5524 C CA . ARG A 1 731 ? -0.679 -28.322 -62.405 1.00 24.73 731 ARG A CA 1
ATOM 5525 C C . ARG A 1 731 ? -0.720 -27.244 -63.490 1.00 24.73 731 ARG A C 1
ATOM 5527 O O . ARG A 1 731 ? -1.389 -27.427 -64.499 1.00 24.73 731 ARG A O 1
ATOM 5534 N N . GLY A 1 732 ? 0.089 -26.196 -63.341 1.00 24.28 732 GLY A N 1
ATOM 5535 C CA . GLY A 1 732 ? 0.350 -25.191 -64.374 1.00 24.28 732 GLY A CA 1
ATOM 5536 C C . GLY A 1 732 ? 1.829 -24.801 -64.391 1.00 24.28 732 GLY A C 1
ATOM 5537 O O . GLY A 1 732 ? 2.407 -24.500 -63.354 1.00 24.28 732 GLY A O 1
ATOM 5538 N N . ARG A 1 733 ? 2.447 -24.887 -65.571 1.00 24.44 733 ARG A N 1
ATOM 5539 C CA . ARG A 1 733 ? 3.886 -24.774 -65.874 1.00 24.44 733 ARG A CA 1
ATOM 5540 C C . ARG A 1 733 ? 4.587 -23.541 -65.281 1.00 24.44 733 ARG A C 1
ATOM 5542 O O . ARG A 1 733 ? 4.137 -22.415 -65.455 1.00 24.44 733 ARG A O 1
ATOM 5549 N N . ALA A 1 734 ? 5.769 -23.773 -64.710 1.00 23.42 734 ALA A N 1
ATOM 5550 C CA . ALA A 1 734 ? 6.706 -22.746 -64.271 1.00 23.42 734 ALA A CA 1
ATOM 5551 C C . ALA A 1 734 ? 7.471 -22.105 -65.450 1.00 23.42 734 ALA A C 1
ATOM 5553 O O . ALA A 1 734 ? 8.057 -22.800 -66.281 1.00 23.42 734 ALA A O 1
ATOM 5554 N N . ARG A 1 735 ? 7.520 -20.769 -65.460 1.00 22.42 735 ARG A N 1
ATOM 5555 C CA . ARG A 1 735 ? 8.617 -19.949 -66.002 1.00 22.42 735 ARG A CA 1
ATOM 5556 C C . ARG A 1 735 ? 9.013 -18.930 -64.920 1.00 22.42 735 ARG A C 1
ATOM 5558 O O . ARG A 1 735 ? 8.133 -18.491 -64.181 1.00 22.42 735 ARG A O 1
ATOM 5565 N N . PRO A 1 736 ? 10.303 -18.580 -64.788 1.00 23.45 736 PRO A N 1
ATOM 5566 C CA . PRO A 1 736 ? 10.797 -17.801 -63.664 1.00 23.45 736 PRO A CA 1
ATOM 5567 C C . PRO A 1 736 ? 10.488 -16.318 -63.888 1.00 23.45 736 PRO A C 1
ATOM 5569 O O . PRO A 1 736 ? 10.988 -15.715 -64.833 1.00 23.45 736 PRO A O 1
ATOM 5572 N N . MET A 1 737 ? 9.675 -15.721 -63.019 1.00 20.86 737 MET A N 1
ATOM 5573 C CA . MET A 1 737 ? 9.623 -14.269 -62.860 1.00 20.86 737 MET A CA 1
ATOM 5574 C C . MET A 1 737 ? 10.167 -13.929 -61.481 1.00 20.86 737 MET A C 1
ATOM 5576 O O . MET A 1 737 ? 9.677 -14.420 -60.465 1.00 20.86 737 MET A O 1
ATOM 5580 N N . GLY A 1 738 ? 11.242 -13.142 -61.481 1.00 25.17 738 GLY A N 1
ATOM 5581 C CA . GLY A 1 738 ? 11.912 -12.675 -60.282 1.00 25.17 738 GLY A CA 1
ATOM 5582 C C . GLY A 1 738 ? 10.948 -11.910 -59.387 1.00 25.17 738 GLY A C 1
ATOM 5583 O O . GLY A 1 738 ? 10.336 -10.931 -59.806 1.00 25.17 738 GLY A O 1
ATOM 5584 N N . ILE A 1 739 ? 10.845 -12.354 -58.138 1.00 20.27 739 ILE A N 1
ATOM 5585 C CA . ILE A 1 739 ? 10.245 -11.564 -57.073 1.00 20.27 739 ILE A CA 1
ATOM 5586 C C . ILE A 1 739 ? 11.386 -10.777 -56.445 1.00 20.27 739 ILE A C 1
ATOM 5588 O O . ILE A 1 739 ? 12.206 -11.301 -55.691 1.00 20.27 739 ILE A O 1
ATOM 5592 N N . LEU A 1 740 ? 11.435 -9.505 -56.826 1.00 20.39 740 LEU A N 1
ATOM 5593 C CA . LEU A 1 740 ? 12.155 -8.456 -56.131 1.00 20.39 740 LEU A CA 1
ATOM 5594 C C . LEU A 1 740 ? 11.638 -8.442 -54.681 1.00 20.39 740 LEU A C 1
ATOM 5596 O O . LEU A 1 740 ? 10.522 -7.998 -54.418 1.00 20.39 740 LEU A O 1
ATOM 5600 N N . MET A 1 741 ? 12.415 -8.973 -53.737 1.00 19.77 741 MET A N 1
ATOM 5601 C CA . MET A 1 741 ? 12.173 -8.699 -52.323 1.00 19.77 741 MET A CA 1
ATOM 5602 C C . MET A 1 741 ? 12.390 -7.196 -52.108 1.00 19.77 741 MET A C 1
ATOM 5604 O O . MET A 1 741 ? 13.476 -6.703 -52.435 1.00 19.77 741 MET A O 1
ATOM 5608 N N . PRO A 1 742 ? 11.418 -6.442 -51.565 1.00 21.33 742 PRO A N 1
ATOM 5609 C CA . PRO A 1 742 ? 11.710 -5.098 -51.115 1.00 21.33 742 PRO A CA 1
ATOM 5610 C C . PRO A 1 742 ? 12.707 -5.231 -49.966 1.00 21.33 742 PRO A C 1
ATOM 5612 O O . PRO A 1 742 ? 12.418 -5.854 -48.943 1.00 21.33 742 PRO A O 1
ATOM 5615 N N . ARG A 1 743 ? 13.899 -4.658 -50.155 1.00 20.45 743 ARG A N 1
ATOM 5616 C CA . ARG A 1 743 ? 14.800 -4.319 -49.057 1.00 20.45 743 ARG A CA 1
ATOM 5617 C C . ARG A 1 743 ? 13.959 -3.585 -48.013 1.00 20.45 743 ARG A C 1
ATOM 5619 O O . ARG A 1 743 ? 13.469 -2.494 -48.290 1.00 20.45 743 ARG A O 1
ATOM 5626 N N . LEU A 1 744 ? 13.785 -4.185 -46.839 1.00 23.00 744 LEU A N 1
ATOM 5627 C CA . LEU A 1 744 ? 13.326 -3.494 -45.639 1.00 23.00 744 LEU A CA 1
ATOM 5628 C C . LEU A 1 744 ? 14.410 -2.479 -45.259 1.00 23.00 744 LEU A C 1
ATOM 5630 O O . LEU A 1 744 ? 15.262 -2.725 -44.411 1.00 23.00 744 LEU A O 1
ATOM 5634 N N . THR A 1 745 ? 14.414 -1.342 -45.946 1.00 22.33 745 THR A N 1
ATOM 5635 C CA . THR A 1 745 ? 15.056 -0.133 -45.456 1.00 22.33 745 THR A CA 1
ATOM 5636 C C . THR A 1 745 ? 14.205 0.346 -44.294 1.00 22.33 745 THR A C 1
ATOM 5638 O O . THR A 1 745 ? 13.180 1.000 -44.487 1.00 22.33 745 THR A O 1
ATOM 5641 N N . TRP A 1 746 ? 14.618 -0.007 -43.079 1.00 24.75 746 TRP A N 1
ATOM 5642 C CA . TRP A 1 746 ? 14.306 0.801 -41.910 1.00 24.75 746 TRP A CA 1
ATOM 5643 C C . TRP A 1 746 ? 14.623 2.254 -42.276 1.00 24.75 746 TRP A C 1
ATOM 5645 O O . TRP A 1 746 ? 15.738 2.512 -42.742 1.00 24.75 746 TRP A O 1
ATOM 5655 N N . PRO A 1 747 ? 13.694 3.212 -42.141 1.00 24.83 747 PRO A N 1
ATOM 5656 C CA . PRO A 1 747 ? 14.070 4.589 -42.343 1.00 24.83 747 PRO A CA 1
ATOM 5657 C C . PRO A 1 747 ? 15.060 4.943 -41.233 1.00 24.83 747 PRO A C 1
ATOM 5659 O O . PRO A 1 747 ? 14.698 5.081 -40.064 1.00 24.83 747 PRO A O 1
ATOM 5662 N N . THR A 1 748 ? 16.315 5.154 -41.628 1.00 26.48 748 THR A N 1
ATOM 5663 C CA . THR A 1 748 ? 17.393 5.827 -40.881 1.00 26.48 748 THR A CA 1
ATOM 5664 C C . THR A 1 748 ? 16.939 7.149 -40.235 1.00 26.48 748 THR A C 1
ATOM 5666 O O . THR A 1 748 ? 17.623 7.707 -39.378 1.00 26.48 748 THR A O 1
ATOM 5669 N N . THR A 1 749 ? 15.760 7.641 -40.612 1.00 28.75 749 THR A N 1
ATOM 5670 C CA . THR A 1 749 ? 15.070 8.817 -40.090 1.00 28.75 749 THR A CA 1
ATOM 5671 C C . THR A 1 749 ? 14.484 8.638 -38.684 1.00 28.75 749 THR A C 1
ATOM 5673 O O . THR A 1 749 ? 14.422 9.627 -37.973 1.00 28.75 749 THR A O 1
ATOM 5676 N N . ILE A 1 750 ? 14.108 7.436 -38.218 1.00 30.19 750 ILE A N 1
ATOM 5677 C CA . ILE A 1 750 ? 13.710 7.266 -36.795 1.00 30.19 750 ILE A CA 1
ATOM 5678 C C . ILE A 1 750 ? 14.955 7.289 -35.887 1.00 30.19 750 ILE A C 1
ATOM 5680 O O . ILE A 1 750 ? 14.932 7.833 -34.787 1.00 30.19 750 ILE A O 1
ATOM 5684 N N . MET A 1 751 ? 16.082 6.775 -36.384 1.00 30.25 751 MET A N 1
ATOM 5685 C CA . MET A 1 751 ? 17.299 6.559 -35.592 1.00 30.25 751 MET A CA 1
ATOM 5686 C C . MET A 1 751 ? 18.208 7.792 -35.479 1.00 30.25 751 MET A C 1
ATOM 5688 O O . MET A 1 751 ? 18.909 7.930 -34.483 1.00 30.25 751 MET A O 1
ATOM 5692 N N . ARG A 1 752 ? 18.170 8.737 -36.433 1.00 23.84 752 ARG A N 1
ATOM 5693 C CA . ARG A 1 752 ? 18.897 10.021 -36.296 1.00 23.84 752 ARG A CA 1
ATOM 5694 C C . ARG A 1 752 ? 18.260 11.001 -35.302 1.00 23.84 752 ARG A C 1
ATOM 5696 O O . ARG A 1 752 ? 18.928 11.944 -34.895 1.00 23.84 752 ARG A O 1
ATOM 5703 N N . TRP A 1 753 ? 17.004 10.793 -34.911 1.00 30.53 753 TRP A N 1
ATOM 5704 C CA . TRP A 1 753 ? 16.254 11.744 -34.079 1.00 30.53 753 TRP A CA 1
ATOM 5705 C C . TRP A 1 753 ? 16.239 11.396 -32.587 1.00 30.53 753 TRP A C 1
ATOM 5707 O O . TRP A 1 753 ? 16.090 12.295 -31.766 1.00 30.53 753 TRP A O 1
ATOM 5717 N N . ALA A 1 754 ? 16.495 10.136 -32.217 1.00 26.27 754 ALA A N 1
ATOM 5718 C CA . ALA A 1 754 ? 16.683 9.748 -30.814 1.00 26.27 754 ALA A CA 1
ATOM 5719 C C . ALA A 1 754 ? 17.935 10.392 -30.175 1.00 26.27 754 ALA A C 1
ATOM 5721 O O . ALA A 1 754 ? 18.017 10.505 -28.958 1.00 26.27 754 ALA A O 1
ATOM 5722 N N . ALA A 1 755 ? 18.893 10.854 -30.987 1.00 25.20 755 ALA A N 1
ATOM 5723 C CA . ALA A 1 755 ? 20.108 11.522 -30.520 1.00 25.20 755 ALA A CA 1
ATOM 5724 C C . ALA A 1 755 ? 19.959 13.047 -30.317 1.00 25.20 755 ALA A C 1
ATOM 5726 O O . ALA A 1 755 ? 20.848 13.659 -29.733 1.00 25.20 755 ALA A O 1
ATOM 5727 N N . SER A 1 756 ? 18.874 13.686 -30.790 1.00 25.19 756 SER A N 1
ATOM 5728 C CA . SER A 1 756 ? 18.740 15.157 -30.765 1.00 25.19 756 SER A CA 1
ATOM 5729 C C . SER A 1 756 ? 17.905 15.716 -29.607 1.00 25.19 756 SER A C 1
ATOM 5731 O O . SER A 1 756 ? 17.771 16.931 -29.485 1.00 25.19 756 SER A O 1
ATOM 5733 N N . SER A 1 757 ? 17.374 14.872 -28.718 1.00 28.22 757 SER A N 1
ATOM 5734 C CA . SER A 1 757 ? 16.654 15.304 -27.512 1.00 28.22 757 SER A CA 1
ATOM 5735 C C . SER A 1 757 ? 17.575 15.374 -26.288 1.00 28.22 757 SER A C 1
ATOM 5737 O O . SER A 1 757 ? 17.332 14.698 -25.295 1.00 28.22 757 SER A O 1
ATOM 5739 N N . SER A 1 758 ? 18.650 16.165 -26.351 1.00 27.20 758 SER A N 1
ATOM 5740 C CA . SER A 1 758 ? 19.569 16.364 -25.223 1.00 27.20 758 SER A CA 1
ATOM 5741 C C . SER A 1 758 ? 19.442 17.772 -24.637 1.00 27.20 758 SER A C 1
ATOM 5743 O O . SER A 1 758 ? 19.874 18.746 -25.255 1.00 27.20 758 SER A O 1
ATOM 5745 N N . THR A 1 759 ? 18.933 17.895 -23.412 1.00 24.36 759 THR A N 1
ATOM 5746 C CA . THR A 1 759 ? 19.252 19.032 -22.539 1.00 24.36 759 THR A CA 1
ATOM 5747 C C . THR A 1 759 ? 20.588 18.748 -21.862 1.00 24.36 759 THR A C 1
ATOM 5749 O O . THR A 1 759 ? 20.707 17.890 -20.993 1.00 24.36 759 THR A O 1
ATOM 5752 N N . CYS A 1 760 ? 21.622 19.464 -22.293 1.00 21.88 760 CYS A N 1
ATOM 5753 C CA . CYS A 1 760 ? 22.969 19.366 -21.749 1.00 21.88 760 CYS A CA 1
ATOM 5754 C C . CYS A 1 760 ? 23.049 20.160 -20.430 1.00 21.88 760 CYS A C 1
ATOM 5756 O O . CYS A 1 760 ? 22.922 21.384 -20.446 1.00 21.88 760 CYS A O 1
ATOM 5758 N N . ARG A 1 761 ? 23.274 19.495 -19.287 1.00 22.62 761 ARG A N 1
ATOM 5759 C CA . ARG A 1 761 ? 23.842 20.141 -18.089 1.00 22.62 761 ARG A CA 1
ATOM 5760 C C . ARG A 1 761 ? 25.335 19.834 -18.068 1.00 22.62 761 ARG A C 1
ATOM 5762 O O . ARG A 1 761 ? 25.744 18.695 -17.867 1.00 22.62 761 ARG A O 1
ATOM 5769 N N . THR A 1 762 ? 26.149 20.857 -18.298 1.00 24.67 762 THR A N 1
ATOM 5770 C CA . THR A 1 762 ? 27.605 20.786 -18.188 1.00 24.67 762 THR A CA 1
ATOM 5771 C C . THR A 1 762 ? 28.013 20.769 -16.717 1.00 24.67 762 THR A C 1
ATOM 5773 O O . THR A 1 762 ? 27.733 21.699 -15.961 1.00 24.67 762 THR A O 1
ATOM 5776 N N . ASN A 1 763 ? 28.680 19.692 -16.302 1.00 24.86 763 ASN A N 1
ATOM 5777 C CA . ASN A 1 763 ? 29.294 19.595 -14.984 1.00 24.86 763 ASN A CA 1
ATOM 5778 C C . ASN A 1 763 ? 30.609 20.395 -14.973 1.00 24.86 763 ASN A C 1
ATOM 5780 O O . ASN A 1 763 ? 31.395 20.338 -15.920 1.00 24.86 763 ASN A O 1
ATOM 5784 N N . ARG A 1 764 ? 30.818 21.182 -13.912 1.00 27.36 764 ARG A N 1
ATOM 5785 C CA . ARG A 1 764 ? 31.951 22.102 -13.743 1.00 27.36 764 ARG A CA 1
ATOM 5786 C C . ARG A 1 764 ? 33.282 21.343 -13.703 1.00 27.36 764 ARG A C 1
ATOM 5788 O O . ARG A 1 764 ? 33.564 20.641 -12.741 1.00 27.36 764 ARG A O 1
ATOM 5795 N N . GLY A 1 765 ? 34.132 21.592 -14.692 1.00 23.05 765 GLY A N 1
ATOM 5796 C CA . GLY A 1 765 ? 35.569 21.332 -14.650 1.00 23.05 765 GLY A CA 1
ATOM 5797 C C . GLY A 1 765 ? 36.281 22.535 -15.254 1.00 23.05 765 GLY A C 1
ATOM 5798 O O . GLY A 1 765 ? 36.074 22.852 -16.422 1.00 23.05 765 GLY A O 1
ATOM 5799 N N . GLY A 1 766 ? 37.035 23.271 -14.438 1.00 31.05 766 GLY A N 1
ATOM 5800 C CA . GLY A 1 766 ? 37.714 24.489 -14.863 1.00 31.05 766 GLY A CA 1
ATOM 5801 C C . GLY A 1 766 ? 38.791 24.206 -15.907 1.00 31.05 766 GLY A C 1
ATOM 5802 O O . GLY A 1 766 ? 39.744 23.484 -15.635 1.00 31.05 766 GLY A O 1
ATOM 5803 N N . ALA A 1 767 ? 38.673 24.838 -17.070 1.00 23.14 767 ALA A N 1
ATOM 5804 C CA . ALA A 1 767 ? 39.772 25.019 -18.006 1.00 23.14 767 ALA A CA 1
ATOM 5805 C C . ALA A 1 767 ? 39.663 26.429 -18.597 1.00 23.14 767 ALA A C 1
ATOM 5807 O O . ALA A 1 767 ? 38.697 26.762 -19.285 1.00 23.14 767 ALA A O 1
ATOM 5808 N N . ARG A 1 768 ? 40.640 27.281 -18.265 1.00 24.81 768 ARG A N 1
ATOM 5809 C CA . ARG A 1 768 ? 40.833 28.596 -18.886 1.00 24.81 768 ARG A CA 1
ATOM 5810 C C . ARG A 1 768 ? 41.156 28.384 -20.365 1.00 24.81 768 ARG A C 1
ATOM 5812 O O . ARG A 1 768 ? 42.143 27.723 -20.666 1.00 24.81 768 ARG A O 1
ATOM 5819 N N . TRP A 1 769 ? 40.378 28.991 -21.254 1.00 22.77 769 TRP A N 1
ATOM 5820 C CA . TRP A 1 769 ? 40.753 29.157 -22.656 1.00 22.77 769 TRP A CA 1
ATOM 5821 C C . TRP A 1 769 ? 41.238 30.590 -22.879 1.00 22.77 769 TRP A C 1
ATOM 5823 O O . TRP A 1 769 ? 40.515 31.550 -22.618 1.00 22.77 769 TRP A O 1
ATOM 5833 N N . LEU A 1 770 ? 42.498 30.704 -23.303 1.00 22.59 770 LEU A N 1
ATOM 5834 C CA . LEU A 1 770 ? 43.077 31.905 -23.895 1.00 22.59 770 LEU A CA 1
ATOM 5835 C C . LEU A 1 770 ? 42.627 31.998 -25.357 1.00 22.59 770 LEU A C 1
ATOM 5837 O O . LEU A 1 770 ? 42.500 30.992 -26.048 1.00 22.59 770 LEU A O 1
ATOM 5841 N N . SER A 1 771 ? 42.375 33.231 -25.775 1.00 25.03 771 SER A N 1
ATOM 5842 C CA . SER A 1 771 ? 41.926 33.665 -27.093 1.00 25.03 771 SER A CA 1
ATOM 5843 C C . SER A 1 771 ? 42.920 33.373 -28.221 1.00 25.03 771 SER A C 1
ATOM 5845 O O . SER A 1 771 ? 44.074 33.793 -28.116 1.00 25.03 771 SER A O 1
ATOM 5847 N N . SER A 1 772 ? 42.420 32.809 -29.322 1.00 28.44 772 SER A N 1
ATOM 5848 C CA . SER A 1 772 ? 42.609 33.285 -30.707 1.00 28.44 772 SER A CA 1
ATOM 5849 C C . SER A 1 772 ? 41.785 32.427 -31.657 1.00 28.44 772 SER A C 1
ATOM 5851 O O . SER A 1 772 ? 41.993 31.192 -31.604 1.00 28.44 772 SER A O 1
#

Sequence (772 aa):
MSTSAISAVISLLAAVALAADYTAPAGSRPADRGSATESILPGGRIVTPLGQQYVTGPGPFGLAISPSGNLVVSANGGPDRYSLTVLRKEQGAWAARQIVAPRRRRDSIEPEEDDWHSVFMGLAFAGDDELYASEGESGRVRVLDPQSGAKKHTLSLNQGGFDDSYSGDLALDRARGRLYVVDQANFRLVAIDTKKRRILGSLRLGRLPFAIALSADGRKAYVTNIGMFEYRALPGAVQEQALATGLPFPAFGFPSEESRNGARRETANGPVDVPGLGDPNVPESNSLAVVDVSNPAKPRLEALVRTGLPFGSGSFGGSSPSGVAVDGESVFVSNGHNDSITVVDARTNKIRTTIDIRIAGLESLRGVLPIGLSYYAPEHWLLVAEAGINAIGIVDTRQMRLLGHVPAGWFPTRTAVYGNTVYAVNAKGRGTGPNHQPQGAEDSFQGTRRRGSISAFAVPKADELPRLTDAVLRNNGFAPARDAAPALPAGIRHVVLIVKENRTFDEVFGDIAGMSALARFGMSATVAPERRPPSTLPTLTGVHVSPNHHELAARYAFSDNFYADSEVSVDGHHWLVGSYPNAWTESTLMAAYGGEKEFRLPTSAPGRLLFAGSNSSVHPEEQLEAGAIWHHFERHGISFRNYGEGFELAGVEEGPGEKPTGARYVTNVPMPDPLYRNTSREYPQFNTNIPDQYRVSQFIAEVERKYVAGGEPASRSRSSSSSTCRRTTERGRARPMGILMPRLTWPTTIMRWAASSSTCRTNRGGARWLSS

pLDDT: mean 84.75, std 21.33, range [19.77, 98.94]

Secondary structure (DSSP, 8-state):
--S-SSHHHHTTSS-------B--TTTTPPPB--SSS-EE-TTS-EE--SSEEEE-SSSEEEEEE-TTSSEEEEEE--SS--EEEEEEEETTEEEEEEEEPPPP-TT--SPPS-------S-EEEEETTEEEEE-STT-EEEEE-TTT--EEEEEES--SS--S--EEEEEEETTTTEEEEEETTTTEEEEEETTTTEEEEEEE-SSSEEEEEE-TTSSEEEEEE--S----BPTT--GGGHHHHSBSS-S-EESSHHHHHEEEEEETTEEEEEEP---TTSTTSSEEEEEE-SSTTS-EEEEEEE-SPPSBTTBSS---EEEEEE-SSEEEEEETTTTEEEEEETTT--EEEEEE-PPTT-TT-----EEEEEEEGGGTEEEEEEGGGTEEEEEETTTTEEEEEEE-SEEEEEEEEETTEEEEEEEEET---S-PPPTT-S---GGGG---EEEEEEPPPTTTHHHHHHHHHHHTT-SB-SSPPPPPPTT----------SS-HHHHHTTTTT-TTT-TTSSSEEE---SSS---PPPEEEE-SSHHHHHHHHHS----------SSHHHHHHHHTT----HHHHHHHHHHTTT-S---SS-S-GGGGG--TT-----TTT--TT--HHHHHHHTT----BSSTT---TT-B--TT-TTTT-BB-B-PPEEHHHHHHB-SSS--S-TTS-HHHHHHHHHHHHIIIIIIS-PPP---------------------------------HHHHTTTTS-----------PPPP-